Protein 6NTR (pdb70)

B-factor: mean 70.1, std 20.65, range [30.95, 198.15]

Sequence (925 aa):
AVRLVPHRAIYDLTLDRADEKSGISGLTGRVYEFNGSACEGYTTNFRFVTRVDDEQPQRVTDQQTTTFEDADGKDFRRFVNKTFVDKELVKEVRGDAKLEDGKTVVKLSKPKENTLDLKGTQFPTRHEELIGKAEAGQKFYQTTLFDASEDADRVVATTVVVGKQQAVPDDETKVGKFSKDQVWPVTIAYFDDKEQQDGPIYRINFKLYRNGITRDTDYGDFSRGKLVKLDIYDVRLVPHRAIYDLTLDRADEKSGISGLTGRVYEFNGSACEGYTTNFRFVTRVDDEQPQRVTDQQTTTFEDADGKDFRRFVNKTFVDKELVKEVRGDAKLEDGKTVVKLSKPKENTLDLKGTQFPTRHEELIGKAEAGQKFYQTTLFDASEDADRVVATTVVVGKQQAVPDDETKVGKFSKDQVWPVTIAYFDDKDGPIYRINFKLYRNGITRDTDYGDFSRGKLVKLDIYDTAVRLVPHRAIYDLTLDRADEKSGISGLTGRVYEFNGSACEGYTTNFRFVTRVDDEQPQRVTDQQTTTFEDADGKDFRRFVNKTFVDKELVKEVRGDAKLEDGKTVVKLSKPKENTLDLKGTQFPTRHEELIGKAEAGQKFYQTTLFDASEDADRVVATTVVVGKQQAVPDDETKVGKFSKDQVWPVTIAYFDDKEQQDGPIYRINFKLYRNGITRDTDYGDFSRGKLVKLDIYDTAVRLVPHRAIYDLTLDRADEKSGISGLTGRRVYEFNGSACEGYTTNFRFVTRVDDEQPQRVTDQQTTTFEDADGKDFRFVNKTFVDKELVKEVRGDAKLEDGKTVVKLSKPKENTLDLKGTQFPTRHEELIGKAEAGQKFYQTTLFDASEDADRVVATTVVVGKQQAVPDDETKVGKFSKDQVWPVTIAYFDDGPIYRINFKLYRNGITRDTDYGDFSRGKLVKLDIYD

Nearest PDB structures (foldseek):
  6ntr-assembly1_A  TM=9.922E-01  e=4.868E-35  Brucella abortus
  6ntr-assembly4_D  TM=9.712E-01  e=6.287E-34  Brucella abortus
  6ntr-assembly2_B  TM=9.801E-01  e=9.886E-33  Brucella abortus
  6ntr-assembly1_A  TM=1.002E+00  e=1.614E-39  Brucella abortus
  6ntr-assembly4_D  TM=9.764E-01  e=2.194E-33  Brucella abortus

Secondary structure (DSSP, 8-state):
---PPPEEEEEEE----B-TTT----EEE--EEEEEETTTEEEEEEEEEEEE---SPPEEEEEEEEEEE-TTS-EEEEEEEEEETTEEEEEEEEEEEEETTEEEEEEEESS-EEEEEE----TTT--HHHHHHHTT--EEEEEE----TTS---EEEEEEE---B----HHHH--GGGGS-EEEEEEEEE-SS--S----EEEEEEEETTS-EE----SSB--EEEEEEEE--/--PPPEEEEEEEE---B-TTT--S-EEE--EEEEEETTTEEEEEEEEEEEE---SS-EEEEEEEEEEE-TTSSBEEEEEEEEETTEEEEEEEEEEEEETTEEEEEEEESS-EEEEEE----TTT--HHHHHHHTT--EEEEEE----TT----EEEEEEE---B----HHHH--TTTT--BEEEEEEEE-------EEEEEEE-TTS-EE----SSB--EEEEEEEES--/------EEEEEEEE-S-B-TTTT---EEE--EEEEEETTTEEEEEEEEEEEE---S--EEEEEEEEEEE-SSSSEEEEEEEEEETTEEEEEEEEEEEEETTEEEEEEEESS-EEEEEE--B-TTT--HHHHHHHHT--EEEEEE----TTS---EEEEEEE---B----SGGG--TTTT--BEEEEEEEE-SSS-S----EEEEEEE-TTS-EE----SSB--EEEEEEEE---/---PPPEEEEEEEE---B-TTT----EEE--EEEEEETTTEEEEEEEEEEEE---S--EEEEEEEEEEE-SSSSEEEEEEEEEESSSEEEEEEEEEE--TTEEEEEEEESS-EEEEEE----TTT--HHHHHHHTT--EEEEEE----TTS---EEEEEEE---B----TTTT--TTTTS-BEEEEEEEE-----EEEEEEE-TTS-EE----SSB--EEEEEEEE--

Radius of gyration: 35.05 Å; Cα contacts (8 Å, |Δi|>4): 2285; chains: 4; bounding box: 77×74×105 Å

GO terms:
  GO:0042597 periplasmic space (C, IDA)
  GO:0043163 cell envelope organization (P, IMP)

Foldseek 3Di:
DFAAFWKKWKWWDWWDDFFVVRVWDTKTWMIWTWDAGLQGWIKIWDKTWIFTDPPDDIKIKIKTKIKTAHNVQFKIWIWIFIAIVRHTPDIWGWIWGQDPQWIWIATDPPDTDIDTHGRFGEVVVVLVVLVCVVVPHAWDKGWYQYCPDHSHYIKIKIKGKDDWDQDQDQLLVLDDCSRATWIWMKIFIPDPPDDPVGGQDIDIWTGGSNGDIAWKPRDNIMTIGTDHMGTDD/DAQFWKKFKWWDFFPDFAVVVVFPGKTWMMWTWDDTLPAWIKIWDKTWMKTPPPPHIKIKIKIKIWTQHSVQFKMWMWIFMAMPHDTPFIWTWMWGAPPQWIWIQTDPDNGDIDIGGGFGEPPVCCVVLVCVVVVNAKDKGWYQDCPDNSPDIKIKMKGKDDKDFDADPLLVLDDCSGFIWIWMKIFIPDVVVHGQDIDTWTAGSSGDIAFKARPRTMTIHTDHMGTDPD/DFAQFWWKWKWWDWWPAFFVVNVFPIKTWMIKTWDAGLQGFIKIWDKTWMWTAVPHGTKIKIKIKIKTAHNVFFKIWIWIWIAIPNHTDAIWTWIWGCDPQWIWIFIDPPHTDIDIGGRFTEDVVVCVVLVCVVVVDFWDKGKYQYPPDNSHYIWIKIKGKADKDFDQDPQLPQDPCSRPIWIKMKIFTPDVVPCPPHGQDIDIWIADSNGDTAWKDRDRTMIIHTDHMGGPDD/DFAAFWKKWKWKDWFDWAAVVNVFDTKIWMMWTWDDGLQGWIKIWDWTWMFTDPPDHTKIKIKIKIKTAHSVQQKIWIWIFIAIPRHGPFIWGWMWGRPPQWIWIFIPPPHTDIDIGGGFGEVVVCLVVLVCVVVVHAWDKGWYQHCPDRSHDIKIKIKGKADKDFDADPALVQDPCSRAIWIWMKIFIPDPVGCDMDIWIAGSNGDTAWKPRDSTMTIHIDHMDGDD

Solvent-accessible surface area: 49223 Å² total

InterPro domains:
  IPR015000 EipB-like [PF08904] (27-269)

Organism: Brucella abortus (strain 2308) (NCBI:txid359391)

Structure (mmCIF, N/CA/C/O backbone):
data_6NTR
#
_entry.id   6NTR
#
_cell.length_a   47.360
_cell.length_b   69.240
_cell.length_c   83.239
_cell.angle_alpha   90.09
_cell.angle_beta   90.02
_cell.angle_gamma   78.66
#
_symmetry.space_group_name_H-M   'P 1'
#
loop_
_entity.id
_entity.type
_entity.pdbx_description
1 polymer 'ATP/GTP-binding site-containing protein A'
2 non-polymer GLYCEROL
3 non-polymer 1,2-ETHANEDIOL
4 water water
#
loop_
_atom_site.group_PDB
_atom_site.id
_atom_site.type_symbol
_atom_site.label_atom_id
_atom_site.label_alt_id
_atom_site.label_comp_id
_atom_site.label_asym_id
_atom_site.label_entity_id
_atom_site.label_seq_id
_atom_site.pdbx_PDB_ins_code
_atom_site.Cartn_x
_atom_site.Cartn_y
_atom_site.Cartn_z
_atom_site.occupancy
_atom_site.B_iso_or_equiv
_atom_site.auth_seq_id
_atom_site.auth_comp_id
_atom_site.auth_asym_id
_atom_site.auth_atom_id
_atom_site.pdbx_PDB_model_num
ATOM 1 N N . ALA A 1 2 ? 96.435 -15.381 64.399 1.00 101.17 30 ALA A N 1
ATOM 2 C CA . ALA A 1 2 ? 95.115 -15.757 64.890 1.00 104.81 30 ALA A CA 1
ATOM 3 C C . ALA A 1 2 ? 94.054 -15.594 63.815 1.00 109.85 30 ALA A C 1
ATOM 4 O O . ALA A 1 2 ? 92.991 -15.031 64.052 1.00 108.59 30 ALA A O 1
ATOM 6 N N . VAL A 1 3 ? 94.362 -16.114 62.636 1.00 114.06 31 VAL A N 1
ATOM 7 C CA . VAL A 1 3 ? 93.483 -16.061 61.483 1.00 110.22 31 VAL A CA 1
ATOM 8 C C . VAL A 1 3 ? 92.870 -17.446 61.256 1.00 98.08 31 VAL A C 1
ATOM 9 O O . VAL A 1 3 ? 93.578 -18.441 61.295 1.00 92.07 31 VAL A O 1
ATOM 13 N N . ARG A 1 4 ? 91.572 -17.542 60.984 1.00 93.41 32 ARG A N 1
ATOM 14 C CA . ARG A 1 4 ? 90.972 -18.860 60.764 1.00 84.90 32 ARG A CA 1
ATOM 15 C C . ARG A 1 4 ? 90.435 -19.059 59.354 1.00 77.24 32 ARG A C 1
ATOM 16 O O . ARG A 1 4 ? 89.264 -18.875 59.109 1.00 73.15 32 ARG A O 1
ATOM 24 N N . LEU A 1 5 ? 91.281 -19.507 58.440 1.00 74.90 33 LEU A N 1
ATOM 25 C CA . LEU A 1 5 ? 90.848 -19.700 57.066 1.00 69.89 33 LEU A CA 1
ATOM 26 C C . LEU A 1 5 ? 89.723 -20.692 56.990 1.00 65.66 33 LEU A C 1
ATOM 27 O O . LEU A 1 5 ? 89.797 -21.754 57.558 1.00 69.24 33 LEU A O 1
ATOM 32 N N . VAL A 1 6 ? 88.683 -20.337 56.260 1.00 61.49 34 VAL A N 1
ATOM 33 C CA . VAL A 1 6 ? 87.528 -21.190 56.129 1.00 58.75 34 VAL A CA 1
ATOM 34 C C . VAL A 1 6 ? 87.651 -22.211 55.019 1.00 58.07 34 VAL A C 1
ATOM 35 O O . VAL A 1 6 ? 88.060 -21.905 53.920 1.00 54.20 34 VAL A O 1
ATOM 39 N N . PRO A 1 7 ? 87.290 -23.450 55.307 1.00 61.99 35 PRO A N 1
ATOM 40 C CA . PRO A 1 7 ? 87.380 -24.501 54.303 1.00 58.17 35 PRO A CA 1
ATOM 41 C C . PRO A 1 7 ? 86.319 -24.317 53.255 1.00 56.04 35 PRO A C 1
ATOM 42 O O . PRO A 1 7 ? 85.175 -24.123 53.584 1.00 58.88 35 PRO A O 1
ATOM 46 N N . HIS A 1 8 ? 86.703 -24.347 51.997 1.00 49.51 36 HIS A N 1
ATOM 47 C CA . HIS A 1 8 ? 85.748 -24.081 50.951 1.00 45.82 36 HIS A CA 1
ATOM 48 C C . HIS A 1 8 ? 86.204 -24.542 49.594 1.00 44.61 36 HIS A C 1
ATOM 49 O O . HIS A 1 8 ? 87.357 -24.791 49.377 1.00 46.65 36 HIS A O 1
ATOM 56 N N . ARG A 1 9 ? 85.271 -24.607 48.671 1.00 44.90 37 ARG A N 1
ATOM 57 C CA . ARG A 1 9 ? 85.560 -24.955 47.293 1.00 45.80 37 ARG A CA 1
ATOM 58 C C . ARG A 1 9 ? 85.077 -23.754 46.522 1.00 57.35 37 ARG A C 1
ATOM 59 O O . ARG A 1 9 ? 84.001 -23.245 46.771 1.00 67.83 37 ARG A O 1
ATOM 67 N N . ALA A 1 10 ? 85.886 -23.288 45.595 1.00 53.38 38 ALA A N 1
ATOM 68 C CA . ALA A 1 10 ? 85.562 -22.093 44.844 1.00 42.68 38 ALA A CA 1
ATOM 69 C C . ALA A 1 10 ? 85.882 -22.330 43.380 1.00 46.95 38 ALA A C 1
ATOM 70 O O . ALA A 1 10 ? 86.982 -22.770 43.037 1.00 45.32 38 ALA A O 1
ATOM 72 N N . ILE A 1 11 ? 84.915 -22.055 42.523 1.00 48.69 39 ILE A N 1
ATOM 73 C CA . ILE A 1 11 ? 85.061 -22.258 41.094 1.00 50.11 39 ILE A CA 1
ATOM 74 C C . ILE A 1 11 ? 85.077 -20.895 40.447 1.00 53.42 39 ILE A C 1
ATOM 75 O O . ILE A 1 11 ? 84.142 -20.105 40.626 1.00 49.65 39 ILE A O 1
ATOM 80 N N . TYR A 1 12 ? 86.117 -20.633 39.673 1.00 54.62 40 TYR A N 1
ATOM 81 C CA . TYR A 1 12 ? 86.281 -19.368 38.987 1.00 45.26 40 TYR A CA 1
ATOM 82 C C . TYR A 1 12 ? 86.166 -19.612 37.496 1.00 40.65 40 TYR A C 1
ATOM 83 O O . TYR A 1 12 ? 86.615 -20.643 36.996 1.00 40.01 40 TYR A O 1
ATOM 92 N N . ASP A 1 13 ? 85.551 -18.674 36.801 1.00 43.92 41 ASP A N 1
ATOM 93 C CA . ASP A 1 13 ? 85.491 -18.691 35.351 1.00 47.51 41 ASP A CA 1
ATOM 94 C C . ASP A 1 13 ? 86.536 -17.742 34.780 1.00 45.59 41 ASP A C 1
ATOM 95 O O . ASP A 1 13 ? 86.603 -16.573 35.170 1.00 42.52 41 ASP A O 1
ATOM 100 N N . LEU A 1 14 ? 87.386 -18.290 33.926 1.00 48.22 42 LEU A N 1
ATOM 101 C CA . LEU A 1 14 ? 88.491 -17.572 33.327 1.00 44.05 42 LEU A CA 1
ATOM 102 C C . LEU A 1 14 ? 88.173 -16.967 31.981 1.00 40.61 42 LEU A C 1
ATOM 103 O O . LEU A 1 14 ? 87.531 -17.582 31.146 1.00 41.42 42 LEU A O 1
ATOM 108 N N . THR A 1 15 ? 88.640 -15.740 31.796 1.00 43.38 43 THR A N 1
ATOM 109 C CA . THR A 1 15 ? 88.433 -14.993 30.574 1.00 41.08 43 THR A CA 1
ATOM 110 C C . THR A 1 15 ? 89.702 -14.249 30.205 1.00 40.86 43 THR A C 1
ATOM 111 O O . THR A 1 15 ? 90.572 -14.063 31.030 1.00 45.14 43 THR A O 1
ATOM 115 N N . LEU A 1 16 ? 89.821 -13.847 28.954 1.00 51.63 44 LEU A N 1
ATOM 116 C CA . LEU A 1 16 ? 90.997 -13.125 28.509 1.00 51.94 44 LEU A CA 1
ATOM 117 C C . LEU A 1 16 ? 90.845 -11.637 28.815 1.00 52.33 44 LEU A C 1
ATOM 118 O O . LEU A 1 16 ? 89.819 -11.046 28.512 1.00 55.65 44 LEU A O 1
ATOM 123 N N . ASP A 1 17 ? 91.854 -11.027 29.423 1.00 49.56 45 ASP A N 1
ATOM 124 C CA . ASP A 1 17 ? 91.750 -9.608 29.729 1.00 53.14 45 ASP A CA 1
ATOM 125 C C . ASP A 1 17 ? 92.391 -8.755 28.653 1.00 53.44 45 ASP A C 1
ATOM 126 O O . ASP A 1 17 ? 91.724 -7.958 28.026 1.00 56.68 45 ASP A O 1
ATOM 131 N N . ARG A 1 18 ? 93.678 -8.951 28.416 1.00 52.83 46 ARG A N 1
ATOM 132 C CA . ARG A 1 18 ? 94.387 -8.196 27.397 1.00 51.76 46 ARG A CA 1
ATOM 133 C C . ARG A 1 18 ? 95.357 -9.114 26.677 1.00 52.24 46 ARG A C 1
ATOM 134 O O . ARG A 1 18 ? 95.964 -9.970 27.291 1.00 50.62 46 ARG A O 1
ATOM 142 N N . ALA A 1 19 ? 95.511 -8.925 25.380 1.00 60.21 47 ALA A N 1
ATOM 143 C CA . ALA A 1 19 ? 96.439 -9.746 24.632 1.00 69.75 47 ALA A CA 1
ATOM 144 C C . ALA A 1 19 ? 97.444 -8.953 23.826 1.00 77.69 47 ALA A C 1
ATOM 145 O O . ALA A 1 19 ? 97.075 -8.137 23.014 1.00 82.03 47 ALA A O 1
ATOM 147 N N . ASP A 1 20 ? 98.721 -9.215 24.047 1.00 80.40 48 ASP A N 1
ATOM 148 C CA . ASP A 1 20 ? 99.774 -8.545 23.321 1.00 86.42 48 ASP A CA 1
ATOM 149 C C . ASP A 1 20 ? 99.910 -9.164 21.951 1.00 81.34 48 ASP A C 1
ATOM 150 O O . ASP A 1 20 ? 99.568 -10.309 21.760 1.00 91.02 48 ASP A O 1
ATOM 155 N N . GLU A 1 21 ? 100.413 -8.405 20.994 1.00 74.55 49 GLU A N 1
ATOM 156 C CA . GLU A 1 21 ? 100.606 -8.897 19.642 1.00 70.00 49 GLU A CA 1
ATOM 157 C C . GLU A 1 21 ? 101.608 -10.020 19.725 1.00 66.24 49 GLU A C 1
ATOM 158 O O . GLU A 1 21 ? 101.569 -10.958 18.962 1.00 68.42 49 GLU A O 1
ATOM 164 N N . LYS A 1 22 ? 102.545 -9.859 20.641 1.00 62.72 50 LYS A N 1
ATOM 165 C CA . LYS A 1 22 ? 103.625 -10.796 20.854 1.00 62.98 50 LYS A CA 1
ATOM 166 C C . LYS A 1 22 ? 103.090 -12.153 21.257 1.00 68.57 50 LYS A C 1
ATOM 167 O O . LYS A 1 22 ? 103.575 -13.171 20.802 1.00 75.80 50 LYS A O 1
ATOM 173 N N . SER A 1 23 ? 102.067 -12.155 22.088 1.00 63.81 51 SER A N 1
ATOM 174 C CA . SER A 1 23 ? 101.478 -13.379 22.574 1.00 59.42 51 SER A CA 1
ATOM 175 C C . SER A 1 23 ? 100.876 -14.267 21.491 1.00 62.75 51 SER A C 1
ATOM 176 O O . SER A 1 23 ? 100.987 -15.481 21.568 1.00 60.07 51 SER A O 1
ATOM 179 N N . GLY A 1 24 ? 100.211 -13.666 20.512 1.00 66.57 52 GLY A N 1
ATOM 180 C CA . GLY A 1 24 ? 99.620 -14.407 19.409 1.00 68.48 52 GLY A CA 1
ATOM 181 C C . GLY A 1 24 ? 98.338 -15.096 19.799 1.00 68.00 52 GLY A C 1
ATOM 182 O O . GLY A 1 24 ? 97.767 -15.876 19.066 1.00 69.86 52 GLY A O 1
ATOM 183 N N . ILE A 1 25 ? 97.881 -14.761 20.979 1.00 65.05 53 ILE A N 1
ATOM 184 C CA . ILE A 1 25 ? 96.682 -15.329 21.586 1.00 59.67 53 ILE A CA 1
ATOM 185 C C . ILE A 1 25 ? 95.465 -14.546 21.123 1.00 60.11 53 ILE A C 1
ATOM 186 O O . ILE A 1 25 ? 95.423 -13.322 21.282 1.00 58.90 53 ILE A O 1
ATOM 191 N N . SER A 1 26 ? 94.476 -15.232 20.576 1.00 65.69 54 SER A N 1
ATOM 192 C CA . SER A 1 26 ? 93.268 -14.573 20.125 1.00 64.82 54 SER A CA 1
ATOM 193 C C . SER A 1 26 ? 92.104 -14.816 21.064 1.00 66.88 54 SER A C 1
ATOM 194 O O . SER A 1 26 ? 91.140 -14.075 21.067 1.00 65.57 54 SER A O 1
ATOM 197 N N . GLY A 1 27 ? 92.189 -15.876 21.851 1.00 69.61 55 GLY A N 1
ATOM 198 C CA . GLY A 1 27 ? 91.132 -16.190 22.781 1.00 47.34 55 GLY A CA 1
ATOM 199 C C . GLY A 1 27 ? 91.631 -17.019 23.928 1.00 53.20 55 GLY A C 1
ATOM 200 O O . GLY A 1 27 ? 92.619 -17.704 23.804 1.00 53.43 55 GLY A O 1
ATOM 201 N N . LEU A 1 28 ? 90.946 -16.927 25.052 1.00 53.39 56 LEU A N 1
ATOM 202 C CA . LEU A 1 28 ? 91.276 -17.710 26.218 1.00 44.61 56 LEU A CA 1
ATOM 203 C C . LEU A 1 28 ? 90.089 -17.844 27.136 1.00 43.59 56 LEU A C 1
ATOM 204 O O . LEU A 1 28 ? 89.706 -16.891 27.774 1.00 48.65 56 LEU A O 1
ATOM 209 N N . THR A 1 29 ? 89.522 -19.032 27.228 1.00 47.85 57 THR A N 1
ATOM 210 C CA . THR A 1 29 ? 88.421 -19.277 28.134 1.00 47.90 57 THR A CA 1
ATOM 211 C C . THR A 1 29 ? 88.994 -20.354 29.020 1.00 47.76 57 THR A C 1
ATOM 212 O O . THR A 1 29 ? 89.894 -21.057 28.614 1.00 51.02 57 THR A O 1
ATOM 216 N N . GLY A 1 30 ? 88.522 -20.450 30.245 1.00 45.80 58 GLY A N 1
ATOM 217 C CA . GLY A 1 30 ? 89.071 -21.419 31.159 1.00 42.01 58 GLY A CA 1
ATOM 218 C C . GLY A 1 30 ? 88.288 -21.489 32.430 1.00 53.68 58 GLY A C 1
ATOM 219 O O . GLY A 1 30 ? 87.259 -20.870 32.563 1.00 53.08 58 GLY A O 1
ATOM 220 N N . ARG A 1 31 ? 88.765 -22.288 33.362 1.00 56.60 59 ARG A N 1
ATOM 221 C CA . ARG A 1 31 ? 88.097 -22.400 34.632 1.00 56.28 59 ARG A CA 1
ATOM 222 C C . ARG A 1 31 ? 89.113 -22.757 35.677 1.00 50.15 59 ARG A C 1
ATOM 223 O O . ARG A 1 31 ? 90.096 -23.383 35.369 1.00 50.68 59 ARG A O 1
ATOM 239 N N . VAL A 1 33 ? 89.294 -24.383 39.683 1.00 55.18 61 VAL A N 1
ATOM 240 C CA . VAL A 1 33 ? 88.612 -24.949 40.826 1.00 52.83 61 VAL A CA 1
ATOM 241 C C . VAL A 1 33 ? 89.623 -24.971 41.953 1.00 53.83 61 VAL A C 1
ATOM 242 O O . VAL A 1 33 ? 90.702 -25.554 41.809 1.00 59.75 61 VAL A O 1
ATOM 246 N N . TYR A 1 34 ? 89.301 -24.304 43.049 1.00 50.12 62 TYR A N 1
ATOM 247 C CA . TYR A 1 34 ? 90.175 -24.244 44.209 1.00 47.84 62 TYR A CA 1
ATOM 248 C C . TYR A 1 34 ? 89.427 -24.858 45.375 1.00 50.21 62 TYR A C 1
ATOM 249 O O . TYR A 1 34 ? 88.262 -24.530 45.614 1.00 57.33 62 TYR A O 1
ATOM 258 N N . GLU A 1 35 ? 90.072 -25.780 46.061 1.00 49.81 63 GLU A N 1
ATOM 259 C CA . GLU A 1 35 ? 89.534 -26.310 47.294 1.00 50.87 63 GLU A CA 1
ATOM 260 C C . GLU A 1 35 ? 90.608 -26.191 48.351 1.00 52.02 63 GLU A C 1
ATOM 261 O O . GLU A 1 35 ? 91.775 -26.486 48.092 1.00 42.69 63 GLU A O 1
ATOM 267 N N . PHE A 1 36 ? 90.209 -25.728 49.531 1.00 52.49 64 PHE A N 1
ATOM 268 C CA . PHE A 1 36 ? 91.125 -25.554 50.644 1.00 52.86 64 PHE A CA 1
ATOM 269 C C . PHE A 1 36 ? 90.453 -26.077 51.899 1.00 50.02 64 PHE A C 1
ATOM 270 O O . PHE A 1 36 ? 89.321 -25.693 52.203 1.00 49.62 64 PHE A O 1
ATOM 278 N N . ASN A 1 37 ? 91.148 -26.966 52.604 1.00 50.33 65 ASN A N 1
ATOM 279 C CA . ASN A 1 37 ? 90.643 -27.585 53.821 1.00 54.89 65 ASN A CA 1
ATOM 280 C C . ASN A 1 37 ? 91.827 -27.860 54.731 1.00 53.62 65 ASN A C 1
ATOM 281 O O . ASN A 1 37 ? 92.981 -27.867 54.294 1.00 52.72 65 ASN A O 1
ATOM 286 N N . GLY A 1 38 ? 91.541 -28.014 56.012 1.00 50.16 66 GLY A N 1
ATOM 287 C CA . GLY A 1 38 ? 92.567 -28.231 57.007 1.00 51.90 66 GLY A CA 1
ATOM 288 C C . GLY A 1 38 ? 92.312 -27.393 58.242 1.00 58.32 66 GLY A C 1
ATOM 289 O O . GLY A 1 38 ? 91.231 -26.873 58.409 1.00 53.55 66 GLY A O 1
ATOM 290 N N . SER A 1 39 ? 93.311 -27.264 59.104 1.00 63.31 67 SER A N 1
ATOM 291 C CA . SER A 1 39 ? 93.178 -26.490 60.333 1.00 73.62 6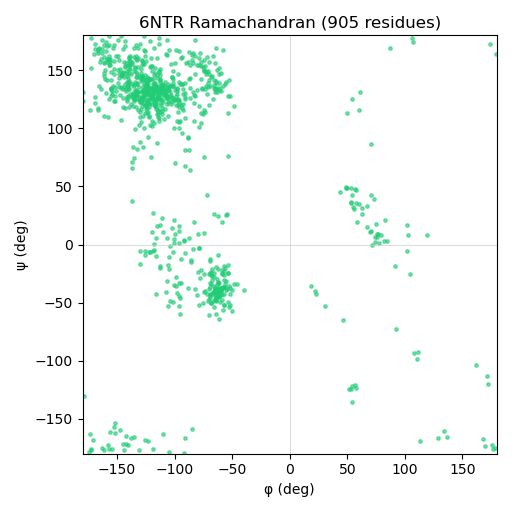7 SER A CA 1
ATOM 292 C C . SER A 1 39 ? 94.540 -26.216 60.962 1.00 86.43 67 SER A C 1
ATOM 293 O O . SER A 1 39 ? 95.551 -26.784 60.548 1.00 79.61 67 SER A O 1
ATOM 296 N N . ALA A 1 40 ? 94.591 -25.340 61.951 1.00 114.29 68 ALA A N 1
ATOM 297 C CA . ALA A 1 40 ? 95.877 -25.085 62.553 1.00 120.66 68 ALA A CA 1
ATOM 298 C C . ALA A 1 40 ? 96.338 -26.396 63.154 1.00 120.90 68 ALA A C 1
ATOM 299 O O . ALA A 1 40 ? 97.494 -26.778 63.013 1.00 124.75 68 ALA A O 1
ATOM 301 N N . CYS A 1 41 ? 95.430 -27.073 63.847 1.00 115.69 69 CYS A N 1
ATOM 302 C CA . CYS A 1 41 ? 95.728 -28.378 64.434 1.00 112.33 69 CYS A CA 1
ATOM 303 C C . CYS A 1 41 ? 95.911 -29.493 63.391 1.00 101.22 69 CYS A C 1
ATOM 304 O O . CYS A 1 41 ? 96.829 -30.303 63.474 1.00 98.72 69 CYS A O 1
ATOM 307 N N . GLU A 1 42 ? 95.027 -29.493 62.399 1.00 91.68 70 GLU A N 1
ATOM 308 C CA . GLU A 1 42 ? 95.009 -30.452 61.301 1.00 82.00 70 GLU A CA 1
ATOM 309 C C . GLU A 1 42 ? 96.184 -30.231 60.355 1.00 79.02 70 GLU A C 1
ATOM 310 O O . GLU A 1 42 ? 96.945 -31.155 60.067 1.00 80.74 70 GLU A O 1
ATOM 316 N N . GLY A 1 43 ? 96.229 -29.045 59.776 1.00 75.06 71 GLY A N 1
ATOM 317 C CA . GLY A 1 43 ? 97.213 -28.718 58.774 1.00 61.28 71 GLY A CA 1
ATOM 318 C C . GLY A 1 43 ? 96.389 -28.172 57.625 1.00 65.20 71 GLY A C 1
ATOM 319 O O . GLY A 1 43 ? 95.220 -27.866 57.797 1.00 68.21 71 GLY A O 1
ATOM 320 N N . TYR A 1 44 ? 96.981 -28.039 56.452 1.00 62.51 72 TYR A N 1
ATOM 321 C CA . TYR A 1 44 ? 96.204 -27.572 55.318 1.00 60.83 72 TYR A CA 1
ATOM 322 C C . TYR A 1 44 ? 96.373 -28.380 54.040 1.00 60.63 72 TYR A C 1
ATOM 323 O O . TYR A 1 44 ? 97.477 -28.635 53.596 1.00 51.96 72 TYR A O 1
ATOM 332 N N . THR A 1 45 ? 95.256 -28.741 53.432 1.00 60.17 73 THR A N 1
ATOM 333 C CA . THR A 1 45 ? 95.300 -29.486 52.191 1.00 61.14 73 THR A CA 1
ATOM 334 C C . THR A 1 45 ? 94.721 -28.610 51.105 1.00 60.02 73 THR A C 1
ATOM 335 O O . THR A 1 45 ? 93.626 -28.102 51.233 1.00 58.59 73 THR A O 1
ATOM 339 N N . THR A 1 46 ? 95.472 -28.450 50.031 1.00 62.94 74 THR A N 1
ATOM 340 C CA . THR A 1 46 ? 95.058 -27.594 48.929 1.00 61.52 74 THR A CA 1
ATOM 341 C C . THR A 1 46 ? 95.043 -28.415 47.649 1.00 58.66 74 THR A C 1
ATOM 342 O O . THR A 1 46 ? 96.035 -29.068 47.309 1.00 52.99 74 THR A O 1
ATOM 346 N N . ASN A 1 47 ? 93.823 -28.405 47.017 1.00 64.62 75 ASN A N 1
ATOM 347 C CA . ASN A 1 47 ? 93.600 -29.044 45.746 1.00 70.96 75 ASN A CA 1
ATOM 348 C C . ASN A 1 47 ? 93.190 -27.996 44.727 1.00 67.02 75 ASN A C 1
ATOM 349 O O . ASN A 1 47 ? 92.226 -27.312 44.931 1.00 68.72 75 ASN A O 1
ATOM 354 N N . PHE A 1 48 ? 93.928 -27.850 43.641 1.00 57.94 76 PHE A N 1
ATOM 355 C CA . PHE A 1 48 ? 93.477 -26.949 42.591 1.00 59.60 76 PHE A CA 1
ATOM 356 C C . PHE A 1 48 ? 93.795 -27.389 41.173 1.00 63.70 76 PHE A C 1
ATOM 357 O O . PHE A 1 48 ? 94.770 -28.056 40.944 1.00 68.33 76 PHE A O 1
ATOM 365 N N . ARG A 1 49 ? 92.924 -27.020 40.244 1.00 61.70 77 ARG A N 1
ATOM 366 C CA . ARG A 1 49 ? 93.030 -27.369 38.841 1.00 51.95 77 ARG A CA 1
ATOM 367 C C . ARG A 1 49 ? 92.891 -26.095 38.020 1.00 43.46 77 ARG A C 1
ATOM 368 O O . ARG A 1 49 ? 91.968 -25.307 38.228 1.00 41.90 77 ARG A O 1
ATOM 376 N N . PHE A 1 50 ? 93.811 -25.899 37.087 1.00 47.70 78 PHE A N 1
ATOM 377 C CA . PHE A 1 50 ? 93.804 -24.732 36.227 1.00 49.81 78 PHE A CA 1
ATOM 378 C C . PHE A 1 50 ? 93.680 -25.078 34.744 1.00 45.49 78 PHE A C 1
ATOM 379 O O . PHE A 1 50 ? 94.626 -25.495 34.141 1.00 47.25 78 PHE A O 1
ATOM 387 N N . VAL A 1 51 ? 92.523 -24.836 34.155 1.00 42.81 79 VAL A N 1
ATOM 388 C CA . VAL A 1 51 ? 92.289 -25.139 32.751 1.00 43.86 79 VAL A CA 1
ATOM 389 C C . VAL A 1 51 ? 92.065 -23.907 31.885 1.00 46.60 79 VAL A C 1
ATOM 390 O O . VAL A 1 51 ? 91.200 -23.112 32.154 1.00 46.37 79 VAL A O 1
ATOM 394 N N . THR A 1 52 ? 92.842 -23.790 30.823 1.00 46.77 80 THR A N 1
ATOM 395 C CA . THR A 1 52 ? 92.773 -22.645 29.919 1.00 47.30 80 THR A CA 1
ATOM 396 C C . THR A 1 52 ? 92.646 -23.126 28.487 1.00 49.97 80 THR A C 1
ATOM 397 O O . THR A 1 52 ? 93.533 -23.815 27.986 1.00 53.44 80 THR A O 1
ATOM 401 N N . ARG A 1 53 ? 91.592 -22.713 27.808 1.00 49.75 81 ARG A N 1
ATOM 402 C CA . ARG A 1 53 ? 91.431 -23.034 26.410 1.00 48.98 81 ARG A CA 1
ATOM 403 C C . ARG A 1 53 ? 91.923 -21.791 25.658 1.00 51.52 81 ARG A C 1
ATOM 404 O O . ARG A 1 53 ? 91.248 -20.779 25.623 1.00 46.64 81 ARG A O 1
ATOM 412 N N . VAL A 1 54 ? 93.096 -21.886 25.046 1.00 56.76 82 VAL A N 1
ATOM 413 C CA . VAL A 1 54 ? 93.711 -20.768 24.346 1.00 51.96 82 VAL A CA 1
ATOM 414 C C . VAL A 1 54 ? 93.642 -20.875 22.829 1.00 53.02 82 VAL A C 1
ATOM 415 O O . VAL A 1 54 ? 94.076 -21.844 22.241 1.00 55.12 82 VAL A O 1
ATOM 419 N N . ASP A 1 55 ? 93.049 -19.862 22.226 1.00 55.35 83 ASP A N 1
ATOM 420 C CA . ASP A 1 55 ? 92.869 -19.787 20.804 1.00 60.95 83 ASP A CA 1
ATOM 421 C C . ASP A 1 55 ? 94.028 -19.074 20.208 1.00 65.92 83 ASP A C 1
ATOM 422 O O . ASP A 1 55 ? 94.495 -18.107 20.741 1.00 59.02 83 ASP A O 1
ATOM 435 N N . ASP A 1 57 ? 95.260 -17.865 16.255 1.00 89.21 85 ASP A N 1
ATOM 436 C CA . ASP A 1 57 ? 94.661 -17.716 14.950 1.00 87.95 85 ASP A CA 1
ATOM 437 C C . ASP A 1 57 ? 95.037 -18.799 13.957 1.00 98.38 85 ASP A C 1
ATOM 438 O O . ASP A 1 57 ? 94.190 -19.401 13.299 1.00 98.87 85 ASP A O 1
ATOM 443 N N . GLU A 1 58 ? 96.333 -19.004 13.790 1.00 107.33 86 GLU A N 1
ATOM 444 C CA . GLU A 1 58 ? 96.812 -20.059 12.918 1.00 109.39 86 GLU A CA 1
ATOM 445 C C . GLU A 1 58 ? 96.579 -21.513 13.369 1.00 97.52 86 GLU A C 1
ATOM 446 O O . GLU A 1 58 ? 96.077 -22.333 12.610 1.00 91.78 86 GLU A O 1
ATOM 452 N N . GLN A 1 59 ? 96.864 -21.770 14.643 1.00 93.72 87 GLN A N 1
ATOM 453 C CA . GLN A 1 59 ? 96.872 -23.099 15.267 1.00 98.23 87 GLN A CA 1
ATOM 454 C C . GLN A 1 59 ? 95.555 -23.676 15.795 1.00 95.96 87 GLN A C 1
ATOM 455 O O . GLN A 1 59 ? 94.590 -22.957 16.018 1.00 96.97 87 GLN A O 1
ATOM 461 N N . PRO A 1 60 ? 95.527 -24.977 16.019 1.00 92.73 88 PRO A N 1
ATOM 462 C CA . PRO A 1 60 ? 94.343 -25.611 16.588 1.00 92.22 88 PRO A CA 1
ATOM 463 C C . PRO A 1 60 ? 94.313 -25.232 18.073 1.00 91.03 88 PRO A C 1
ATOM 464 O O . PRO A 1 60 ? 95.341 -24.884 18.611 1.00 93.47 88 PRO A O 1
ATOM 468 N N . GLN A 1 61 ? 93.172 -25.310 18.729 1.00 82.16 89 GLN A N 1
ATOM 469 C CA . GLN A 1 61 ? 93.095 -24.933 20.126 1.00 72.11 89 GLN A CA 1
ATOM 470 C C . GLN A 1 61 ? 94.006 -25.755 21.025 1.00 69.28 89 GLN A C 1
ATOM 471 O O . GLN A 1 61 ? 94.267 -26.903 20.761 1.00 71.65 89 GLN A O 1
ATOM 477 N N . ARG A 1 62 ? 94.514 -25.130 22.077 1.00 63.87 90 ARG A N 1
ATOM 478 C CA . ARG A 1 62 ? 95.383 -25.791 23.048 1.00 59.35 90 ARG A CA 1
ATOM 479 C C . ARG A 1 62 ? 94.757 -25.666 24.422 1.00 52.34 90 ARG A C 1
ATOM 480 O O . ARG A 1 62 ? 94.542 -24.555 24.912 1.00 51.46 90 ARG A O 1
ATOM 488 N N . VAL A 1 63 ? 94.489 -26.802 25.047 1.00 56.18 91 VAL A N 1
ATOM 489 C CA . VAL A 1 63 ? 93.822 -26.849 26.337 1.00 54.93 91 VAL A CA 1
ATOM 490 C C . VAL A 1 63 ? 94.830 -27.376 27.342 1.00 48.59 91 VAL A C 1
ATOM 491 O O . VAL A 1 63 ? 95.173 -28.559 27.322 1.00 49.05 91 VAL A O 1
ATOM 495 N N . THR A 1 64 ? 95.331 -26.493 28.194 1.00 52.52 92 THR A N 1
ATOM 496 C CA . THR A 1 64 ? 96.292 -26.846 29.225 1.00 46.76 92 THR A CA 1
ATOM 497 C C . THR A 1 64 ? 95.556 -27.011 30.545 1.00 48.33 92 THR A C 1
ATOM 498 O O . THR A 1 64 ? 94.717 -26.177 30.893 1.00 44.43 92 THR A O 1
ATOM 502 N N . ASP A 1 65 ? 95.777 -28.151 31.195 1.00 52.23 93 ASP A N 1
ATOM 503 C CA . ASP A 1 65 ? 95.127 -28.511 32.444 1.00 51.10 93 ASP A CA 1
ATOM 504 C C . ASP A 1 65 ? 96.212 -28.749 33.465 1.00 52.78 93 ASP A C 1
ATOM 505 O O . ASP A 1 65 ? 96.930 -29.729 33.393 1.00 51.88 93 ASP A O 1
ATOM 510 N N . GLN A 1 66 ? 96.316 -27.847 34.424 1.00 49.88 94 GLN A N 1
ATOM 511 C CA . GLN A 1 66 ? 97.303 -27.947 35.463 1.00 45.26 94 GLN A CA 1
ATOM 512 C C . GLN A 1 66 ? 96.568 -28.453 36.684 1.00 47.47 94 GLN A C 1
ATOM 513 O O . GLN A 1 66 ? 95.559 -27.902 37.053 1.00 48.77 94 GLN A O 1
ATOM 519 N N . GLN A 1 67 ? 97.050 -29.537 37.273 1.00 47.98 95 GLN A N 1
ATOM 520 C CA . GLN A 1 67 ? 96.427 -30.126 38.445 1.00 50.85 95 GLN A CA 1
ATOM 521 C C . GLN A 1 67 ? 97.466 -30.214 39.512 1.00 57.18 95 GLN A C 1
ATOM 522 O O . GLN A 1 67 ? 98.549 -30.689 39.272 1.00 60.21 95 GLN A O 1
ATOM 528 N N . THR A 1 68 ? 97.140 -29.744 40.697 1.00 60.01 96 THR A N 1
ATOM 529 C CA . THR A 1 68 ? 98.103 -29.746 41.768 1.00 59.81 96 THR A CA 1
ATOM 530 C C . THR A 1 68 ? 97.477 -30.047 43.090 1.00 62.78 96 THR A C 1
ATOM 531 O O . THR A 1 68 ? 96.320 -29.806 43.300 1.00 59.83 96 THR A O 1
ATOM 535 N N . THR A 1 69 ? 98.268 -30.598 43.985 1.00 65.02 97 THR A N 1
ATOM 536 C CA . THR A 1 69 ? 97.806 -30.894 45.314 1.00 43.48 97 THR A CA 1
ATOM 537 C C . THR A 1 69 ? 98.923 -30.563 46.247 1.00 44.10 97 THR A C 1
ATOM 538 O O . THR A 1 69 ? 100.050 -30.867 45.963 1.00 44.75 97 THR A O 1
ATOM 542 N N . THR A 1 70 ? 98.610 -29.925 47.359 1.00 51.42 98 THR A N 1
ATOM 543 C CA . THR A 1 70 ? 99.638 -29.655 48.362 1.00 53.03 98 THR A CA 1
ATOM 544 C C . THR A 1 70 ? 99.135 -29.977 49.760 1.00 50.47 98 THR A C 1
ATOM 545 O O . THR A 1 70 ? 97.932 -30.069 50.007 1.00 52.92 98 THR A O 1
ATOM 549 N N . PHE A 1 71 ? 100.086 -30.144 50.675 1.00 50.06 99 PHE A N 1
ATOM 550 C CA . PHE A 1 71 ? 99.801 -30.214 52.102 1.00 54.91 99 PHE A CA 1
ATOM 551 C C . PHE A 1 71 ? 100.879 -29.434 52.830 1.00 57.72 99 PHE A C 1
ATOM 552 O O . PHE A 1 71 ? 102.069 -29.589 52.534 1.00 62.46 99 PHE A O 1
ATOM 560 N N . GLU A 1 72 ? 100.456 -28.598 53.772 1.00 54.76 100 GLU A N 1
ATOM 561 C CA . GLU A 1 72 ? 101.342 -27.797 54.597 1.00 57.62 100 GLU A CA 1
ATOM 562 C C . GLU A 1 72 ? 101.072 -28.120 56.053 1.00 59.89 100 GLU A C 1
ATOM 563 O O . GLU A 1 72 ? 99.915 -28.239 56.463 1.00 63.15 100 GLU A O 1
ATOM 569 N N . ASP A 1 73 ? 102.136 -28.263 56.830 1.00 62.51 101 ASP A N 1
ATOM 570 C CA . ASP A 1 73 ? 101.940 -28.727 58.187 1.00 63.05 101 ASP A CA 1
ATOM 571 C C . ASP A 1 73 ? 101.588 -27.590 59.134 1.00 60.59 101 ASP A C 1
ATOM 572 O O . ASP A 1 73 ? 101.920 -26.424 58.910 1.00 58.71 101 ASP A O 1
ATOM 577 N N . ALA A 1 74 ? 100.930 -27.973 60.229 1.00 65.39 102 ALA A N 1
ATOM 578 C CA . ALA A 1 74 ? 100.392 -27.020 61.192 1.00 68.61 102 ALA A CA 1
ATOM 579 C C . ALA A 1 74 ? 101.431 -25.990 61.609 1.00 68.22 102 ALA A C 1
ATOM 580 O O . ALA A 1 74 ? 101.222 -24.782 61.463 1.00 64.41 102 ALA A O 1
ATOM 582 N N . ASP A 1 75 ? 102.564 -26.456 62.134 1.00 70.33 103 ASP A N 1
ATOM 583 C CA . ASP A 1 75 ? 103.649 -25.548 62.469 1.00 70.66 103 ASP A CA 1
ATOM 584 C C . ASP A 1 75 ? 104.116 -24.729 61.272 1.00 74.65 103 ASP A C 1
ATOM 585 O O . ASP A 1 75 ? 104.762 -23.696 61.460 1.00 74.65 103 ASP A O 1
ATOM 590 N N . GLY A 1 76 ? 103.810 -25.154 60.053 1.00 80.16 104 GLY A N 1
ATOM 591 C CA . GLY A 1 76 ? 104.307 -24.447 58.888 1.00 82.97 104 GLY A CA 1
ATOM 592 C C . GLY A 1 76 ? 105.785 -24.665 58.663 1.00 88.88 104 GLY A C 1
ATOM 593 O O . GLY A 1 76 ? 106.497 -23.719 58.313 1.00 89.99 104 GLY A O 1
ATOM 594 N N . LYS A 1 77 ? 106.273 -25.887 58.892 1.00 95.66 105 LYS A N 1
ATOM 595 C CA . LYS A 1 77 ? 107.654 -26.251 58.606 1.00 98.41 105 LYS A CA 1
ATOM 596 C C . LYS A 1 77 ? 107.782 -27.315 57.528 1.00 88.15 105 LYS A C 1
ATOM 597 O O . LYS A 1 77 ? 108.895 -27.571 57.056 1.00 85.48 105 LYS A O 1
ATOM 603 N N . ASP A 1 78 ? 106.693 -27.927 57.116 1.00 80.58 106 ASP A N 1
ATOM 604 C CA . ASP A 1 78 ? 106.745 -28.901 56.048 1.00 79.21 106 ASP A CA 1
ATOM 605 C C . ASP A 1 78 ? 105.742 -28.521 54.968 1.00 73.51 106 ASP A C 1
ATOM 606 O O . ASP A 1 78 ? 104.751 -27.837 55.235 1.00 72.56 106 ASP A O 1
ATOM 611 N N . PHE A 1 79 ? 106.007 -28.977 53.744 1.00 69.23 107 PHE A N 1
ATOM 612 C CA . PHE A 1 79 ? 105.193 -28.601 52.591 1.00 62.72 107 PHE A CA 1
ATOM 613 C C . PHE A 1 79 ? 105.338 -29.690 51.536 1.00 60.81 107 PHE A C 1
ATOM 614 O O . PHE A 1 79 ? 106.393 -29.797 50.906 1.00 60.71 107 PHE A O 1
ATOM 622 N N A ARG A 1 80 ? 104.305 -30.513 51.372 0.65 54.71 108 ARG A N 1
ATOM 623 N N B ARG A 1 80 ? 104.273 -30.450 51.328 0.35 55.25 108 ARG A N 1
ATOM 624 C CA A ARG A 1 80 ? 104.282 -31.554 50.352 0.65 60.30 108 ARG A CA 1
ATOM 625 C CA B ARG A 1 80 ? 104.222 -31.542 50.371 0.35 60.95 108 ARG A CA 1
ATOM 626 C C A ARG A 1 80 ? 103.548 -31.041 49.117 0.65 52.72 108 ARG A C 1
ATOM 627 C C B ARG A 1 80 ? 103.536 -31.031 49.102 0.35 52.83 108 ARG A C 1
ATOM 628 O O A ARG A 1 80 ? 102.509 -30.390 49.235 0.65 55.07 108 ARG A O 1
ATOM 629 O O B ARG A 1 80 ? 102.401 -30.605 49.180 0.35 54.94 108 ARG A O 1
ATOM 644 N N . PHE A 1 81 ? 104.081 -31.348 47.932 1.00 56.62 109 PHE A N 1
ATOM 645 C CA . PHE A 1 81 ? 103.534 -30.793 46.686 1.00 60.15 109 PHE A CA 1
ATOM 646 C C . PHE A 1 81 ? 103.641 -31.715 45.459 1.00 61.02 109 PHE A C 1
ATOM 647 O O . PHE A 1 81 ? 104.666 -32.372 45.257 1.00 64.68 109 PHE A O 1
ATOM 655 N N . VAL A 1 82 ? 102.586 -31.715 44.620 1.00 55.95 110 VAL A N 1
ATOM 656 C CA . VAL A 1 82 ? 102.526 -32.448 43.346 1.00 55.76 110 VAL A CA 1
ATOM 657 C C . VAL A 1 82 ? 101.995 -31.525 42.248 1.00 51.96 110 VAL A C 1
ATOM 658 O O . VAL A 1 82 ? 100.904 -30.963 42.383 1.00 50.63 110 VAL A O 1
ATOM 662 N N . ASN A 1 83 ? 102.718 -31.440 41.131 1.00 48.74 111 ASN A N 1
ATOM 663 C CA . ASN A 1 83 ? 102.313 -30.606 40.003 1.00 52.23 111 ASN A CA 1
ATOM 664 C C . ASN A 1 83 ? 102.175 -31.438 38.746 1.00 56.06 111 ASN A C 1
ATOM 665 O O . ASN A 1 83 ? 103.184 -31.856 38.177 1.00 64.91 111 ASN A O 1
ATOM 670 N N . LYS A 1 84 ? 100.947 -31.614 38.269 1.00 53.38 112 LYS A N 1
ATOM 671 C CA . LYS A 1 84 ? 100.712 -32.255 36.986 1.00 55.48 112 LYS A CA 1
ATOM 672 C C . LYS A 1 84 ? 100.158 -31.247 35.992 1.00 58.29 112 LYS A C 1
ATOM 673 O O . LYS A 1 84 ? 99.322 -30.407 36.341 1.00 61.61 112 LYS A O 1
ATOM 679 N N . THR A 1 85 ? 100.640 -31.347 34.752 1.00 55.86 113 THR A N 1
ATOM 680 C CA . THR A 1 85 ? 100.283 -30.448 33.662 1.00 56.67 113 THR A CA 1
ATOM 681 C C . THR A 1 85 ? 99.961 -31.284 32.428 1.00 64.56 113 THR A C 1
ATOM 682 O O . THR A 1 85 ? 100.831 -32.001 31.919 1.00 72.05 113 THR A O 1
ATOM 686 N N . PHE A 1 86 ? 98.723 -31.196 31.943 1.00 61.35 114 PHE A N 1
ATOM 687 C CA . PHE A 1 86 ? 98.290 -31.917 30.753 1.00 58.24 114 PHE A CA 1
ATOM 688 C C . PHE A 1 86 ? 98.101 -30.947 29.596 1.00 66.43 114 PHE A C 1
ATOM 689 O O . PHE A 1 86 ? 97.379 -29.958 29.731 1.00 71.56 114 PHE A O 1
ATOM 697 N N . VAL A 1 87 ? 98.712 -31.246 28.453 1.00 70.61 115 VAL A N 1
ATOM 698 C CA . VAL A 1 87 ? 98.555 -30.444 27.241 1.00 71.86 115 VAL A CA 1
ATOM 699 C C . VAL A 1 87 ? 97.762 -31.252 26.223 1.00 71.83 115 VAL A C 1
ATOM 700 O O . VAL A 1 87 ? 98.271 -32.233 25.666 1.00 71.59 115 VAL A O 1
ATOM 704 N N . ASP A 1 88 ? 96.538 -30.806 25.934 1.00 73.39 116 ASP A N 1
ATOM 705 C CA . ASP A 1 88 ? 95.646 -31.525 25.029 1.00 75.25 116 ASP A CA 1
ATOM 706 C C . ASP A 1 88 ? 95.583 -32.993 25.433 1.00 73.18 116 ASP A C 1
ATOM 707 O O . ASP A 1 88 ? 95.720 -33.901 24.611 1.00 74.33 116 ASP A O 1
ATOM 712 N N . LYS A 1 89 ? 95.372 -33.196 26.722 1.00 70.75 117 LYS A N 1
ATOM 713 C CA . LYS A 1 89 ? 95.178 -34.504 27.326 1.00 68.50 117 LYS A CA 1
ATOM 714 C C . LYS A 1 89 ? 96.383 -35.397 27.529 1.00 67.56 117 LYS A C 1
ATOM 715 O O . LYS A 1 89 ? 96.230 -36.537 27.905 1.00 72.76 117 LYS A O 1
ATOM 721 N N . GLU A 1 90 ? 97.575 -34.880 27.315 1.00 63.22 118 GLU A N 1
ATOM 722 C CA . GLU A 1 90 ? 98.772 -35.666 27.499 1.00 64.68 118 GLU A CA 1
ATOM 723 C C . GLU A 1 90 ? 99.575 -35.107 28.633 1.00 62.18 118 GLU A C 1
ATOM 724 O O . GLU A 1 90 ? 99.784 -33.911 28.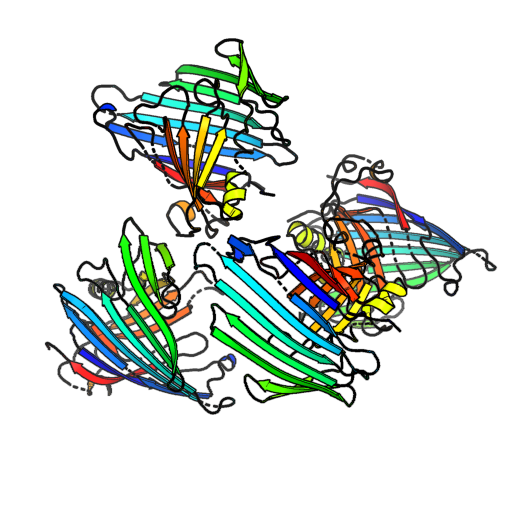690 1.00 65.01 118 GLU A O 1
ATOM 730 N N . LEU A 1 91 ? 100.057 -35.960 29.525 1.00 64.02 119 LEU A N 1
ATOM 731 C CA . LEU A 1 91 ? 100.832 -35.463 30.638 1.00 61.25 119 LEU A CA 1
ATOM 732 C C . LEU A 1 91 ? 102.180 -35.099 30.091 1.00 60.86 119 LEU A C 1
ATOM 733 O O . LEU A 1 91 ? 102.942 -35.956 29.694 1.00 66.26 119 LEU A O 1
ATOM 738 N N . VAL A 1 92 ? 102.476 -33.809 30.081 1.00 60.56 120 VAL A N 1
ATOM 739 C CA . VAL A 1 92 ? 103.742 -33.342 29.565 1.00 65.49 120 VAL A CA 1
ATOM 740 C C . VAL A 1 92 ? 104.691 -32.919 30.653 1.00 71.46 120 VAL A C 1
ATOM 741 O O . VAL A 1 92 ? 105.881 -32.782 30.421 1.00 74.14 120 VAL A O 1
ATOM 745 N N . LYS A 1 93 ? 104.156 -32.680 31.836 1.00 70.67 121 LYS A N 1
ATOM 746 C CA . LYS A 1 93 ? 105.007 -32.305 32.938 1.00 71.42 121 LYS A CA 1
ATOM 747 C C . LYS A 1 93 ? 104.479 -32.753 34.282 1.00 65.20 121 LYS A C 1
ATOM 748 O O . LYS A 1 93 ? 103.309 -32.645 34.555 1.00 63.61 121 LYS A O 1
ATOM 754 N N . GLU A 1 94 ? 105.369 -33.226 35.131 1.00 63.33 122 GLU A N 1
ATOM 755 C CA . GLU A 1 94 ? 104.999 -33.629 36.466 1.00 61.20 122 GLU A CA 1
ATOM 756 C C . GLU A 1 94 ? 106.077 -33.143 37.399 1.00 63.47 122 GLU A C 1
ATOM 757 O O . GLU A 1 94 ? 107.244 -33.370 37.158 1.00 63.51 122 GLU A O 1
ATOM 763 N N . VAL A 1 95 ? 105.681 -32.466 38.463 1.00 64.84 123 VAL A N 1
ATOM 764 C CA . VAL A 1 95 ? 106.622 -31.975 39.456 1.00 59.78 123 VAL A CA 1
ATOM 765 C C . VAL A 1 95 ? 106.080 -32.483 40.760 1.00 56.85 123 VAL A C 1
ATOM 766 O O . VAL A 1 95 ? 104.900 -32.373 41.030 1.00 54.83 123 VAL A O 1
ATOM 770 N N . ARG A 1 96 ? 106.958 -33.051 41.560 1.00 51.93 124 ARG A N 1
ATOM 771 C CA . ARG A 1 96 ? 106.564 -33.681 42.804 1.00 56.90 124 ARG A CA 1
ATOM 772 C C . ARG A 1 96 ? 107.757 -33.648 43.734 1.00 62.59 124 ARG A C 1
ATOM 773 O O . ARG A 1 96 ? 108.850 -34.053 43.342 1.00 67.92 124 ARG A O 1
ATOM 781 N N . GLY A 1 97 ? 107.557 -33.178 44.956 1.00 62.31 125 GLY A N 1
ATOM 782 C CA . GLY A 1 97 ? 108.655 -33.196 45.898 1.00 60.77 125 GLY A CA 1
ATOM 783 C C . GLY A 1 97 ? 108.237 -32.780 47.289 1.00 59.22 125 GLY A C 1
ATOM 784 O O . GLY A 1 97 ? 107.057 -32.781 47.645 1.00 55.02 125 GLY A O 1
ATOM 785 N N . ASP A 1 98 ? 109.249 -32.449 48.081 1.00 64.66 126 ASP A N 1
ATOM 786 C CA . ASP A 1 98 ? 109.056 -32.013 49.447 1.00 65.61 126 ASP A CA 1
ATOM 787 C C . ASP A 1 98 ? 109.977 -30.849 49.767 1.00 59.92 126 ASP A C 1
ATOM 788 O O . ASP A 1 98 ? 111.013 -30.652 49.131 1.00 62.42 126 ASP A O 1
ATOM 793 N N . ALA A 1 99 ? 109.586 -30.082 50.779 1.00 56.92 127 ALA A N 1
ATOM 794 C CA . ALA A 1 99 ? 110.449 -29.045 51.320 1.00 61.83 127 ALA A CA 1
ATOM 795 C C . ALA A 1 99 ? 110.208 -28.925 52.818 1.00 68.33 127 ALA A C 1
ATOM 796 O O . ALA A 1 99 ? 109.092 -29.136 53.302 1.00 67.21 127 ALA A O 1
ATOM 798 N N . LYS A 1 100 ? 111.248 -28.587 53.564 1.00 71.55 128 LYS A N 1
ATOM 799 C CA . LYS A 1 100 ? 111.114 -28.445 55.004 1.00 69.43 128 LYS A CA 1
ATOM 800 C C . LYS A 1 100 ? 111.799 -27.193 55.501 1.00 64.92 128 LYS A C 1
ATOM 801 O O . LYS A 1 100 ? 112.793 -26.758 54.936 1.00 62.26 128 LYS A O 1
ATOM 807 N N . LEU A 1 101 ? 111.267 -26.617 56.565 1.00 61.69 129 LEU A N 1
ATOM 808 C CA . LEU A 1 101 ? 111.899 -25.451 57.126 1.00 67.59 129 LEU A CA 1
ATOM 809 C C . LEU A 1 101 ? 112.691 -25.901 58.339 1.00 71.64 129 LEU A C 1
ATOM 810 O O . LEU A 1 101 ? 112.146 -26.106 59.411 1.00 70.55 129 LEU A O 1
ATOM 815 N N . GLU A 1 102 ? 113.992 -26.045 58.145 1.00 76.29 130 GLU A N 1
ATOM 816 C CA . GLU A 1 102 ? 114.903 -26.439 59.200 1.00 83.43 130 GLU A CA 1
ATOM 817 C C . GLU A 1 102 ? 116.217 -25.693 59.020 1.00 91.63 130 GLU A C 1
ATOM 818 O O . GLU A 1 102 ? 116.715 -25.575 57.908 1.00 94.27 130 GLU A O 1
ATOM 824 N N . ASP A 1 103 ? 116.787 -25.209 60.116 1.00 97.14 131 ASP A N 1
ATOM 825 C CA . ASP A 1 103 ? 118.058 -24.485 60.086 1.00 96.97 131 ASP A CA 1
ATOM 826 C C . ASP A 1 103 ? 118.077 -23.216 59.238 1.00 84.29 131 ASP A C 1
ATOM 827 O O . ASP A 1 103 ? 119.076 -22.911 58.603 1.00 84.73 131 ASP A O 1
ATOM 832 N N . GLY A 1 104 ? 116.961 -22.502 59.215 1.00 74.79 132 GLY A N 1
ATOM 833 C CA . GLY A 1 104 ? 116.861 -21.243 58.507 1.00 70.79 132 GLY A CA 1
ATOM 834 C C . GLY A 1 104 ? 117.235 -21.360 57.058 1.00 69.83 132 GLY A C 1
ATOM 835 O O . GLY A 1 104 ? 117.718 -20.424 56.444 1.00 69.85 132 GLY A O 1
ATOM 836 N N . LYS A 1 105 ? 116.983 -22.528 56.507 1.00 69.16 133 LYS A N 1
ATOM 837 C CA . LYS A 1 105 ? 117.280 -22.801 55.129 1.00 69.34 133 LYS A CA 1
ATOM 838 C C . LYS A 1 105 ? 116.114 -23.593 54.625 1.00 67.76 133 LYS A C 1
ATOM 839 O O . LYS A 1 105 ? 115.355 -24.131 55.411 1.00 67.96 133 LYS A O 1
ATOM 845 N N . THR A 1 106 ? 115.948 -23.644 53.317 1.00 67.03 134 THR A N 1
ATOM 846 C CA . THR A 1 106 ? 114.877 -24.432 52.771 1.00 65.97 134 THR A CA 1
ATOM 847 C C . THR A 1 106 ? 115.482 -25.577 51.977 1.00 68.04 134 THR A C 1
ATOM 848 O O . THR A 1 106 ? 116.045 -25.362 50.914 1.00 67.33 134 THR A O 1
ATOM 852 N N . VAL A 1 107 ? 115.347 -26.793 52.498 1.00 70.49 135 VAL A N 1
ATOM 853 C CA . VAL A 1 107 ? 115.818 -27.993 51.821 1.00 74.34 135 VAL A CA 1
ATOM 854 C C . VAL A 1 107 ? 114.657 -28.595 51.034 1.00 71.07 135 VAL A C 1
ATOM 855 O O . VAL A 1 107 ? 113.609 -28.934 51.598 1.00 67.15 135 VAL A O 1
ATOM 859 N N . VAL A 1 108 ? 114.838 -28.705 49.724 1.00 71.90 136 VAL A N 1
ATOM 860 C CA . VAL A 1 108 ? 113.794 -29.142 48.809 1.00 70.52 136 VAL A CA 1
ATOM 861 C C . VAL A 1 108 ? 114.171 -30.510 48.268 1.00 71.31 136 VAL A C 1
ATOM 862 O O . VAL A 1 108 ? 115.185 -30.650 47.575 1.00 73.69 136 VAL A O 1
ATOM 866 N N . LYS A 1 109 ? 113.344 -31.509 48.556 1.00 67.89 137 LYS A N 1
ATOM 867 C CA . LYS A 1 109 ? 113.569 -32.874 48.104 1.00 69.69 137 LYS A CA 1
ATOM 868 C C . LYS A 1 109 ? 112.520 -33.234 47.066 1.00 70.82 137 LYS A C 1
ATOM 869 O O . LYS A 1 109 ? 111.333 -33.312 47.392 1.00 69.00 137 LYS A O 1
ATOM 875 N N . LEU A 1 110 ? 112.963 -33.471 45.831 1.00 73.35 138 LEU A N 1
ATOM 876 C CA . LEU A 1 110 ? 112.087 -33.687 44.683 1.00 68.00 138 LEU A CA 1
ATOM 877 C C . LEU A 1 110 ? 112.125 -35.137 44.216 1.00 66.42 138 LEU A C 1
ATOM 878 O O . LEU A 1 110 ? 113.201 -35.709 44.029 1.00 70.35 138 LEU A O 1
ATOM 883 N N . SER A 1 111 ? 110.945 -35.705 43.984 1.00 60.37 139 SER A N 1
ATOM 884 C CA . SER A 1 111 ? 110.784 -37.055 43.465 1.00 61.54 139 SER A CA 1
ATOM 885 C C . SER A 1 111 ? 110.767 -37.075 41.941 1.00 63.63 139 SER A C 1
ATOM 886 O O . SER A 1 111 ? 111.305 -38.000 41.324 1.00 63.47 139 SER A O 1
ATOM 889 N N . LYS A 1 112 ? 110.158 -36.070 41.321 1.00 64.59 140 LYS A N 1
ATOM 890 C CA . LYS A 1 112 ? 110.036 -35.980 39.876 1.00 65.16 140 LYS A CA 1
ATOM 891 C C . LYS A 1 112 ? 110.128 -34.521 39.469 1.00 59.56 140 LYS A C 1
ATOM 892 O O . LYS A 1 112 ? 109.680 -33.644 40.212 1.00 56.45 140 LYS A O 1
ATOM 898 N N . PRO A 1 113 ? 110.680 -34.228 38.284 1.00 64.59 141 PRO A N 1
ATOM 899 C CA . PRO A 1 113 ? 111.064 -35.138 37.192 1.00 75.35 141 PRO A CA 1
ATOM 900 C C . PRO A 1 113 ? 112.281 -36.037 37.495 1.00 84.35 141 PRO A C 1
ATOM 901 O O . PRO A 1 113 ? 112.235 -37.246 37.232 1.00 83.14 141 PRO A O 1
ATOM 905 N N . LYS A 1 114 ? 113.343 -35.440 38.032 1.00 86.35 142 LYS A N 1
ATOM 906 C CA . LYS A 1 114 ? 114.530 -36.138 38.502 1.00 83.75 142 LYS A CA 1
ATOM 907 C C . LYS A 1 114 ? 114.526 -36.174 40.024 1.00 82.53 142 LYS A C 1
ATOM 908 O O . LYS A 1 114 ? 113.764 -35.467 40.685 1.00 83.71 142 LYS A O 1
ATOM 914 N N . GLU A 1 115 ? 115.400 -36.999 40.586 1.00 85.33 143 GLU A N 1
ATOM 915 C CA . GLU A 1 115 ? 115.495 -37.143 42.034 1.00 85.88 143 GLU A CA 1
ATOM 916 C C . GLU A 1 115 ? 116.601 -36.223 42.544 1.00 91.68 143 GLU A C 1
ATOM 917 O O . GLU A 1 115 ? 117.786 -36.519 42.359 1.00 97.54 143 GLU A O 1
ATOM 923 N N . ASN A 1 116 ? 116.225 -35.114 43.199 1.00 89.51 144 ASN A N 1
ATOM 924 C CA . ASN A 1 116 ? 117.213 -34.103 43.557 1.00 85.51 144 ASN A CA 1
ATOM 925 C C . ASN A 1 116 ? 116.854 -33.367 44.839 1.00 81.91 144 ASN A C 1
ATOM 926 O O . ASN A 1 116 ? 115.683 -33.155 45.153 1.00 77.53 144 ASN A O 1
ATOM 931 N N . THR A 1 117 ? 117.899 -32.933 45.542 1.00 85.33 145 THR A N 1
ATOM 932 C CA . THR A 1 117 ? 117.815 -32.151 46.768 1.00 84.36 145 THR A CA 1
ATOM 933 C C . THR A 1 117 ? 118.356 -30.752 46.535 1.00 82.91 145 THR A C 1
ATOM 934 O O . THR A 1 117 ? 119.319 -30.558 45.793 1.00 85.56 145 THR A O 1
ATOM 938 N N . LEU A 1 118 ? 117.757 -29.778 47.208 1.00 80.22 146 LEU A N 1
ATOM 939 C CA . LEU A 1 118 ? 118.169 -28.394 47.032 1.00 79.92 146 LEU A CA 1
ATOM 940 C C . LEU A 1 118 ? 118.094 -27.676 48.362 1.00 80.50 146 LEU A C 1
ATOM 941 O O . LEU A 1 118 ? 117.016 -27.567 48.950 1.00 78.46 146 LEU A O 1
ATOM 946 N N . ASP A 1 119 ? 119.237 -27.203 48.834 1.00 81.80 147 ASP A N 1
ATOM 947 C CA . ASP A 1 119 ? 119.255 -26.223 49.906 1.00 80.23 147 ASP A CA 1
ATOM 948 C C . ASP A 1 119 ? 118.941 -24.850 49.325 1.00 84.50 147 ASP A C 1
ATOM 949 O O . ASP A 1 119 ? 119.672 -24.354 48.460 1.00 88.13 147 ASP A O 1
ATOM 954 N N . LEU A 1 120 ? 117.858 -24.236 49.789 1.00 82.24 148 LEU A N 1
ATOM 955 C CA . LEU A 1 120 ? 117.488 -22.903 49.350 1.00 74.49 148 LEU A CA 1
ATOM 956 C C . LEU A 1 120 ? 117.420 -21.959 50.543 1.00 74.42 148 LEU A C 1
ATOM 957 O O . LEU A 1 120 ? 117.556 -22.364 51.702 1.00 80.48 148 LEU A O 1
ATOM 962 N N . LYS A 1 121 ? 117.195 -20.684 50.242 1.00 69.38 149 LYS A N 1
ATOM 963 C CA . LYS A 1 121 ? 117.093 -19.637 51.245 1.00 64.29 149 LYS A CA 1
ATOM 964 C C . LYS A 1 121 ? 115.892 -19.898 52.122 1.00 62.55 149 LYS A C 1
ATOM 965 O O . LYS A 1 121 ? 114.848 -20.271 51.631 1.00 62.95 149 LYS A O 1
ATOM 971 N N . GLY A 1 122 ? 116.027 -19.692 53.420 1.00 63.70 150 GLY A N 1
ATOM 972 C CA . GLY A 1 122 ? 114.924 -19.929 54.325 1.00 62.50 150 GLY A CA 1
ATOM 973 C C . GLY A 1 122 ? 113.765 -19.034 53.979 1.00 74.74 150 GLY A C 1
ATOM 974 O O . GLY A 1 122 ? 113.956 -17.867 53.675 1.00 78.84 150 GLY A O 1
ATOM 975 N N . THR A 1 123 ? 112.555 -19.576 54.027 1.00 66.19 151 THR A N 1
ATOM 976 C CA . THR A 1 123 ? 111.369 -18.816 53.660 1.00 62.81 151 THR A CA 1
ATOM 977 C C . THR A 1 123 ? 110.111 -19.274 54.357 1.00 59.21 151 THR A C 1
ATOM 978 O O . THR A 1 123 ? 110.162 -19.789 55.450 1.00 65.02 151 THR A O 1
ATOM 982 N N . GLN A 1 124 ? 108.977 -19.031 53.723 1.00 54.79 152 GLN A N 1
ATOM 983 C CA . GLN A 1 124 ? 107.675 -19.424 54.234 1.00 54.41 152 GLN A CA 1
ATOM 984 C C . GLN A 1 124 ? 106.887 -20.123 53.122 1.00 55.01 152 GLN A C 1
ATOM 985 O O . GLN A 1 124 ? 107.308 -20.145 51.984 1.00 56.00 152 GLN A O 1
ATOM 991 N N . PHE A 1 125 ? 105.780 -20.737 53.479 1.00 52.87 153 PHE A N 1
ATOM 992 C CA . PHE A 1 125 ? 104.987 -21.449 52.512 1.00 48.25 153 PHE A CA 1
ATOM 993 C C . PHE A 1 125 ? 103.662 -20.764 52.324 1.00 56.46 153 PHE A C 1
ATOM 994 O O . PHE A 1 125 ? 103.300 -19.905 53.078 1.00 47.23 153 PHE A O 1
ATOM 1002 N N . PRO A 1 126 ? 102.883 -21.224 51.347 1.00 61.44 154 PRO A N 1
ATOM 1003 C CA . PRO A 1 126 ? 101.664 -20.518 50.970 1.00 65.59 154 PRO A CA 1
ATOM 1004 C C . PRO A 1 126 ? 100.640 -20.279 52.045 1.00 63.07 154 PRO A C 1
ATOM 1005 O O . PRO A 1 126 ? 100.091 -19.191 52.049 1.00 63.69 154 PRO A O 1
ATOM 1009 N N . THR A 1 127 ? 100.337 -21.227 52.905 1.00 59.55 155 THR A N 1
ATOM 1010 C CA . THR A 1 127 ? 99.372 -20.895 53.924 1.00 58.90 155 THR A CA 1
ATOM 1011 C C . THR A 1 127 ? 99.885 -19.844 54.905 1.00 60.42 155 THR A C 1
ATOM 1012 O O . THR A 1 127 ? 99.138 -18.975 55.296 1.00 61.35 155 THR A O 1
ATOM 1016 N N . ARG A 1 128 ? 101.146 -19.942 55.315 1.00 59.00 156 ARG A N 1
ATOM 1017 C CA . ARG A 1 128 ? 101.696 -18.976 56.252 1.00 52.03 156 ARG A CA 1
ATOM 1018 C C . ARG A 1 128 ? 101.729 -17.596 55.629 1.00 47.16 156 ARG A C 1
ATOM 1019 O O . ARG A 1 128 ? 101.248 -16.648 56.210 1.00 48.30 156 ARG A O 1
ATOM 1027 N N . HIS A 1 129 ? 102.234 -17.520 54.405 1.00 47.25 157 HIS A N 1
ATOM 1028 C CA . HIS A 1 129 ? 102.259 -16.285 53.637 1.00 46.68 157 HIS A CA 1
ATOM 1029 C C . HIS A 1 129 ? 100.869 -15.685 53.498 1.00 48.79 157 HIS A C 1
ATOM 1030 O O . HIS A 1 129 ? 100.693 -14.468 53.613 1.00 50.05 157 HIS A O 1
ATOM 1045 N N . GLU A 1 131 ? 98.490 -16.196 55.572 1.00 56.53 159 GLU A N 1
ATOM 1046 C CA . GLU A 1 131 ? 98.128 -15.755 56.916 1.00 50.24 159 GLU A CA 1
ATOM 1047 C C . GLU A 1 131 ? 98.807 -14.445 57.265 1.00 47.68 159 GLU A C 1
ATOM 1048 O O . GLU A 1 131 ? 98.204 -13.569 57.890 1.00 50.22 159 GLU A O 1
ATOM 1054 N N . GLU A 1 132 ? 100.068 -14.301 56.876 1.00 45.25 160 GLU A N 1
ATOM 1055 C CA . GLU A 1 132 ? 100.797 -13.062 57.115 1.00 44.60 160 GLU A CA 1
ATOM 1056 C C . GLU A 1 132 ? 100.203 -11.906 56.329 1.00 45.70 160 GLU A C 1
ATOM 1057 O O . GLU A 1 132 ? 100.229 -10.759 56.780 1.00 49.18 160 GLU A O 1
ATOM 1063 N N . LEU A 1 133 ? 99.720 -12.183 55.126 1.00 44.80 161 LEU A N 1
ATOM 1064 C CA . LEU A 1 133 ? 99.064 -11.150 54.349 1.00 42.61 161 LEU A CA 1
ATOM 1065 C C . LEU A 1 133 ? 97.840 -10.629 55.074 1.00 45.12 161 LEU A C 1
ATOM 1066 O O . LEU A 1 133 ? 97.638 -9.416 55.161 1.00 48.85 161 LEU A O 1
ATOM 1071 N N . ILE A 1 134 ? 97.023 -11.529 55.624 1.00 47.89 162 ILE A N 1
ATOM 1072 C CA . ILE A 1 134 ? 95.825 -11.103 56.347 1.00 53.56 162 ILE A CA 1
ATOM 1073 C C . ILE A 1 134 ? 96.203 -10.320 57.591 1.00 55.20 162 ILE A C 1
ATOM 1074 O O . ILE A 1 134 ? 95.639 -9.257 57.865 1.00 59.00 162 ILE A O 1
ATOM 1079 N N . GLY A 1 135 ? 97.146 -10.834 58.369 1.00 53.22 163 GLY A N 1
ATOM 1080 C CA . GLY A 1 135 ? 97.555 -10.177 59.593 1.00 53.12 163 GLY A CA 1
ATOM 1081 C C . GLY A 1 135 ? 98.047 -8.772 59.333 1.00 54.45 163 GLY A C 1
ATOM 1082 O O . GLY A 1 135 ? 97.528 -7.804 59.888 1.00 56.05 163 GLY A O 1
ATOM 1083 N N . LYS A 1 136 ? 99.044 -8.656 58.464 1.00 57.65 164 LYS A N 1
ATOM 1084 C CA . LYS A 1 136 ? 99.535 -7.343 58.083 1.00 57.45 164 LYS A CA 1
ATOM 1085 C C . LYS A 1 136 ? 98.386 -6.449 57.637 1.00 58.38 164 LYS A C 1
ATOM 1086 O O . LYS A 1 136 ? 98.299 -5.288 58.037 1.00 59.36 164 LYS A O 1
ATOM 1092 N N . ALA A 1 137 ? 97.456 -6.995 56.857 1.00 58.98 165 ALA A N 1
ATOM 1093 C CA . ALA A 1 137 ? 96.325 -6.197 56.400 1.00 52.58 165 ALA A CA 1
ATOM 1094 C C . ALA A 1 137 ? 95.442 -5.770 57.556 1.00 47.76 165 ALA A C 1
ATOM 1095 O O . ALA A 1 137 ? 95.010 -4.615 57.623 1.00 43.79 165 ALA A O 1
ATOM 1097 N N . GLU A 1 138 ? 95.146 -6.699 58.465 1.00 53.50 166 GLU A N 1
ATOM 1098 C CA . GLU A 1 138 ? 94.294 -6.398 59.614 1.00 56.35 166 GLU A CA 1
ATOM 1099 C C . GLU A 1 138 ? 94.912 -5.327 60.499 1.00 60.12 166 GLU A C 1
ATOM 1100 O O . GLU A 1 138 ? 94.200 -4.496 61.074 1.00 65.04 166 GLU A O 1
ATOM 1106 N N . ALA A 1 139 ? 96.230 -5.371 60.652 1.00 70.81 167 ALA A N 1
ATOM 1107 C CA . ALA A 1 139 ? 97.017 -4.441 61.433 1.00 53.09 167 ALA A CA 1
ATOM 1108 C C . ALA A 1 139 ? 97.347 -3.167 60.670 1.00 65.99 167 ALA A C 1
ATOM 1109 O O . ALA A 1 139 ? 98.293 -2.461 61.030 1.00 65.59 167 ALA A O 1
ATOM 1111 N N . GLY A 1 140 ? 96.608 -2.880 59.616 1.00 64.16 168 GLY A N 1
ATOM 1112 C CA . GLY A 1 140 ? 96.798 -1.667 58.856 1.00 65.10 168 GLY A CA 1
ATOM 1113 C C . GLY A 1 140 ? 97.941 -1.538 57.875 1.00 63.96 168 GLY A C 1
ATOM 1114 O O . GLY A 1 140 ? 98.086 -0.504 57.256 1.00 63.67 168 GLY A O 1
ATOM 1115 N N . GLN A 1 141 ? 98.742 -2.573 57.712 1.00 60.95 169 GLN A N 1
ATOM 1116 C CA . GLN A 1 141 ? 99.851 -2.505 56.782 1.00 59.05 169 GLN A CA 1
ATOM 1117 C C . GLN A 1 141 ? 99.320 -2.427 55.354 1.00 60.64 169 GLN A C 1
ATOM 1118 O O . GLN A 1 141 ? 98.278 -2.980 55.062 1.00 65.45 169 GLN A O 1
ATOM 1124 N N . LYS A 1 142 ? 100.007 -1.688 54.491 1.00 53.60 170 LYS A N 1
ATOM 1125 C CA . LYS A 1 142 ? 99.586 -1.550 53.103 1.00 45.80 170 LYS A CA 1
ATOM 1126 C C . LYS A 1 142 ? 100.669 -1.803 52.054 1.00 43.08 170 LYS A C 1
ATOM 1127 O O . LYS A 1 142 ? 100.384 -1.801 50.871 1.00 44.98 170 LYS A O 1
ATOM 1133 N N . PHE A 1 143 ? 101.904 -2.004 52.484 1.00 42.20 171 PHE A N 1
ATOM 1134 C CA . PHE A 1 143 ? 102.989 -2.254 51.558 1.00 46.42 171 PHE A CA 1
ATOM 1135 C C . PHE A 1 143 ? 104.097 -3.030 52.250 1.00 47.80 171 PHE A C 1
ATOM 1136 O O . PHE A 1 143 ? 104.553 -2.626 53.297 1.00 52.22 171 PHE A O 1
ATOM 1144 N N . TYR A 1 144 ? 104.542 -4.137 51.674 1.00 49.27 172 TYR A N 1
ATOM 1145 C CA . TYR A 1 144 ? 105.626 -4.922 52.264 1.00 48.79 172 TYR A CA 1
ATOM 1146 C C . TYR A 1 144 ? 106.313 -5.876 51.296 1.00 41.44 172 TYR A C 1
ATOM 1147 O O . TYR A 1 144 ? 105.788 -6.188 50.261 1.00 40.96 172 TYR A O 1
ATOM 1156 N N . GLN A 1 145 ? 107.502 -6.318 51.654 1.00 46.15 173 GLN A N 1
ATOM 1157 C CA . GLN A 1 145 ? 108.280 -7.226 50.840 1.00 48.10 173 GLN A CA 1
ATOM 1158 C C . GLN A 1 145 ? 108.575 -8.480 51.648 1.00 50.18 173 GLN A C 1
ATOM 1159 O O . GLN A 1 145 ? 108.806 -8.407 52.842 1.00 51.32 173 GLN A O 1
ATOM 1165 N N . THR A 1 146 ? 108.550 -9.610 50.972 1.00 52.77 174 THR A N 1
ATOM 1166 C CA . THR A 1 146 ? 108.784 -10.895 51.589 1.00 52.48 174 THR A CA 1
ATOM 1167 C C . THR A 1 146 ? 109.148 -11.897 50.519 1.00 48.32 174 THR A C 1
ATOM 1168 O O . THR A 1 146 ? 109.296 -11.549 49.365 1.00 44.03 174 THR A O 1
ATOM 1172 N N . THR A 1 147 ? 109.325 -13.139 50.924 1.00 52.19 175 THR A N 1
ATOM 1173 C CA . THR A 1 147 ? 109.672 -14.215 50.008 1.00 47.47 175 THR A CA 1
ATOM 1174 C C . THR A 1 147 ? 108.676 -15.324 50.172 1.00 48.81 175 THR A C 1
ATOM 1175 O O . THR A 1 147 ? 107.900 -15.323 51.106 1.00 50.28 175 THR A O 1
ATOM 1179 N N . LEU A 1 148 ? 108.670 -16.252 49.229 1.00 53.90 176 LEU A N 1
ATOM 1180 C CA . LEU A 1 148 ? 107.778 -17.396 49.302 1.00 50.45 176 LEU A CA 1
ATOM 1181 C C . LEU A 1 148 ? 108.289 -18.567 48.493 1.00 48.62 176 LEU A C 1
ATOM 1182 O O . LEU A 1 148 ? 109.007 -18.381 47.533 1.00 48.93 176 LEU A O 1
ATOM 1187 N N . PHE A 1 149 ? 107.895 -19.773 48.878 1.00 52.30 177 PHE A N 1
ATOM 1188 C CA . PHE A 1 149 ? 108.209 -20.978 48.125 1.00 53.79 177 PHE A CA 1
ATOM 1189 C C . PHE A 1 149 ? 106.835 -21.554 47.890 1.00 54.43 177 PHE A C 1
ATOM 1190 O O . PHE A 1 149 ? 106.147 -21.876 48.835 1.00 54.02 177 PHE A O 1
ATOM 1198 N N . ASP A 1 150 ? 106.421 -21.666 46.642 1.00 58.03 178 ASP A N 1
ATOM 1199 C CA . ASP A 1 150 ? 105.091 -22.177 46.364 1.00 55.47 178 ASP A CA 1
ATOM 1200 C C . ASP A 1 150 ? 105.044 -23.483 45.555 1.00 55.17 178 ASP A C 1
ATOM 1201 O O . ASP A 1 150 ? 103.989 -24.041 45.329 1.00 54.50 178 ASP A O 1
ATOM 1206 N N . ALA A 1 151 ? 106.202 -23.942 45.125 1.00 58.90 179 ALA A N 1
ATOM 1207 C CA . ALA A 1 151 ? 106.305 -25.181 44.369 1.00 64.41 179 ALA A CA 1
ATOM 1208 C C . ALA A 1 151 ? 105.571 -25.096 43.049 1.00 63.83 179 ALA A C 1
ATOM 1209 O O . ALA A 1 151 ? 105.045 -26.095 42.561 1.00 64.58 179 ALA A O 1
ATOM 1211 N N . SER A 1 152 ? 105.518 -23.909 42.476 1.00 52.31 180 SER A N 1
ATOM 1212 C CA . SER A 1 152 ? 105.016 -23.774 41.128 1.00 52.27 180 SER A CA 1
ATOM 1213 C C . SER A 1 152 ? 106.186 -23.753 40.151 1.00 73.20 180 SER A C 1
ATOM 1214 O O . SER A 1 152 ? 107.349 -23.609 40.532 1.00 55.72 180 SER A O 1
ATOM 1217 N N . GLU A 1 153 ? 105.854 -23.918 38.871 1.00 73.68 181 GLU A N 1
ATOM 1218 C CA . GLU A 1 153 ? 106.841 -24.138 37.821 1.00 73.14 181 GLU A CA 1
ATOM 1219 C C . GLU A 1 153 ? 107.762 -25.275 38.227 1.00 71.02 181 GLU A C 1
ATOM 1220 O O . GLU A 1 153 ? 107.272 -26.367 38.516 1.00 74.46 181 GLU A O 1
ATOM 1226 N N . ASP A 1 154 ? 109.068 -25.069 38.271 1.00 67.59 182 ASP A N 1
ATOM 1227 C CA . ASP A 1 154 ? 109.980 -26.156 38.629 1.00 70.74 182 ASP A CA 1
ATOM 1228 C C . ASP A 1 154 ? 110.222 -26.425 40.124 1.00 72.08 182 ASP A C 1
ATOM 1229 O O . ASP A 1 154 ? 110.929 -27.349 40.486 1.00 75.05 182 ASP A O 1
ATOM 1234 N N . ALA A 1 155 ? 109.653 -25.614 40.994 1.00 69.31 183 ALA A N 1
ATOM 1235 C CA . ALA A 1 155 ? 109.811 -25.824 42.424 1.00 69.16 183 ALA A CA 1
ATOM 1236 C C . ALA A 1 155 ? 111.261 -25.834 42.844 1.00 79.07 183 ALA A C 1
ATOM 1237 O O . ALA A 1 155 ? 111.646 -26.573 43.736 1.00 83.25 183 ALA A O 1
ATOM 1239 N N . ASP A 1 156 ? 112.057 -25.003 42.197 1.00 81.77 184 ASP A N 1
ATOM 1240 C CA . ASP A 1 156 ? 113.475 -24.909 42.477 1.00 82.95 184 ASP A CA 1
ATOM 1241 C C . ASP A 1 156 ? 113.921 -23.532 42.951 1.00 74.05 184 ASP A C 1
ATOM 1242 O O . ASP A 1 156 ? 115.063 -23.162 42.728 1.00 74.19 184 ASP A O 1
ATOM 1247 N N . ARG A 1 157 ? 113.044 -22.759 43.572 1.00 69.86 185 ARG A N 1
ATOM 1248 C CA . ARG A 1 157 ? 113.478 -21.450 44.039 1.00 68.10 185 ARG A CA 1
ATOM 1249 C C . ARG A 1 157 ? 112.575 -20.716 45.006 1.00 65.64 185 ARG A C 1
ATOM 1250 O O . ARG A 1 157 ? 111.454 -21.109 45.243 1.00 60.83 185 ARG A O 1
ATOM 1258 N N . VAL A 1 158 ? 113.119 -19.657 45.593 1.00 70.40 186 VAL A N 1
ATOM 1259 C CA . VAL A 1 158 ? 112.368 -18.760 46.462 1.00 62.86 186 VAL A CA 1
ATOM 1260 C C . VAL A 1 158 ? 112.022 -17.514 45.667 1.00 57.24 186 VAL A C 1
ATOM 1261 O O . VAL A 1 158 ? 112.848 -17.003 44.896 1.00 60.79 186 VAL A O 1
ATOM 1265 N N . VAL A 1 159 ? 110.786 -17.047 45.805 1.00 51.26 187 VAL A N 1
ATOM 1266 C CA . VAL A 1 159 ? 110.316 -15.894 45.061 1.00 50.96 187 VAL A CA 1
ATOM 1267 C C . VAL A 1 159 ? 110.095 -14.751 46.025 1.00 52.26 187 VAL A C 1
ATOM 1268 O O . VAL A 1 159 ? 109.515 -14.938 47.099 1.00 53.19 187 VAL A O 1
ATOM 1272 N N . ALA A 1 160 ? 110.544 -13.567 45.629 1.00 52.46 188 ALA A N 1
ATOM 1273 C CA . ALA A 1 160 ? 110.263 -12.348 46.361 1.00 55.36 188 ALA A CA 1
ATOM 1274 C C . ALA A 1 160 ? 108.887 -11.837 45.952 1.00 55.86 188 ALA A C 1
ATOM 1275 O O . ALA A 1 160 ? 108.600 -11.727 44.756 1.00 59.51 188 ALA A O 1
ATOM 1277 N N . THR A 1 161 ? 108.045 -11.556 46.932 1.00 52.92 189 THR A N 1
ATOM 1278 C CA . THR A 1 161 ? 106.715 -11.049 46.672 1.00 50.68 189 THR A CA 1
ATOM 1279 C C . THR A 1 161 ? 106.470 -9.713 47.381 1.00 50.01 189 THR A C 1
ATOM 1280 O O . THR A 1 161 ? 106.706 -9.590 48.564 1.00 49.97 189 THR A O 1
ATOM 1284 N N . THR A 1 162 ? 105.984 -8.724 46.647 1.00 48.11 190 THR A N 1
ATOM 1285 C CA . THR A 1 162 ? 105.692 -7.416 47.208 1.00 43.69 190 THR A CA 1
ATOM 1286 C C . THR A 1 162 ? 104.204 -7.325 47.300 1.00 43.42 190 THR A C 1
ATOM 1287 O O . THR A 1 162 ? 103.528 -7.527 46.322 1.00 45.63 190 THR A O 1
ATOM 1291 N N . VAL A 1 163 ? 103.692 -7.009 48.471 1.00 38.19 191 VAL A N 1
ATOM 1292 C CA . VAL A 1 163 ? 102.268 -6.923 48.660 1.00 37.50 191 VAL A CA 1
ATOM 1293 C C . VAL A 1 163 ? 101.800 -5.488 48.813 1.00 37.94 191 VAL A C 1
ATOM 1294 O O . VAL A 1 163 ? 102.385 -4.743 49.555 1.00 47.44 191 VAL A O 1
ATOM 1298 N N . VAL A 1 164 ? 100.755 -5.107 48.095 1.00 46.34 192 VAL A N 1
ATOM 1299 C CA . VAL A 1 164 ? 100.174 -3.787 48.193 1.00 49.53 192 VAL A CA 1
ATOM 1300 C C . VAL A 1 164 ? 98.708 -3.977 48.550 1.00 48.08 192 VAL A C 1
ATOM 1301 O O . VAL A 1 164 ? 97.994 -4.659 47.847 1.00 37.55 192 VAL A O 1
ATOM 1305 N N . VAL A 1 165 ? 98.263 -3.359 49.639 1.00 53.19 193 VAL A N 1
ATOM 1306 C CA . VAL A 1 165 ? 96.891 -3.482 50.114 1.00 54.20 193 VAL A CA 1
ATOM 1307 C C . VAL A 1 165 ? 96.197 -2.124 50.033 1.00 61.14 193 VAL A C 1
ATOM 1308 O O . VAL A 1 165 ? 96.824 -1.081 50.236 1.00 68.00 193 VAL A O 1
ATOM 1312 N N . GLY A 1 166 ? 94.894 -2.144 49.732 1.00 57.42 194 GLY A N 1
ATOM 1313 C CA . GLY A 1 166 ? 94.069 -0.963 49.677 1.00 57.37 194 GLY A CA 1
ATOM 1314 C C . GLY A 1 166 ? 93.056 -0.906 50.805 1.00 59.12 194 GLY A C 1
ATOM 1315 O O . GLY A 1 166 ? 93.200 -1.561 51.843 1.00 60.85 194 GLY A O 1
ATOM 1316 N N . LYS A 1 167 ? 92.048 -0.066 50.634 1.00 59.12 195 LYS A N 1
ATOM 1317 C CA . LYS A 1 167 ? 91.032 0.108 51.656 1.00 58.08 195 LYS A CA 1
ATOM 1318 C C . LYS A 1 167 ? 89.943 -0.942 51.631 1.00 63.63 195 LYS A C 1
ATOM 1319 O O . LYS A 1 167 ? 89.572 -1.427 50.583 1.00 64.91 195 LYS A O 1
ATOM 1325 N N . GLN A 1 168 ? 89.426 -1.288 52.796 1.00 65.63 196 GLN A N 1
ATOM 1326 C CA . GLN A 1 168 ? 88.373 -2.271 52.857 1.00 65.24 196 GLN A CA 1
ATOM 1327 C C . GLN A 1 168 ? 87.145 -1.742 52.159 1.00 64.97 196 GLN A C 1
ATOM 1328 O O . GLN A 1 168 ? 86.750 -0.619 52.370 1.00 71.99 196 GLN A O 1
ATOM 1334 N N . GLN A 1 169 ? 86.547 -2.565 51.323 1.00 64.28 197 GLN A N 1
ATOM 1335 C CA . GLN A 1 169 ? 85.361 -2.199 50.592 1.00 70.54 197 GLN A CA 1
ATOM 1336 C C . GLN A 1 169 ? 84.408 -3.372 50.560 1.00 66.86 197 GLN A C 1
ATOM 1337 O O . GLN A 1 169 ? 84.821 -4.494 50.716 1.00 63.42 197 GLN A O 1
ATOM 1343 N N . ALA A 1 170 ? 83.127 -3.097 50.419 1.00 67.13 198 ALA A N 1
ATOM 1344 C CA . ALA A 1 170 ? 82.145 -4.146 50.327 1.00 69.81 198 ALA A CA 1
ATOM 1345 C C . ALA A 1 170 ? 81.170 -3.779 49.237 1.00 79.93 198 ALA A C 1
ATOM 1346 O O . ALA A 1 170 ? 80.031 -3.450 49.522 1.00 89.00 198 ALA A O 1
ATOM 1348 N N . VAL A 1 171 ? 81.602 -3.832 47.989 1.00 78.69 199 VAL A N 1
ATOM 1349 C CA . VAL A 1 171 ? 80.713 -3.482 46.904 1.00 81.59 199 VAL A CA 1
ATOM 1350 C C . VAL A 1 171 ? 80.109 -4.749 46.364 1.00 78.71 199 VAL A C 1
ATOM 1351 O O . VAL A 1 171 ? 80.833 -5.609 45.889 1.00 78.39 199 VAL A O 1
ATOM 1355 N N . PRO A 1 172 ? 78.778 -4.870 46.439 1.00 70.71 200 PRO A N 1
ATOM 1356 C CA . PRO A 1 172 ? 78.086 -6.051 45.924 1.00 68.71 200 PRO A CA 1
ATOM 1357 C C . PRO A 1 172 ? 78.222 -6.159 44.422 1.00 68.25 200 PRO A C 1
ATOM 1358 O O . PRO A 1 172 ? 78.025 -5.192 43.710 1.00 69.38 200 PRO A O 1
ATOM 1362 N N . ASP A 1 173 ? 78.526 -7.348 43.940 1.00 69.05 201 ASP A N 1
ATOM 1363 C CA . ASP A 1 173 ? 78.688 -7.577 42.517 1.00 70.28 201 ASP A CA 1
ATOM 1364 C C . ASP A 1 173 ? 78.186 -8.969 42.180 1.00 65.61 201 ASP A C 1
ATOM 1365 O O . ASP A 1 173 ? 77.579 -9.628 43.011 1.00 66.19 201 ASP A O 1
ATOM 1370 N N . ASP A 1 174 ? 78.407 -9.404 40.955 1.00 59.31 202 ASP A N 1
ATOM 1371 C CA . ASP A 1 174 ? 77.948 -10.714 40.559 1.00 60.41 202 ASP A CA 1
ATOM 1372 C C . ASP A 1 174 ? 78.580 -11.777 41.449 1.00 58.73 202 ASP A C 1
ATOM 1373 O O . ASP A 1 174 ? 77.938 -12.739 41.819 1.00 71.70 202 ASP A O 1
ATOM 1378 N N . GLU A 1 175 ? 79.839 -11.603 41.795 1.00 51.05 203 GLU A N 1
ATOM 1379 C CA . GLU A 1 175 ? 80.524 -12.559 42.630 1.00 49.58 203 GLU A CA 1
ATOM 1380 C C . GLU A 1 175 ? 79.872 -12.713 43.994 1.00 56.74 203 GLU A C 1
ATOM 1381 O O . GLU A 1 175 ? 79.776 -13.812 44.517 1.00 56.19 203 GLU A O 1
ATOM 1387 N N . THR A 1 176 ? 79.421 -11.615 44.574 1.00 61.26 204 THR A N 1
ATOM 1388 C CA . THR A 1 176 ? 78.803 -11.665 45.886 1.00 65.85 204 THR A CA 1
ATOM 1389 C C . THR A 1 176 ? 77.529 -12.487 45.955 1.00 70.98 204 THR A C 1
ATOM 1390 O O . THR A 1 176 ? 77.305 -13.178 46.934 1.00 72.16 204 THR A O 1
ATOM 1394 N N . LYS A 1 177 ? 76.691 -12.413 44.931 1.00 72.51 205 LYS A N 1
ATOM 1395 C CA . LYS A 1 177 ? 75.438 -13.138 44.984 1.00 74.66 205 LYS A CA 1
ATOM 1396 C C . LYS A 1 177 ? 75.648 -14.635 45.131 1.00 78.21 205 LYS A C 1
ATOM 1397 O O . LYS A 1 177 ? 74.925 -15.280 45.869 1.00 82.00 205 LYS A O 1
ATOM 1403 N N . VAL A 1 178 ? 76.667 -15.136 44.459 1.00 78.41 206 VAL A N 1
ATOM 1404 C CA . VAL A 1 178 ? 77.039 -16.537 44.464 1.00 80.51 206 VAL A CA 1
ATOM 1405 C C . VAL A 1 178 ? 77.456 -17.067 45.841 1.00 83.81 206 VAL A C 1
ATOM 1406 O O . VAL A 1 178 ? 77.144 -18.192 46.198 1.00 83.40 206 VAL A O 1
ATOM 1418 N N . GLY A 1 180 ? 76.794 -16.174 49.308 1.00 85.84 208 GLY A N 1
ATOM 1419 C CA . GLY A 1 180 ? 75.972 -16.504 50.459 1.00 78.99 208 GLY A CA 1
ATOM 1420 C C . GLY A 1 180 ? 76.176 -15.685 51.721 1.00 72.49 208 GLY A C 1
ATOM 1421 O O . GLY A 1 180 ? 76.178 -14.468 51.690 1.00 66.93 208 GLY A O 1
ATOM 1422 N N . LYS A 1 181 ? 76.335 -16.371 52.844 1.00 76.72 209 LYS A N 1
ATOM 1423 C CA . LYS A 1 181 ? 76.469 -15.708 54.132 1.00 81.03 209 LYS A CA 1
ATOM 1424 C C . LYS A 1 181 ? 77.648 -14.744 54.236 1.00 77.43 209 LYS A C 1
ATOM 1425 O O . LYS A 1 181 ? 77.523 -13.698 54.863 1.00 85.50 209 LYS A O 1
ATOM 1431 N N . PHE A 1 182 ? 78.783 -15.074 53.640 1.00 68.54 210 PHE A N 1
ATOM 1432 C CA . PHE A 1 182 ? 79.914 -14.166 53.671 1.00 66.16 210 PHE A CA 1
ATOM 1433 C C . PHE A 1 182 ? 79.790 -13.047 52.657 1.00 65.17 210 PHE A C 1
ATOM 1434 O O . PHE A 1 182 ? 80.757 -12.314 52.460 1.00 57.56 210 PHE A O 1
ATOM 1442 N N . SER A 1 183 ? 78.634 -12.899 52.004 1.00 74.48 211 SER A N 1
ATOM 1443 C CA . SER A 1 183 ? 78.562 -12.003 50.851 1.00 74.66 211 SER A CA 1
ATOM 1444 C C . SER A 1 183 ? 78.688 -10.546 51.252 1.00 77.29 211 SER A C 1
ATOM 1445 O O . SER A 1 183 ? 79.090 -9.714 50.430 1.00 77.67 211 SER A O 1
ATOM 1448 N N . LYS A 1 184 ? 78.352 -10.218 52.496 1.00 82.89 212 LYS A N 1
ATOM 1449 C CA . LYS A 1 184 ? 78.290 -8.842 52.961 1.00 89.58 212 LYS A CA 1
ATOM 1450 C C . LYS A 1 184 ? 79.504 -8.444 53.804 1.00 95.55 212 LYS A C 1
ATOM 1451 O O . LYS A 1 184 ? 79.471 -7.406 54.474 1.00 100.61 212 LYS A O 1
ATOM 1457 N N . ASP A 1 185 ? 80.572 -9.242 53.779 1.00 92.21 213 ASP A N 1
ATOM 1458 C CA . ASP A 1 185 ? 81.785 -9.001 54.547 1.00 83.71 213 ASP A CA 1
ATOM 1459 C C . ASP A 1 185 ? 82.753 -8.125 53.748 1.00 77.63 213 ASP A C 1
ATOM 1460 O O . ASP A 1 185 ? 82.679 -8.036 52.522 1.00 78.60 213 ASP A O 1
ATOM 1465 N N . GLN A 1 186 ? 83.643 -7.452 54.461 1.00 72.14 214 GLN A N 1
ATOM 1466 C CA . GLN A 1 186 ? 84.626 -6.569 53.858 1.00 61.72 214 GLN A CA 1
ATOM 1467 C C . GLN A 1 186 ? 85.734 -7.323 53.151 1.00 59.50 214 GLN A C 1
ATOM 1468 O O . GLN A 1 186 ? 86.037 -8.434 53.507 1.00 66.66 214 GLN A O 1
ATOM 1474 N N . VAL A 1 187 ? 86.345 -6.691 52.164 1.00 52.54 215 VAL A N 1
ATOM 1475 C CA . VAL A 1 187 ? 87.452 -7.278 51.443 1.00 51.21 215 VAL A CA 1
ATOM 1476 C C . VAL A 1 187 ? 88.565 -6.263 51.345 1.00 49.45 215 VAL A C 1
ATOM 1477 O O . VAL A 1 187 ? 88.351 -5.088 51.558 1.00 43.96 215 VAL A O 1
ATOM 1481 N N . TRP A 1 188 ? 89.767 -6.736 51.078 1.00 48.99 216 TRP A N 1
ATOM 1482 C CA . TRP A 1 188 ? 90.900 -5.864 50.892 1.00 46.93 216 TRP A CA 1
ATOM 1483 C C . TRP A 1 188 ? 91.360 -6.046 49.473 1.00 48.85 216 TRP A C 1
ATOM 1484 O O . TRP A 1 188 ? 91.493 -7.168 49.025 1.00 51.32 216 TRP A O 1
ATOM 1495 N N . PRO A 1 189 ? 91.555 -4.953 48.735 1.00 50.09 217 PRO A N 1
ATOM 1496 C CA . PRO A 1 189 ? 92.102 -5.181 47.405 1.00 47.27 217 PRO A CA 1
ATOM 1497 C C . PRO A 1 189 ? 93.545 -5.563 47.626 1.00 48.35 217 PRO A C 1
ATOM 1498 O O . PRO A 1 189 ? 94.193 -4.930 48.432 1.00 48.36 217 PRO A O 1
ATOM 1502 N N . VAL A 1 190 ? 94.044 -6.577 46.936 1.00 49.62 218 VAL A N 1
ATOM 1503 C CA . VAL A 1 190 ? 95.419 -6.998 47.141 1.00 45.76 218 VAL A CA 1
ATOM 1504 C C . VAL A 1 190 ? 96.068 -7.211 45.791 1.00 50.71 218 VAL A C 1
ATOM 1505 O O . VAL A 1 190 ? 95.479 -7.834 44.901 1.00 51.39 218 VAL A O 1
ATOM 1509 N N . THR A 1 191 ? 97.268 -6.664 45.639 1.00 53.42 219 THR A N 1
ATOM 1510 C CA . THR A 1 191 ? 98.127 -6.887 44.490 1.00 47.89 219 THR A CA 1
ATOM 1511 C C . THR A 1 191 ? 99.403 -7.540 44.998 1.00 49.49 219 THR A C 1
ATOM 1512 O O . THR A 1 191 ? 100.055 -7.014 45.900 1.00 49.02 219 THR A O 1
ATOM 1516 N N . ILE A 1 192 ? 99.745 -8.693 44.445 1.00 51.29 220 ILE A N 1
ATOM 1517 C CA . ILE A 1 192 ? 101.002 -9.356 44.758 1.00 50.60 220 ILE A CA 1
ATOM 1518 C C . ILE A 1 192 ? 101.827 -9.401 43.483 1.00 47.72 220 ILE A C 1
ATOM 1519 O O . ILE A 1 192 ? 101.370 -9.937 42.467 1.00 48.30 220 ILE A O 1
ATOM 1524 N N . ALA A 1 193 ? 103.017 -8.803 43.521 1.00 48.96 221 ALA A N 1
ATOM 1525 C CA . ALA A 1 193 ? 103.953 -8.846 42.408 1.00 48.72 221 ALA A CA 1
ATOM 1526 C C . ALA A 1 193 ? 105.097 -9.777 42.765 1.00 45.25 221 ALA A C 1
ATOM 1527 O O . ALA A 1 193 ? 105.650 -9.686 43.863 1.00 44.25 221 ALA A O 1
ATOM 1529 N N . TYR A 1 194 ? 105.442 -10.662 41.835 1.00 44.96 222 TYR A N 1
ATOM 1530 C CA . TYR A 1 194 ? 106.381 -11.743 42.071 1.00 44.37 222 TYR A CA 1
ATOM 1531 C C . TYR A 1 194 ? 107.672 -11.423 41.341 1.00 43.86 222 TYR A C 1
ATOM 1532 O O . TYR A 1 194 ? 107.658 -11.137 40.142 1.00 48.51 222 TYR A O 1
ATOM 1541 N N . PHE A 1 195 ? 108.759 -11.446 42.086 1.00 46.19 223 PHE A N 1
ATOM 1542 C CA . PHE A 1 195 ? 110.054 -11.108 41.556 1.00 50.59 223 PHE A CA 1
ATOM 1543 C C . PHE A 1 195 ? 111.067 -12.172 41.852 1.00 57.80 223 PHE A C 1
ATOM 1544 O O . PHE A 1 195 ? 111.060 -12.786 42.904 1.00 57.96 223 PHE A O 1
ATOM 1552 N N . ASP A 1 196 ? 111.956 -12.357 40.905 1.00 63.90 224 ASP A N 1
ATOM 1553 C CA . ASP A 1 196 ? 113.031 -13.270 41.117 1.00 73.48 224 ASP A CA 1
ATOM 1554 C C . ASP A 1 196 ? 114.303 -12.503 40.906 1.00 78.87 224 ASP A C 1
ATOM 1555 O O . ASP A 1 196 ? 114.422 -11.689 40.011 1.00 79.03 224 ASP A O 1
ATOM 1560 N N . ASP A 1 197 ? 115.248 -12.791 41.767 1.00 84.14 225 ASP A N 1
ATOM 1561 C CA . ASP A 1 197 ? 116.543 -12.159 41.766 1.00 87.16 225 ASP A CA 1
ATOM 1562 C C . ASP A 1 197 ? 117.353 -12.395 40.510 1.00 90.73 225 ASP A C 1
ATOM 1563 O O . ASP A 1 197 ? 118.059 -11.512 40.058 1.00 90.08 225 ASP A O 1
ATOM 1568 N N . LYS A 1 198 ? 117.216 -13.567 39.892 1.00 90.92 226 LYS A N 1
ATOM 1569 C CA . LYS A 1 198 ? 118.104 -13.957 38.793 1.00 94.64 226 LYS A CA 1
ATOM 1570 C C . LYS A 1 198 ? 118.142 -13.005 37.625 1.00 100.82 226 LYS A C 1
ATOM 1571 O O . LYS A 1 198 ? 119.207 -12.623 37.165 1.00 103.98 226 LYS A O 1
ATOM 1577 N N . GLU A 1 199 ? 116.991 -12.656 37.083 1.00 100.22 227 GLU A N 1
ATOM 1578 C CA . GLU A 1 199 ? 116.967 -11.653 36.035 1.00 100.93 227 GLU A CA 1
ATOM 1579 C C . GLU A 1 199 ? 115.575 -11.061 35.871 1.00 103.55 227 GLU A C 1
ATOM 1580 O O . GLU A 1 199 ? 114.578 -11.741 36.054 1.00 96.67 227 GLU A O 1
ATOM 1586 N N . GLN A 1 200 ? 115.522 -9.781 35.561 1.00 111.68 228 GLN A N 1
ATOM 1587 C CA . GLN A 1 200 ? 114.279 -9.066 35.363 1.00 107.03 228 GLN A CA 1
ATOM 1588 C C . GLN A 1 200 ? 114.477 -8.298 34.091 1.00 103.46 228 GLN A C 1
ATOM 1589 O O . GLN A 1 200 ? 115.547 -7.757 33.870 1.00 108.75 228 GLN A O 1
ATOM 1595 N N . GLN A 1 201 ? 113.478 -8.247 33.233 1.00 96.03 229 GLN A N 1
ATOM 1596 C CA . GLN A 1 201 ? 113.706 -7.543 31.995 1.00 99.60 229 GLN A CA 1
ATOM 1597 C C . GLN A 1 201 ? 113.976 -6.056 32.209 1.00 101.43 229 GLN A C 1
ATOM 1598 O O . GLN A 1 201 ? 114.925 -5.507 31.676 1.00 109.36 229 GLN A O 1
ATOM 1604 N N . ASP A 1 202 ? 113.134 -5.405 32.997 1.00 93.45 230 ASP A N 1
ATOM 1605 C CA . ASP A 1 202 ? 113.274 -3.993 33.338 1.00 85.99 230 ASP A CA 1
ATOM 1606 C C . ASP A 1 202 ? 112.991 -3.882 34.818 1.00 76.96 230 ASP A C 1
ATOM 1607 O O . ASP A 1 202 ? 112.364 -2.941 35.252 1.00 67.99 230 ASP A O 1
ATOM 1612 N N . GLY A 1 203 ? 113.418 -4.862 35.591 1.00 79.81 231 GLY A N 1
ATOM 1613 C CA . GLY A 1 203 ? 113.087 -4.875 36.998 1.00 77.64 231 GLY A CA 1
ATOM 1614 C C . GLY A 1 203 ? 111.596 -5.175 37.097 1.00 80.97 231 GLY A C 1
ATOM 1615 O O . GLY A 1 203 ? 110.932 -4.844 38.068 1.00 82.44 231 GLY A O 1
ATOM 1624 N N . PRO A 1 205 ? 108.209 -7.523 37.307 1.00 53.87 233 PRO A N 1
ATOM 1625 C CA . PRO A 1 205 ? 107.979 -8.748 38.078 1.00 61.32 233 PRO A CA 1
ATOM 1626 C C . PRO A 1 205 ? 107.716 -9.897 37.095 1.00 68.92 233 PRO A C 1
ATOM 1627 O O . PRO A 1 205 ? 107.230 -9.628 36.008 1.00 75.54 233 PRO A O 1
ATOM 1631 N N . ILE A 1 206 ? 108.035 -11.133 37.448 1.00 64.61 234 ILE A N 1
ATOM 1632 C CA . ILE A 1 206 ? 107.791 -12.241 36.536 1.00 65.82 234 ILE A CA 1
ATOM 1633 C C . ILE A 1 206 ? 106.298 -12.504 36.392 1.00 61.65 234 ILE A C 1
ATOM 1634 O O . ILE A 1 206 ? 105.852 -13.008 35.361 1.00 64.62 234 ILE A O 1
ATOM 1639 N N . TYR A 1 207 ? 105.505 -12.141 37.389 1.00 57.06 235 TYR A N 1
ATOM 1640 C CA . TYR A 1 207 ? 104.077 -12.397 37.367 1.00 51.59 235 TYR A CA 1
ATOM 1641 C C . TYR A 1 207 ? 103.446 -11.473 38.396 1.00 49.33 235 TYR A C 1
ATOM 1642 O O . TYR A 1 207 ? 104.064 -11.137 39.404 1.00 51.26 235 TYR A O 1
ATOM 1651 N N . ARG A 1 208 ? 102.225 -11.042 38.123 1.00 47.97 236 ARG A N 1
ATOM 1652 C CA . ARG A 1 208 ? 101.540 -10.123 39.012 1.00 41.04 236 ARG A CA 1
ATOM 1653 C C . ARG A 1 208 ? 100.060 -10.460 39.053 1.00 46.21 236 ARG A C 1
ATOM 1654 O O . ARG A 1 208 ? 99.443 -10.642 38.000 1.00 53.59 236 ARG A O 1
ATOM 1662 N N . ILE A 1 209 ? 99.505 -10.498 40.249 1.00 45.39 237 ILE A N 1
ATOM 1663 C CA . ILE A 1 209 ? 98.108 -10.784 40.432 1.00 41.36 237 ILE A CA 1
ATOM 1664 C C . ILE A 1 209 ? 97.401 -9.797 41.339 1.00 36.90 237 ILE A C 1
ATOM 1665 O O . ILE A 1 209 ? 97.890 -9.469 42.384 1.00 39.35 237 ILE A O 1
ATOM 1670 N N . ASN A 1 210 ? 96.225 -9.373 40.930 1.00 37.19 238 ASN A N 1
ATOM 1671 C CA . ASN A 1 210 ? 95.415 -8.485 41.712 1.00 37.03 238 ASN A CA 1
ATOM 1672 C C . ASN A 1 210 ? 94.181 -9.234 42.151 1.00 47.81 238 ASN A C 1
ATOM 1673 O O . ASN A 1 210 ? 93.542 -9.854 41.349 1.00 58.32 238 ASN A O 1
ATOM 1678 N N . PHE A 1 211 ? 93.834 -9.167 43.420 1.00 44.31 239 PHE A N 1
ATOM 1679 C CA . PHE A 1 211 ? 92.653 -9.843 43.894 1.00 39.14 239 PHE A CA 1
ATOM 1680 C C . PHE A 1 211 ? 92.000 -9.136 45.059 1.00 47.03 239 PHE A C 1
ATOM 1681 O O . PHE A 1 211 ? 92.617 -8.339 45.708 1.00 53.99 239 PHE A O 1
ATOM 1689 N N . LYS A 1 212 ? 90.746 -9.466 45.317 1.00 52.70 240 LYS A N 1
ATOM 1690 C CA . LYS A 1 212 ? 90.000 -8.937 46.442 1.00 58.41 240 LYS A CA 1
ATOM 1691 C C . LYS A 1 212 ? 90.010 -10.051 47.477 1.00 62.29 240 LYS A C 1
ATOM 1692 O O . LYS A 1 212 ? 89.572 -11.145 47.201 1.00 67.48 240 LYS A O 1
ATOM 1698 N N . LEU A 1 213 ? 90.503 -9.780 48.671 1.00 61.23 241 LEU A N 1
ATOM 1699 C CA . LEU A 1 213 ? 90.634 -10.797 49.697 1.00 58.75 241 LEU A CA 1
ATOM 1700 C C . LEU A 1 213 ? 89.815 -10.622 50.964 1.00 59.16 241 LEU A C 1
ATOM 1701 O O . LEU A 1 213 ? 89.741 -9.536 51.504 1.00 60.59 241 LEU A O 1
ATOM 1706 N N . TYR A 1 214 ? 89.201 -11.708 51.419 1.00 55.66 242 TYR A N 1
ATOM 1707 C CA . TYR A 1 214 ? 88.399 -11.747 52.638 1.00 53.27 242 TYR A CA 1
ATOM 1708 C C . TYR A 1 214 ? 89.272 -12.095 53.833 1.00 54.33 242 TYR A C 1
ATOM 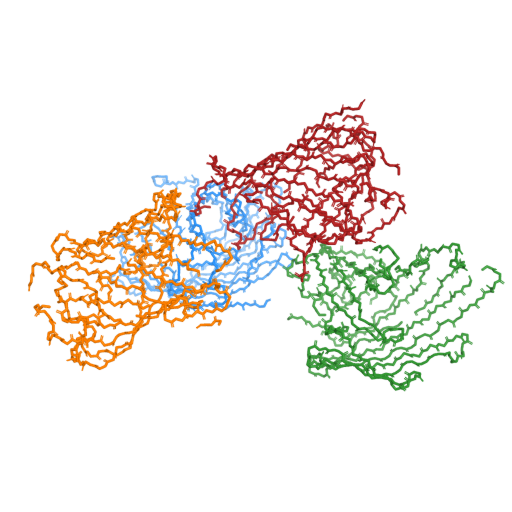1709 O O . TYR A 1 214 ? 90.328 -12.707 53.700 1.00 58.94 242 TYR A O 1
ATOM 1718 N N . ARG A 1 215 ? 88.811 -11.701 55.017 1.00 50.94 243 ARG A N 1
ATOM 1719 C CA . ARG A 1 215 ? 89.524 -12.053 56.240 1.00 55.28 243 ARG A CA 1
ATOM 1720 C C . ARG A 1 215 ? 89.663 -13.567 56.429 1.00 63.85 243 ARG A C 1
ATOM 1721 O O . ARG A 1 215 ? 90.592 -14.012 57.117 1.00 65.70 243 ARG A O 1
ATOM 1729 N N . ASN A 1 216 ? 88.768 -14.368 55.839 1.00 68.63 244 ASN A N 1
ATOM 1730 C CA . ASN A 1 216 ? 88.765 -15.814 56.026 1.00 72.48 244 ASN A CA 1
ATOM 1731 C C . ASN A 1 216 ? 89.500 -16.554 54.921 1.00 68.25 244 ASN A C 1
ATOM 1732 O O . ASN A 1 216 ? 89.312 -17.767 54.770 1.00 73.42 244 ASN A O 1
ATOM 1737 N N . GLY A 1 217 ? 90.313 -15.851 54.140 1.00 59.41 245 GLY A N 1
ATOM 1738 C CA . GLY A 1 217 ? 91.116 -16.451 53.108 1.00 53.15 245 GLY A CA 1
ATOM 1739 C C . GLY A 1 217 ? 90.467 -16.509 51.748 1.00 46.48 245 GLY A C 1
ATOM 1740 O O . GLY A 1 217 ? 91.165 -16.695 50.760 1.00 50.81 245 GLY A O 1
ATOM 1741 N N . ILE A 1 218 ? 89.151 -16.372 51.666 1.00 43.80 246 ILE A N 1
ATOM 1742 C CA . ILE A 1 218 ? 88.501 -16.439 50.371 1.00 41.48 246 ILE A CA 1
ATOM 1743 C C . ILE A 1 218 ? 89.012 -15.287 49.531 1.00 41.45 246 ILE A C 1
ATOM 1744 O O . ILE A 1 218 ? 89.448 -14.273 50.056 1.00 43.39 246 ILE A O 1
ATOM 1749 N N . THR A 1 219 ? 89.048 -15.472 48.221 1.00 42.43 247 THR A N 1
ATOM 1750 C CA . THR A 1 219 ? 89.443 -14.422 47.301 1.00 37.37 247 THR A CA 1
ATOM 1751 C C . THR A 1 219 ? 88.540 -14.478 46.088 1.00 40.07 247 THR A C 1
ATOM 1752 O O . THR A 1 219 ? 87.959 -15.515 45.783 1.00 48.24 247 THR A O 1
ATOM 1756 N N . ARG A 1 220 ? 88.450 -13.363 45.374 1.00 42.74 248 ARG A N 1
ATOM 1757 C CA . ARG A 1 220 ? 87.599 -13.276 44.197 1.00 43.03 248 ARG A CA 1
ATOM 1758 C C . ARG A 1 220 ? 88.156 -12.199 43.288 1.00 38.69 248 ARG A C 1
ATOM 1759 O O . ARG A 1 220 ? 89.220 -11.640 43.548 1.00 39.11 248 ARG A O 1
ATOM 1767 N N . ASP A 1 221 ? 87.473 -11.917 42.196 1.00 41.50 249 ASP A N 1
ATOM 1768 C CA . ASP A 1 221 ? 87.848 -10.825 41.307 1.00 48.82 249 ASP A CA 1
ATOM 1769 C C . ASP A 1 221 ? 89.300 -10.852 40.929 1.00 53.48 249 ASP A C 1
ATOM 1770 O O . ASP A 1 221 ? 89.959 -9.846 40.962 1.00 59.89 249 ASP A O 1
ATOM 1783 N N . THR A 1 223 ? 92.776 -11.171 38.788 1.00 49.33 251 THR A N 1
ATOM 1784 C CA . THR A 1 223 ? 93.305 -10.763 37.522 1.00 51.72 251 THR A CA 1
ATOM 1785 C C . THR A 1 223 ? 94.743 -11.207 37.557 1.00 50.74 251 THR A C 1
ATOM 1786 O O . THR A 1 223 ? 95.453 -10.900 38.476 1.00 49.76 251 THR A O 1
ATOM 1798 N N . ASP A 1 225 ? 98.322 -11.046 35.631 1.00 49.91 253 ASP A N 1
ATOM 1799 C CA . ASP A 1 225 ? 99.102 -10.430 34.592 1.00 56.03 253 ASP A CA 1
ATOM 1800 C C . ASP A 1 225 ? 100.303 -11.311 34.419 1.00 56.03 253 ASP A C 1
ATOM 1801 O O . ASP A 1 225 ? 101.106 -11.454 35.309 1.00 51.96 253 ASP A O 1
ATOM 1806 N N . TYR A 1 226 ? 100.403 -11.902 33.241 1.00 61.06 254 TYR A N 1
ATOM 1807 C CA . TYR A 1 226 ? 101.482 -12.803 32.891 1.00 59.43 254 TYR A CA 1
ATOM 1808 C C . TYR A 1 226 ? 102.523 -12.117 32.061 1.00 68.31 254 TYR A C 1
ATOM 1809 O O . TYR A 1 226 ? 103.450 -12.746 31.610 1.00 70.77 254 TYR A O 1
ATOM 1818 N N . GLY A 1 227 ? 102.367 -10.816 31.866 1.00 74.51 255 GLY A N 1
ATOM 1819 C CA . GLY A 1 227 ? 103.287 -10.062 31.049 1.00 81.71 255 GLY A CA 1
ATOM 1820 C C . GLY A 1 227 ? 102.583 -9.651 29.789 1.00 87.57 255 GLY A C 1
ATOM 1821 O O . GLY A 1 227 ? 101.825 -8.697 29.783 1.00 82.31 255 GLY A O 1
ATOM 1822 N N . ASP A 1 228 ? 102.811 -10.398 28.723 1.00 102.43 256 ASP A N 1
ATOM 1823 C CA . ASP A 1 228 ? 102.195 -10.102 27.442 1.00 109.80 256 ASP A CA 1
ATOM 1824 C C . ASP A 1 228 ? 100.687 -10.171 27.521 1.00 107.09 256 ASP A C 1
ATOM 1825 O O . ASP A 1 228 ? 100.018 -9.346 26.931 1.00 111.42 256 ASP A O 1
ATOM 1830 N N . PHE A 1 229 ? 100.150 -11.149 28.242 1.00 93.77 257 PHE A N 1
ATOM 1831 C CA . PHE A 1 229 ? 98.707 -11.307 28.350 1.00 78.55 257 PHE A CA 1
ATOM 1832 C C . PHE A 1 229 ? 98.220 -11.425 29.775 1.00 70.17 257 PHE A C 1
ATOM 1833 O O . PHE A 1 229 ? 98.940 -11.893 30.621 1.00 72.30 257 PHE A O 1
ATOM 1841 N N . SER A 1 230 ? 96.995 -10.991 30.032 1.00 64.21 258 SER A N 1
ATOM 1842 C CA . SER A 1 230 ? 96.417 -11.090 31.350 1.00 58.98 258 SER A CA 1
ATOM 1843 C C . SER A 1 230 ? 95.113 -11.865 31.272 1.00 57.92 258 SER A C 1
ATOM 1844 O O . SER A 1 230 ? 94.417 -11.869 30.251 1.00 55.94 258 SER A O 1
ATOM 1855 N N . ARG A 1 232 ? 91.461 -13.012 33.580 1.00 60.47 260 ARG A N 1
ATOM 1856 C CA . ARG A 1 232 ? 90.521 -12.581 34.585 1.00 58.84 260 ARG A CA 1
ATOM 1857 C C . ARG A 1 232 ? 89.921 -13.819 35.217 1.00 55.78 260 ARG A C 1
ATOM 1858 O O . ARG A 1 232 ? 89.686 -14.798 34.539 1.00 62.88 260 ARG A O 1
ATOM 1866 N N . GLY A 1 233 ? 89.696 -13.792 36.518 1.00 49.38 261 GLY A N 1
ATOM 1867 C CA . GLY A 1 233 ? 89.075 -14.913 37.176 1.00 45.79 261 GLY A CA 1
ATOM 1868 C C . GLY A 1 233 ? 87.925 -14.430 38.011 1.00 41.69 261 GLY A C 1
ATOM 1869 O O . GLY A 1 233 ? 88.121 -13.721 38.971 1.00 44.12 261 GLY A O 1
ATOM 1870 N N . LYS A 1 234 ? 86.723 -14.849 37.675 1.00 42.87 262 LYS A N 1
ATOM 1871 C CA . LYS A 1 234 ? 85.568 -14.424 38.433 1.00 43.99 262 LYS A CA 1
ATOM 1872 C C . LYS A 1 234 ? 84.922 -15.606 39.141 1.00 43.06 262 LYS A C 1
ATOM 1873 O O . LYS A 1 234 ? 84.621 -16.602 38.523 1.00 44.01 262 LYS A O 1
ATOM 1879 N N . LEU A 1 235 ? 84.712 -15.477 40.441 1.00 42.32 263 LEU A N 1
ATOM 1880 C CA . LEU A 1 235 ? 84.111 -16.533 41.211 1.00 47.72 263 LEU A CA 1
ATOM 1881 C C . LEU A 1 235 ? 82.700 -16.747 40.742 1.00 52.28 263 LEU A C 1
ATOM 1882 O O . LEU A 1 235 ? 81.932 -15.813 40.632 1.00 54.28 263 LEU A O 1
ATOM 1887 N N . VAL A 1 236 ? 82.355 -18.000 40.487 1.00 55.56 264 VAL A N 1
ATOM 1888 C CA . VAL A 1 236 ? 81.015 -18.336 40.023 1.00 54.31 264 VAL A CA 1
ATOM 1889 C C . VAL A 1 236 ? 80.294 -19.306 40.943 1.00 55.57 264 VAL A C 1
ATOM 1890 O O . VAL A 1 236 ? 79.102 -19.559 40.728 1.00 57.51 264 VAL A O 1
ATOM 1894 N N . LYS A 1 237 ? 80.950 -19.847 41.964 1.00 54.94 265 LYS A N 1
ATOM 1895 C CA . LYS A 1 237 ? 80.274 -20.730 42.902 1.00 56.16 265 LYS A CA 1
ATOM 1896 C C . LYS A 1 237 ? 81.149 -20.915 44.126 1.00 57.56 265 LYS A C 1
ATOM 1897 O O . LYS A 1 237 ? 82.361 -21.123 44.002 1.00 55.88 265 LYS A O 1
ATOM 1903 N N . LEU A 1 238 ? 80.553 -20.860 45.310 1.00 60.70 266 LEU A N 1
ATOM 1904 C CA . LEU A 1 238 ? 81.311 -20.917 46.549 1.00 59.81 266 LEU A CA 1
ATOM 1905 C C . LEU A 1 238 ? 80.616 -21.865 47.505 1.00 68.53 266 LEU A C 1
ATOM 1906 O O . LEU A 1 238 ? 79.431 -21.683 47.813 1.00 75.17 266 LEU A O 1
ATOM 1911 N N . ASP A 1 239 ? 81.352 -22.870 47.965 1.00 67.41 267 ASP A N 1
ATOM 1912 C CA . ASP A 1 239 ? 80.828 -23.872 48.878 1.00 68.23 267 ASP A CA 1
ATOM 1913 C C . ASP A 1 239 ? 81.601 -23.783 50.179 1.00 66.43 267 ASP A C 1
ATOM 1914 O O . ASP A 1 239 ? 82.823 -23.961 50.195 1.00 61.95 267 ASP A O 1
ATOM 1919 N N . ILE A 1 240 ? 80.883 -23.495 51.257 1.00 70.20 268 ILE A N 1
ATOM 1920 C CA . ILE A 1 240 ? 81.464 -23.294 52.574 1.00 72.97 268 ILE A CA 1
ATOM 1921 C C . ILE A 1 240 ? 81.310 -24.582 53.364 1.00 80.05 268 ILE A C 1
ATOM 1922 O O . ILE A 1 240 ? 80.186 -25.034 53.607 1.00 82.16 268 ILE A O 1
ATOM 1927 N N . TYR A 1 241 ? 82.427 -25.162 53.781 1.00 85.21 269 TYR A N 1
ATOM 1928 C CA . TYR A 1 241 ? 82.399 -26.398 54.544 1.00 86.83 269 TYR A CA 1
ATOM 1929 C C . TYR A 1 241 ? 82.257 -26.095 56.034 1.00 88.88 269 TYR A C 1
ATOM 1930 O O . TYR A 1 241 ? 82.444 -24.962 56.481 1.00 88.39 269 TYR A O 1
ATOM 1939 N N . ASP A 1 242 ? 81.928 -27.134 56.802 1.00 91.19 270 ASP A N 1
ATOM 1940 C CA . ASP A 1 242 ? 81.623 -26.987 58.232 1.00 89.09 270 ASP A CA 1
ATOM 1941 C C . ASP A 1 242 ? 82.816 -26.558 59.087 1.00 85.19 270 ASP A C 1
ATOM 1942 O O . ASP A 1 242 ? 82.656 -26.200 60.260 1.00 82.53 270 ASP A O 1
ATOM 1947 N N . VAL B 1 3 ? 62.452 13.363 26.905 1.00 127.09 31 VAL B N 1
ATOM 1948 C CA . VAL B 1 3 ? 61.938 13.977 28.121 1.00 119.74 31 VAL B CA 1
ATOM 1949 C C . VAL B 1 3 ? 62.613 15.323 28.312 1.00 112.12 31 VAL B C 1
ATOM 1950 O O . VAL B 1 3 ? 63.809 15.460 28.054 1.00 109.65 31 VAL B O 1
ATOM 1954 N N . ARG B 1 4 ? 61.854 16.321 28.766 1.00 107.97 32 ARG B N 1
ATOM 1955 C CA . ARG B 1 4 ? 62.383 17.678 28.935 1.00 101.87 32 ARG B CA 1
ATOM 1956 C C . ARG B 1 4 ? 61.884 18.222 30.268 1.00 90.23 32 ARG B C 1
ATOM 1957 O O . ARG B 1 4 ? 60.871 18.928 30.324 1.00 92.47 32 ARG B O 1
ATOM 1965 N N . LEU B 1 5 ? 62.602 17.871 31.333 1.00 75.52 33 LEU B N 1
ATOM 1966 C CA . LEU B 1 5 ? 62.315 18.414 32.649 1.00 64.81 33 LEU B CA 1
ATOM 1967 C C . LEU B 1 5 ? 62.299 19.925 32.578 1.00 57.71 33 LEU B C 1
ATOM 1968 O O . LEU B 1 5 ? 63.231 20.537 32.054 1.00 57.95 33 LEU B O 1
ATOM 1973 N N . VAL B 1 6 ? 61.229 20.530 33.074 1.00 57.38 34 VAL B N 1
ATOM 1974 C CA . VAL B 1 6 ? 61.108 21.971 32.917 1.00 56.74 34 VAL B CA 1
ATOM 1975 C C . VAL B 1 6 ? 61.740 22.620 34.138 1.00 57.61 34 VAL B C 1
ATOM 1976 O O . VAL B 1 6 ? 61.617 22.095 35.255 1.00 57.54 34 VAL B O 1
ATOM 1980 N N . PRO B 1 7 ? 62.482 23.710 33.970 1.00 58.54 35 PRO B N 1
ATOM 1981 C CA . PRO B 1 7 ? 62.949 24.452 35.135 1.00 52.18 35 PRO B CA 1
ATOM 1982 C C . PRO B 1 7 ? 61.765 25.100 35.824 1.00 46.45 35 PRO B C 1
ATOM 1983 O O . PRO B 1 7 ? 60.802 25.506 35.179 1.00 47.01 35 PRO B O 1
ATOM 1987 N N . HIS B 1 8 ? 61.819 25.155 37.149 1.00 46.34 36 HIS B N 1
ATOM 1988 C CA . HIS B 1 8 ? 60.727 25.721 37.931 1.00 55.03 36 HIS B CA 1
ATOM 1989 C C . HIS B 1 8 ? 61.222 25.954 39.347 1.00 59.25 36 HIS B C 1
ATOM 1990 O O . HIS B 1 8 ? 62.297 25.487 39.728 1.00 59.54 36 HIS B O 1
ATOM 1997 N N . ARG B 1 9 ? 60.444 26.711 40.110 1.00 60.22 37 ARG B N 1
ATOM 1998 C CA . ARG B 1 9 ? 60.629 26.806 41.546 1.00 53.80 37 ARG B CA 1
ATOM 1999 C C . ARG B 1 9 ? 59.314 26.422 42.189 1.00 51.88 37 ARG B C 1
ATOM 2000 O O . ARG B 1 9 ? 58.282 27.035 41.905 1.00 52.46 37 ARG B O 1
ATOM 2008 N N . ALA B 1 10 ? 59.356 25.398 43.032 1.00 54.14 38 ALA B N 1
ATOM 2009 C CA . ALA B 1 10 ? 58.190 24.908 43.741 1.00 52.91 38 ALA B CA 1
ATOM 2010 C C . ALA B 1 10 ? 58.378 25.107 45.233 1.00 57.06 38 ALA B C 1
ATOM 2011 O O . ALA B 1 10 ? 59.380 24.672 45.805 1.00 57.37 38 ALA B O 1
ATOM 2013 N N . ILE B 1 11 ? 57.449 25.817 45.832 1.00 60.35 39 ILE B N 1
ATOM 2014 C CA . ILE B 1 11 ? 57.346 25.957 47.274 1.00 58.70 39 ILE B CA 1
ATOM 2015 C C . ILE B 1 11 ? 56.251 25.020 47.745 1.00 57.62 39 ILE B C 1
ATOM 2016 O O . ILE B 1 11 ? 55.181 24.931 47.126 1.00 57.44 39 ILE B O 1
ATOM 2021 N N . TYR B 1 12 ? 56.505 24.317 48.832 1.00 53.73 40 TYR B N 1
ATOM 2022 C CA . TYR B 1 12 ? 55.483 23.448 49.368 1.00 56.32 40 TYR B CA 1
ATOM 2023 C C . TYR B 1 12 ? 55.237 23.790 50.823 1.00 63.34 40 TYR B C 1
ATOM 2024 O O . TYR B 1 12 ? 56.160 24.184 51.538 1.00 65.81 40 TYR B O 1
ATOM 2033 N N . ASP B 1 13 ? 53.980 23.652 51.242 1.00 66.31 41 ASP B N 1
ATOM 2034 C CA . ASP B 1 13 ? 53.591 23.736 52.644 1.00 67.36 41 ASP B CA 1
ATOM 2035 C C . ASP B 1 13 ? 53.639 22.340 53.259 1.00 64.84 41 ASP B C 1
ATOM 2036 O O . ASP B 1 13 ? 53.050 21.400 52.722 1.00 61.93 41 ASP B O 1
ATOM 2041 N N . LEU B 1 14 ? 54.350 22.203 54.371 1.00 67.00 42 LEU B N 1
ATOM 2042 C CA . LEU B 1 14 ? 54.613 20.901 54.969 1.00 69.68 42 LEU B CA 1
ATOM 2043 C C . LEU B 1 14 ? 53.723 20.684 56.187 1.00 77.99 42 LEU B C 1
ATOM 2044 O O . LEU B 1 14 ? 53.789 21.444 57.160 1.00 83.31 42 LEU B O 1
ATOM 2049 N N . THR B 1 15 ? 52.920 19.629 56.137 1.00 77.38 43 THR B N 1
ATOM 2050 C CA . THR B 1 15 ? 52.085 19.207 57.245 1.00 77.65 43 THR B CA 1
ATOM 2051 C C . THR B 1 15 ? 52.521 17.836 57.765 1.00 79.44 43 THR B C 1
ATOM 2052 O O . THR B 1 15 ? 53.231 17.086 57.087 1.00 76.25 43 THR B O 1
ATOM 2056 N N . LEU B 1 16 ? 52.110 17.530 59.001 1.00 82.87 44 LEU B N 1
ATOM 2057 C CA . LEU B 1 16 ? 52.366 16.233 59.635 1.00 81.95 44 LEU B CA 1
ATOM 2058 C C . LEU B 1 16 ? 51.210 15.295 59.329 1.00 76.83 44 LEU B C 1
ATOM 2059 O O . LEU B 1 16 ? 50.078 15.554 59.746 1.00 81.27 44 LEU B O 1
ATOM 2064 N N . ASP B 1 17 ? 51.453 14.308 58.481 1.00 52.63 45 ASP B N 1
ATOM 2065 C CA . ASP B 1 17 ? 50.439 13.308 58.217 1.00 59.59 45 ASP B CA 1
ATOM 2066 C C . ASP B 1 17 ? 50.179 12.318 59.364 1.00 60.02 45 ASP B C 1
ATOM 2067 O O . ASP B 1 17 ? 49.054 11.993 59.651 1.00 57.49 45 ASP B O 1
ATOM 2072 N N . ARG B 1 18 ? 51.245 11.839 59.992 1.00 59.38 46 ARG B N 1
ATOM 2073 C CA . ARG B 1 18 ? 51.143 10.910 61.100 1.00 47.27 46 ARG B CA 1
ATOM 2074 C C . ARG B 1 18 ? 52.369 10.895 61.971 1.00 75.08 46 ARG B C 1
ATOM 2075 O O . ARG B 1 18 ? 53.424 11.316 61.555 1.00 72.55 46 ARG B O 1
ATOM 2083 N N . ALA B 1 19 ? 52.222 10.415 63.198 1.00 82.84 47 ALA B N 1
ATOM 2084 C CA . ALA B 1 19 ? 53.349 10.310 64.124 1.00 90.97 47 ALA B CA 1
ATOM 2085 C C . ALA B 1 19 ? 53.302 9.050 64.989 1.00 99.67 47 ALA B C 1
ATOM 2086 O O . ALA B 1 19 ? 52.248 8.503 65.228 1.00 105.40 47 ALA B O 1
ATOM 2088 N N . ASP B 1 20 ? 54.462 8.633 65.478 1.00 99.12 48 ASP B N 1
ATOM 2089 C CA . ASP B 1 20 ? 54.609 7.450 66.310 1.00 92.70 48 ASP B CA 1
ATOM 2090 C C . ASP B 1 20 ? 54.954 7.983 67.668 1.00 87.71 48 ASP B C 1
ATOM 2091 O O . ASP B 1 20 ? 55.760 8.880 67.778 1.00 96.98 48 ASP B O 1
ATOM 2096 N N . GLU B 1 21 ? 54.372 7.439 68.715 1.00 74.99 49 GLU B N 1
ATOM 2097 C CA . GLU B 1 21 ? 54.645 7.971 70.029 1.00 68.46 49 GLU B CA 1
ATOM 2098 C C . GLU B 1 21 ? 56.118 7.941 70.325 1.00 67.53 49 GLU B C 1
ATOM 2099 O O . GLU B 1 21 ? 56.588 8.706 71.122 1.00 80.76 49 GLU B O 1
ATOM 2105 N N . LYS B 1 22 ? 56.844 7.032 69.711 1.00 58.36 50 LYS B N 1
ATOM 2106 C CA . LYS B 1 22 ? 58.278 6.908 69.975 1.00 57.06 50 LYS B CA 1
ATOM 2107 C C . LYS B 1 22 ? 59.044 8.115 69.447 1.00 56.79 50 LYS B C 1
ATOM 2108 O O . LYS B 1 22 ? 60.063 8.518 70.023 1.00 60.11 50 LYS B O 1
ATOM 2114 N N . SER B 1 23 ? 58.578 8.676 68.333 1.00 55.10 51 SER B N 1
ATOM 2115 C CA . SER B 1 23 ? 59.162 9.884 67.760 1.00 52.98 51 SER B CA 1
ATOM 2116 C C . SER B 1 23 ? 59.126 11.056 68.725 1.00 56.82 51 SER B C 1
ATOM 2117 O O . SER B 1 23 ? 60.093 11.826 68.816 1.00 60.26 51 SER B O 1
ATOM 2120 N N . GLY B 1 24 ? 58.003 11.249 69.406 1.00 57.60 52 GLY B N 1
ATOM 2121 C CA . GLY B 1 24 ? 57.863 12.375 70.303 1.00 62.24 52 GLY B CA 1
ATOM 2122 C C . GLY B 1 24 ? 57.469 13.667 69.630 1.00 69.00 52 GLY B C 1
ATOM 2123 O O . GLY B 1 24 ? 57.676 14.740 70.204 1.00 74.89 52 GLY B O 1
ATOM 2124 N N . ILE B 1 25 ? 56.892 13.596 68.436 1.00 68.17 53 ILE B N 1
ATOM 2125 C CA . ILE B 1 25 ? 56.540 14.768 67.652 1.00 61.77 53 ILE B CA 1
ATOM 2126 C C . ILE B 1 25 ? 55.095 15.110 67.982 1.00 61.75 53 ILE B C 1
ATOM 2127 O O . ILE B 1 25 ? 54.165 14.529 67.427 1.00 60.73 53 ILE B O 1
ATOM 2132 N N . SER B 1 26 ? 54.911 16.040 68.924 1.00 68.46 54 SER B N 1
ATOM 2133 C CA . SER B 1 26 ? 53.584 16.588 69.179 1.00 77.42 54 SER B CA 1
ATOM 2134 C C . SER B 1 26 ? 53.038 17.288 67.949 1.00 75.07 54 SER B C 1
ATOM 2135 O O . SER B 1 26 ? 51.863 17.126 67.608 1.00 72.67 54 SER B O 1
ATOM 2138 N N . GLY B 1 27 ? 53.872 18.082 67.278 1.00 74.68 55 GLY B N 1
ATOM 2139 C CA . GLY B 1 27 ? 53.450 18.792 66.084 1.00 68.86 55 GLY B CA 1
ATOM 2140 C C . GLY B 1 27 ? 54.611 19.147 65.185 1.00 65.55 55 GLY B C 1
ATOM 2141 O O . GLY B 1 27 ? 55.770 19.185 65.610 1.00 58.92 55 GLY B O 1
ATOM 2142 N N . LEU B 1 28 ? 54.277 19.407 63.924 1.00 63.89 56 LEU B N 1
ATOM 2143 C CA . LEU B 1 28 ? 55.257 19.763 62.909 1.00 69.80 56 LEU B CA 1
ATOM 2144 C C . LEU B 1 28 ? 54.604 20.645 61.860 1.00 75.98 56 LEU B C 1
ATOM 2145 O O . LEU B 1 28 ? 53.544 20.302 61.329 1.00 76.76 56 LEU B O 1
ATOM 2150 N N . THR B 1 29 ? 55.281 21.743 61.530 1.00 77.88 57 THR B N 1
ATOM 2151 C CA . THR B 1 29 ? 54.870 22.682 60.491 1.00 80.03 57 THR B CA 1
ATOM 2152 C C . THR B 1 29 ? 56.145 23.052 59.738 1.00 81.96 57 THR B C 1
ATOM 2153 O O . THR B 1 29 ? 57.218 23.084 60.329 1.00 82.65 57 THR B O 1
ATOM 2157 N N . GLY B 1 30 ? 56.051 23.306 58.439 1.00 82.16 58 GLY B N 1
ATOM 2158 C CA . GLY B 1 30 ? 57.242 23.631 57.681 1.00 80.55 58 GLY B CA 1
ATOM 2159 C C . GLY B 1 30 ? 57.075 24.070 56.243 1.00 77.34 58 GLY B C 1
ATOM 2160 O O . GLY B 1 30 ? 55.975 24.121 55.715 1.00 72.49 58 GLY B O 1
ATOM 2161 N N . ARG B 1 31 ? 58.193 24.394 55.610 1.00 79.23 59 ARG B N 1
ATOM 2162 C CA . ARG B 1 31 ? 58.194 24.785 54.212 1.00 78.16 59 ARG B CA 1
ATOM 2163 C C . ARG B 1 31 ? 59.414 24.239 53.494 1.00 66.26 59 ARG B C 1
ATOM 2164 O O . ARG B 1 31 ? 60.483 24.140 54.070 1.00 61.15 59 ARG B O 1
ATOM 2180 N N . VAL B 1 33 ? 61.330 24.631 49.625 1.00 60.18 61 VAL B N 1
ATOM 2181 C CA . VAL B 1 33 ? 61.372 25.360 48.372 1.00 61.12 61 VAL B CA 1
ATOM 2182 C C . VAL B 1 33 ? 62.159 24.490 47.422 1.00 64.82 61 VAL B C 1
ATOM 2183 O O . VAL B 1 33 ? 63.195 23.966 47.792 1.00 71.99 61 VAL B O 1
ATOM 2187 N N . TYR B 1 34 ? 61.676 24.311 46.206 1.00 61.72 62 TYR B N 1
ATOM 2188 C CA . TYR B 1 34 ? 62.417 23.440 45.305 1.00 58.12 62 TYR B CA 1
ATOM 2189 C C . TYR B 1 34 ? 62.547 24.121 43.961 1.00 54.37 62 TYR B C 1
ATOM 2190 O O . TYR B 1 34 ? 61.552 24.590 43.415 1.00 58.52 62 TYR B O 1
ATOM 2199 N N . GLU B 1 35 ? 63.773 24.151 43.433 1.00 57.92 63 GLU B N 1
ATOM 2200 C CA . GLU B 1 35 ? 64.119 24.884 42.213 1.00 63.54 63 GLU B CA 1
ATOM 2201 C C . GLU B 1 35 ? 65.009 24.019 41.331 1.00 64.08 63 GLU B C 1
ATOM 2202 O O . GLU B 1 35 ? 66.113 23.632 41.723 1.00 62.82 63 GLU B O 1
ATOM 2208 N N . PHE B 1 36 ? 64.533 23.727 40.137 1.00 68.36 64 PHE B N 1
ATOM 2209 C CA . PHE B 1 36 ? 65.267 22.928 39.176 1.00 69.05 64 PHE B CA 1
ATOM 2210 C C . PHE B 1 36 ? 65.650 23.800 37.996 1.00 73.63 64 PHE B C 1
ATOM 2211 O O . PHE B 1 36 ? 64.859 24.632 37.552 1.00 80.84 64 PHE B O 1
ATOM 2219 N N . ASN B 1 37 ? 66.847 23.602 37.469 1.00 69.49 65 ASN B N 1
ATOM 2220 C CA . ASN B 1 37 ? 67.205 24.366 36.290 1.00 72.78 65 ASN B CA 1
ATOM 2221 C C . ASN B 1 37 ? 68.305 23.631 35.565 1.00 65.88 65 ASN B C 1
ATOM 2222 O O . ASN B 1 37 ? 69.054 22.856 36.163 1.00 64.76 65 ASN B O 1
ATOM 2227 N N . GLY B 1 38 ? 68.413 23.913 34.276 1.00 65.01 66 GLY B N 1
ATOM 2228 C CA . GLY B 1 38 ? 69.433 23.311 33.458 1.00 63.32 66 GLY B CA 1
ATOM 2229 C C . GLY B 1 38 ? 68.850 22.818 32.161 1.00 62.93 66 GLY B C 1
ATOM 2230 O O . GLY B 1 38 ? 67.763 23.234 31.744 1.00 62.87 66 GLY B O 1
ATOM 2231 N N . SER B 1 39 ? 69.583 21.913 31.529 1.00 62.00 67 SER B N 1
ATOM 2232 C CA . SER B 1 39 ? 69.202 21.352 30.245 1.00 61.41 67 SER B CA 1
ATOM 2233 C C . SER B 1 39 ? 70.289 20.369 29.843 1.00 61.79 67 SER B C 1
ATOM 2234 O O . SER B 1 39 ? 71.404 20.400 30.369 1.00 61.70 67 SER B O 1
ATOM 2237 N N . ALA B 1 40 ? 69.953 19.515 28.876 1.00 69.00 68 ALA B N 1
ATOM 2238 C CA . ALA B 1 40 ? 70.830 18.429 28.453 1.00 68.43 68 ALA B CA 1
ATOM 2239 C C . ALA B 1 40 ? 72.228 18.891 28.063 1.00 72.44 68 ALA B C 1
ATOM 2240 O O . ALA B 1 40 ? 73.145 18.072 28.002 1.00 69.48 68 ALA B O 1
ATOM 2242 N N . CYS B 1 41 ? 72.417 20.171 27.794 1.00 79.96 69 CYS B N 1
ATOM 2243 C CA . CYS B 1 41 ? 73.695 20.628 27.274 1.00 86.93 69 CYS B CA 1
ATOM 2244 C C . CYS B 1 41 ? 74.633 21.130 28.362 1.00 85.42 69 CYS B C 1
ATOM 2245 O O . CYS B 1 41 ? 75.851 20.957 28.239 1.00 86.03 69 CYS B O 1
ATOM 2248 N N . GLU B 1 42 ? 74.102 21.731 29.430 1.00 74.62 70 GLU B N 1
ATOM 2249 C CA . GLU B 1 42 ? 74.918 22.471 30.386 1.00 68.29 70 GLU B CA 1
ATOM 2250 C C . GLU B 1 42 ? 74.839 21.917 31.797 1.00 67.71 70 GLU B C 1
ATOM 2251 O O . GLU B 1 42 ? 75.316 22.572 32.729 1.00 73.49 70 GLU B O 1
ATOM 2257 N N . GLY B 1 43 ? 74.257 20.739 31.985 1.00 63.87 71 GLY B N 1
ATOM 2258 C CA . GLY B 1 43 ? 74.103 20.171 33.307 1.00 58.76 71 GLY B CA 1
ATOM 2259 C C . GLY B 1 43 ? 72.828 20.637 33.991 1.00 60.76 71 GLY B C 1
ATOM 2260 O O . GLY B 1 43 ? 72.132 21.550 33.541 1.00 61.97 71 GLY B O 1
ATOM 2261 N N . TYR B 1 44 ? 72.515 19.978 35.110 1.00 61.79 72 TYR B N 1
ATOM 2262 C CA . TYR B 1 44 ? 71.293 20.228 35.870 1.00 58.93 72 TYR B CA 1
ATOM 2263 C C . TYR B 1 44 ? 71.633 20.676 37.283 1.00 48.60 72 TYR B C 1
ATOM 2264 O O . TYR B 1 44 ? 72.432 20.045 37.970 1.00 48.43 72 TYR B O 1
ATOM 2273 N N . THR B 1 45 ? 71.039 21.769 37.710 1.00 48.37 73 THR B N 1
ATOM 2274 C CA . THR B 1 45 ? 71.318 22.316 39.017 1.00 47.93 73 THR B CA 1
ATOM 2275 C C . THR B 1 45 ? 70.081 22.320 39.856 1.00 57.04 73 THR B C 1
ATOM 2276 O O . THR B 1 45 ? 69.032 22.728 39.414 1.00 59.40 73 THR B O 1
ATOM 2280 N N . THR B 1 46 ? 70.212 21.844 41.081 1.00 54.07 74 THR B N 1
ATOM 2281 C CA . THR B 1 46 ? 69.082 21.786 41.975 1.00 48.89 74 THR B CA 1
ATOM 2282 C C . THR B 1 46 ? 69.332 22.509 43.259 1.00 52.35 74 THR B C 1
ATOM 2283 O O . THR B 1 46 ? 70.345 22.330 43.872 1.00 50.54 74 THR B O 1
ATOM 2287 N N . ASN B 1 47 ? 68.392 23.340 43.662 1.00 58.84 75 ASN B N 1
ATOM 2288 C CA . ASN B 1 47 ? 68.502 24.041 44.917 1.00 48.67 75 ASN B CA 1
ATOM 2289 C C . ASN B 1 47 ? 67.216 23.817 45.645 1.00 74.84 75 ASN B C 1
ATOM 2290 O O . ASN B 1 47 ? 66.167 24.066 45.101 1.00 72.73 75 ASN B O 1
ATOM 2295 N N . PHE B 1 48 ? 67.279 23.344 46.874 1.00 75.76 76 PHE B N 1
ATOM 2296 C CA . PHE B 1 48 ? 66.063 23.178 47.651 1.00 82.87 76 PHE B CA 1
ATOM 2297 C C . PHE B 1 48 ? 66.278 23.434 49.121 1.00 86.02 76 PHE B C 1
ATOM 2298 O O . PHE B 1 48 ? 67.215 22.947 49.697 1.00 91.32 76 PHE B O 1
ATOM 2306 N N . ARG B 1 49 ? 65.389 24.198 49.719 1.00 81.95 77 ARG B N 1
ATOM 2307 C CA . ARG B 1 49 ? 65.434 24.482 51.137 1.00 69.90 77 ARG B CA 1
ATOM 2308 C C . ARG B 1 49 ? 64.415 23.591 51.821 1.00 64.22 77 ARG B C 1
ATOM 2309 O O . ARG B 1 49 ? 63.317 23.381 51.310 1.00 64.29 77 ARG B O 1
ATOM 2317 N N . PHE B 1 50 ? 64.776 23.040 52.965 1.00 62.80 78 PHE B N 1
ATOM 2318 C CA . PHE B 1 50 ? 63.810 22.271 53.722 1.00 64.91 78 PHE B CA 1
ATOM 2319 C C . PHE B 1 50 ? 63.769 22.894 55.096 1.00 71.18 78 PHE B C 1
ATOM 2320 O O . PHE B 1 50 ? 64.785 23.009 55.761 1.00 76.07 78 PHE B O 1
ATOM 2328 N N . VAL B 1 51 ? 62.584 23.286 55.520 1.00 70.16 79 VAL B N 1
ATOM 2329 C CA . VAL B 1 51 ? 62.420 23.940 56.797 1.00 71.98 79 VAL B CA 1
ATOM 2330 C C . VAL B 1 51 ? 61.264 23.396 57.597 1.00 72.29 79 VAL B C 1
ATOM 2331 O O . VAL B 1 51 ? 60.145 23.382 57.125 1.00 76.15 79 VAL B O 1
ATOM 2335 N N . THR B 1 52 ? 61.536 22.976 58.822 1.00 71.21 80 THR B N 1
ATOM 2336 C CA . THR B 1 52 ? 60.486 22.474 59.684 1.00 70.12 80 THR B CA 1
ATOM 2337 C C . THR B 1 52 ? 60.693 22.923 61.109 1.00 70.88 80 THR B C 1
ATOM 2338 O O . THR B 1 52 ? 61.817 23.102 61.555 1.00 71.91 80 THR B O 1
ATOM 2342 N N . ARG B 1 53 ? 59.593 23.090 61.822 1.00 69.59 81 ARG B N 1
ATOM 2343 C CA . ARG B 1 53 ? 59.634 23.443 63.225 1.00 75.82 81 ARG B CA 1
ATOM 2344 C C . ARG B 1 53 ? 58.806 22.356 63.874 1.00 80.85 81 ARG B C 1
ATOM 2345 O O . ARG B 1 53 ? 57.631 22.206 63.580 1.00 73.71 81 ARG B O 1
ATOM 2353 N N . VAL B 1 54 ? 59.418 21.607 64.775 1.00 94.76 82 VAL B N 1
ATOM 2354 C CA . VAL B 1 54 ? 58.737 20.489 65.405 1.00 104.63 82 VAL B CA 1
ATOM 2355 C C . VAL B 1 54 ? 58.290 20.709 66.830 1.00 110.90 82 VAL B C 1
ATOM 2356 O O . VAL B 1 54 ? 59.077 21.018 67.713 1.00 113.24 82 VAL B O 1
ATOM 2360 N N . ASP B 1 55 ? 57.006 20.503 67.051 1.00 105.86 83 ASP B N 1
ATOM 2361 C CA . ASP B 1 55 ? 56.474 20.682 68.366 1.00 105.35 83 ASP B CA 1
ATOM 2362 C C . ASP B 1 55 ? 56.734 19.390 69.111 1.00 103.67 83 ASP B C 1
ATOM 2363 O O . ASP B 1 55 ? 56.170 18.353 68.793 1.00 97.17 83 ASP B O 1
ATOM 2376 N N . ASP B 1 57 ? 56.699 18.199 73.030 1.00 97.84 85 ASP B N 1
ATOM 2377 C CA . ASP B 1 57 ? 56.274 18.768 74.299 1.00 101.31 85 ASP B CA 1
ATOM 2378 C C . ASP B 1 57 ? 57.408 19.003 75.292 1.00 103.74 85 ASP B C 1
ATOM 2379 O O . ASP B 1 57 ? 57.448 20.034 75.953 1.00 106.43 85 ASP B O 1
ATOM 2384 N N . GLU B 1 58 ? 58.321 18.051 75.412 1.00 102.94 86 GLU B N 1
ATOM 2385 C CA . GLU B 1 58 ? 59.429 18.200 76.347 1.00 105.84 86 GLU B CA 1
ATOM 2386 C C . GLU B 1 58 ? 60.433 19.305 76.025 1.00 101.83 86 GLU B C 1
ATOM 2387 O O . GLU B 1 58 ? 60.761 20.116 76.884 1.00 100.58 86 GLU B O 1
ATOM 2393 N N . GLN B 1 59 ? 60.907 19.354 74.790 1.00 96.73 87 GLN B N 1
ATOM 2394 C CA . GLN B 1 59 ? 61.841 20.395 74.421 1.00 98.70 87 GLN B CA 1
ATOM 2395 C C . GLN B 1 59 ? 60.849 21.489 74.205 1.00 97.90 87 GLN B C 1
ATOM 2396 O O . GLN B 1 59 ? 59.697 21.170 73.906 1.00 95.76 87 GLN B O 1
ATOM 2402 N N . PRO B 1 60 ? 61.241 22.753 74.342 1.00 100.12 88 PRO B N 1
ATOM 2403 C CA . PRO B 1 60 ? 60.155 23.702 74.107 1.00 98.48 88 PRO B CA 1
ATOM 2404 C C . PRO B 1 60 ? 59.652 23.673 72.683 1.00 97.97 88 PRO B C 1
ATOM 2405 O O . PRO B 1 60 ? 58.454 23.629 72.459 1.00 94.84 88 PRO B O 1
ATOM 2409 N N . GLN B 1 61 ? 60.595 23.703 71.749 1.00 101.86 89 GLN B N 1
ATOM 2410 C CA . GLN B 1 61 ? 60.364 23.680 70.317 1.00 99.27 89 GLN B CA 1
ATOM 2411 C C . GLN B 1 61 ? 61.706 23.488 69.629 1.00 104.94 89 GLN B C 1
ATOM 2412 O O . GLN B 1 61 ? 62.746 23.682 70.236 1.00 110.00 89 GLN B O 1
ATOM 2418 N N . ARG B 1 62 ? 61.704 23.120 68.356 1.00 103.44 90 ARG B N 1
ATOM 2419 C CA . ARG B 1 62 ? 62.963 22.966 67.641 1.00 103.56 90 ARG B CA 1
ATOM 2420 C C . ARG B 1 62 ? 62.835 23.510 66.242 1.00 102.82 90 ARG B C 1
ATOM 2421 O O . ARG B 1 62 ? 61.763 23.447 65.663 1.00 101.49 90 ARG B O 1
ATOM 2429 N N . VAL B 1 63 ? 63.920 24.061 65.706 1.00 102.16 91 VAL B N 1
ATOM 2430 C CA . VAL B 1 63 ? 63.894 24.563 64.344 1.00 92.55 91 VAL B CA 1
ATOM 2431 C C . VAL B 1 63 ? 64.968 23.917 63.502 1.00 88.93 91 VAL B C 1
ATOM 2432 O O . VAL B 1 63 ? 66.147 23.948 63.840 1.00 87.24 91 VAL B O 1
ATOM 2436 N N . THR B 1 64 ? 64.551 23.364 62.375 1.00 85.04 92 THR B N 1
ATOM 2437 C CA . THR B 1 64 ? 65.491 22.697 61.482 1.00 79.03 92 THR B CA 1
ATOM 2438 C C . THR B 1 64 ? 65.404 23.328 60.100 1.00 70.79 92 THR B C 1
ATOM 2439 O O . THR B 1 64 ? 64.304 23.544 59.587 1.00 69.40 92 THR B O 1
ATOM 2443 N N . ASP B 1 65 ? 66.551 23.613 59.490 1.00 69.19 93 ASP B N 1
ATOM 2444 C CA . ASP B 1 65 ? 66.548 24.292 58.195 1.00 72.04 93 ASP B CA 1
ATOM 2445 C C . ASP B 1 65 ? 67.728 23.800 57.372 1.00 73.00 93 ASP B C 1
ATOM 2446 O O . ASP B 1 65 ? 68.870 24.144 57.673 1.00 58.22 93 ASP B O 1
ATOM 2451 N N . GLN B 1 66 ? 67.454 22.996 56.346 1.00 71.26 94 GLN B N 1
ATOM 2452 C CA . GLN B 1 66 ? 68.485 22.324 55.564 1.00 64.68 94 GLN B CA 1
ATOM 2453 C C . GLN B 1 66 ? 68.543 22.936 54.179 1.00 58.64 94 GLN B C 1
ATOM 2454 O O . GLN B 1 66 ? 67.504 23.186 53.563 1.00 53.34 94 GLN B O 1
ATOM 2460 N N . GLN B 1 67 ? 69.754 23.169 53.691 1.00 62.23 95 GLN B N 1
ATOM 2461 C CA . GLN B 1 67 ? 69.966 23.843 52.421 1.00 62.80 95 GLN B CA 1
ATOM 2462 C C . GLN B 1 67 ? 70.897 23.001 51.582 1.00 57.33 95 GLN B C 1
ATOM 2463 O O . GLN B 1 67 ? 71.986 22.653 52.034 1.00 58.24 95 GLN B O 1
ATOM 2469 N N . THR B 1 68 ? 70.473 22.685 50.374 1.00 56.30 96 THR B N 1
ATOM 2470 C CA . THR B 1 68 ? 71.164 21.739 49.520 1.00 57.35 96 THR B CA 1
ATOM 2471 C C . THR B 1 68 ? 71.297 22.327 48.121 1.00 62.21 96 THR B C 1
ATOM 2472 O O . THR B 1 68 ? 70.375 22.975 47.618 1.00 62.94 96 THR B O 1
ATOM 2476 N N . THR B 1 69 ? 72.456 22.118 47.527 1.00 65.82 97 THR B N 1
ATOM 2477 C CA . THR B 1 69 ? 72.749 22.562 46.189 1.00 61.78 97 THR B CA 1
ATOM 2478 C C . THR B 1 69 ? 73.471 21.438 45.447 1.00 64.53 97 THR B C 1
ATOM 2479 O O . THR B 1 69 ? 74.454 20.937 45.929 1.00 65.58 97 THR B O 1
ATOM 2483 N N . THR B 1 70 ? 73.007 21.055 44.269 1.00 61.33 98 THR B N 1
ATOM 2484 C CA . THR B 1 70 ? 73.674 20.001 43.515 1.00 58.73 98 THR B CA 1
ATOM 2485 C C . THR B 1 70 ? 73.777 20.276 42.023 1.00 61.24 98 THR B C 1
ATOM 2486 O O . THR B 1 70 ? 72.956 20.963 41.452 1.00 65.17 98 THR B O 1
ATOM 2490 N N . PHE B 1 71 ? 74.807 19.729 41.407 1.00 57.12 99 PHE B N 1
ATOM 2491 C CA . PHE B 1 71 ? 74.988 19.828 39.989 1.00 53.43 99 PHE B CA 1
ATOM 2492 C C . PHE B 1 71 ? 75.211 18.405 39.489 1.00 53.35 99 PHE B C 1
ATOM 2493 O O . PHE B 1 71 ? 76.096 17.724 39.953 1.00 52.25 99 PHE B O 1
ATOM 2501 N N . GLU B 1 72 ? 74.406 17.967 38.537 1.00 54.27 100 GLU B N 1
ATOM 2502 C CA . GLU B 1 72 ? 74.540 16.643 37.959 1.00 58.27 100 GLU B CA 1
ATOM 2503 C C . GLU B 1 72 ? 74.904 16.971 36.556 1.00 63.53 100 GLU B C 1
ATOM 2504 O O . GLU B 1 72 ? 74.202 17.709 35.930 1.00 64.42 100 GLU B O 1
ATOM 2510 N N . ASP B 1 73 ? 76.003 16.432 36.054 1.00 75.73 101 ASP B N 1
ATOM 2511 C CA . ASP B 1 73 ? 76.440 16.698 34.682 1.00 84.87 101 ASP B CA 1
ATOM 2512 C C . ASP B 1 73 ? 75.591 16.075 33.589 1.00 89.00 101 ASP B C 1
ATOM 2513 O O . ASP B 1 73 ? 75.007 15.018 33.767 1.00 86.14 101 ASP B O 1
ATOM 2518 N N . ALA B 1 74 ? 75.534 16.747 32.447 1.00 93.09 102 ALA B N 1
ATOM 2519 C CA . ALA B 1 74 ? 74.695 16.272 31.346 1.00 92.93 102 ALA B CA 1
ATOM 2520 C C . ALA B 1 74 ? 74.992 14.824 30.990 1.00 89.57 102 ALA B C 1
ATOM 2521 O O . ALA B 1 74 ? 74.091 14.067 30.605 1.00 84.48 102 ALA B O 1
ATOM 2523 N N . ASP B 1 75 ? 76.261 14.435 31.081 1.00 88.76 103 ASP B N 1
ATOM 2524 C CA . ASP B 1 75 ? 76.674 13.060 30.876 1.00 92.24 103 ASP B CA 1
ATOM 2525 C C . ASP B 1 75 ? 76.208 12.130 31.988 1.00 100.95 103 ASP B C 1
ATOM 2526 O O . ASP B 1 75 ? 76.288 10.910 31.824 1.00 106.96 103 ASP B O 1
ATOM 2531 N N . GLY B 1 76 ? 75.754 12.666 33.117 1.00 98.69 104 GLY B N 1
ATOM 2532 C CA . GLY B 1 76 ? 75.394 11.836 34.248 1.00 94.97 104 GLY B CA 1
ATOM 2533 C C . GLY B 1 76 ? 76.538 11.098 34.914 1.00 91.73 104 GLY B C 1
ATOM 2534 O O . GLY B 1 76 ? 76.289 10.175 35.690 1.00 92.84 104 GLY B O 1
ATOM 2535 N N . LYS B 1 77 ? 77.785 11.471 34.652 1.00 83.00 105 LYS B N 1
ATOM 2536 C CA . LYS B 1 77 ? 78.917 10.799 35.266 1.00 71.03 105 LYS B CA 1
ATOM 2537 C C . LYS B 1 77 ? 79.514 11.557 36.434 1.00 63.45 105 LYS B C 1
ATOM 2538 O O . LYS B 1 77 ? 80.421 11.036 37.068 1.00 64.36 105 LYS B O 1
ATOM 2544 N N . ASP B 1 78 ? 79.068 12.770 36.715 1.00 45.29 106 ASP B N 1
ATOM 2545 C CA . ASP B 1 78 ? 79.569 13.505 37.861 1.00 49.93 106 ASP B CA 1
ATOM 2546 C C . ASP B 1 78 ? 78.391 14.124 38.598 1.00 47.49 106 ASP B C 1
ATOM 2547 O O . ASP B 1 78 ? 77.350 14.407 38.002 1.00 46.79 106 ASP B O 1
ATOM 2552 N N . PHE B 1 79 ? 78.568 14.327 39.909 1.00 51.29 107 PHE B N 1
ATOM 2553 C CA . PHE B 1 79 ? 77.497 14.802 40.790 1.00 48.22 107 PHE B CA 1
ATOM 2554 C C . PHE B 1 79 ? 78.135 15.528 41.982 1.00 49.21 107 PHE B C 1
ATOM 2555 O O . PHE B 1 79 ? 78.655 14.883 42.893 1.00 46.18 107 PHE B O 1
ATOM 2563 N N A ARG B 1 80 ? 78.112 16.863 41.953 0.41 52.04 108 ARG B N 1
ATOM 2564 N N B ARG B 1 80 ? 78.107 16.859 41.954 0.59 52.22 108 ARG B N 1
ATOM 2565 C CA A ARG B 1 80 ? 78.531 17.680 43.086 0.41 53.16 108 ARG B CA 1
ATOM 2566 C CA B ARG B 1 80 ? 78.526 17.672 43.088 0.59 53.00 108 ARG B CA 1
ATOM 2567 C C A ARG B 1 80 ? 77.343 17.953 43.998 0.41 54.35 108 ARG B C 1
ATOM 2568 C C B ARG B 1 80 ? 77.339 17.932 44.003 0.59 54.33 108 ARG B C 1
ATOM 2569 O O A ARG B 1 80 ? 76.197 18.002 43.550 0.41 56.43 108 ARG B O 1
ATOM 2570 O O B ARG B 1 80 ? 76.190 17.958 43.560 0.59 56.82 108 ARG B O 1
ATOM 2585 N N . PHE B 1 81 ? 77.625 18.145 45.286 1.00 55.33 109 PHE B N 1
ATOM 2586 C CA . PHE B 1 81 ? 76.556 18.351 46.260 1.00 49.80 109 PHE B CA 1
ATOM 2587 C C . PHE B 1 81 ? 77.083 19.028 47.526 1.00 47.75 109 PHE B C 1
ATOM 2588 O O . PHE B 1 81 ? 78.255 18.886 47.885 1.00 46.73 109 PHE B O 1
ATOM 2596 N N . VAL B 1 82 ? 76.194 19.779 48.188 1.00 45.91 110 VAL B N 1
ATOM 2597 C CA . VAL B 1 82 ? 76.424 20.293 49.537 1.00 46.30 110 VAL B CA 1
ATOM 2598 C C . VAL B 1 82 ? 75.095 20.289 50.283 1.00 43.77 110 VAL B C 1
ATOM 2599 O O . VAL B 1 82 ? 74.103 20.823 49.782 1.00 43.06 110 VAL B O 1
ATOM 2603 N N . ASN B 1 83 ? 75.057 19.659 51.462 1.00 42.89 111 ASN B N 1
ATOM 2604 C CA . ASN B 1 83 ? 73.931 19.754 52.390 1.00 45.12 111 ASN B CA 1
ATOM 2605 C C . ASN B 1 83 ? 74.384 20.498 53.627 1.00 47.92 111 ASN B C 1
ATOM 2606 O O . ASN B 1 83 ? 75.309 20.060 54.312 1.00 51.43 111 ASN B O 1
ATOM 2611 N N . LYS B 1 84 ? 73.713 21.599 53.923 1.00 54.52 112 LYS B N 1
ATOM 2612 C CA . LYS B 1 84 ? 73.975 22.383 55.111 1.00 55.23 112 LYS B CA 1
ATOM 2613 C C . LYS B 1 84 ? 72.725 22.346 55.971 1.00 55.95 112 LYS B C 1
ATOM 2614 O O . LYS B 1 84 ? 71.605 22.414 55.456 1.00 54.41 112 LYS B O 1
ATOM 2620 N N . THR B 1 85 ? 72.916 22.219 57.276 1.00 62.81 113 THR B N 1
ATOM 2621 C CA . THR B 1 85 ? 71.811 22.040 58.202 1.00 64.19 113 THR B CA 1
ATOM 2622 C C . THR B 1 85 ? 71.870 23.106 59.284 1.00 67.16 113 THR B C 1
ATOM 2623 O O . THR B 1 85 ? 72.945 23.391 59.818 1.00 65.95 113 THR B O 1
ATOM 2627 N N . PHE B 1 86 ? 70.717 23.695 59.600 1.00 75.49 114 PHE B N 1
ATOM 2628 C CA . PHE B 1 86 ? 70.631 24.773 60.578 1.00 89.93 114 PHE B CA 1
ATOM 2629 C C . PHE B 1 86 ? 69.538 24.451 61.580 1.00 96.98 114 PHE B C 1
ATOM 2630 O O . PHE B 1 86 ? 68.350 24.512 61.250 1.00 97.15 114 PHE B O 1
ATOM 2638 N N . VAL B 1 87 ? 69.904 24.138 62.811 1.00 104.13 115 VAL B N 1
ATOM 2639 C CA . VAL B 1 87 ? 68.900 23.886 63.832 1.00 111.60 115 VAL B CA 1
ATOM 2640 C C . VAL B 1 87 ? 69.129 24.998 64.836 1.00 114.72 115 VAL B C 1
ATOM 2641 O O . VAL B 1 87 ? 70.184 25.061 65.456 1.00 115.44 115 VAL B O 1
ATOM 2645 N N . ASP B 1 88 ? 68.137 25.860 65.009 1.00 115.64 116 ASP B N 1
ATOM 2646 C CA . ASP B 1 88 ? 68.279 26.978 65.920 1.00 118.50 116 ASP B CA 1
ATOM 2647 C C . ASP B 1 88 ? 69.296 27.976 65.428 1.00 111.73 116 ASP B C 1
ATOM 2648 O O . ASP B 1 88 ? 69.973 28.590 66.234 1.00 117.13 116 ASP B O 1
ATOM 2653 N N . LYS B 1 89 ? 69.386 28.122 64.114 1.00 101.15 117 LYS B N 1
ATOM 2654 C CA . LYS B 1 89 ? 70.228 29.126 63.469 1.00 96.49 117 LYS B CA 1
ATOM 2655 C C . LYS B 1 89 ? 71.708 28.862 63.425 1.00 91.55 117 LYS B C 1
ATOM 2656 O O . LYS B 1 89 ? 72.468 29.686 62.952 1.00 89.38 117 LYS B O 1
ATOM 2662 N N . GLU B 1 90 ? 72.121 27.690 63.852 1.00 92.10 118 GLU B N 1
ATOM 2663 C CA . GLU B 1 90 ? 73.534 27.379 63.854 1.00 96.04 118 GLU B CA 1
ATOM 2664 C C . GLU B 1 90 ? 73.818 26.212 62.919 1.00 91.17 118 GLU B C 1
ATOM 2665 O O . GLU B 1 90 ? 73.003 25.310 62.793 1.00 86.89 118 GLU B O 1
ATOM 2671 N N . LEU B 1 91 ? 74.989 26.216 62.294 1.00 92.00 119 LEU B N 1
ATOM 2672 C CA . LEU B 1 91 ? 75.331 25.177 61.347 1.00 91.22 119 LEU B CA 1
ATOM 2673 C C . LEU B 1 91 ? 75.756 23.956 62.115 1.00 99.66 119 LEU B C 1
ATOM 2674 O O . LEU B 1 91 ? 76.892 23.848 62.544 1.00 100.30 119 LEU B O 1
ATOM 2679 N N . VAL B 1 92 ? 74.841 23.002 62.228 1.00 106.36 120 VAL B N 1
ATOM 2680 C CA . VAL B 1 92 ? 75.097 21.799 62.992 1.00 113.45 120 VAL B CA 1
ATOM 2681 C C . VAL B 1 92 ? 75.812 20.729 62.170 1.00 108.11 120 VAL B C 1
ATOM 2682 O O . VAL B 1 92 ? 76.377 19.794 62.751 1.00 111.33 120 VAL B O 1
ATOM 2686 N N . LYS B 1 93 ? 75.855 20.856 60.839 1.00 96.13 121 LYS B N 1
ATOM 2687 C CA . LYS B 1 93 ? 76.337 19.770 59.990 1.00 85.88 121 LYS B CA 1
ATOM 2688 C C . LYS B 1 93 ? 76.547 20.239 58.553 1.00 80.81 121 LYS B C 1
ATOM 2689 O O . LYS B 1 93 ? 75.627 20.792 57.943 1.00 80.32 121 LYS B O 1
ATOM 2695 N N . GLU B 1 94 ? 77.733 20.011 57.986 1.00 79.94 122 GLU B N 1
ATOM 2696 C CA . GLU B 1 94 ? 77.999 20.382 56.595 1.00 78.94 122 GLU B CA 1
ATOM 2697 C C . GLU B 1 94 ? 78.595 19.206 55.824 1.00 74.70 122 GLU B C 1
ATOM 2698 O O . GLU B 1 94 ? 79.783 18.894 55.976 1.00 68.74 122 GLU B O 1
ATOM 2704 N N . VAL B 1 95 ? 77.771 18.591 54.968 1.00 73.72 123 VAL B N 1
ATOM 2705 C CA . VAL B 1 95 ? 78.177 17.546 54.034 1.00 69.00 123 VAL B CA 1
ATOM 2706 C C . VAL B 1 95 ? 78.412 18.180 52.676 1.00 68.64 123 VAL B C 1
ATOM 2707 O O . VAL B 1 95 ? 77.548 18.895 52.163 1.00 72.44 123 VAL B O 1
ATOM 2711 N N . ARG B 1 96 ? 79.555 17.896 52.076 1.00 63.76 124 ARG B N 1
ATOM 2712 C CA . ARG B 1 96 ? 79.907 18.457 50.783 1.00 60.98 124 ARG B CA 1
ATOM 2713 C C . ARG B 1 96 ? 80.706 17.403 50.038 1.00 55.20 124 ARG B C 1
ATOM 2714 O O . ARG B 1 96 ? 81.440 16.629 50.657 1.00 54.33 124 ARG B O 1
ATOM 2722 N N . GLY B 1 97 ? 80.556 17.346 48.718 1.00 55.61 125 GLY B N 1
ATOM 2723 C CA . GLY B 1 97 ? 81.347 16.363 48.002 1.00 57.86 125 GLY B CA 1
ATOM 2724 C C . GLY B 1 97 ? 81.044 16.309 46.521 1.00 58.46 125 GLY B C 1
ATOM 2725 O O . GLY B 1 97 ? 80.243 17.077 45.985 1.00 57.28 125 GLY B O 1
ATOM 2726 N N . ASP B 1 98 ? 81.709 15.355 45.884 1.00 61.95 126 ASP B N 1
ATOM 2727 C CA . ASP B 1 98 ? 81.687 15.079 44.463 1.00 64.72 126 ASP B CA 1
ATOM 2728 C C . ASP B 1 98 ? 81.385 13.595 44.309 1.00 68.76 126 ASP B C 1
ATOM 2729 O O . ASP B 1 98 ? 81.650 12.811 45.223 1.00 70.18 126 ASP B O 1
ATOM 2734 N N . ALA B 1 99 ? 80.816 13.198 43.168 1.00 69.35 127 ALA B N 1
ATOM 2735 C CA . ALA B 1 99 ? 80.574 11.777 42.920 1.00 61.60 127 ALA B CA 1
ATOM 2736 C C . ALA B 1 99 ? 80.604 11.494 41.427 1.00 66.00 127 ALA B C 1
ATOM 2737 O O . ALA B 1 99 ? 79.920 12.165 40.651 1.00 65.81 127 ALA B O 1
ATOM 2739 N N . LYS B 1 100 ? 81.396 10.514 41.030 1.00 75.40 128 LYS B N 1
ATOM 2740 C CA . LYS B 1 100 ? 81.499 10.131 39.636 1.00 87.27 128 LYS B CA 1
ATOM 2741 C C . LYS B 1 100 ? 81.312 8.629 39.487 1.00 87.66 128 LYS B C 1
ATOM 2742 O O . LYS B 1 100 ? 81.657 7.856 40.373 1.00 87.01 128 LYS B O 1
ATOM 2748 N N . LEU B 1 101 ? 80.735 8.215 38.371 1.00 81.03 129 LEU B N 1
ATOM 2749 C CA . LEU B 1 101 ? 80.532 6.812 38.144 1.00 72.11 129 LEU B CA 1
ATOM 2750 C C . LEU B 1 101 ? 81.537 6.402 37.111 1.00 74.59 129 LEU B C 1
ATOM 2751 O O . LEU B 1 101 ? 81.561 6.947 36.024 1.00 76.74 129 LEU B O 1
ATOM 2756 N N . GLU B 1 102 ? 82.390 5.455 37.464 1.00 75.96 130 GLU B N 1
ATOM 2757 C CA . GLU B 1 102 ? 83.364 4.973 36.512 1.00 84.49 130 GLU B CA 1
ATOM 2758 C C . GLU B 1 102 ? 83.772 3.549 36.805 1.00 93.25 130 GLU B C 1
ATOM 2759 O O . GLU B 1 102 ? 83.750 3.118 37.944 1.00 95.09 130 GLU B O 1
ATOM 2765 N N . ASP B 1 103 ? 84.156 2.820 35.766 1.00 100.15 131 ASP B N 1
ATOM 2766 C CA . ASP B 1 103 ? 84.627 1.445 35.924 1.00 102.78 131 ASP B CA 1
ATOM 2767 C C . ASP B 1 103 ? 83.667 0.622 36.788 1.00 96.58 131 ASP B C 1
ATOM 2768 O O . ASP B 1 103 ? 84.056 -0.047 37.749 1.00 95.55 131 ASP B O 1
ATOM 2773 N N . GLY B 1 104 ? 82.386 0.692 36.434 1.00 91.19 132 GLY B N 1
ATOM 2774 C CA . GLY B 1 104 ? 81.369 -0.114 37.074 1.00 84.99 132 GLY B CA 1
ATOM 2775 C C . GLY B 1 104 ? 81.093 0.295 38.503 1.00 75.49 132 GLY B C 1
ATOM 2776 O O . GLY B 1 104 ? 80.376 -0.395 39.231 1.00 74.19 132 GLY B O 1
ATOM 2777 N N . LYS B 1 105 ? 81.606 1.424 38.945 1.00 73.93 133 LYS B N 1
ATOM 2778 C CA . LYS B 1 105 ? 81.347 1.840 40.325 1.00 70.45 133 LYS B CA 1
ATOM 2779 C C . LYS B 1 105 ? 81.209 3.354 40.525 1.00 59.53 133 LYS B C 1
ATOM 2780 O O . LYS B 1 105 ? 81.464 4.118 39.620 1.00 57.09 133 LYS B O 1
ATOM 2786 N N . THR B 1 106 ? 80.742 3.769 41.688 1.00 56.93 134 THR B N 1
ATOM 2787 C CA . THR B 1 106 ? 80.641 5.189 41.941 1.00 62.00 134 THR B CA 1
ATOM 2788 C C . THR B 1 106 ? 81.504 5.457 43.151 1.00 60.84 134 THR B C 1
ATOM 2789 O O . THR B 1 106 ? 81.355 4.820 44.194 1.00 58.66 134 THR B O 1
ATOM 2793 N N . VAL B 1 107 ? 82.419 6.393 42.992 1.00 61.14 135 VAL B N 1
ATOM 2794 C CA . VAL B 1 107 ? 83.308 6.757 44.063 1.00 64.86 135 VAL B CA 1
ATOM 2795 C C . VAL B 1 107 ? 82.965 8.161 44.513 1.00 65.98 135 VAL B C 1
ATOM 2796 O O . VAL B 1 107 ? 82.789 9.056 43.717 1.00 66.00 135 VAL B O 1
ATOM 2800 N N . VAL B 1 108 ? 82.820 8.318 45.811 1.00 65.94 136 VAL B N 1
ATOM 2801 C CA . VAL B 1 108 ? 82.475 9.584 46.399 1.00 65.74 136 VAL B CA 1
ATOM 2802 C C . VAL B 1 108 ? 83.639 10.247 47.089 1.00 68.72 136 VAL B C 1
ATOM 2803 O O . VAL B 1 108 ? 84.069 9.805 48.137 1.00 70.55 136 VAL B O 1
ATOM 2807 N N . LYS B 1 109 ? 84.126 11.338 46.526 1.00 68.17 137 LYS B N 1
ATOM 2808 C CA . LYS B 1 109 ? 85.224 12.032 47.143 1.00 71.13 137 LYS B CA 1
ATOM 2809 C C . LYS B 1 109 ? 84.614 13.126 47.952 1.00 70.61 137 LYS B C 1
ATOM 2810 O O . LYS B 1 109 ? 84.257 14.165 47.427 1.00 73.79 137 LYS B O 1
ATOM 2816 N N . LEU B 1 110 ? 84.501 12.896 49.243 1.00 66.38 138 LEU B N 1
ATOM 2817 C CA . LEU B 1 110 ? 83.945 13.893 50.135 1.00 62.70 138 LEU B CA 1
ATOM 2818 C C . LEU B 1 110 ? 85.048 14.817 50.612 1.00 68.26 138 LEU B C 1
ATOM 2819 O O . LEU B 1 110 ? 86.186 14.391 50.824 1.00 65.01 138 LEU B O 1
ATOM 2824 N N . SER B 1 111 ? 84.710 16.096 50.729 1.00 79.69 139 SER B N 1
ATOM 2825 C CA . SER B 1 111 ? 85.552 17.097 51.366 1.00 84.09 139 SER B CA 1
ATOM 2826 C C . SER B 1 111 ? 85.144 17.291 52.817 1.00 82.75 139 SER B C 1
ATOM 2827 O O . SER B 1 111 ? 85.969 17.193 53.729 1.00 84.76 139 SER B O 1
ATOM 2830 N N . LYS B 1 112 ? 83.867 17.546 53.034 1.00 73.78 140 LYS B N 1
ATOM 2831 C CA . LYS B 1 112 ? 83.339 17.790 54.350 1.00 65.30 140 LYS B CA 1
ATOM 2832 C C . LYS B 1 112 ? 82.392 16.669 54.742 1.00 60.20 140 LYS B C 1
ATOM 2833 O O . LYS B 1 112 ? 81.740 16.083 53.879 1.00 57.69 140 LYS B O 1
ATOM 2839 N N . PRO B 1 113 ? 82.293 16.345 56.035 1.00 57.98 141 PRO B N 1
ATOM 2840 C CA . PRO B 1 113 ? 83.100 16.925 57.109 1.00 56.47 141 PRO B CA 1
ATOM 2841 C C . PRO B 1 113 ? 84.537 16.437 57.128 1.00 53.77 141 PRO B C 1
ATOM 2842 O O . PRO B 1 113 ? 85.470 17.197 57.374 1.00 56.16 141 PRO B O 1
ATOM 2846 N N . LYS B 1 114 ? 84.729 15.160 56.877 1.00 56.22 142 LYS B N 1
ATOM 2847 C CA . LYS B 1 114 ? 86.061 14.601 56.878 1.00 64.97 142 LYS B CA 1
ATOM 2848 C C . LYS B 1 114 ? 86.393 14.129 55.488 1.00 70.86 142 LYS B C 1
ATOM 2849 O O . LYS B 1 114 ? 85.604 13.444 54.866 1.00 71.65 142 LYS B O 1
ATOM 2855 N N . GLU B 1 115 ? 87.566 14.501 55.003 1.00 75.77 143 GLU B N 1
ATOM 2856 C CA . GLU B 1 115 ? 87.993 14.126 53.676 1.00 83.23 143 GLU B CA 1
ATOM 2857 C C . GLU B 1 115 ? 88.127 12.613 53.561 1.00 89.27 143 GLU B C 1
ATOM 2858 O O . GLU B 1 115 ? 88.732 11.991 54.414 1.00 91.54 143 GLU B O 1
ATOM 2864 N N . ASN B 1 116 ? 87.560 12.023 52.512 1.00 88.72 144 ASN B N 1
ATOM 2865 C CA . ASN B 1 116 ? 87.650 10.581 52.307 1.00 87.77 144 ASN B CA 1
ATOM 2866 C C . ASN B 1 116 ? 87.225 10.144 50.910 1.00 79.47 144 ASN B C 1
ATOM 2867 O O . ASN B 1 116 ? 86.605 10.900 50.195 1.00 80.65 144 ASN B O 1
ATOM 2872 N N . THR B 1 117 ? 87.553 8.925 50.517 1.00 70.71 145 THR B N 1
ATOM 2873 C CA . THR B 1 117 ? 87.193 8.460 49.190 1.00 62.16 145 THR B CA 1
ATOM 2874 C C . THR B 1 117 ? 86.559 7.075 49.118 1.00 59.86 145 THR B C 1
ATOM 2875 O O . THR B 1 117 ? 87.230 6.108 48.845 1.00 65.23 145 THR B O 1
ATOM 2879 N N . LEU B 1 118 ? 85.266 6.986 49.360 1.00 58.36 146 LEU B N 1
ATOM 2880 C CA . LEU B 1 118 ? 84.545 5.720 49.316 1.00 60.96 146 LEU B CA 1
ATOM 2881 C C . LEU B 1 118 ? 84.388 5.144 47.940 1.00 64.80 146 LEU B C 1
ATOM 2882 O O . LEU B 1 118 ? 84.241 5.867 46.983 1.00 67.96 146 LEU B O 1
ATOM 2887 N N . ASP B 1 119 ? 84.386 3.826 47.843 1.00 66.12 147 ASP B N 1
ATOM 2888 C CA . ASP B 1 119 ? 84.178 3.180 46.566 1.00 66.54 147 ASP B CA 1
ATOM 2889 C C . ASP B 1 119 ? 82.773 2.636 46.671 1.00 72.37 147 ASP B C 1
ATOM 2890 O O . ASP B 1 119 ? 82.453 1.942 47.618 1.00 80.52 147 ASP B O 1
ATOM 2895 N N . LEU B 1 120 ? 81.919 2.960 45.717 1.00 68.53 148 LEU B N 1
ATOM 2896 C CA . LEU B 1 120 ? 80.541 2.514 45.795 1.00 64.25 148 LEU B CA 1
ATOM 2897 C C . LEU B 1 120 ? 80.034 1.821 44.546 1.00 65.93 148 LEU B C 1
ATOM 2898 O O . LEU B 1 120 ? 80.578 1.978 43.469 1.00 68.60 148 LEU B O 1
ATOM 2903 N N . LYS B 1 121 ? 78.986 1.034 44.719 1.00 63.89 149 LYS B N 1
ATOM 2904 C CA . LYS B 1 121 ? 78.409 0.294 43.629 1.00 63.36 149 LYS B CA 1
ATOM 2905 C C . LYS B 1 121 ? 78.065 1.267 42.529 1.00 66.14 149 LYS B C 1
ATOM 2906 O O . LYS B 1 121 ? 77.577 2.341 42.794 1.00 66.02 149 LYS B O 1
ATOM 2912 N N . GLY B 1 122 ? 78.299 0.883 41.280 1.00 70.85 150 GLY B N 1
ATOM 2913 C CA . GLY B 1 122 ? 78.005 1.750 40.157 1.00 69.88 150 GLY B CA 1
ATOM 2914 C C . GLY B 1 122 ? 76.540 2.058 40.263 1.00 67.71 150 GLY B C 1
ATOM 2915 O O . GLY B 1 122 ? 75.744 1.180 40.538 1.00 70.19 150 GLY B O 1
ATOM 2916 N N . THR B 1 123 ? 76.186 3.313 40.054 1.00 64.96 151 THR B N 1
ATOM 2917 C CA . THR B 1 123 ? 74.819 3.731 40.245 1.00 65.67 151 THR B CA 1
ATOM 2918 C C . THR B 1 123 ? 74.341 4.831 39.323 1.00 65.85 151 THR B C 1
ATOM 2919 O O . THR B 1 123 ? 74.875 5.038 38.250 1.00 69.17 151 THR B O 1
ATOM 2923 N N . GLN B 1 124 ? 73.287 5.498 39.757 1.00 63.57 152 GLN B N 1
ATOM 2924 C CA . GLN B 1 124 ? 72.664 6.583 39.046 1.00 56.91 152 GLN B CA 1
ATOM 2925 C C . GLN B 1 124 ? 72.591 7.801 39.958 1.00 49.31 152 GLN B C 1
ATOM 2926 O O . GLN B 1 124 ? 72.723 7.682 41.156 1.00 45.37 152 GLN B O 1
ATOM 2932 N N . PHE B 1 125 ? 72.397 8.964 39.357 1.00 48.11 153 PHE B N 1
ATOM 2933 C CA . PHE B 1 125 ? 72.271 10.229 40.070 1.00 46.13 153 PHE B CA 1
ATOM 2934 C C . PHE B 1 125 ? 70.817 10.653 39.997 1.00 49.79 153 PHE B C 1
ATOM 2935 O O . PHE B 1 125 ? 70.072 10.099 39.223 1.00 54.10 153 PHE B O 1
ATOM 2943 N N . PRO B 1 126 ? 70.387 11.585 40.829 1.00 50.01 154 PRO B N 1
ATOM 2944 C CA . PRO B 1 126 ? 68.950 11.877 40.905 1.00 50.00 154 PRO B CA 1
ATOM 2945 C C . PRO B 1 126 ? 68.258 12.267 39.602 1.00 55.06 154 PRO B C 1
ATOM 2946 O O . PRO B 1 126 ? 67.083 11.922 39.440 1.00 56.16 154 PRO B O 1
ATOM 2950 N N . THR B 1 127 ? 68.913 12.962 38.670 1.00 54.81 155 THR B N 1
ATOM 2951 C CA . THR B 1 127 ? 68.132 13.487 37.554 1.00 51.54 155 THR B CA 1
ATOM 2952 C C . THR B 1 127 ? 67.908 12.423 36.494 1.00 48.92 155 THR B C 1
ATOM 2953 O O . THR B 1 127 ? 66.822 12.349 35.922 1.00 51.11 155 THR B O 1
ATOM 2957 N N . ARG B 1 128 ? 68.910 11.590 36.236 1.00 48.09 156 ARG B N 1
ATOM 2958 C CA . ARG B 1 128 ? 68.745 10.510 35.274 1.00 46.77 156 ARG B CA 1
ATOM 2959 C C . ARG B 1 128 ? 67.681 9.566 35.830 1.00 46.23 156 ARG B C 1
ATOM 2960 O O . ARG B 1 128 ? 66.778 9.156 35.117 1.00 50.00 156 ARG B O 1
ATOM 2968 N N . HIS B 1 129 ? 67.773 9.257 37.121 1.00 43.19 157 HIS B N 1
ATOM 2969 C CA . HIS B 1 129 ? 66.752 8.460 37.772 1.00 41.90 157 HIS B CA 1
ATOM 2970 C C . HIS B 1 129 ? 65.361 9.061 37.595 1.00 47.51 157 HIS B C 1
ATOM 2971 O O . HIS B 1 129 ? 64.386 8.331 37.399 1.00 48.44 157 HIS B O 1
ATOM 2986 N N . GLU B 1 131 ? 64.616 10.969 35.015 1.00 59.13 159 GLU B N 1
ATOM 2987 C CA . GLU B 1 131 ? 64.380 10.771 33.594 1.00 60.67 159 GLU B CA 1
ATOM 2988 C C . GLU B 1 131 ? 64.070 9.320 33.293 1.00 59.05 159 GLU B C 1
ATOM 2989 O O . GLU B 1 131 ? 63.254 9.036 32.414 1.00 63.42 159 GLU B O 1
ATOM 2995 N N . GLU B 1 132 ? 64.705 8.391 34.009 1.00 56.82 160 GLU B N 1
ATOM 2996 C CA . GLU B 1 132 ? 64.388 6.975 33.839 1.00 62.65 160 GLU B CA 1
ATOM 2997 C C . GLU B 1 132 ? 62.931 6.686 34.175 1.00 65.56 160 GLU B C 1
ATOM 2998 O O . GLU B 1 132 ? 62.216 6.042 33.400 1.00 69.75 160 GLU B O 1
ATOM 3004 N N . LEU B 1 133 ? 62.469 7.146 35.318 1.00 61.96 161 LEU B N 1
ATOM 3005 C CA . LEU B 1 133 ? 61.100 6.895 35.709 1.00 60.68 161 LEU B CA 1
ATOM 3006 C C . LEU B 1 133 ? 60.102 7.506 34.745 1.00 60.42 161 LEU B C 1
ATOM 3007 O O . LEU B 1 133 ? 59.093 6.904 34.468 1.00 67.31 161 LEU B O 1
ATOM 3012 N N . ILE B 1 134 ? 60.356 8.699 34.237 1.00 57.60 162 ILE B N 1
ATOM 3013 C CA . ILE B 1 134 ? 59.422 9.292 33.295 1.00 59.11 162 ILE B CA 1
ATOM 3014 C C . ILE B 1 134 ? 59.332 8.428 32.051 1.00 58.20 162 ILE B C 1
ATOM 3015 O O . ILE B 1 134 ? 58.264 8.214 31.524 1.00 64.16 162 ILE B O 1
ATOM 3020 N N . GLY B 1 135 ? 60.464 7.932 31.587 1.00 55.40 163 GLY B N 1
ATOM 3021 C CA . GLY B 1 135 ? 60.464 7.117 30.397 1.00 54.76 163 GLY B CA 1
ATOM 3022 C C . GLY B 1 135 ? 59.680 5.835 30.546 1.00 55.34 163 GLY B C 1
ATOM 3023 O O . GLY B 1 135 ? 58.907 5.484 29.677 1.00 58.57 163 GLY B O 1
ATOM 3024 N N . LYS B 1 136 ? 59.873 5.142 31.659 1.00 56.58 164 LYS B N 1
ATOM 3025 C CA . LYS B 1 136 ? 59.143 3.912 31.923 1.00 58.65 164 LYS B CA 1
ATOM 3026 C C . LYS B 1 136 ? 57.672 4.215 32.103 1.00 55.97 164 LYS B C 1
ATOM 3027 O O . LYS B 1 136 ? 56.828 3.502 31.607 1.00 73.32 164 LYS B O 1
ATOM 3033 N N . ALA B 1 137 ? 57.380 5.303 32.793 1.00 55.43 165 ALA B N 1
ATOM 3034 C CA . ALA B 1 137 ? 56.017 5.726 33.007 1.00 63.56 165 ALA B CA 1
ATOM 3035 C C . ALA B 1 137 ? 55.434 6.028 31.643 1.00 68.36 165 ALA B C 1
ATOM 3036 O O . ALA B 1 137 ? 54.247 5.887 31.421 1.00 72.17 165 ALA B O 1
ATOM 3038 N N . GLU B 1 138 ? 56.277 6.499 30.741 1.00 68.68 166 GLU B N 1
ATOM 3039 C CA . GLU B 1 138 ? 55.861 6.765 29.375 1.00 76.85 166 GLU B CA 1
ATOM 3040 C C . GLU B 1 138 ? 55.487 5.453 28.674 1.00 87.07 166 GLU B C 1
ATOM 3041 O O . GLU B 1 138 ? 54.516 5.382 27.939 1.00 93.41 166 GLU B O 1
ATOM 3047 N N . ALA B 1 139 ? 56.281 4.420 28.934 1.00 74.89 167 ALA B N 1
ATOM 3048 C CA . ALA B 1 139 ? 56.112 3.101 28.350 1.00 70.09 167 ALA B CA 1
ATOM 3049 C C . ALA B 1 139 ? 55.018 2.333 29.055 1.00 68.89 167 ALA B C 1
ATOM 3050 O O . ALA B 1 139 ? 54.709 1.211 28.705 1.00 70.11 167 ALA B O 1
ATOM 3052 N N . GLY B 1 140 ? 54.469 2.953 30.082 1.00 65.49 168 GLY B N 1
ATOM 3053 C CA . GLY B 1 140 ? 53.394 2.393 30.861 1.00 72.20 168 GLY B CA 1
ATOM 3054 C C . GLY B 1 140 ? 53.875 1.463 31.943 1.00 77.18 168 GLY B C 1
ATOM 3055 O O . GLY B 1 140 ? 53.083 0.952 32.714 1.00 82.41 168 GLY B O 1
ATOM 3056 N N . GLN B 1 141 ? 55.188 1.322 32.085 1.00 78.13 169 GLN B N 1
ATOM 3057 C CA . GLN B 1 141 ? 55.750 0.410 33.075 1.00 83.00 169 GLN B CA 1
ATOM 3058 C C . GLN B 1 141 ? 55.142 0.716 34.424 1.00 80.40 169 GLN B C 1
ATOM 3059 O O . GLN B 1 141 ? 54.873 1.867 34.738 1.00 79.13 169 GLN B O 1
ATOM 3065 N N . LYS B 1 142 ? 54.877 -0.333 35.200 1.00 80.15 170 LYS B N 1
ATOM 3066 C CA . LYS B 1 142 ? 54.206 -0.167 36.480 1.00 72.33 170 LYS B CA 1
ATOM 3067 C C . LYS B 1 142 ? 55.089 -0.497 37.677 1.00 63.09 170 LYS B C 1
ATOM 3068 O O . LYS B 1 142 ? 54.818 0.006 38.770 1.00 60.17 170 LYS B O 1
ATOM 3074 N N . PHE B 1 143 ? 56.166 -1.262 37.492 1.00 61.10 171 PHE B N 1
ATOM 3075 C CA . PHE B 1 143 ? 56.905 -1.829 38.610 1.00 61.08 171 PHE B CA 1
ATOM 3076 C C . PHE B 1 143 ? 58.318 -2.141 38.159 1.00 62.12 171 PHE B C 1
ATOM 3077 O O . PHE B 1 143 ? 58.497 -2.867 37.180 1.00 68.39 171 PHE B O 1
ATOM 3085 N N . TYR B 1 144 ? 59.309 -1.611 38.869 1.00 57.13 172 TYR B N 1
ATOM 3086 C CA . TYR B 1 144 ? 60.698 -1.972 38.602 1.00 57.55 172 TYR B CA 1
ATOM 3087 C C . TYR B 1 144 ? 61.551 -1.564 39.797 1.00 58.25 172 TYR B C 1
ATOM 3088 O O . TYR B 1 144 ? 61.059 -0.966 40.752 1.00 59.07 172 TYR B O 1
ATOM 3097 N N . GLN B 1 145 ? 62.841 -1.907 39.726 1.00 62.88 173 GLN B N 1
ATOM 3098 C CA . GLN B 1 145 ? 63.830 -1.673 40.776 1.00 62.95 173 GLN B CA 1
ATOM 3099 C C . GLN B 1 145 ? 65.056 -0.949 40.233 1.00 70.90 173 GLN B C 1
ATOM 3100 O O . GLN B 1 145 ? 65.531 -1.263 39.138 1.00 79.41 173 GLN B O 1
ATOM 3106 N N . THR B 1 146 ? 65.620 -0.034 41.023 1.00 66.34 174 THR B N 1
ATOM 3107 C CA . THR B 1 146 ? 66.835 0.666 40.615 1.00 61.75 174 THR B CA 1
ATOM 3108 C C . THR B 1 146 ? 67.693 0.898 41.843 1.00 59.55 174 THR B C 1
ATOM 3109 O O . THR B 1 146 ? 67.356 0.475 42.952 1.00 56.57 174 THR B O 1
ATOM 3113 N N . THR B 1 147 ? 68.810 1.581 41.627 1.00 60.24 175 THR B N 1
ATOM 3114 C CA . THR B 1 147 ? 69.613 2.167 42.681 1.00 55.72 175 THR B CA 1
ATOM 3115 C C . THR B 1 147 ? 69.699 3.671 42.474 1.00 48.84 175 THR B C 1
ATOM 3116 O O . THR B 1 147 ? 69.460 4.195 41.382 1.00 41.99 175 THR B O 1
ATOM 3120 N N . LEU B 1 148 ? 70.051 4.366 43.546 1.00 51.20 176 LEU B N 1
ATOM 3121 C CA . LEU B 1 148 ? 70.070 5.815 43.525 1.00 46.54 176 LEU B CA 1
ATOM 3122 C C . LEU B 1 148 ? 71.160 6.278 44.453 1.00 47.14 176 LEU B C 1
ATOM 3123 O O . LEU B 1 148 ? 71.396 5.671 45.497 1.00 48.41 176 LEU B O 1
ATOM 3128 N N . PHE B 1 149 ? 71.821 7.346 44.057 1.00 47.85 177 PHE B N 1
ATOM 3129 C CA . PHE B 1 149 ? 72.748 8.064 44.907 1.00 43.93 177 PHE B CA 1
ATOM 3130 C C . PHE B 1 149 ? 72.266 9.506 44.980 1.00 41.43 177 PHE B C 1
ATOM 3131 O O . PHE B 1 149 ? 72.569 10.321 44.111 1.00 46.45 177 PHE B O 1
ATOM 3139 N N . ASP B 1 150 ? 71.469 9.812 45.985 1.00 41.08 178 ASP B N 1
ATOM 3140 C CA . ASP B 1 150 ? 70.912 11.140 46.120 1.00 43.30 178 ASP B CA 1
ATOM 3141 C C . ASP B 1 150 ? 71.729 12.141 46.944 1.00 53.60 178 ASP B C 1
ATOM 3142 O O . ASP B 1 150 ? 71.394 13.315 47.007 1.00 57.47 178 ASP B O 1
ATOM 3147 N N . ALA B 1 151 ? 72.792 11.665 47.572 1.00 59.98 179 ALA B N 1
ATOM 3148 C CA . ALA B 1 151 ? 73.659 12.490 48.391 1.00 61.43 179 ALA B CA 1
ATOM 3149 C C . ALA B 1 151 ? 72.916 13.067 49.570 1.00 63.84 179 ALA B C 1
ATOM 3150 O O . ALA B 1 151 ? 73.275 14.111 50.072 1.00 68.77 179 ALA B O 1
ATOM 3152 N N . SER B 1 152 ? 71.873 12.381 50.000 1.00 59.57 180 SER B N 1
ATOM 3153 C CA . SER B 1 152 ? 71.072 12.815 51.125 1.00 54.04 180 SER B CA 1
ATOM 3154 C C . SER B 1 152 ? 71.756 12.539 52.449 1.00 54.53 180 SER B C 1
ATOM 3155 O O . SER B 1 152 ? 72.579 11.649 52.548 1.00 54.50 180 SER B O 1
ATOM 3158 N N . GLU B 1 153 ? 71.432 13.323 53.466 1.00 58.18 181 GLU B N 1
ATOM 3159 C CA . GLU B 1 153 ? 72.013 13.089 54.769 1.00 63.93 181 GLU B CA 1
ATOM 3160 C C . GLU B 1 153 ? 73.530 13.047 54.658 1.00 61.15 181 GLU B C 1
ATOM 3161 O O . GLU B 1 153 ? 74.141 13.974 54.164 1.00 60.25 181 GLU B O 1
ATOM 3167 N N . ASP B 1 154 ? 74.121 11.954 55.117 1.00 61.82 182 ASP B N 1
ATOM 3168 C CA . ASP B 1 154 ? 75.554 11.745 55.104 1.00 64.39 182 ASP B CA 1
ATOM 3169 C C . ASP B 1 154 ? 76.139 11.545 53.715 1.00 59.69 182 ASP B C 1
ATOM 3170 O O . ASP B 1 154 ? 77.342 11.568 53.549 1.00 60.90 182 ASP B O 1
ATOM 3175 N N . ALA B 1 155 ? 75.301 11.320 52.717 1.00 55.18 183 ALA B N 1
ATOM 3176 C CA . ALA B 1 155 ? 75.810 11.143 51.361 1.00 53.16 183 ALA B CA 1
ATOM 3177 C C . ALA B 1 155 ? 76.868 10.054 51.243 1.00 54.87 183 ALA B C 1
ATOM 3178 O O . ALA B 1 155 ? 77.905 10.258 50.641 1.00 53.30 183 ALA B O 1
ATOM 3180 N N . ASP B 1 156 ? 76.639 8.931 51.912 1.00 60.33 184 ASP B N 1
ATOM 3181 C CA . ASP B 1 156 ? 77.594 7.824 51.913 1.00 59.62 184 ASP B CA 1
ATOM 3182 C C . ASP B 1 156 ? 77.069 6.483 51.416 1.00 58.78 184 ASP B C 1
ATOM 3183 O O . ASP B 1 156 ? 77.824 5.538 51.279 1.00 59.38 184 ASP B O 1
ATOM 3188 N N . ARG B 1 157 ? 75.778 6.397 51.151 1.00 56.71 185 ARG B N 1
ATOM 3189 C CA . ARG B 1 157 ? 75.196 5.139 50.741 1.00 47.01 185 ARG B CA 1
ATOM 3190 C C . ARG B 1 157 ? 74.460 5.144 49.432 1.00 46.34 185 ARG B C 1
ATOM 3191 O O . ARG B 1 157 ? 73.791 6.096 49.088 1.00 51.50 185 ARG B O 1
ATOM 3199 N N . VAL B 1 158 ? 74.573 4.042 48.711 1.00 46.48 186 VAL B N 1
ATOM 3200 C CA . VAL B 1 158 ? 73.854 3.879 47.479 1.00 47.39 186 VAL B CA 1
ATOM 3201 C C . VAL B 1 158 ? 72.605 3.217 47.988 1.00 53.87 186 VAL B C 1
ATOM 3202 O O . VAL B 1 158 ? 72.676 2.279 48.739 1.00 63.19 186 VAL B O 1
ATOM 3206 N N . VAL B 1 159 ? 71.458 3.726 47.602 1.00 54.65 187 VAL B N 1
ATOM 3207 C CA . VAL B 1 159 ? 70.206 3.188 48.062 1.00 47.19 187 VAL B CA 1
ATOM 3208 C C . VAL B 1 159 ? 69.525 2.408 46.961 1.00 52.51 187 VAL B C 1
ATOM 3209 O O . VAL B 1 159 ? 69.857 2.524 45.800 1.00 56.59 187 VAL B O 1
ATOM 3213 N N . ALA B 1 160 ? 68.572 1.601 47.365 1.00 50.81 188 ALA B N 1
ATOM 3214 C CA . ALA B 1 160 ? 67.827 0.752 46.459 1.00 47.91 188 ALA B CA 1
ATOM 3215 C C . ALA B 1 160 ? 66.413 1.290 46.366 1.00 53.55 188 ALA B C 1
ATOM 3216 O O . ALA B 1 160 ? 65.795 1.611 47.385 1.00 54.75 188 ALA B O 1
ATOM 3218 N N . THR B 1 161 ? 65.916 1.411 45.156 1.00 54.35 189 THR B N 1
ATOM 3219 C CA . THR B 1 161 ? 64.601 1.968 44.934 1.00 52.29 189 THR B CA 1
ATOM 3220 C C . THR B 1 161 ? 63.781 0.973 44.128 1.00 52.82 189 THR B C 1
ATOM 3221 O O . THR B 1 161 ? 64.309 0.287 43.251 1.00 50.14 189 THR B O 1
ATOM 3225 N N . THR B 1 162 ? 62.508 0.849 44.477 1.00 52.85 190 THR B N 1
ATOM 3226 C CA . THR B 1 162 ? 61.556 0.100 43.683 1.00 54.54 190 THR B CA 1
ATOM 3227 C C . THR B 1 162 ? 60.403 1.046 43.401 1.00 45.98 190 THR B C 1
ATOM 3228 O O . THR B 1 162 ? 59.910 1.708 44.313 1.00 46.16 190 THR B O 1
ATOM 3232 N N . VAL B 1 163 ? 60.001 1.135 42.140 1.00 52.35 191 VAL B N 1
ATOM 3233 C CA . VAL B 1 163 ? 59.066 2.152 41.674 1.00 54.06 191 VAL B CA 1
ATOM 3234 C C . VAL B 1 163 ? 57.763 1.495 41.249 1.00 55.92 191 VAL B C 1
ATOM 3235 O O . VAL B 1 163 ? 57.764 0.467 40.568 1.00 56.89 191 VAL B O 1
ATOM 3239 N N . VAL B 1 164 ? 56.662 2.068 41.701 1.00 58.11 192 VAL B N 1
ATOM 3240 C CA . VAL B 1 164 ? 55.353 1.575 41.367 1.00 56.39 192 VAL B CA 1
ATOM 3241 C C . VAL B 1 164 ? 54.585 2.727 40.758 1.00 58.22 192 VAL B C 1
ATOM 3242 O O . VAL B 1 164 ? 54.322 3.717 41.419 1.00 57.11 192 VAL B O 1
ATOM 3246 N N . VAL B 1 165 ? 54.160 2.565 39.515 1.00 63.38 193 VAL B N 1
ATOM 3247 C CA . VAL B 1 165 ? 53.439 3.618 38.828 1.00 72.76 193 VAL B CA 1
ATOM 3248 C C . VAL B 1 165 ? 51.970 3.296 38.686 1.00 79.42 193 VAL B C 1
ATOM 3249 O O . VAL B 1 165 ? 51.600 2.234 38.221 1.00 72.78 193 VAL B O 1
ATOM 3253 N N . GLY B 1 166 ? 51.138 4.245 39.078 1.00 89.10 194 GLY B N 1
ATOM 3254 C CA . GLY B 1 166 ? 49.697 4.085 39.034 1.00 90.77 194 GLY B CA 1
ATOM 3255 C C . GLY B 1 166 ? 49.130 4.431 37.675 1.00 93.80 194 GLY B C 1
ATOM 3256 O O . GLY B 1 166 ? 49.829 4.413 36.660 1.00 98.45 194 GLY B O 1
ATOM 3257 N N . LYS B 1 167 ? 47.837 4.744 37.647 1.00 89.29 195 LYS B N 1
ATOM 3258 C CA . LYS B 1 167 ? 47.162 5.016 36.385 1.00 84.55 195 LYS B CA 1
ATOM 3259 C C . LYS B 1 167 ? 46.940 6.512 36.242 1.00 85.58 195 LYS B C 1
ATOM 3260 O O . LYS B 1 167 ? 46.504 7.177 37.186 1.00 90.42 195 LYS B O 1
ATOM 3266 N N . GLN B 1 168 ? 47.269 7.032 35.065 1.00 84.89 196 GLN B N 1
ATOM 3267 C CA . GLN B 1 168 ? 47.204 8.461 34.774 1.00 88.91 196 GLN B CA 1
ATOM 3268 C C . GLN B 1 168 ? 45.849 9.142 34.876 1.00 92.22 196 GLN B C 1
ATOM 3269 O O . GLN B 1 168 ? 44.843 8.624 34.429 1.00 99.18 196 GLN B O 1
ATOM 3275 N N . GLN B 1 169 ? 45.827 10.304 35.513 1.00 88.43 197 GLN B N 1
ATOM 3276 C CA . GLN B 1 169 ? 44.607 11.096 35.687 1.00 90.02 197 GLN B CA 1
ATOM 3277 C C . GLN B 1 169 ? 44.913 12.563 35.937 1.00 88.84 197 GLN B C 1
ATOM 3278 O O . GLN B 1 169 ? 46.007 12.913 36.334 1.00 82.67 197 GLN B O 1
ATOM 3284 N N . ALA B 1 170 ? 43.945 13.429 35.698 1.00 98.46 198 ALA B N 1
ATOM 3285 C CA . ALA B 1 170 ? 44.164 14.847 35.916 1.00 106.56 198 ALA B CA 1
ATOM 3286 C C . ALA B 1 170 ? 43.039 15.567 36.642 1.00 118.47 198 ALA B C 1
ATOM 3287 O O . ALA B 1 170 ? 42.304 16.321 36.011 1.00 123.39 198 ALA B O 1
ATOM 3289 N N . VAL B 1 171 ? 42.903 15.375 37.947 1.00 123.35 199 VAL B N 1
ATOM 3290 C CA . VAL B 1 171 ? 41.826 16.066 38.641 1.00 128.69 199 VAL B CA 1
ATOM 3291 C C . VAL B 1 171 ? 42.330 17.325 39.303 1.00 123.56 199 VAL B C 1
ATOM 3292 O O . VAL B 1 171 ? 43.153 17.271 40.200 1.00 117.24 199 VAL B O 1
ATOM 3296 N N . PRO B 1 172 ? 41.868 18.486 38.847 1.00 125.20 200 PRO B N 1
ATOM 3297 C CA . PRO B 1 172 ? 42.296 19.756 39.428 1.00 123.11 200 PRO B CA 1
ATOM 3298 C C . PRO B 1 172 ? 41.859 19.967 40.868 1.00 126.61 200 PRO B C 1
ATOM 3299 O O . PRO B 1 172 ? 40.750 19.621 41.229 1.00 124.42 200 PRO B O 1
ATOM 3303 N N . ASP B 1 173 ? 42.759 20.564 41.648 1.00 132.84 201 ASP B N 1
ATOM 3304 C CA . ASP B 1 173 ? 42.599 20.891 43.064 1.00 138.21 201 ASP B CA 1
ATOM 3305 C C . ASP B 1 173 ? 43.445 22.094 43.508 1.00 135.26 201 ASP B C 1
ATOM 3306 O O . ASP B 1 173 ? 44.277 22.605 42.771 1.00 139.55 201 ASP B O 1
ATOM 3311 N N . ASP B 1 174 ? 43.211 22.526 44.729 1.00 118.82 202 ASP B N 1
ATOM 3312 C CA . ASP B 1 174 ? 43.825 23.708 45.298 1.00 101.94 202 ASP B CA 1
ATOM 3313 C C . ASP B 1 174 ? 45.298 23.900 44.952 1.00 96.13 202 ASP B C 1
ATOM 3314 O O . ASP B 1 174 ? 45.723 25.020 44.741 1.00 97.56 202 ASP B O 1
ATOM 3319 N N . GLU B 1 175 ? 46.085 22.838 44.908 1.00 87.79 203 GLU B N 1
ATOM 3320 C CA . GLU B 1 175 ? 47.493 22.983 44.560 1.00 80.39 203 GLU B CA 1
ATOM 3321 C C . GLU B 1 175 ? 47.681 23.469 43.126 1.00 76.89 203 GLU B C 1
ATOM 3322 O O . GLU B 1 175 ? 48.532 24.297 42.848 1.00 68.81 203 GLU B O 1
ATOM 3328 N N . THR B 1 176 ? 46.875 22.947 42.215 1.00 80.20 204 THR B N 1
ATOM 3329 C CA . THR B 1 176 ? 46.949 23.313 40.803 1.00 77.70 204 THR B CA 1
ATOM 3330 C C . THR B 1 176 ? 46.616 24.779 40.557 1.00 72.99 204 THR B C 1
ATOM 3331 O O . THR B 1 176 ? 47.254 25.438 39.753 1.00 71.70 204 THR B O 1
ATOM 3335 N N . LYS B 1 177 ? 45.611 25.280 41.256 1.00 70.87 205 LYS B N 1
ATOM 3336 C CA . LYS B 1 177 ? 45.190 26.664 41.104 1.00 69.18 205 LYS B CA 1
ATOM 3337 C C . LYS B 1 177 ? 46.379 27.608 41.157 1.00 66.27 205 LYS B C 1
ATOM 3338 O O . LYS B 1 177 ? 46.405 28.626 40.458 1.00 63.75 205 LYS B O 1
ATOM 3344 N N . VAL B 1 178 ? 47.366 27.254 41.961 1.00 67.87 206 VAL B N 1
ATOM 3345 C CA . VAL B 1 178 ? 48.606 28.001 42.106 1.00 76.68 206 VAL B CA 1
ATOM 3346 C C . VAL B 1 178 ? 49.476 27.842 40.855 1.00 84.58 206 VAL B C 1
ATOM 3347 O O . VAL B 1 178 ? 50.378 28.625 40.593 1.00 88.82 206 VAL B O 1
ATOM 3359 N N . GLY B 1 180 ? 48.734 27.872 37.450 1.00 74.79 208 GLY B N 1
ATOM 3360 C CA . GLY B 1 180 ? 48.652 28.732 36.287 1.00 73.15 208 GLY B CA 1
ATOM 3361 C C . GLY B 1 180 ? 48.667 28.022 34.955 1.00 75.80 208 GLY B C 1
ATOM 3362 O O . GLY B 1 180 ? 47.674 27.455 34.527 1.00 80.83 208 GLY B O 1
ATOM 3363 N N . LYS B 1 181 ? 49.807 28.068 34.289 1.00 72.93 209 LYS B N 1
ATOM 3364 C CA . LYS B 1 181 ? 49.967 27.467 32.981 1.00 69.39 209 LYS B CA 1
ATOM 3365 C C . LYS B 1 181 ? 49.708 25.962 32.960 1.00 75.07 209 LYS B C 1
ATOM 3366 O O . LYS B 1 181 ? 49.143 25.453 32.007 1.00 72.69 209 LYS B O 1
ATOM 3372 N N . PHE B 1 182 ? 50.136 25.253 33.996 1.00 85.66 210 PHE B N 1
ATOM 3373 C CA . PHE B 1 182 ? 49.964 23.799 34.070 1.00 97.94 210 PHE B CA 1
ATOM 3374 C C . PHE B 1 182 ? 48.788 23.300 34.922 1.00 100.81 210 PHE B C 1
ATOM 3375 O O . PHE B 1 182 ? 48.686 22.114 35.192 1.00 100.79 210 PHE B O 1
ATOM 3383 N N . SER B 1 183 ? 47.916 24.193 35.361 1.00 118.50 211 SER B N 1
ATOM 3384 C CA . SER B 1 183 ? 46.813 23.833 36.247 1.00 118.73 211 SER B CA 1
ATOM 3385 C C . SER B 1 183 ? 45.979 22.692 35.675 1.00 114.80 211 SER B C 1
ATOM 3386 O O . SER B 1 183 ? 45.332 21.956 36.430 1.00 117.76 211 SER B O 1
ATOM 3389 N N . LYS B 1 184 ? 45.999 22.522 34.357 1.00 102.56 212 LYS B N 1
ATOM 3390 C CA . LYS B 1 184 ? 45.131 21.580 33.675 1.00 93.89 212 LYS B CA 1
ATOM 3391 C C . LYS B 1 184 ? 45.840 20.317 33.231 1.00 86.77 212 LYS B C 1
ATOM 3392 O O . LYS B 1 184 ? 45.194 19.443 32.649 1.00 83.75 212 LYS B O 1
ATOM 3398 N N . ASP B 1 185 ? 47.140 20.202 33.472 1.00 85.09 213 ASP B N 1
ATOM 3399 C CA . ASP B 1 185 ? 47.893 19.042 33.024 1.00 83.50 213 ASP B CA 1
ATOM 3400 C C . ASP B 1 185 ? 47.645 17.844 33.944 1.00 82.04 213 ASP B C 1
ATOM 3401 O O . ASP B 1 185 ? 47.130 17.971 35.060 1.00 74.33 213 ASP B O 1
ATOM 3406 N N . GLN B 1 186 ? 48.021 16.665 33.450 1.00 94.59 214 GLN B N 1
ATOM 3407 C CA . GLN B 1 186 ? 47.805 15.391 34.121 1.00 102.21 214 GLN B CA 1
ATOM 3408 C C . GLN B 1 186 ? 49.023 14.972 34.934 1.00 93.99 214 GLN B C 1
ATOM 3409 O O . GLN B 1 186 ? 50.138 15.455 34.734 1.00 97.17 214 GLN B O 1
ATOM 3415 N N . VAL B 1 187 ? 48.793 14.068 35.873 1.00 77.10 215 VAL B N 1
ATOM 3416 C CA . VAL B 1 187 ? 49.848 13.590 36.740 1.00 62.67 215 VAL B CA 1
ATOM 3417 C C . VAL B 1 187 ? 49.795 12.092 36.945 1.00 62.87 215 VAL B C 1
ATOM 3418 O O . VAL B 1 187 ? 48.755 11.471 36.820 1.00 66.15 215 VAL B O 1
ATOM 3422 N N . TRP B 1 188 ? 50.940 11.520 37.274 1.00 65.30 216 TRP B N 1
ATOM 3423 C CA . TRP B 1 188 ? 51.042 10.106 37.528 1.00 70.64 216 TRP B CA 1
ATOM 3424 C C . TRP B 1 188 ? 51.133 9.938 39.016 1.00 73.71 216 TRP B C 1
ATOM 3425 O O . TRP B 1 188 ? 51.878 10.658 39.661 1.00 61.19 216 TRP B O 1
ATOM 3436 N N . PRO B 1 189 ? 50.325 9.042 39.585 1.00 86.48 217 PRO B N 1
ATOM 3437 C CA . PRO B 1 189 ? 50.545 8.820 41.005 1.00 83.68 217 PRO B CA 1
ATOM 3438 C C . PRO B 1 189 ? 51.703 7.847 41.024 1.00 77.55 217 PRO B C 1
ATOM 3439 O O . PRO B 1 189 ? 51.644 6.832 40.349 1.00 67.39 217 PRO B O 1
ATOM 3443 N N . VAL B 1 190 ? 52.746 8.169 41.773 1.00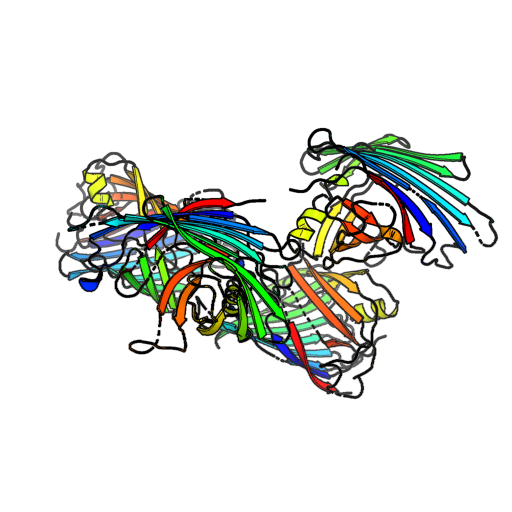 78.43 218 VAL B N 1
ATOM 3444 C CA . VAL B 1 190 ? 53.924 7.353 41.843 1.00 70.78 218 VAL B CA 1
ATOM 3445 C C . VAL B 1 190 ? 54.267 7.043 43.267 1.00 66.16 218 VAL B C 1
ATOM 3446 O O . VAL B 1 190 ? 53.850 7.723 44.167 1.00 63.85 218 VAL B O 1
ATOM 3450 N N . THR B 1 191 ? 54.983 5.953 43.448 1.00 64.09 219 THR B N 1
ATOM 3451 C CA . THR B 1 191 ? 55.458 5.539 44.746 1.00 60.19 219 THR B CA 1
ATOM 3452 C C . THR B 1 191 ? 56.859 4.970 44.599 1.00 62.31 219 THR B C 1
ATOM 3453 O O . THR B 1 191 ? 57.101 4.105 43.771 1.00 64.57 219 THR B O 1
ATOM 3457 N N . ILE B 1 192 ? 57.780 5.498 45.394 1.00 59.05 220 ILE B N 1
ATOM 3458 C CA . ILE B 1 192 ? 59.167 5.054 45.414 1.00 52.32 220 ILE B CA 1
ATOM 3459 C C . ILE B 1 192 ? 59.500 4.638 46.834 1.00 46.87 220 ILE B C 1
ATOM 3460 O O . ILE B 1 192 ? 59.183 5.359 47.787 1.00 43.15 220 ILE B O 1
ATOM 3465 N N . ALA B 1 193 ? 60.116 3.468 46.977 1.00 49.38 221 ALA B N 1
ATOM 3466 C CA . ALA B 1 193 ? 60.491 2.931 48.275 1.00 40.80 221 ALA B CA 1
ATOM 3467 C C . ALA B 1 193 ? 61.997 2.762 48.338 1.00 44.59 221 ALA B C 1
ATOM 3468 O O . ALA B 1 193 ? 62.599 2.185 47.428 1.00 46.05 221 ALA B O 1
ATOM 3470 N N . TYR B 1 194 ? 62.598 3.277 49.409 1.00 47.32 222 TYR B N 1
ATOM 3471 C CA . TYR B 1 194 ? 64.044 3.308 49.560 1.00 42.53 222 TYR B CA 1
ATOM 3472 C C . TYR B 1 194 ? 64.441 2.224 50.541 1.00 43.61 222 TYR B C 1
ATOM 3473 O O . TYR B 1 194 ? 63.904 2.148 51.647 1.00 43.09 222 TYR B O 1
ATOM 3482 N N . PHE B 1 195 ? 65.374 1.383 50.142 1.00 45.01 223 PHE B N 1
ATOM 3483 C CA . PHE B 1 195 ? 65.826 0.311 50.980 1.00 48.50 223 PHE B CA 1
ATOM 3484 C C . PHE B 1 195 ? 67.319 0.358 51.058 1.00 57.10 223 PHE B C 1
ATOM 3485 O O . PHE B 1 195 ? 67.978 0.681 50.095 1.00 64.99 223 PHE B O 1
ATOM 3493 N N . ASP B 1 196 ? 67.843 0.018 52.219 1.00 60.13 224 ASP B N 1
ATOM 3494 C CA . ASP B 1 196 ? 69.263 -0.089 52.418 1.00 74.74 224 ASP B CA 1
ATOM 3495 C C . ASP B 1 196 ? 69.362 -1.398 53.135 1.00 85.39 224 ASP B C 1
ATOM 3496 O O . ASP B 1 196 ? 68.506 -1.708 53.937 1.00 89.32 224 ASP B O 1
ATOM 3501 N N . ASP B 1 197 ? 70.404 -2.164 52.874 1.00 95.55 225 ASP B N 1
ATOM 3502 C CA . ASP B 1 197 ? 70.542 -3.475 53.495 1.00 104.73 225 ASP B CA 1
ATOM 3503 C C . ASP B 1 197 ? 70.571 -3.344 55.009 1.00 98.55 225 ASP B C 1
ATOM 3504 O O . ASP B 1 197 ? 70.018 -4.159 55.732 1.00 91.09 225 ASP B O 1
ATOM 3509 N N . LYS B 1 198 ? 71.224 -2.290 55.462 1.00 99.98 226 LYS B N 1
ATOM 3510 C CA . LYS B 1 198 ? 71.350 -1.932 56.874 1.00 101.21 226 LYS B CA 1
ATOM 3511 C C . LYS B 1 198 ? 70.035 -1.358 57.405 1.00 104.25 226 LYS B C 1
ATOM 3512 O O . LYS B 1 198 ? 68.987 -2.007 57.340 1.00 107.22 226 LYS B O 1
ATOM 3518 N N . ASP B 1 202 ? 61.372 -5.515 59.913 1.00 83.04 230 ASP B N 1
ATOM 3519 C CA . ASP B 1 202 ? 62.701 -6.106 59.793 1.00 86.54 230 ASP B CA 1
ATOM 3520 C C . ASP B 1 202 ? 63.166 -6.121 58.333 1.00 80.54 230 ASP B C 1
ATOM 3521 O O . ASP B 1 202 ? 64.371 -6.083 58.068 1.00 83.00 230 ASP B O 1
ATOM 3526 N N . GLY B 1 203 ? 62.209 -6.163 57.402 1.00 71.81 231 GLY B N 1
ATOM 3527 C CA . GLY B 1 203 ? 62.501 -6.088 55.980 1.00 63.97 231 GLY B CA 1
ATOM 3528 C C . GLY B 1 203 ? 61.824 -4.913 55.295 1.00 60.38 231 GLY B C 1
ATOM 3529 O O . GLY B 1 203 ? 61.294 -5.034 54.191 1.00 52.42 231 GLY B O 1
ATOM 3538 N N . PRO B 1 205 ? 61.270 -0.524 54.221 1.00 48.78 233 PRO B N 1
ATOM 3539 C CA . PRO B 1 205 ? 62.027 0.594 53.666 1.00 49.55 233 PRO B CA 1
ATOM 3540 C C . PRO B 1 205 ? 62.487 1.553 54.752 1.00 54.90 233 PRO B C 1
ATOM 3541 O O . PRO B 1 205 ? 61.847 1.714 55.794 1.00 62.46 233 PRO B O 1
ATOM 3545 N N . ILE B 1 206 ? 63.634 2.180 54.505 1.00 54.35 234 ILE B N 1
ATOM 3546 C CA . ILE B 1 206 ? 64.085 3.240 55.394 1.00 46.60 234 ILE B CA 1
ATOM 3547 C C . ILE B 1 206 ? 63.361 4.545 55.088 1.00 59.61 234 ILE B C 1
ATOM 3548 O O . ILE B 1 206 ? 63.230 5.409 55.958 1.00 60.94 234 ILE B O 1
ATOM 3553 N N . TYR B 1 207 ? 62.860 4.702 53.868 1.00 55.58 235 TYR B N 1
ATOM 3554 C CA . TYR B 1 207 ? 62.168 5.905 53.442 1.00 52.21 235 TYR B CA 1
ATOM 3555 C C . TYR B 1 207 ? 61.235 5.529 52.301 1.00 45.10 235 TYR B C 1
ATOM 3556 O O . TYR B 1 207 ? 61.527 4.620 51.528 1.00 42.74 235 TYR B O 1
ATOM 3565 N N . ARG B 1 208 ? 60.108 6.226 52.202 1.00 49.42 236 ARG B N 1
ATOM 3566 C CA . ARG B 1 208 ? 59.094 5.915 51.202 1.00 45.97 236 ARG B CA 1
ATOM 3567 C C . ARG B 1 208 ? 58.263 7.150 50.913 1.00 48.62 236 ARG B C 1
ATOM 3568 O O . ARG B 1 208 ? 57.814 7.801 51.853 1.00 52.76 236 ARG B O 1
ATOM 3576 N N . ILE B 1 209 ? 58.019 7.444 49.633 1.00 50.12 237 ILE B N 1
ATOM 3577 C CA . ILE B 1 209 ? 57.351 8.677 49.230 1.00 48.51 237 ILE B CA 1
ATOM 3578 C C . ILE B 1 209 ? 56.274 8.398 48.199 1.00 53.22 237 ILE B C 1
ATOM 3579 O O . ILE B 1 209 ? 56.481 7.632 47.253 1.00 52.72 237 ILE B O 1
ATOM 3584 N N . ASN B 1 210 ? 55.129 9.046 48.375 1.00 56.85 238 ASN B N 1
ATOM 3585 C CA . ASN B 1 210 ? 54.062 9.070 47.391 1.00 59.09 238 ASN B CA 1
ATOM 3586 C C . ASN B 1 210 ? 53.810 10.504 46.946 1.00 57.91 238 ASN B C 1
ATOM 3587 O O . ASN B 1 210 ? 53.775 11.420 47.774 1.00 59.40 238 ASN B O 1
ATOM 3592 N N . PHE B 1 211 ? 53.599 10.690 45.642 1.00 58.51 239 PHE B N 1
ATOM 3593 C CA . PHE B 1 211 ? 53.562 12.026 45.061 1.00 56.15 239 PHE B CA 1
ATOM 3594 C C . PHE B 1 211 ? 52.935 11.996 43.676 1.00 53.97 239 PHE B C 1
ATOM 3595 O O . PHE B 1 211 ? 52.907 10.960 43.008 1.00 55.69 239 PHE B O 1
ATOM 3603 N N . LYS B 1 212 ? 52.463 13.161 43.241 1.00 46.35 240 LYS B N 1
ATOM 3604 C CA . LYS B 1 212 ? 51.861 13.340 41.922 1.00 57.50 240 LYS B CA 1
ATOM 3605 C C . LYS B 1 212 ? 52.918 13.861 40.955 1.00 57.76 240 LYS B C 1
ATOM 3606 O O . LYS B 1 212 ? 53.520 14.909 41.205 1.00 60.15 240 LYS B O 1
ATOM 3612 N N . LEU B 1 213 ? 53.120 13.161 39.841 1.00 55.64 241 LEU B N 1
ATOM 3613 C CA . LEU B 1 213 ? 54.227 13.435 38.927 1.00 51.77 241 LEU B CA 1
ATOM 3614 C C . LEU B 1 213 ? 53.724 13.900 37.569 1.00 58.59 241 LEU B C 1
ATOM 3615 O O . LEU B 1 213 ? 53.064 13.139 36.859 1.00 66.16 241 LEU B O 1
ATOM 3620 N N . TYR B 1 214 ? 54.082 15.120 37.185 1.00 60.76 242 TYR B N 1
ATOM 3621 C CA . TYR B 1 214 ? 53.777 15.596 35.846 1.00 58.78 242 TYR B CA 1
ATOM 3622 C C . TYR B 1 214 ? 54.835 15.081 34.864 1.00 59.41 242 TYR B C 1
ATOM 3623 O O . TYR B 1 214 ? 55.850 14.504 35.250 1.00 65.08 242 TYR B O 1
ATOM 3632 N N . ARG B 1 215 ? 54.663 15.361 33.581 1.00 58.72 243 ARG B N 1
ATOM 3633 C CA . ARG B 1 215 ? 55.549 14.854 32.549 1.00 61.60 243 ARG B CA 1
ATOM 3634 C C . ARG B 1 215 ? 56.842 15.645 32.497 1.00 59.60 243 ARG B C 1
ATOM 3635 O O . ARG B 1 215 ? 57.792 15.230 31.855 1.00 56.77 243 ARG B O 1
ATOM 3643 N N . ASN B 1 216 ? 56.752 16.907 32.885 1.00 64.24 244 ASN B N 1
ATOM 3644 C CA . ASN B 1 216 ? 57.908 17.795 32.793 1.00 66.68 244 ASN B CA 1
ATOM 3645 C C . ASN B 1 216 ? 58.794 17.748 34.030 1.00 63.18 244 ASN B C 1
ATOM 3646 O O . ASN B 1 216 ? 59.722 18.551 34.152 1.00 63.38 244 ASN B O 1
ATOM 3651 N N . GLY B 1 217 ? 58.503 16.867 34.962 1.00 56.24 245 GLY B N 1
ATOM 3652 C CA . GLY B 1 217 ? 59.279 16.755 36.157 1.00 50.90 245 GLY B CA 1
ATOM 3653 C C . GLY B 1 217 ? 58.651 17.398 37.367 1.00 51.43 245 GLY B C 1
ATOM 3654 O O . GLY B 1 217 ? 59.201 17.262 38.468 1.00 56.46 245 GLY B O 1
ATOM 3655 N N . ILE B 1 218 ? 57.526 18.095 37.215 1.00 51.91 246 ILE B N 1
ATOM 3656 C CA . ILE B 1 218 ? 56.959 18.755 38.380 1.00 54.40 246 ILE B CA 1
ATOM 3657 C C . ILE B 1 218 ? 56.318 17.695 39.274 1.00 61.20 246 ILE B C 1
ATOM 3658 O O . ILE B 1 218 ? 55.941 16.611 38.814 1.00 62.80 246 ILE B O 1
ATOM 3663 N N . THR B 1 219 ? 56.309 17.975 40.565 1.00 61.79 247 THR B N 1
ATOM 3664 C CA . THR B 1 219 ? 55.770 17.073 41.549 1.00 56.61 247 THR B CA 1
ATOM 3665 C C . THR B 1 219 ? 54.923 17.779 42.569 1.00 55.08 247 THR B C 1
ATOM 3666 O O . THR B 1 219 ? 55.292 18.845 43.038 1.00 53.54 247 THR B O 1
ATOM 3670 N N . ARG B 1 220 ? 53.795 17.183 42.926 1.00 56.36 248 ARG B N 1
ATOM 3671 C CA . ARG B 1 220 ? 52.984 17.745 43.995 1.00 62.24 248 ARG B CA 1
ATOM 3672 C C . ARG B 1 220 ? 52.243 16.645 44.747 1.00 61.87 248 ARG B C 1
ATOM 3673 O O . ARG B 1 220 ? 52.299 15.462 44.402 1.00 60.50 248 ARG B O 1
ATOM 3681 N N . ASP B 1 221 ? 51.548 17.055 45.794 1.00 68.63 249 ASP B N 1
ATOM 3682 C CA . ASP B 1 221 ? 50.785 16.154 46.632 1.00 73.27 249 ASP B CA 1
ATOM 3683 C C . ASP B 1 221 ? 51.667 15.091 47.269 1.00 74.45 249 ASP B C 1
ATOM 3684 O O . ASP B 1 221 ? 51.246 13.965 47.445 1.00 83.87 249 ASP B O 1
ATOM 3697 N N . THR B 1 223 ? 53.689 12.794 49.926 1.00 68.87 251 THR B N 1
ATOM 3698 C CA . THR B 1 223 ? 53.470 12.248 51.255 1.00 65.10 251 THR B CA 1
ATOM 3699 C C . THR B 1 223 ? 54.798 11.605 51.588 1.00 63.11 251 THR B C 1
ATOM 3700 O O . THR B 1 223 ? 55.191 10.647 50.953 1.00 55.70 251 THR B O 1
ATOM 3712 N N . ASP B 1 225 ? 57.015 9.552 54.116 1.00 54.21 253 ASP B N 1
ATOM 3713 C CA . ASP B 1 225 ? 56.980 8.659 55.262 1.00 59.37 253 ASP B CA 1
ATOM 3714 C C . ASP B 1 225 ? 58.378 8.292 55.694 1.00 65.10 253 ASP B C 1
ATOM 3715 O O . ASP B 1 225 ? 59.149 7.773 54.908 1.00 69.62 253 ASP B O 1
ATOM 3720 N N . TYR B 1 226 ? 58.697 8.559 56.953 1.00 64.78 254 TYR B N 1
ATOM 3721 C CA . TYR B 1 226 ? 60.028 8.282 57.482 1.00 66.42 254 TYR B CA 1
ATOM 3722 C C . TYR B 1 226 ? 60.053 7.142 58.490 1.00 72.12 254 TYR B C 1
ATOM 3723 O O . TYR B 1 226 ? 61.081 6.944 59.146 1.00 77.95 254 TYR B O 1
ATOM 3732 N N . GLY B 1 227 ? 58.958 6.389 58.626 1.00 69.32 255 GLY B N 1
ATOM 3733 C CA . GLY B 1 227 ? 58.886 5.304 59.588 1.00 67.45 255 GLY B CA 1
ATOM 3734 C C . GLY B 1 227 ? 58.319 5.740 60.924 1.00 67.73 255 GLY B C 1
ATOM 3735 O O . GLY B 1 227 ? 57.187 5.391 61.269 1.00 65.28 255 GLY B O 1
ATOM 3736 N N . ASP B 1 228 ? 59.114 6.494 61.691 1.00 70.08 256 ASP B N 1
ATOM 3737 C CA . ASP B 1 228 ? 58.610 7.146 62.896 1.00 68.35 256 ASP B CA 1
ATOM 3738 C C . ASP B 1 228 ? 57.422 8.049 62.595 1.00 66.12 256 ASP B C 1
ATOM 3739 O O . ASP B 1 228 ? 56.531 8.201 63.433 1.00 66.09 256 ASP B O 1
ATOM 3744 N N . PHE B 1 229 ? 57.453 8.702 61.450 1.00 65.06 257 PHE B N 1
ATOM 3745 C CA . PHE B 1 229 ? 56.427 9.645 61.076 1.00 61.87 257 PHE B CA 1
ATOM 3746 C C . PHE B 1 229 ? 56.462 9.886 59.589 1.00 59.34 257 PHE B C 1
ATOM 3747 O O . PHE B 1 229 ? 57.385 9.465 58.913 1.00 56.53 257 PHE B O 1
ATOM 3755 N N . SER B 1 230 ? 55.462 10.592 59.090 1.00 53.73 258 SER B N 1
ATOM 3756 C CA . SER B 1 230 ? 55.398 10.933 57.692 1.00 53.75 258 SER B CA 1
ATOM 3757 C C . SER B 1 230 ? 55.011 12.394 57.559 1.00 60.52 258 SER B C 1
ATOM 3758 O O . SER B 1 230 ? 54.355 12.943 58.424 1.00 56.72 258 SER B O 1
ATOM 3769 N N . ARG B 1 232 ? 53.581 15.520 54.734 1.00 61.31 260 ARG B N 1
ATOM 3770 C CA . ARG B 1 232 ? 52.887 15.741 53.472 1.00 64.74 260 ARG B CA 1
ATOM 3771 C C . ARG B 1 232 ? 53.310 17.077 52.890 1.00 66.38 260 ARG B C 1
ATOM 3772 O O . ARG B 1 232 ? 53.402 18.063 53.605 1.00 65.61 260 ARG B O 1
ATOM 3780 N N . GLY B 1 233 ? 53.600 17.104 51.598 1.00 65.82 261 GLY B N 1
ATOM 3781 C CA . GLY B 1 233 ? 54.034 18.338 50.992 1.00 68.09 261 GLY B CA 1
ATOM 3782 C C . GLY B 1 233 ? 52.968 18.778 50.022 1.00 70.50 261 GLY B C 1
ATOM 3783 O O . GLY B 1 233 ? 52.571 17.997 49.157 1.00 69.90 261 GLY B O 1
ATOM 3784 N N . LYS B 1 234 ? 52.461 19.995 50.165 1.00 72.65 262 LYS B N 1
ATOM 3785 C CA . LYS B 1 234 ? 51.416 20.502 49.286 1.00 75.55 262 LYS B CA 1
ATOM 3786 C C . LYS B 1 234 ? 51.932 21.757 48.579 1.00 77.69 262 LYS B C 1
ATOM 3787 O O . LYS B 1 234 ? 52.641 22.572 49.195 1.00 78.02 262 LYS B O 1
ATOM 3793 N N . LEU B 1 235 ? 51.567 21.904 47.315 1.00 79.58 263 LEU B N 1
ATOM 3794 C CA . LEU B 1 235 ? 52.068 23.003 46.527 1.00 89.30 263 LEU B CA 1
ATOM 3795 C C . LEU B 1 235 ? 51.423 24.319 46.882 1.00 96.84 263 LEU B C 1
ATOM 3796 O O . LEU B 1 235 ? 50.237 24.529 46.670 1.00 90.98 263 LEU B O 1
ATOM 3801 N N . VAL B 1 236 ? 52.247 25.221 47.396 1.00 94.36 264 VAL B N 1
ATOM 3802 C CA . VAL B 1 236 ? 51.785 26.558 47.739 1.00 102.95 264 VAL B CA 1
ATOM 3803 C C . VAL B 1 236 ? 52.069 27.569 46.640 1.00 114.88 264 VAL B C 1
ATOM 3804 O O . VAL B 1 236 ? 51.223 28.412 46.340 1.00 124.82 264 VAL B O 1
ATOM 3808 N N . LYS B 1 237 ? 53.270 27.533 46.078 1.00 115.98 265 LYS B N 1
ATOM 3809 C CA . LYS B 1 237 ? 53.622 28.500 45.051 1.00 123.57 265 LYS B CA 1
ATOM 3810 C C . LYS B 1 237 ? 54.460 27.833 43.968 1.00 119.13 265 LYS B C 1
ATOM 3811 O O . LYS B 1 237 ? 55.251 26.932 44.254 1.00 116.06 265 LYS B O 1
ATOM 3817 N N . LEU B 1 238 ? 54.312 28.306 42.730 1.00 123.05 266 LEU B N 1
ATOM 3818 C CA . LEU B 1 238 ? 55.127 27.813 41.624 1.00 120.07 266 LEU B CA 1
ATOM 3819 C C . LEU B 1 238 ? 55.582 28.958 40.732 1.00 122.51 266 LEU B C 1
ATOM 3820 O O . LEU B 1 238 ? 54.756 29.736 40.248 1.00 130.04 266 LEU B O 1
ATOM 3825 N N . ASP B 1 239 ? 56.892 29.049 40.500 1.00 113.91 267 ASP B N 1
ATOM 3826 C CA . ASP B 1 239 ? 57.459 29.932 39.485 1.00 103.13 267 ASP B CA 1
ATOM 3827 C C . ASP B 1 239 ? 58.082 29.036 38.433 1.00 97.14 267 ASP B C 1
ATOM 3828 O O . ASP B 1 239 ? 59.031 28.304 38.724 1.00 92.60 267 ASP B O 1
ATOM 3833 N N . ILE B 1 240 ? 57.555 29.080 37.246 1.00 98.03 268 ILE B N 1
ATOM 3834 C CA . ILE B 1 240 ? 58.023 28.227 36.163 1.00 100.64 268 ILE B CA 1
ATOM 3835 C C . ILE B 1 240 ? 59.027 29.002 35.316 1.00 102.28 268 ILE B C 1
ATOM 3836 O O . ILE B 1 240 ? 58.849 30.198 35.046 1.00 103.57 268 ILE B O 1
ATOM 3841 N N . TYR B 1 241 ? 60.083 28.333 34.891 1.00 102.61 269 TYR B N 1
ATOM 3842 C CA . TYR B 1 241 ? 61.106 28.958 34.091 1.00 99.33 269 TYR B CA 1
ATOM 3843 C C . TYR B 1 241 ? 61.145 28.299 32.711 1.00 101.56 269 TYR B C 1
ATOM 3844 O O . TYR B 1 241 ? 61.104 27.091 32.601 1.00 103.18 269 TYR B O 1
ATOM 3853 N N . ASP B 1 242 ? 61.254 29.064 31.636 1.00 107.36 270 ASP B N 1
ATOM 3854 C CA . ASP B 1 242 ? 61.251 28.474 30.295 1.00 111.98 270 ASP B CA 1
ATOM 3855 C C . ASP B 1 242 ? 59.991 27.651 30.034 1.00 118.66 270 ASP B C 1
ATOM 3856 O O . ASP B 1 242 ? 60.062 26.523 29.573 1.00 114.62 270 ASP B O 1
ATOM 3861 N N . THR B 1 243 ? 58.845 28.225 30.375 1.00 128.35 271 THR B N 1
ATOM 3862 C CA . THR B 1 243 ? 57.546 27.587 30.202 1.00 134.50 271 THR B CA 1
ATOM 3863 C C . THR B 1 243 ? 57.483 26.640 29.020 1.00 133.08 271 THR B C 1
ATOM 3864 O O . THR B 1 243 ? 56.452 26.015 28.774 1.00 133.32 271 THR B O 1
ATOM 3868 N N . ALA C 1 2 ? 74.803 -24.989 67.166 1.00 73.95 30 ALA C N 1
ATOM 3869 C CA . ALA C 1 2 ? 75.228 -26.006 66.211 1.00 75.39 30 ALA C CA 1
ATOM 3870 C C . ALA C 1 2 ? 76.353 -26.851 66.798 1.00 79.12 30 ALA C C 1
ATOM 3871 O O . ALA C 1 2 ? 77.456 -26.918 66.256 1.00 80.60 30 ALA C O 1
ATOM 3873 N N . VAL C 1 3 ? 76.064 -27.488 67.930 1.00 80.17 31 VAL C N 1
ATOM 3874 C CA . VAL C 1 3 ? 76.972 -28.445 68.545 1.00 81.33 31 VAL C CA 1
ATOM 3875 C C . VAL C 1 3 ? 76.104 -29.433 69.305 1.00 80.38 31 VAL C C 1
ATOM 3876 O O . VAL C 1 3 ? 74.931 -29.177 69.578 1.00 76.08 31 VAL C O 1
ATOM 3880 N N . ARG C 1 4 ? 76.678 -30.581 69.631 1.00 82.29 32 ARG C N 1
ATOM 3881 C CA . ARG C 1 4 ? 75.896 -31.695 70.136 1.00 82.80 32 ARG C CA 1
ATOM 3882 C C . ARG C 1 4 ? 76.481 -32.171 71.454 1.00 79.07 32 ARG C C 1
ATOM 3883 O O . ARG C 1 4 ? 77.687 -32.439 71.541 1.00 78.80 32 ARG C O 1
ATOM 3891 N N . LEU C 1 5 ? 75.621 -32.259 72.471 1.00 75.85 33 LEU C N 1
ATOM 3892 C CA . LEU C 1 5 ? 76.011 -32.740 73.790 1.00 71.91 33 LEU C CA 1
ATOM 3893 C C . LEU C 1 5 ? 76.118 -34.259 73.753 1.00 71.75 33 LEU C C 1
ATOM 3894 O O . LEU C 1 5 ? 75.097 -34.946 73.715 1.00 77.02 33 LEU C O 1
ATOM 3899 N N . VAL C 1 6 ? 77.333 -34.794 73.731 1.00 69.92 34 VAL C N 1
ATOM 3900 C CA . VAL C 1 6 ? 77.446 -36.250 73.625 1.00 71.02 34 VAL C CA 1
ATOM 3901 C C . VAL C 1 6 ? 76.971 -36.893 74.922 1.00 68.58 34 VAL C C 1
ATOM 3902 O O . VAL C 1 6 ? 77.214 -36.339 76.011 1.00 66.23 34 VAL C O 1
ATOM 3906 N N . PRO C 1 7 ? 76.281 -38.015 74.813 1.00 73.20 35 PRO C N 1
ATOM 3907 C CA . PRO C 1 7 ? 75.805 -38.718 75.995 1.00 75.19 35 PRO C CA 1
ATOM 3908 C C . PRO C 1 7 ? 76.994 -39.388 76.636 1.00 77.88 35 PRO C C 1
ATOM 3909 O O . PRO C 1 7 ? 77.933 -39.706 75.930 1.00 83.79 35 PRO C O 1
ATOM 3913 N N . HIS C 1 8 ? 76.982 -39.551 77.947 1.00 75.17 36 HIS C N 1
ATOM 3914 C CA . HIS C 1 8 ? 78.087 -40.185 78.640 1.00 73.53 36 HIS C CA 1
ATOM 3915 C C . HIS C 1 8 ? 77.708 -40.473 80.068 1.00 73.91 36 HIS C C 1
ATOM 3916 O O . HIS C 1 8 ? 76.647 -40.094 80.514 1.00 72.43 36 HIS C O 1
ATOM 3923 N N . ARG C 1 9 ? 78.563 -41.185 80.778 1.00 76.88 37 ARG C N 1
ATOM 3924 C CA . ARG C 1 9 ? 78.341 -41.436 82.187 1.00 75.15 37 ARG C CA 1
ATOM 3925 C C . ARG C 1 9 ? 79.659 -41.090 82.804 1.00 68.62 37 ARG C C 1
ATOM 3926 O O . ARG C 1 9 ? 80.677 -41.637 82.424 1.00 69.53 37 ARG C O 1
ATOM 3934 N N . ALA C 1 10 ? 79.641 -40.183 83.764 1.00 67.54 38 ALA C N 1
ATOM 3935 C CA . ALA C 1 10 ? 80.862 -39.763 84.414 1.00 67.34 38 ALA C CA 1
ATOM 3936 C C . ALA C 1 10 ? 80.732 -39.925 85.899 1.00 75.24 38 ALA C C 1
ATOM 3937 O O . ALA C 1 10 ? 79.682 -39.692 86.476 1.00 76.79 38 ALA C O 1
ATOM 3939 N N . ILE C 1 11 ? 81.818 -40.355 86.508 1.00 75.91 39 ILE C N 1
ATOM 3940 C CA . ILE C 1 11 ? 81.868 -40.565 87.934 1.00 78.13 39 ILE C CA 1
ATOM 3941 C C . ILE C 1 11 ? 82.914 -39.609 88.483 1.00 74.57 39 ILE C C 1
ATOM 3942 O O . ILE C 1 11 ? 83.959 -39.407 87.879 1.00 70.35 39 ILE C O 1
ATOM 3947 N N . TYR C 1 12 ? 82.615 -38.999 89.615 1.00 74.16 40 TYR C N 1
ATOM 3948 C CA . TYR C 1 12 ? 83.566 -38.114 90.245 1.00 65.57 40 TYR C CA 1
ATOM 3949 C C . TYR C 1 12 ? 83.754 -38.564 91.681 1.00 65.83 40 TYR C C 1
ATOM 3950 O O . TYR C 1 12 ? 82.788 -38.950 92.342 1.00 65.78 40 TYR C O 1
ATOM 3959 N N . ASP C 1 13 ? 85.003 -38.549 92.141 1.00 70.79 41 ASP C N 1
ATOM 3960 C CA . ASP C 1 13 ? 85.342 -38.732 93.551 1.00 74.03 41 ASP C CA 1
ATOM 3961 C C . ASP C 1 13 ? 85.535 -37.355 94.191 1.00 71.79 41 ASP C C 1
ATOM 3962 O O . ASP C 1 13 ? 86.325 -36.544 93.701 1.00 71.81 41 ASP C O 1
ATOM 3967 N N . LEU C 1 14 ? 84.805 -37.085 95.270 1.00 71.46 42 LEU C N 1
ATOM 3968 C CA . LEU C 1 14 ? 84.664 -35.740 95.813 1.00 78.01 42 LEU C CA 1
ATOM 3969 C C . LEU C 1 14 ? 85.559 -35.539 97.024 1.00 79.67 42 LEU C C 1
ATOM 3970 O O . LEU C 1 14 ? 85.705 -36.437 97.854 1.00 85.94 42 LEU C O 1
ATOM 3975 N N . THR C 1 15 ? 86.129 -34.352 97.147 1.00 75.09 43 THR C N 1
ATOM 3976 C CA . THR C 1 15 ? 87.017 -34.072 98.260 1.00 73.57 43 THR C CA 1
ATOM 3977 C C . THR C 1 15 ? 86.751 -32.663 98.774 1.00 68.49 43 THR C C 1
ATOM 3978 O O . THR C 1 15 ? 86.307 -31.797 98.012 1.00 67.04 43 THR C O 1
ATOM 3982 N N . LEU C 1 16 ? 86.993 -32.454 100.084 1.00 68.08 44 LEU C N 1
ATOM 3983 C CA . LEU C 1 16 ? 86.928 -31.123 100.701 1.00 69.13 44 LEU C CA 1
ATOM 3984 C C . LEU C 1 16 ? 88.037 -30.244 100.158 1.00 64.78 44 LEU C C 1
ATOM 3985 O O . LEU C 1 16 ? 89.202 -30.630 100.215 1.00 66.44 44 LEU C O 1
ATOM 3990 N N . ASP C 1 17 ? 87.698 -29.070 99.623 1.00 61.63 45 ASP C N 1
ATOM 3991 C CA . ASP C 1 17 ? 88.765 -28.155 99.225 1.00 65.83 45 ASP C CA 1
ATOM 3992 C C . ASP C 1 17 ? 89.071 -27.114 100.311 1.00 65.21 45 ASP C C 1
ATOM 3993 O O . ASP C 1 17 ? 90.229 -26.700 100.456 1.00 62.24 45 ASP C O 1
ATOM 3998 N N . ARG C 1 18 ? 88.038 -26.717 101.050 1.00 67.93 46 ARG C N 1
ATOM 3999 C CA . ARG C 1 18 ? 88.134 -25.804 102.177 1.00 66.11 46 ARG C CA 1
ATOM 4000 C C . ARG C 1 18 ? 86.887 -25.977 103.038 1.00 56.97 46 ARG C C 1
ATOM 4001 O O . ARG C 1 18 ? 85.829 -26.281 102.520 1.00 56.84 46 ARG C O 1
ATOM 4009 N N . ALA C 1 19 ? 86.994 -25.748 104.340 1.00 66.46 47 ALA C N 1
ATOM 4010 C CA . ALA C 1 19 ? 85.844 -25.843 105.230 1.00 56.81 47 ALA C CA 1
ATOM 4011 C C . ALA C 1 19 ? 85.978 -24.835 106.359 1.00 60.22 47 ALA C C 1
ATOM 4012 O O . ALA C 1 19 ? 87.014 -24.787 107.024 1.00 63.04 47 ALA C O 1
ATOM 4014 N N . ASP C 1 20 ? 84.940 -24.032 106.569 1.00 58.57 48 ASP C N 1
ATOM 4015 C CA . ASP C 1 20 ? 84.987 -23.075 107.661 1.00 61.61 48 ASP C CA 1
ATOM 4016 C C . ASP C 1 20 ? 84.743 -23.783 108.986 1.00 61.79 48 ASP C C 1
ATOM 4017 O O . ASP C 1 20 ? 84.154 -24.860 109.050 1.00 65.06 48 ASP C O 1
ATOM 4022 N N . GLU C 1 21 ? 85.212 -23.165 110.060 1.00 64.11 49 GLU C N 1
ATOM 4023 C CA . GLU C 1 21 ? 84.895 -23.691 111.374 1.00 66.45 49 GLU C CA 1
ATOM 4024 C C . GLU C 1 21 ? 83.393 -23.739 111.575 1.00 68.84 49 GLU C C 1
ATOM 4025 O O . GLU C 1 21 ? 82.849 -24.772 111.983 1.00 75.71 49 GLU C O 1
ATOM 4031 N N . LYS C 1 22 ? 82.699 -22.641 111.253 1.00 64.15 50 LYS C N 1
ATOM 4032 C CA . LYS C 1 22 ? 81.255 -22.592 111.458 1.00 63.72 50 LYS C CA 1
ATOM 4033 C C . LYS C 1 22 ? 80.534 -23.710 110.728 1.00 68.44 50 LYS C C 1
ATOM 4034 O O . LYS C 1 22 ? 79.505 -24.204 111.202 1.00 77.03 50 LYS C O 1
ATOM 4040 N N . SER C 1 23 ? 81.013 -24.062 109.543 1.00 64.86 51 SER C N 1
ATOM 4041 C CA . SER C 1 23 ? 80.529 -25.253 108.857 1.00 65.50 51 SER C CA 1
ATOM 4042 C C . SER C 1 23 ? 80.586 -26.487 109.752 1.00 66.80 51 SER C C 1
ATOM 4043 O O . SER C 1 23 ? 79.660 -27.311 109.738 1.00 69.93 51 SER C O 1
ATOM 4046 N N . GLY C 1 24 ? 81.629 -26.606 110.575 1.00 65.57 52 GLY C N 1
ATOM 4047 C CA . GLY C 1 24 ? 81.774 -27.794 111.383 1.00 66.37 52 GLY C CA 1
ATOM 4048 C C . GLY C 1 24 ? 82.228 -29.005 110.609 1.00 73.36 52 GLY C C 1
ATOM 4049 O O . GLY C 1 24 ? 82.090 -30.133 111.089 1.00 75.96 52 GLY C O 1
ATOM 4050 N N . ILE C 1 25 ? 82.776 -28.802 109.424 1.00 71.65 53 ILE C N 1
ATOM 4051 C CA . ILE C 1 25 ? 83.202 -29.889 108.563 1.00 70.13 53 ILE C CA 1
ATOM 4052 C C . ILE C 1 25 ? 84.666 -30.186 108.835 1.00 76.58 53 ILE C C 1
ATOM 4053 O O . ILE C 1 25 ? 85.518 -29.304 108.691 1.00 84.66 53 ILE C O 1
ATOM 4058 N N . SER C 1 26 ? 84.952 -31.433 109.232 1.00 72.64 54 SER C N 1
ATOM 4059 C CA . SER C 1 26 ? 86.310 -31.914 109.459 1.00 69.18 54 SER C CA 1
ATOM 4060 C C . SER C 1 26 ? 86.858 -32.712 108.285 1.00 70.08 54 SER C C 1
ATOM 4061 O O . SER C 1 26 ? 88.074 -32.754 108.085 1.00 66.44 54 SER C O 1
ATOM 4064 N N . GLY C 1 27 ? 85.996 -33.353 107.510 1.00 73.96 55 GLY C N 1
ATOM 4065 C CA . GLY C 1 27 ? 86.433 -34.031 106.307 1.00 62.87 55 GLY C CA 1
ATOM 4066 C C . GLY C 1 27 ? 85.243 -34.304 105.426 1.00 62.62 55 GLY C C 1
ATOM 4067 O O . GLY C 1 27 ? 84.090 -34.162 105.842 1.00 62.23 55 GLY C O 1
ATOM 4068 N N . LEU C 1 28 ? 85.537 -34.698 104.194 1.00 62.90 56 LEU C N 1
ATOM 4069 C CA . LEU C 1 28 ? 84.473 -34.884 103.218 1.00 68.79 56 LEU C CA 1
ATOM 4070 C C . LEU C 1 28 ? 84.980 -35.759 102.084 1.00 70.31 56 LEU C C 1
ATOM 4071 O O . LEU C 1 28 ? 85.820 -35.321 101.294 1.00 72.59 56 LEU C O 1
ATOM 4076 N N . THR C 1 29 ? 84.465 -36.979 102.001 1.00 70.04 57 THR C N 1
ATOM 4077 C CA . THR C 1 29 ? 84.656 -37.835 100.843 1.00 65.06 57 THR C CA 1
ATOM 4078 C C . THR C 1 29 ? 83.284 -38.108 100.239 1.00 75.58 57 THR C C 1
ATOM 4079 O O . THR C 1 29 ? 82.253 -37.788 100.838 1.00 74.17 57 THR C O 1
ATOM 4083 N N . GLY C 1 30 ? 83.275 -38.681 99.040 1.00 76.03 58 GLY C N 1
ATOM 4084 C CA . GLY C 1 30 ? 82.028 -39.120 98.438 1.00 75.83 58 GLY C CA 1
ATOM 4085 C C . GLY C 1 30 ? 82.182 -39.477 96.969 1.00 73.84 58 GLY C C 1
ATOM 4086 O O . GLY C 1 30 ? 83.297 -39.622 96.458 1.00 72.17 58 GLY C O 1
ATOM 4087 N N . ARG C 1 31 ? 81.029 -39.631 96.296 1.00 69.57 59 ARG C N 1
ATOM 4088 C CA . ARG C 1 31 ? 81.002 -39.927 94.866 1.00 69.92 59 ARG C CA 1
ATOM 4089 C C . ARG C 1 31 ? 79.859 -39.206 94.160 1.00 70.20 59 ARG C C 1
ATOM 4090 O O . ARG C 1 31 ? 78.771 -39.030 94.717 1.00 69.82 59 ARG C O 1
ATOM 4106 N N . VAL C 1 33 ? 77.915 -39.505 90.506 1.00 76.49 61 VAL C N 1
ATOM 4107 C CA . VAL C 1 33 ? 77.662 -40.251 89.279 1.00 73.42 61 VAL C CA 1
ATOM 4108 C C . VAL C 1 33 ? 76.693 -39.434 88.441 1.00 73.82 61 VAL C C 1
ATOM 4109 O O . VAL C 1 33 ? 75.666 -38.991 88.956 1.00 76.58 61 VAL C O 1
ATOM 4113 N N . TYR C 1 34 ? 76.999 -39.235 87.159 1.00 71.79 62 TYR C N 1
ATOM 4114 C CA . TYR C 1 34 ? 76.192 -38.354 86.316 1.00 64.67 62 TYR C CA 1
ATOM 4115 C C . TYR C 1 34 ? 76.007 -38.990 84.951 1.00 78.90 62 TYR C C 1
ATOM 4116 O O . TYR C 1 34 ? 76.991 -39.255 84.258 1.00 77.26 62 TYR C O 1
ATOM 4125 N N . GLU C 1 35 ? 74.754 -39.225 84.564 1.00 65.56 63 GLU C N 1
ATOM 4126 C CA . GLU C 1 35 ? 74.414 -39.758 83.250 1.00 66.27 63 GLU C CA 1
ATOM 4127 C C . GLU C 1 35 ? 73.662 -38.709 82.446 1.00 65.52 63 GLU C C 1
ATOM 4128 O O . GLU C 1 35 ? 72.635 -38.188 82.889 1.00 64.90 63 GLU C O 1
ATOM 4134 N N . PHE C 1 36 ? 74.163 -38.421 81.256 1.00 72.22 64 PHE C N 1
ATOM 4135 C CA . PHE C 1 36 ? 73.508 -37.515 80.328 1.00 69.65 64 PHE C CA 1
ATOM 4136 C C . PHE C 1 36 ? 73.088 -38.311 79.104 1.00 69.23 64 PHE C C 1
ATOM 4137 O O . PHE C 1 36 ? 73.941 -38.782 78.351 1.00 66.82 64 PHE C O 1
ATOM 4145 N N . ASN C 1 37 ? 71.782 -38.459 78.909 1.00 67.67 65 ASN C N 1
ATOM 4146 C CA . ASN C 1 37 ? 71.257 -39.236 77.793 1.00 67.13 65 ASN C CA 1
ATOM 4147 C C . ASN C 1 37 ? 70.123 -38.495 77.091 1.00 80.84 65 ASN C C 1
ATOM 4148 O O . ASN C 1 37 ? 69.173 -38.044 77.730 1.00 80.27 65 ASN C O 1
ATOM 4153 N N . GLY C 1 38 ? 70.231 -38.373 75.771 1.00 82.20 66 GLY C N 1
ATOM 4154 C CA . GLY C 1 38 ? 69.201 -37.727 74.979 1.00 83.85 66 GLY C CA 1
ATOM 4155 C C . GLY C 1 38 ? 69.639 -37.481 73.549 1.00 88.17 66 GLY C C 1
ATOM 4156 O O . GLY C 1 38 ? 70.707 -37.929 73.131 1.00 91.94 66 GLY C O 1
ATOM 4157 N N . SER C 1 39 ? 68.810 -36.766 72.796 1.00 88.14 67 SER C N 1
ATOM 4158 C CA . SER C 1 39 ? 69.207 -36.260 71.487 1.00 93.01 67 SER C CA 1
ATOM 4159 C C . SER C 1 39 ? 68.546 -34.918 71.191 1.00 98.54 67 SER C C 1
ATOM 4160 O O . SER C 1 39 ? 67.755 -34.415 71.989 1.00 97.55 67 SER C O 1
ATOM 4163 N N . ALA C 1 40 ? 68.853 -34.369 70.024 1.00 96.90 68 ALA C N 1
ATOM 4164 C CA . ALA C 1 40 ? 68.132 -33.222 69.502 1.00 99.31 68 ALA C CA 1
ATOM 4165 C C . ALA C 1 40 ? 66.630 -33.463 69.485 1.00 99.85 68 ALA C C 1
ATOM 4166 O O . ALA C 1 40 ? 65.864 -32.674 70.030 1.00 105.63 68 ALA C O 1
ATOM 4168 N N . CYS C 1 41 ? 66.185 -34.536 68.869 1.00 91.52 69 CYS C N 1
ATOM 4169 C CA . CYS C 1 41 ? 64.765 -34.815 68.798 1.00 84.38 69 CYS C CA 1
ATOM 4170 C C . CYS C 1 41 ? 64.187 -35.400 70.054 1.00 78.51 69 CYS C C 1
ATOM 4171 O O . CYS C 1 41 ? 63.178 -34.945 70.571 1.00 78.06 69 CYS C O 1
ATOM 4174 N N . GLU C 1 42 ? 64.832 -36.456 70.509 1.00 73.67 70 GLU C N 1
ATOM 4175 C CA . GLU C 1 42 ? 64.352 -37.244 71.617 1.00 69.57 70 GLU C CA 1
ATOM 4176 C C . GLU C 1 42 ? 64.187 -36.426 72.868 1.00 66.36 70 GLU C C 1
ATOM 4177 O O . GLU C 1 42 ? 63.234 -36.597 73.611 1.00 74.39 70 GLU C O 1
ATOM 4183 N N . GLY C 1 43 ? 65.093 -35.498 73.078 1.00 56.32 71 GLY C N 1
ATOM 4184 C CA . GLY C 1 43 ? 65.070 -34.719 74.290 1.00 53.34 71 GLY C CA 1
ATOM 4185 C C . GLY C 1 43 ? 66.202 -35.207 75.167 1.00 61.46 71 GLY C C 1
ATOM 4186 O O . GLY C 1 43 ? 66.944 -36.123 74.823 1.00 62.13 71 GLY C O 1
ATOM 4187 N N . TYR C 1 44 ? 66.381 -34.583 76.314 1.00 60.98 72 TYR C N 1
ATOM 4188 C CA . TYR C 1 44 ? 67.500 -34.982 77.136 1.00 62.47 72 TYR C CA 1
ATOM 4189 C C . TYR C 1 44 ? 67.093 -35.502 78.490 1.00 58.25 72 TYR C C 1
ATOM 4190 O O . TYR C 1 44 ? 66.364 -34.860 79.225 1.00 57.59 72 TYR C O 1
ATOM 4199 N N . THR C 1 45 ? 67.569 -36.695 78.804 1.00 57.67 73 THR C N 1
ATOM 4200 C CA . THR C 1 45 ? 67.263 -37.305 80.087 1.00 57.55 73 THR C CA 1
ATOM 4201 C C . THR C 1 45 ? 68.534 -37.342 80.918 1.00 57.73 73 THR C C 1
ATOM 4202 O O . THR C 1 45 ? 69.578 -37.795 80.440 1.00 59.67 73 THR C O 1
ATOM 4206 N N . THR C 1 46 ? 68.447 -36.869 82.157 1.00 54.59 74 THR C N 1
ATOM 4207 C CA . THR C 1 46 ? 69.611 -36.764 83.028 1.00 65.23 74 THR C CA 1
ATOM 4208 C C . THR C 1 46 ? 69.334 -37.437 84.363 1.00 66.25 74 THR C C 1
ATOM 4209 O O . THR C 1 46 ? 68.281 -37.226 84.971 1.00 55.15 74 THR C O 1
ATOM 4213 N N . ASN C 1 47 ? 70.282 -38.270 84.786 1.00 66.21 75 ASN C N 1
ATOM 4214 C CA . ASN C 1 47 ? 70.333 -38.872 86.113 1.00 63.05 75 ASN C CA 1
ATOM 4215 C C . ASN C 1 47 ? 71.689 -38.585 86.726 1.00 64.28 75 ASN C C 1
ATOM 4216 O O . ASN C 1 47 ? 72.724 -38.787 86.085 1.00 68.84 75 ASN C O 1
ATOM 4221 N N . PHE C 1 48 ? 71.691 -38.118 87.962 1.00 64.47 76 PHE C N 1
ATOM 4222 C CA . PHE C 1 48 ? 72.956 -38.033 88.663 1.00 74.30 76 PHE C CA 1
ATOM 4223 C C . PHE C 1 48 ? 72.749 -38.376 90.125 1.00 77.97 76 PHE C C 1
ATOM 4224 O O . PHE C 1 48 ? 71.655 -38.231 90.670 1.00 69.77 76 PHE C O 1
ATOM 4232 N N . ARG C 1 49 ? 73.805 -38.884 90.739 1.00 90.20 77 ARG C N 1
ATOM 4233 C CA . ARG C 1 49 ? 73.770 -39.258 92.138 1.00 95.56 77 ARG C CA 1
ATOM 4234 C C . ARG C 1 49 ? 74.874 -38.539 92.889 1.00 99.15 77 ARG C C 1
ATOM 4235 O O . ARG C 1 49 ? 76.018 -38.462 92.430 1.00 106.97 77 ARG C O 1
ATOM 4243 N N . PHE C 1 50 ? 74.524 -38.027 94.054 1.00 86.13 78 PHE C N 1
ATOM 4244 C CA . PHE C 1 50 ? 75.432 -37.213 94.837 1.00 74.72 78 PHE C CA 1
ATOM 4245 C C . PHE C 1 50 ? 75.484 -37.812 96.230 1.00 74.96 78 PHE C C 1
ATOM 4246 O O . PHE C 1 50 ? 74.489 -37.770 96.955 1.00 78.86 78 PHE C O 1
ATOM 4254 N N . VAL C 1 51 ? 76.624 -38.401 96.588 1.00 73.58 79 VAL C N 1
ATOM 4255 C CA . VAL C 1 51 ? 76.819 -39.070 97.874 1.00 77.13 79 VAL C CA 1
ATOM 4256 C C . VAL C 1 51 ? 78.069 -38.503 98.519 1.00 78.56 79 VAL C C 1
ATOM 4257 O O . VAL C 1 51 ? 79.110 -38.432 97.862 1.00 82.16 79 VAL C O 1
ATOM 4261 N N . THR C 1 52 ? 77.994 -38.140 99.804 1.00 77.47 80 THR C N 1
ATOM 4262 C CA . THR C 1 52 ? 79.125 -37.483 100.472 1.00 81.19 80 THR C CA 1
ATOM 4263 C C . THR C 1 52 ? 79.295 -37.974 101.905 1.00 84.67 80 THR C C 1
ATOM 4264 O O . THR C 1 52 ? 78.361 -37.869 102.706 1.00 86.67 80 THR C O 1
ATOM 4268 N N . ARG C 1 53 ? 80.494 -38.482 102.230 1.00 84.61 81 ARG C N 1
ATOM 4269 C CA . ARG C 1 53 ? 80.857 -38.860 103.595 1.00 81.92 81 ARG C CA 1
ATOM 4270 C C . ARG C 1 53 ? 81.312 -37.586 104.282 1.00 81.07 81 ARG C C 1
ATOM 4271 O O . ARG C 1 53 ? 82.384 -37.071 103.966 1.00 65.39 81 ARG C O 1
ATOM 4279 N N . VAL C 1 54 ? 80.498 -37.044 105.176 1.00 86.65 82 VAL C N 1
ATOM 4280 C CA . VAL C 1 54 ? 80.880 -35.840 105.894 1.00 97.64 82 VAL C CA 1
ATOM 4281 C C . VAL C 1 54 ? 81.064 -36.222 107.355 1.00 104.42 82 VAL C C 1
ATOM 4282 O O . VAL C 1 54 ? 80.112 -36.608 108.043 1.00 106.82 82 VAL C O 1
ATOM 4286 N N . ASP C 1 55 ? 82.290 -36.129 107.857 1.00 105.94 83 ASP C N 1
ATOM 4287 C CA . ASP C 1 55 ? 82.524 -36.474 109.255 1.00 105.62 83 ASP C CA 1
ATOM 4288 C C . ASP C 1 55 ? 82.940 -35.272 110.087 1.00 104.25 83 ASP C C 1
ATOM 4289 O O . ASP C 1 55 ? 83.965 -34.651 109.834 1.00 100.77 83 ASP C O 1
ATOM 4302 N N . ASP C 1 57 ? 84.022 -33.403 113.715 1.00 122.38 85 ASP C N 1
ATOM 4303 C CA . ASP C 1 57 ? 85.017 -33.775 114.702 1.00 130.26 85 ASP C CA 1
ATOM 4304 C C . ASP C 1 57 ? 84.482 -34.592 115.873 1.00 125.99 85 ASP C C 1
ATOM 4305 O O . ASP C 1 57 ? 85.089 -35.586 116.254 1.00 126.02 85 ASP C O 1
ATOM 4310 N N . GLU C 1 58 ? 83.355 -34.178 116.445 1.00 114.67 86 GLU C N 1
ATOM 4311 C CA . GLU C 1 58 ? 82.785 -34.897 117.582 1.00 93.28 86 GLU C CA 1
ATOM 4312 C C . GLU C 1 58 ? 81.633 -35.808 117.177 1.00 98.34 86 GLU C C 1
ATOM 4313 O O . GLU C 1 58 ? 81.412 -36.852 117.772 1.00 93.15 86 GLU C O 1
ATOM 4319 N N . GLN C 1 59 ? 80.886 -35.337 116.204 1.00 107.02 87 GLN C N 1
ATOM 4320 C CA . GLN C 1 59 ? 79.901 -36.131 115.560 1.00 109.05 87 GLN C CA 1
ATOM 4321 C C . GLN C 1 59 ? 80.675 -36.903 114.537 1.00 102.78 87 GLN C C 1
ATOM 4322 O O . GLN C 1 59 ? 81.376 -36.335 113.716 1.00 105.21 87 GLN C O 1
ATOM 4328 N N . PRO C 1 60 ? 80.600 -38.217 114.616 1.00 94.75 88 PRO C N 1
ATOM 4329 C CA . PRO C 1 60 ? 81.500 -38.979 113.768 1.00 89.56 88 PRO C CA 1
ATOM 4330 C C . PRO C 1 60 ? 81.220 -38.680 112.308 1.00 89.74 88 PRO C C 1
ATOM 4331 O O . PRO C 1 60 ? 82.096 -38.151 111.634 1.00 87.17 88 PRO C O 1
ATOM 4335 N N . GLN C 1 61 ? 80.024 -39.024 111.828 1.00 89.28 89 GLN C N 1
ATOM 4336 C CA . GLN C 1 61 ? 79.740 -38.966 110.409 1.00 81.90 89 GLN C CA 1
ATOM 4337 C C . GLN C 1 61 ? 78.290 -38.843 109.995 1.00 82.22 89 GLN C C 1
ATOM 4338 O O . GLN C 1 61 ? 77.381 -39.189 110.733 1.00 86.86 89 GLN C O 1
ATOM 4344 N N . ARG C 1 62 ? 78.101 -38.365 108.775 1.00 77.66 90 ARG C N 1
ATOM 4345 C CA . ARG C 1 62 ? 76.794 -38.284 108.155 1.00 79.10 90 ARG C CA 1
ATOM 4346 C C . ARG C 1 62 ? 76.929 -38.696 106.705 1.00 82.76 90 ARG C C 1
ATOM 4347 O O . ARG C 1 62 ? 77.894 -38.339 106.042 1.00 76.37 90 ARG C O 1
ATOM 4355 N N . VAL C 1 63 ? 75.957 -39.465 106.229 1.00 88.94 91 VAL C N 1
ATOM 4356 C CA . VAL C 1 63 ? 75.958 -39.994 104.872 1.00 79.39 91 VAL C CA 1
ATOM 4357 C C . VAL C 1 63 ? 74.745 -39.422 104.164 1.00 73.65 91 VAL C C 1
ATOM 4358 O O . VAL C 1 63 ? 73.610 -39.858 104.396 1.00 70.66 91 VAL C O 1
ATOM 4362 N N . THR C 1 64 ? 74.994 -38.452 103.294 1.00 74.40 92 THR C N 1
ATOM 4363 C CA . THR C 1 64 ? 73.970 -37.753 102.537 1.00 76.72 92 THR C CA 1
ATOM 4364 C C . THR C 1 64 ? 73.933 -38.315 101.135 1.00 77.41 92 THR C C 1
ATOM 4365 O O . THR C 1 64 ? 74.959 -38.337 100.449 1.00 78.12 92 THR C O 1
ATOM 4369 N N . ASP C 1 65 ? 72.754 -38.741 100.701 1.00 78.49 93 ASP C N 1
ATOM 4370 C CA . ASP C 1 65 ? 72.601 -39.386 99.408 1.00 77.85 93 ASP C CA 1
ATOM 4371 C C . ASP C 1 65 ? 71.491 -38.677 98.658 1.00 74.42 93 ASP C C 1
ATOM 4372 O O . ASP C 1 65 ? 70.357 -38.622 99.142 1.00 73.40 93 ASP C O 1
ATOM 4377 N N . GLN C 1 66 ? 71.825 -38.097 97.505 1.00 76.68 94 GLN C N 1
ATOM 4378 C CA . GLN C 1 66 ? 70.865 -37.351 96.697 1.00 80.04 94 GLN C CA 1
ATOM 4379 C C . GLN C 1 66 ? 70.838 -37.948 95.302 1.00 77.30 94 GLN C C 1
ATOM 4380 O O . GLN C 1 66 ? 71.830 -37.855 94.570 1.00 76.84 94 GLN C O 1
ATOM 4386 N N . GLN C 1 67 ? 69.702 -38.551 94.948 1.00 76.30 95 GLN C N 1
ATOM 4387 C CA . GLN C 1 67 ? 69.457 -39.112 93.626 1.00 73.15 95 GLN C CA 1
ATOM 4388 C C . GLN C 1 67 ? 68.552 -38.169 92.854 1.00 66.12 95 GLN C C 1
ATOM 4389 O O . GLN C 1 67 ? 67.491 -37.780 93.348 1.00 59.99 95 GLN C O 1
ATOM 4395 N N . THR C 1 68 ? 68.963 -37.823 91.640 1.00 65.12 96 THR C N 1
ATOM 4396 C CA . THR C 1 68 ? 68.249 -36.856 90.822 1.00 57.08 96 THR C CA 1
ATOM 4397 C C . THR C 1 68 ? 68.117 -37.414 89.408 1.00 56.86 96 THR C C 1
ATOM 4398 O O . THR C 1 68 ? 69.080 -37.944 88.849 1.00 56.96 96 THR C O 1
ATOM 4402 N N . THR C 1 69 ? 66.905 -37.324 88.862 1.00 56.85 97 THR C N 1
ATOM 4403 C CA . THR C 1 69 ? 66.556 -37.706 87.495 1.00 63.40 97 THR C CA 1
ATOM 4404 C C . THR C 1 69 ? 65.753 -36.570 86.872 1.00 65.68 97 THR C C 1
ATOM 4405 O O . THR C 1 69 ? 64.796 -36.099 87.490 1.00 65.74 97 THR C O 1
ATOM 4409 N N . THR C 1 70 ? 66.109 -36.123 85.660 1.00 65.77 98 THR C N 1
ATOM 4410 C CA . THR C 1 70 ? 65.338 -35.042 85.040 1.00 66.02 98 THR C CA 1
ATOM 4411 C C . THR C 1 70 ? 65.125 -35.295 83.549 1.00 66.09 98 THR C C 1
ATOM 4412 O O . THR C 1 70 ? 65.897 -36.007 82.903 1.00 62.42 98 THR C O 1
ATOM 4416 N N . PHE C 1 71 ? 64.051 -34.708 83.011 1.00 65.39 99 PHE C N 1
ATOM 4417 C CA . PHE C 1 71 ? 63.804 -34.696 81.576 1.00 60.93 99 PHE C CA 1
ATOM 4418 C C . PHE C 1 71 ? 63.440 -33.291 81.125 1.00 57.20 99 PHE C C 1
ATOM 4419 O O . PHE C 1 71 ? 62.555 -32.645 81.699 1.00 52.81 99 PHE C O 1
ATOM 4427 N N . GLU C 1 72 ? 64.098 -32.873 80.051 1.00 52.06 100 GLU C N 1
ATOM 4428 C CA . GLU C 1 72 ? 63.997 -31.558 79.455 1.00 51.84 100 GLU C CA 1
ATOM 4429 C C . GLU C 1 72 ? 63.668 -31.777 77.998 1.00 51.79 100 GLU C C 1
ATOM 4430 O O . GLU C 1 72 ? 64.477 -32.374 77.287 1.00 56.13 100 GLU C O 1
ATOM 4436 N N . ASP C 1 73 ? 62.540 -31.255 77.528 1.00 56.40 101 ASP C N 1
ATOM 4437 C CA . ASP C 1 73 ? 62.158 -31.570 76.159 1.00 58.19 101 ASP C CA 1
ATOM 4438 C C . ASP C 1 73 ? 63.118 -30.973 75.138 1.00 59.01 101 ASP C C 1
ATOM 4439 O O . ASP C 1 73 ? 63.870 -30.041 75.416 1.00 52.09 101 ASP C O 1
ATOM 4444 N N . ALA C 1 74 ? 63.051 -31.524 73.924 1.00 63.83 102 ALA C N 1
ATOM 4445 C CA . ALA C 1 74 ? 63.925 -31.105 72.836 1.00 67.39 102 ALA C CA 1
ATOM 4446 C C . ALA C 1 74 ? 63.873 -29.602 72.605 1.00 74.66 102 ALA C C 1
ATOM 4447 O O . ALA C 1 74 ? 64.920 -28.947 72.498 1.00 76.37 102 ALA C O 1
ATOM 4449 N N . ASP C 1 75 ? 62.667 -29.036 72.499 1.00 74.48 103 ASP C N 1
ATOM 4450 C CA . ASP C 1 75 ? 62.575 -27.617 72.176 1.00 71.13 103 ASP C CA 1
ATOM 4451 C C . ASP C 1 75 ? 63.097 -26.753 73.318 1.00 75.44 103 ASP C C 1
ATOM 4452 O O . ASP C 1 75 ? 63.823 -25.781 73.088 1.00 77.08 103 ASP C O 1
ATOM 4457 N N . GLY C 1 76 ? 62.757 -27.098 74.552 1.00 73.00 104 GLY C N 1
ATOM 4458 C CA . GLY C 1 76 ? 63.245 -26.383 75.705 1.00 68.50 104 GLY C CA 1
ATOM 4459 C C . GLY C 1 76 ? 62.189 -25.739 76.568 1.00 67.48 104 GLY C C 1
ATOM 4460 O O . GLY C 1 76 ? 62.543 -25.006 77.491 1.00 70.41 104 GLY C O 1
ATOM 4461 N N . LYS C 1 77 ? 60.912 -25.992 76.321 1.00 67.85 105 LYS C N 1
ATOM 4462 C CA . LYS C 1 77 ? 59.862 -25.336 77.082 1.00 71.62 105 LYS C CA 1
ATOM 4463 C C . LYS C 1 77 ? 59.365 -26.151 78.272 1.00 76.02 105 LYS C C 1
ATOM 4464 O O . LYS C 1 77 ? 58.659 -25.597 79.119 1.00 81.07 105 LYS C O 1
ATOM 4470 N N . ASP C 1 78 ? 59.707 -27.435 78.371 1.00 72.13 106 ASP C N 1
ATOM 4471 C CA . ASP C 1 78 ? 59.242 -28.272 79.470 1.00 71.02 106 ASP C CA 1
ATOM 4472 C C . ASP C 1 78 ? 60.429 -28.878 80.207 1.00 64.98 106 ASP C C 1
ATOM 4473 O O . ASP C 1 78 ? 61.441 -29.225 79.593 1.00 61.42 106 ASP C O 1
ATOM 4478 N N . PHE C 1 79 ? 60.293 -28.997 81.531 1.00 67.24 107 PHE C N 1
ATOM 4479 C CA . PHE C 1 79 ? 61.337 -29.557 82.391 1.00 53.90 107 PHE C CA 1
ATOM 4480 C C . PHE C 1 79 ? 60.686 -30.275 83.573 1.00 60.27 107 PHE C C 1
ATOM 4481 O O . PHE C 1 79 ? 60.120 -29.628 84.459 1.00 62.71 107 PHE C O 1
ATOM 4489 N N A ARG C 1 80 ? 60.729 -31.603 83.577 0.52 54.62 108 ARG C N 1
ATOM 4490 N N B ARG C 1 80 ? 60.776 -31.605 83.577 0.48 54.58 108 ARG C N 1
ATOM 4491 C CA A ARG C 1 80 ? 60.237 -32.369 84.711 0.52 62.30 108 ARG C CA 1
ATOM 4492 C CA B ARG C 1 80 ? 60.283 -32.454 84.653 0.48 62.31 108 ARG C CA 1
ATOM 4493 C C A ARG C 1 80 ? 61.432 -32.836 85.529 0.52 63.63 108 ARG C C 1
ATOM 4494 C C B ARG C 1 80 ? 61.464 -32.846 85.531 0.48 63.63 108 ARG C C 1
ATOM 4495 O O A ARG C 1 80 ? 62.517 -33.059 84.988 0.52 63.49 108 ARG C O 1
ATOM 4496 O O B ARG C 1 80 ? 62.576 -33.030 85.029 0.48 63.47 108 ARG C O 1
ATOM 4511 N N . PHE C 1 81 ? 61.231 -32.954 86.843 1.00 65.63 109 PHE C N 1
ATOM 4512 C CA . PHE C 1 81 ? 62.322 -33.191 87.787 1.00 65.35 109 PHE C CA 1
ATOM 4513 C C . PHE C 1 81 ? 61.853 -33.885 89.072 1.00 75.49 109 PHE C C 1
ATOM 4514 O O . PHE C 1 81 ? 60.739 -33.653 89.547 1.00 79.57 109 PHE C O 1
ATOM 4522 N N . VAL C 1 82 ? 62.739 -34.720 89.641 1.00 78.51 110 VAL C N 1
ATOM 4523 C CA . VAL C 1 82 ? 62.600 -35.298 90.983 1.00 76.11 110 VAL C CA 1
ATOM 4524 C C . VAL C 1 82 ? 63.968 -35.306 91.668 1.00 79.88 110 VAL C C 1
ATOM 4525 O O . VAL C 1 82 ? 64.968 -35.711 91.070 1.00 82.63 110 VAL C O 1
ATOM 4529 N N . ASN C 1 83 ? 63.964 -34.932 92.940 1.00 78.89 111 ASN C N 1
ATOM 4530 C CA . ASN C 1 83 ? 65.143 -34.999 93.775 1.00 76.01 111 ASN C CA 1
ATOM 4531 C C . ASN C 1 83 ? 64.763 -35.735 95.059 1.00 74.71 111 ASN C C 1
ATOM 4532 O O . ASN C 1 83 ? 63.842 -35.325 95.751 1.00 74.62 111 ASN C O 1
ATOM 4537 N N . LYS C 1 84 ? 65.478 -36.805 95.383 1.00 74.30 112 LYS C N 1
ATOM 4538 C CA . LYS C 1 84 ? 65.274 -37.534 96.622 1.00 70.33 112 LYS C CA 1
ATOM 4539 C C . LYS C 1 84 ? 66.561 -37.446 97.421 1.00 71.00 112 LYS C C 1
ATOM 4540 O O . LYS C 1 84 ? 67.657 -37.623 96.871 1.00 62.90 112 LYS C O 1
ATOM 4546 N N . THR C 1 85 ? 66.422 -37.130 98.705 1.00 76.30 113 THR C N 1
ATOM 4547 C CA . THR C 1 85 ? 67.544 -36.966 99.613 1.00 77.34 113 THR C CA 1
ATOM 4548 C C . THR C 1 85 ? 67.464 -38.063 100.660 1.00 80.89 113 THR C C 1
ATOM 4549 O O . THR C 1 85 ? 66.379 -38.353 101.170 1.00 83.91 113 THR C O 1
ATOM 4553 N N . PHE C 1 86 ? 68.596 -38.681 100.976 1.00 81.75 114 PHE C N 1
ATOM 4554 C CA . PHE C 1 86 ? 68.609 -39.762 101.956 1.00 87.86 114 PHE C CA 1
ATOM 4555 C C . PHE C 1 86 ? 69.781 -39.560 102.891 1.00 85.04 114 PHE C C 1
ATOM 4556 O O . PHE C 1 86 ? 70.929 -39.541 102.442 1.00 87.79 114 PHE C O 1
ATOM 4564 N N . VAL C 1 87 ? 69.492 -39.514 104.174 1.00 82.67 115 VAL C N 1
ATOM 4565 C CA . VAL C 1 87 ? 70.519 -39.331 105.165 1.00 84.80 115 VAL C CA 1
ATOM 4566 C C . VAL C 1 87 ? 70.759 -40.620 105.920 1.00 81.79 115 VAL C C 1
ATOM 4567 O O . VAL C 1 87 ? 69.833 -41.247 106.398 1.00 81.93 115 VAL C O 1
ATOM 4571 N N . ASP C 1 88 ? 72.011 -41.026 106.002 1.00 80.71 116 ASP C N 1
ATOM 4572 C CA . ASP C 1 88 ? 72.348 -42.226 106.750 1.00 83.32 116 ASP C CA 1
ATOM 4573 C C . ASP C 1 88 ? 71.352 -43.337 106.436 1.00 87.01 116 ASP C C 1
ATOM 4574 O O . ASP C 1 88 ? 70.812 -43.984 107.333 1.00 93.45 116 ASP C O 1
ATOM 4579 N N . LYS C 1 89 ? 71.049 -43.501 105.146 1.00 93.37 117 LYS C N 1
ATOM 4580 C CA . LYS C 1 89 ? 70.153 -44.501 104.540 1.00 105.03 117 LYS C CA 1
ATOM 4581 C C . LYS C 1 89 ? 68.668 -44.228 104.765 1.00 110.69 117 LYS C C 1
ATOM 4582 O O . LYS C 1 89 ? 67.851 -45.032 104.307 1.00 112.07 117 LYS C O 1
ATOM 4588 N N . GLU C 1 90 ? 68.286 -43.138 105.429 1.00 139.64 118 GLU C N 1
ATOM 4589 C CA . GLU C 1 90 ? 66.886 -42.835 105.699 1.00 142.68 118 GLU C CA 1
ATOM 4590 C C . GLU C 1 90 ? 66.360 -41.759 104.750 1.00 137.36 118 GLU C C 1
ATOM 4591 O O . GLU C 1 90 ? 67.079 -40.825 104.381 1.00 132.80 118 GLU C O 1
ATOM 4597 N N . LEU C 1 91 ? 65.084 -41.899 104.367 1.00 135.53 119 LEU C N 1
ATOM 4598 C CA . LEU C 1 91 ? 64.417 -40.962 103.462 1.00 125.56 119 LEU C CA 1
ATOM 4599 C C . LEU C 1 91 ? 64.120 -39.668 104.199 1.00 120.14 119 LEU C C 1
ATOM 4600 O O . LEU C 1 91 ? 63.291 -39.641 105.108 1.00 122.31 119 LEU C O 1
ATOM 4605 N N . VAL C 1 92 ? 64.761 -38.588 103.790 1.00 113.69 120 VAL C N 1
ATOM 4606 C CA . VAL C 1 92 ? 64.558 -37.289 104.399 1.00 108.02 120 VAL C CA 1
ATOM 4607 C C . VAL C 1 92 ? 63.703 -36.381 103.519 1.00 102.16 120 VAL C C 1
ATOM 4608 O O . VAL C 1 92 ? 62.721 -35.810 103.990 1.00 104.08 120 VAL C O 1
ATOM 4612 N N . LYS C 1 93 ? 64.025 -36.269 102.229 1.00 95.27 121 LYS C N 1
ATOM 4613 C CA . LYS C 1 93 ? 63.287 -35.302 101.428 1.00 86.07 121 LYS C CA 1
ATOM 4614 C C . LYS C 1 93 ? 63.055 -35.794 100.003 1.00 76.97 121 LYS C C 1
ATOM 4615 O O . LYS C 1 93 ? 63.908 -36.451 99.396 1.00 72.96 121 LYS C O 1
ATOM 4621 N N . GLU C 1 94 ? 61.880 -35.437 99.477 1.00 72.88 122 GLU C N 1
ATOM 4622 C CA . GLU C 1 94 ? 61.535 -35.587 98.068 1.00 68.59 122 GLU C CA 1
ATOM 4623 C C . GLU C 1 94 ? 60.868 -34.310 97.575 1.00 68.22 122 GLU C C 1
ATOM 4624 O O . GLU C 1 94 ? 59.872 -33.861 98.149 1.00 66.50 122 GLU C O 1
ATOM 4630 N N . VAL C 1 95 ? 61.419 -33.739 96.509 1.00 70.32 123 VAL C N 1
ATOM 4631 C CA . VAL C 1 95 ? 60.781 -32.697 95.714 1.00 56.67 123 VAL C CA 1
ATOM 4632 C C . VAL C 1 95 ? 60.514 -33.286 94.341 1.00 55.59 123 VAL C C 1
ATOM 4633 O O . VAL C 1 95 ? 61.421 -33.835 93.714 1.00 54.74 123 VAL C O 1
ATOM 4637 N N . ARG C 1 96 ? 59.278 -33.183 93.877 1.00 58.28 124 ARG C N 1
ATOM 4638 C CA . ARG C 1 96 ? 58.934 -33.646 92.538 1.00 60.21 124 ARG C CA 1
ATOM 4639 C C . ARG C 1 96 ? 57.935 -32.673 91.929 1.00 64.32 124 ARG C C 1
ATOM 4640 O O . ARG C 1 96 ? 56.961 -32.291 92.585 1.00 71.62 124 ARG C O 1
ATOM 4648 N N . GLY C 1 97 ? 58.190 -32.257 90.693 1.00 61.89 125 GLY C N 1
ATOM 4649 C CA . GLY C 1 97 ? 57.307 -31.321 90.029 1.00 58.88 125 GLY C CA 1
ATOM 4650 C C . GLY C 1 97 ? 57.633 -31.139 88.559 1.00 57.85 125 GLY C C 1
ATOM 4651 O O . GLY C 1 97 ? 58.401 -31.896 87.961 1.00 55.86 125 GLY C O 1
ATOM 4652 N N . ASP C 1 98 ? 57.010 -30.120 87.979 1.00 57.20 126 ASP C N 1
ATOM 4653 C CA . ASP C 1 98 ? 57.186 -29.816 86.572 1.00 49.74 126 ASP C CA 1
ATOM 4654 C C . ASP C 1 98 ? 57.257 -28.305 86.381 1.00 62.61 126 ASP C C 1
ATOM 4655 O O . ASP C 1 98 ? 56.505 -27.557 87.015 1.00 64.75 126 ASP C O 1
ATOM 4660 N N . ALA C 1 99 ? 58.152 -27.857 85.497 1.00 59.98 127 ALA C N 1
ATOM 4661 C CA . ALA C 1 99 ? 58.340 -26.440 85.200 1.00 55.17 127 ALA C CA 1
ATOM 4662 C C . ALA C 1 99 ? 58.141 -26.166 83.711 1.00 59.68 127 ALA C C 1
ATOM 4663 O O . ALA C 1 99 ? 58.588 -26.940 82.860 1.00 61.66 127 ALA C O 1
ATOM 4665 N N . LYS C 1 100 ? 57.487 -25.054 83.388 1.00 59.65 128 LYS C N 1
ATOM 4666 C CA . LYS C 1 100 ? 57.100 -24.801 82.009 1.00 60.58 128 LYS C CA 1
ATOM 4667 C C . LYS C 1 100 ? 57.196 -23.318 81.669 1.00 57.94 128 LYS C C 1
ATOM 4668 O O . LYS C 1 100 ? 56.764 -22.459 82.442 1.00 61.61 128 LYS C O 1
ATOM 4674 N N . LEU C 1 101 ? 57.767 -23.029 80.502 1.00 52.61 129 LEU C N 1
ATOM 4675 C CA . LEU C 1 101 ? 57.891 -21.670 79.984 1.00 52.78 129 LEU C CA 1
ATOM 4676 C C . LEU C 1 101 ? 56.637 -21.346 79.196 1.00 62.10 129 LEU C C 1
ATOM 4677 O O . LEU C 1 101 ? 56.558 -21.644 78.006 1.00 70.32 129 LEU C O 1
ATOM 4682 N N . GLU C 1 102 ? 55.643 -20.747 79.832 1.00 61.88 130 GLU C N 1
ATOM 4683 C CA . GLU C 1 102 ? 54.469 -20.345 79.077 1.00 69.36 130 GLU C CA 1
ATOM 4684 C C . GLU C 1 102 ? 54.262 -18.856 79.256 1.00 76.17 130 GLU C C 1
ATOM 4685 O O . GLU C 1 102 ? 54.508 -18.322 80.338 1.00 73.34 130 GLU C O 1
ATOM 4691 N N . ASP C 1 103 ? 53.848 -18.190 78.175 1.00 88.61 131 ASP C N 1
ATOM 4692 C CA . ASP C 1 103 ? 53.538 -16.757 78.185 1.00 101.42 131 ASP C CA 1
ATOM 4693 C C . ASP C 1 103 ? 54.658 -15.936 78.847 1.00 100.23 131 ASP C C 1
ATOM 4694 O O . ASP C 1 103 ? 54.426 -15.099 79.724 1.00 93.33 131 ASP C O 1
ATOM 4699 N N . GLY C 1 104 ? 55.898 -16.203 78.423 1.00 104.18 132 GLY C N 1
ATOM 4700 C CA . GLY C 1 104 ? 57.060 -15.436 78.840 1.00 101.70 132 GLY C CA 1
ATOM 4701 C C . GLY C 1 104 ? 57.506 -15.633 80.272 1.00 100.14 132 GLY C C 1
ATOM 4702 O O . GLY C 1 104 ? 58.491 -15.015 80.694 1.00 102.19 132 GLY C O 1
ATOM 4703 N N . LYS C 1 105 ? 56.810 -16.469 81.036 1.00 94.26 133 LYS C N 1
ATOM 4704 C CA . LYS C 1 105 ? 57.179 -16.806 82.399 1.00 86.91 133 LYS C CA 1
ATOM 4705 C C . LYS C 1 105 ? 57.446 -18.301 82.503 1.00 75.57 133 LYS C C 1
ATOM 4706 O O . LYS C 1 105 ? 57.351 -19.053 81.533 1.00 75.08 133 LYS C O 1
ATOM 4712 N N . THR C 1 106 ? 57.705 -18.705 83.738 1.00 66.16 134 THR C N 1
ATOM 4713 C CA . THR C 1 106 ? 58.127 -20.034 84.086 1.00 61.14 134 THR C CA 1
ATOM 4714 C C . THR C 1 106 ? 57.227 -20.496 85.205 1.00 64.01 134 THR C C 1
ATOM 4715 O O . THR C 1 106 ? 57.538 -20.313 86.372 1.00 63.19 134 THR C O 1
ATOM 4719 N N . VAL C 1 107 ? 56.096 -21.086 84.854 1.00 70.69 135 VAL C N 1
ATOM 4720 C CA . VAL C 1 107 ? 55.188 -21.581 85.877 1.00 78.67 135 VAL C CA 1
ATOM 4721 C C . VAL C 1 107 ? 55.752 -22.881 86.419 1.00 72.23 135 VAL C C 1
ATOM 4722 O O . VAL C 1 107 ? 56.390 -23.648 85.696 1.00 69.40 135 VAL C O 1
ATOM 4726 N N . VAL C 1 108 ? 55.595 -23.066 87.714 1.00 72.75 136 VAL C N 1
ATOM 4727 C CA . VAL C 1 108 ? 56.107 -24.237 88.377 1.00 64.79 136 VAL C CA 1
ATOM 4728 C C . VAL C 1 108 ? 55.062 -24.901 89.252 1.00 62.12 136 VAL C C 1
ATOM 4729 O O . VAL C 1 108 ? 54.492 -24.277 90.137 1.00 59.71 136 VAL C O 1
ATOM 4733 N N . LYS C 1 109 ? 54.831 -26.181 89.009 1.00 59.93 137 LYS C N 1
ATOM 4734 C CA . LYS C 1 109 ? 53.874 -26.939 89.782 1.00 63.92 137 LYS C CA 1
ATOM 4735 C C . LYS C 1 109 ? 54.630 -28.073 90.429 1.00 71.09 137 LYS C C 1
ATOM 4736 O O . LYS C 1 109 ? 55.316 -28.808 89.746 1.00 75.16 137 LYS C O 1
ATOM 4742 N N . LEU C 1 110 ? 54.521 -28.224 91.740 1.00 75.53 138 LEU C N 1
ATOM 4743 C CA . LEU C 1 110 ? 55.237 -29.295 92.404 1.00 78.00 138 LEU C CA 1
ATOM 4744 C C . LEU C 1 110 ? 54.321 -30.266 93.113 1.00 81.67 138 LEU C C 1
ATOM 4745 O O . LEU C 1 110 ? 53.535 -29.868 93.956 1.00 82.37 138 LEU C O 1
ATOM 4750 N N . SER C 1 111 ? 54.386 -31.528 92.723 1.00 84.15 139 SER C N 1
ATOM 4751 C CA . SER C 1 111 ? 53.558 -32.546 93.332 1.00 86.58 139 SER C CA 1
ATOM 4752 C C . SER C 1 111 ? 53.911 -32.780 94.788 1.00 85.60 139 SER C C 1
ATOM 4753 O O . SER C 1 111 ? 53.054 -32.833 95.638 1.00 89.73 139 SER C O 1
ATOM 4756 N N . LYS C 1 112 ? 55.172 -33.047 95.020 1.00 81.95 140 LYS C N 1
ATOM 4757 C CA . LYS C 1 112 ? 55.649 -33.315 96.344 1.00 83.60 140 LYS C CA 1
ATOM 4758 C C . LYS C 1 112 ? 56.914 -32.503 96.593 1.00 86.07 140 LYS C C 1
ATOM 4759 O O . LYS C 1 112 ? 57.542 -32.061 95.657 1.00 87.15 140 LYS C O 1
ATOM 4765 N N . PRO C 1 113 ? 57.283 -32.256 97.850 1.00 82.52 141 PRO C N 1
ATOM 4766 C CA . PRO C 1 113 ? 56.796 -32.594 99.184 1.00 81.04 141 PRO C CA 1
ATOM 4767 C C . PRO C 1 113 ? 55.439 -32.002 99.436 1.00 80.32 141 PRO C C 1
ATOM 4768 O O . PRO C 1 113 ? 54.606 -32.660 100.000 1.00 86.29 141 PRO C O 1
ATOM 4772 N N . LYS C 1 114 ? 55.204 -30.797 98.967 1.00 75.82 142 LYS C N 1
ATOM 4773 C CA . LYS C 1 114 ? 53.908 -30.209 99.120 1.00 77.11 142 LYS C CA 1
ATOM 4774 C C . LYS C 1 114 ? 53.404 -29.904 97.743 1.00 71.36 142 LYS C C 1
ATOM 4775 O O . LYS C 1 114 ? 54.160 -29.560 96.886 1.00 67.84 142 LYS C O 1
ATOM 4781 N N . GLU C 1 115 ? 52.124 -30.082 97.520 1.00 73.93 143 GLU C N 1
ATOM 4782 C CA . GLU C 1 115 ? 51.522 -29.731 96.262 1.00 81.20 143 GLU C CA 1
ATOM 4783 C C . GLU C 1 115 ? 51.573 -28.203 96.247 1.00 84.59 143 GLU C C 1
ATOM 4784 O O . GLU C 1 115 ? 51.291 -27.550 97.238 1.00 84.56 143 GLU C O 1
ATOM 4790 N N . ASN C 1 116 ? 51.953 -27.624 95.123 1.00 85.28 144 ASN C N 1
ATOM 4791 C CA . ASN C 1 116 ? 52.084 -26.171 95.036 1.00 84.56 144 ASN C CA 1
ATOM 4792 C C . ASN C 1 116 ? 52.363 -25.736 93.600 1.00 84.30 144 ASN C C 1
ATOM 4793 O O . ASN C 1 116 ? 52.964 -26.477 92.816 1.00 88.62 144 ASN C O 1
ATOM 4798 N N . THR C 1 117 ? 51.937 -24.513 93.275 1.00 78.16 145 THR C N 1
ATOM 4799 C CA . THR C 1 117 ? 52.195 -23.891 91.983 1.00 71.02 145 THR C CA 1
ATOM 4800 C C . THR C 1 117 ? 52.878 -22.544 92.168 1.00 68.67 145 THR C C 1
ATOM 4801 O O . THR C 1 117 ? 52.481 -21.750 93.029 1.00 70.35 145 THR C O 1
ATOM 4805 N N . LEU C 1 118 ? 53.886 -22.278 91.337 1.00 65.14 146 LEU C N 1
ATOM 4806 C CA . LEU C 1 118 ? 54.712 -21.083 91.448 1.00 63.15 146 LEU C CA 1
ATOM 4807 C C . LEU C 1 118 ? 54.883 -20.416 90.093 1.00 65.05 146 LEU C C 1
ATOM 4808 O O . LEU C 1 118 ? 55.020 -21.083 89.070 1.00 69.55 146 LEU C O 1
ATOM 4813 N N . ASP C 1 119 ? 54.925 -19.090 90.097 1.00 68.49 147 ASP C N 1
ATOM 4814 C CA . ASP C 1 119 ? 55.073 -18.315 88.877 1.00 76.42 147 ASP C CA 1
ATOM 4815 C C . ASP C 1 119 ? 56.303 -17.456 89.021 1.00 77.44 147 ASP C C 1
ATOM 4816 O O . ASP C 1 119 ? 56.363 -16.606 89.911 1.00 81.50 147 ASP C O 1
ATOM 4821 N N . LEU C 1 120 ? 57.271 -17.677 88.151 1.00 75.36 148 LEU C N 1
ATOM 4822 C CA . LEU C 1 120 ? 58.583 -17.090 88.307 1.00 74.39 148 LEU C CA 1
ATOM 4823 C C . LEU C 1 120 ? 58.948 -16.351 87.024 1.00 72.04 148 LEU C C 1
ATOM 4824 O O . LEU C 1 120 ? 58.174 -16.307 86.065 1.00 73.02 148 LEU C O 1
ATOM 4829 N N . LYS C 1 121 ? 60.133 -15.750 87.026 1.00 66.58 149 LYS C N 1
ATOM 4830 C CA . LYS C 1 121 ? 60.655 -15.085 85.841 1.00 64.20 149 LYS C CA 1
ATOM 4831 C C . LYS C 1 121 ? 60.930 -16.079 84.723 1.00 63.36 149 LYS C C 1
ATOM 4832 O O . LYS C 1 121 ? 61.497 -17.144 84.954 1.00 60.81 149 LYS C O 1
ATOM 4838 N N . GLY C 1 122 ? 60.553 -15.707 83.501 1.00 66.92 150 GLY C N 1
ATOM 4839 C CA . GLY C 1 122 ? 60.932 -16.459 82.316 1.00 66.02 150 GLY C CA 1
ATOM 4840 C C . GLY C 1 122 ? 62.410 -16.818 82.243 1.00 68.70 150 GLY C C 1
ATOM 4841 O O . GLY C 1 122 ? 63.255 -15.921 82.190 1.00 76.90 150 GLY C O 1
ATOM 4842 N N . THR C 1 123 ? 62.755 -18.103 82.201 1.00 62.60 151 THR C N 1
ATOM 4843 C CA . THR C 1 123 ? 64.167 -18.462 82.319 1.00 52.79 151 THR C CA 1
ATOM 4844 C C . THR C 1 123 ? 64.522 -19.559 81.324 1.00 52.71 151 THR C C 1
ATOM 4845 O O . THR C 1 123 ? 63.784 -19.827 80.372 1.00 57.56 151 THR C O 1
ATOM 4849 N N . GLN C 1 124 ? 65.681 -20.169 81.520 1.00 51.14 152 GLN C N 1
ATOM 4850 C CA . GLN C 1 124 ? 66.085 -21.312 80.721 1.00 48.42 152 GLN C CA 1
ATOM 4851 C C . GLN C 1 124 ? 66.426 -22.483 81.630 1.00 46.82 152 GLN C C 1
ATOM 4852 O O . GLN C 1 124 ? 66.745 -22.323 82.810 1.00 44.10 152 GLN C O 1
ATOM 4858 N N . PHE C 1 125 ? 66.369 -23.661 81.054 1.00 50.26 153 PHE C N 1
ATOM 4859 C CA . PHE C 1 125 ? 66.537 -24.908 81.764 1.00 42.82 153 PHE C CA 1
ATOM 4860 C C . PHE C 1 125 ? 67.944 -25.430 81.608 1.00 47.86 153 PHE C C 1
ATOM 4861 O O . PHE C 1 125 ? 68.724 -24.931 80.792 1.00 50.57 153 PHE C O 1
ATOM 4869 N N . PRO C 1 126 ? 68.320 -26.430 82.415 1.00 48.71 154 PRO C N 1
ATOM 4870 C CA . PRO C 1 126 ? 69.727 -26.843 82.456 1.00 48.92 154 PRO C CA 1
ATOM 4871 C C . PRO C 1 126 ? 70.346 -27.143 81.110 1.00 55.32 154 PRO C C 1
ATOM 4872 O O . PRO C 1 126 ? 71.397 -26.582 80.789 1.00 62.05 154 PRO C O 1
ATOM 4876 N N . THR C 1 127 ? 69.731 -27.991 80.297 1.00 51.68 155 THR C N 1
ATOM 4877 C CA . THR C 1 127 ? 70.407 -28.348 79.063 1.00 48.75 155 THR C CA 1
ATOM 4878 C C . THR C 1 127 ? 70.432 -27.174 78.099 1.00 48.59 155 THR C C 1
ATOM 4879 O O . THR C 1 127 ? 71.444 -26.946 77.439 1.00 53.65 155 THR C O 1
ATOM 4883 N N . ARG C 1 128 ? 69.358 -26.388 78.035 1.00 48.61 156 ARG C N 1
ATOM 4884 C CA . ARG C 1 128 ? 69.413 -25.166 77.237 1.00 50.34 156 ARG C CA 1
ATOM 4885 C C . ARG C 1 128 ? 70.510 -24.241 77.731 1.00 49.03 156 ARG C C 1
ATOM 4886 O O . ARG C 1 128 ? 71.223 -23.618 76.939 1.00 54.38 156 ARG C O 1
ATOM 4894 N N . HIS C 1 129 ? 70.655 -24.147 79.044 1.00 46.97 157 HIS C N 1
ATOM 4895 C CA . HIS C 1 129 ? 71.702 -23.337 79.641 1.00 48.40 157 HIS C CA 1
ATOM 4896 C C . HIS C 1 129 ? 73.081 -23.791 79.191 1.00 46.43 157 HIS C C 1
ATOM 4897 O O . HIS C 1 129 ? 73.917 -22.980 78.784 1.00 44.71 157 HIS C O 1
ATOM 4912 N N . GLU C 1 131 ? 73.875 -25.601 76.588 1.00 51.73 159 GLU C N 1
ATOM 4913 C CA . GLU C 1 131 ? 74.022 -25.344 75.164 1.00 53.07 159 GLU C CA 1
ATOM 4914 C C . GLU C 1 131 ? 74.475 -23.912 74.939 1.00 57.75 159 GLU C C 1
ATOM 4915 O O . GLU C 1 131 ? 75.507 -23.669 74.306 1.00 63.23 159 GLU C O 1
ATOM 4921 N N . GLU C 1 132 ? 73.739 -22.952 75.514 1.00 57.64 160 GLU C N 1
ATOM 4922 C CA . GLU C 1 132 ? 74.059 -21.532 75.371 1.00 58.52 160 GLU C CA 1
ATOM 4923 C C . GLU C 1 132 ? 75.482 -21.211 75.808 1.00 53.27 160 GLU C C 1
ATOM 4924 O O . GLU C 1 132 ? 76.109 -20.291 75.269 1.00 54.95 160 GLU C O 1
ATOM 4930 N N . LEU C 1 133 ? 76.004 -21.949 76.781 1.00 49.56 161 LEU C N 1
ATOM 4931 C CA . LEU C 1 133 ? 77.365 -21.715 77.236 1.00 54.52 161 LEU C CA 1
ATOM 4932 C C . LEU C 1 133 ? 78.380 -22.158 76.192 1.00 57.88 161 LEU C C 1
ATOM 4933 O O . LEU C 1 133 ? 79.313 -21.419 75.862 1.00 62.34 161 LEU C O 1
ATOM 4938 N N . ILE C 1 134 ? 78.222 -23.374 75.672 1.00 59.67 162 ILE C N 1
ATOM 4939 C CA . ILE C 1 134 ? 79.163 -23.879 74.680 1.00 61.90 162 ILE C CA 1
ATOM 4940 C C . ILE C 1 134 ? 79.042 -23.096 73.377 1.00 67.15 162 ILE C C 1
ATOM 4941 O O . ILE C 1 134 ? 80.027 -22.929 72.649 1.00 73.76 162 ILE C O 1
ATOM 4946 N N . GLY C 1 135 ? 77.857 -22.591 73.062 1.00 64.71 163 GLY C N 1
ATOM 4947 C CA . GLY C 1 135 ? 77.734 -21.687 71.938 1.00 67.34 163 GLY C CA 1
ATOM 4948 C C . GLY C 1 135 ? 78.498 -20.399 72.164 1.00 70.70 163 GLY C C 1
ATOM 4949 O O . GLY C 1 135 ? 79.428 -20.084 71.417 1.00 75.87 163 GLY C O 1
ATOM 4950 N N . LYS C 1 136 ? 78.132 -19.668 73.223 1.00 66.69 164 LYS C N 1
ATOM 4951 C CA . LYS C 1 136 ? 78.756 -18.378 73.496 1.00 68.78 164 LYS C CA 1
ATOM 4952 C C . LYS C 1 136 ? 80.259 -18.502 73.689 1.00 68.79 164 LYS C C 1
ATOM 4953 O O . LYS C 1 136 ? 80.988 -17.545 73.432 1.00 73.88 164 LYS C O 1
ATOM 4959 N N . ALA C 1 137 ? 80.744 -19.671 74.108 1.00 64.66 165 ALA C N 1
ATOM 4960 C CA . ALA C 1 137 ? 82.177 -19.836 74.323 1.00 64.16 165 ALA C CA 1
ATOM 4961 C C . ALA C 1 137 ? 82.942 -19.799 73.006 1.00 72.32 165 ALA C C 1
ATOM 4962 O O . ALA C 1 137 ? 83.910 -19.045 72.861 1.00 80.35 165 ALA C O 1
ATOM 4964 N N . GLU C 1 138 ? 82.506 -20.585 72.042 1.00 72.49 166 GLU C N 1
ATOM 4965 C CA . GLU C 1 138 ? 83.149 -20.586 70.747 1.00 75.55 166 GLU C CA 1
ATOM 4966 C C . GLU C 1 138 ? 82.954 -19.232 70.068 1.00 76.94 166 GLU C C 1
ATOM 4967 O O . GLU C 1 138 ? 83.763 -18.814 69.271 1.00 76.98 166 GLU C O 1
ATOM 4973 N N . ALA C 1 139 ? 81.866 -18.555 70.391 1.00 74.13 167 ALA C N 1
ATOM 4974 C CA . ALA C 1 139 ? 81.585 -17.258 69.806 1.00 70.35 167 ALA C CA 1
ATOM 4975 C C . ALA C 1 139 ? 82.715 -16.276 70.064 1.00 70.54 167 ALA C C 1
ATOM 4976 O O . ALA C 1 139 ? 82.875 -15.306 69.315 1.00 78.15 167 ALA C O 1
ATOM 4978 N N . GLY C 1 140 ? 83.517 -16.519 71.100 1.00 66.00 168 GLY C N 1
ATOM 4979 C CA . GLY C 1 140 ? 84.450 -15.554 71.616 1.00 69.17 168 GLY C CA 1
ATOM 4980 C C . GLY C 1 140 ? 83.990 -14.918 72.906 1.00 72.48 168 GLY C C 1
ATOM 4981 O O . GLY C 1 140 ? 84.829 -14.471 73.689 1.00 83.32 168 GLY C O 1
ATOM 4982 N N . GLN C 1 141 ? 82.679 -14.870 73.146 1.00 66.40 169 GLN C N 1
ATOM 4983 C CA . GLN C 1 141 ? 82.181 -14.291 74.382 1.00 66.12 169 GLN C CA 1
ATOM 4984 C C . GLN C 1 141 ? 82.870 -14.923 75.569 1.00 66.55 169 GLN C C 1
ATOM 4985 O O . GLN C 1 141 ? 82.938 -16.148 75.686 1.00 64.06 169 GLN C O 1
ATOM 4991 N N . LYS C 1 142 ? 83.408 -14.076 76.434 1.00 66.59 170 LYS C N 1
ATOM 4992 C CA . LYS C 1 142 ? 84.118 -14.551 77.601 1.00 62.62 170 LYS C CA 1
ATOM 4993 C C . LYS C 1 142 ? 83.472 -14.105 78.897 1.00 62.74 170 LYS C C 1
ATOM 4994 O O . LYS C 1 142 ? 83.970 -14.459 79.968 1.00 61.46 170 LYS C O 1
ATOM 5000 N N . PHE C 1 143 ? 82.374 -13.364 78.838 1.00 61.37 171 PHE C N 1
ATOM 5001 C CA . PHE C 1 143 ? 81.718 -12.909 80.051 1.00 58.61 171 PHE C CA 1
ATOM 5002 C C . PHE C 1 143 ? 80.302 -12.561 79.665 1.00 58.82 171 PHE C C 1
ATOM 5003 O O . PHE C 1 143 ? 80.098 -11.847 78.677 1.00 62.37 171 PHE C O 1
ATOM 5011 N N . TYR C 1 144 ? 79.337 -13.080 80.415 1.00 57.22 172 TYR C N 1
ATOM 5012 C CA . TYR C 1 144 ? 77.951 -12.736 80.151 1.00 56.85 172 TYR C CA 1
ATOM 5013 C C . TYR C 1 144 ? 77.110 -13.110 81.359 1.00 51.74 172 TYR C C 1
ATOM 5014 O O . TYR C 1 144 ? 77.621 -13.551 82.386 1.00 54.59 172 TYR C O 1
ATOM 5023 N N . GLN C 1 145 ? 75.803 -12.943 81.207 1.00 54.56 173 GLN C N 1
ATOM 5024 C CA . GLN C 1 145 ? 74.849 -13.065 82.294 1.00 54.94 173 GLN C CA 1
ATOM 5025 C C . GLN C 1 145 ? 73.522 -13.621 81.785 1.00 55.77 173 GLN C C 1
ATOM 5026 O O . GLN C 1 145 ? 73.008 -13.169 80.757 1.00 55.27 173 GLN C O 1
ATOM 5032 N N . THR C 1 146 ? 72.962 -14.562 82.528 1.00 55.94 174 THR C N 1
ATOM 5033 C CA . THR C 1 146 ? 71.686 -15.169 82.198 1.00 51.67 174 THR C CA 1
ATOM 5034 C C . THR C 1 146 ? 71.050 -15.747 83.433 1.00 48.07 174 THR C C 1
ATOM 5035 O O . THR C 1 146 ? 71.603 -15.654 84.513 1.00 47.52 174 THR C O 1
ATOM 5039 N N . THR C 1 147 ? 69.869 -16.319 83.258 1.00 47.93 175 THR C N 1
ATOM 5040 C CA . THR C 1 147 ? 69.126 -16.898 84.357 1.00 46.31 175 THR C CA 1
ATOM 5041 C C . THR C 1 147 ? 68.850 -18.379 84.152 1.00 45.68 175 THR C C 1
ATOM 5042 O O . THR C 1 147 ? 68.822 -18.866 83.041 1.00 46.10 175 THR C O 1
ATOM 5046 N N . LEU C 1 148 ? 68.684 -19.091 85.254 1.00 47.70 176 LEU C N 1
ATOM 5047 C CA . LEU C 1 148 ? 68.445 -20.512 85.186 1.00 44.92 176 LEU C CA 1
ATOM 5048 C C . LEU C 1 148 ? 67.578 -21.041 86.304 1.00 44.25 176 LEU C C 1
ATOM 5049 O O . LEU C 1 148 ? 67.647 -20.568 87.427 1.00 49.05 176 LEU C O 1
ATOM 5054 N N . PHE C 1 149 ? 66.780 -22.051 85.986 1.00 51.27 177 PHE C N 1
ATOM 5055 C CA . PHE C 1 149 ? 65.952 -22.725 86.960 1.00 49.55 177 PHE C CA 1
ATOM 5056 C C . PHE C 1 149 ? 66.482 -24.141 86.875 1.00 54.85 177 PHE C C 1
ATOM 5057 O O . PHE C 1 149 ? 66.568 -24.683 85.786 1.00 59.05 177 PHE C O 1
ATOM 5065 N N . ASP C 1 150 ? 66.867 -24.736 87.994 1.00 53.76 178 ASP C N 1
ATOM 5066 C CA . ASP C 1 150 ? 67.401 -26.091 87.933 1.00 63.98 178 ASP C CA 1
ATOM 5067 C C . ASP C 1 150 ? 66.656 -27.191 88.702 1.00 72.19 178 ASP C C 1
ATOM 5068 O O . ASP C 1 150 ? 67.007 -28.358 88.604 1.00 76.81 178 ASP C O 1
ATOM 5073 N N . ALA C 1 151 ? 65.640 -26.822 89.467 1.00 70.85 179 ALA C N 1
ATOM 5074 C CA . ALA C 1 151 ? 64.868 -27.797 90.218 1.00 64.57 179 ALA C CA 1
ATOM 5075 C C . ALA C 1 151 ? 65.661 -28.295 91.400 1.00 62.48 179 ALA C C 1
ATOM 5076 O O . ALA C 1 151 ? 65.261 -29.239 92.068 1.00 63.53 179 ALA C O 1
ATOM 5078 N N . SER C 1 152 ? 66.811 -27.678 91.615 1.00 62.73 180 SER C N 1
ATOM 5079 C CA . SER C 1 152 ? 67.668 -28.019 92.732 1.00 64.45 180 SER C CA 1
ATOM 5080 C C . SER C 1 152 ? 66.994 -27.551 94.008 1.00 70.72 180 SER C C 1
ATOM 5081 O O . SER C 1 152 ? 66.101 -26.709 93.958 1.00 72.90 180 SER C O 1
ATOM 5084 N N . GLU C 1 153 ? 67.366 -28.161 95.129 1.00 73.73 181 GLU C N 1
ATOM 5085 C CA . GLU C 1 153 ? 66.800 -27.810 96.425 1.00 79.10 181 GLU C CA 1
ATOM 5086 C C . GLU C 1 153 ? 65.291 -27.970 96.366 1.00 69.60 181 GLU C C 1
ATOM 5087 O O . GLU C 1 153 ? 64.793 -29.056 96.142 1.00 60.31 181 GLU C O 1
ATOM 5093 N N . ASP C 1 154 ? 64.568 -26.892 96.617 1.00 72.37 182 ASP C N 1
ATOM 5094 C CA . ASP C 1 154 ? 63.120 -26.932 96.576 1.00 72.37 182 ASP C CA 1
ATOM 5095 C C . ASP C 1 154 ? 62.557 -26.574 95.215 1.00 66.26 182 ASP C C 1
ATOM 5096 O O . ASP C 1 154 ? 61.359 -26.459 95.061 1.00 66.34 182 ASP C O 1
ATOM 5101 N N . ALA C 1 155 ? 63.416 -26.358 94.233 1.00 62.85 183 ALA C N 1
ATOM 5102 C CA . ALA C 1 155 ? 62.923 -26.031 92.914 1.00 64.34 183 ALA C CA 1
ATOM 5103 C C . ALA C 1 155 ? 61.967 -24.858 93.009 1.00 68.65 183 ALA C C 1
ATOM 5104 O O . ALA C 1 155 ? 60.977 -24.801 92.296 1.00 68.24 183 ALA C O 1
ATOM 5106 N N . ASP C 1 156 ? 62.271 -23.924 93.901 1.00 74.83 184 ASP C N 1
ATOM 5107 C CA . ASP C 1 156 ? 61.428 -22.756 94.130 1.00 77.94 184 ASP C CA 1
ATOM 5108 C C . ASP C 1 156 ? 62.013 -21.414 93.730 1.00 74.39 184 ASP C C 1
ATOM 5109 O O . ASP C 1 156 ? 61.535 -20.393 94.182 1.00 74.68 184 ASP C O 1
ATOM 5114 N N . ARG C 1 157 ? 63.058 -21.405 92.921 1.00 71.29 185 ARG C N 1
ATOM 5115 C CA . ARG C 1 157 ? 63.658 -20.145 92.531 1.00 65.45 185 ARG C CA 1
ATOM 5116 C C . ARG C 1 157 ? 64.422 -20.190 91.222 1.00 62.41 185 ARG C C 1
ATOM 5117 O O . ARG C 1 157 ? 64.872 -21.232 90.794 1.00 63.63 185 ARG C O 1
ATOM 5125 N N . VAL C 1 158 ? 64.579 -19.033 90.609 1.00 62.11 186 VAL C N 1
ATOM 5126 C CA . VAL C 1 158 ? 65.325 -18.882 89.386 1.00 50.54 186 VAL C CA 1
ATOM 5127 C C . VAL C 1 158 ? 66.536 -18.103 89.844 1.00 62.04 186 VAL C C 1
ATOM 5128 O O . VAL C 1 158 ? 66.408 -17.210 90.659 1.00 66.31 186 VAL C O 1
ATOM 5132 N N . VAL C 1 159 ? 67.718 -18.449 89.363 1.00 59.05 187 VAL C N 1
ATOM 5133 C CA . VAL C 1 159 ? 68.907 -17.754 89.832 1.00 47.70 187 VAL C CA 1
ATOM 5134 C C . VAL C 1 159 ? 69.572 -17.077 88.656 1.00 46.93 187 VAL C C 1
ATOM 5135 O O . VAL C 1 159 ? 69.597 -17.613 87.537 1.00 48.47 187 VAL C O 1
ATOM 5139 N N . ALA C 1 160 ? 70.104 -15.891 88.924 1.00 46.13 188 ALA C N 1
ATOM 5140 C CA . ALA C 1 160 ? 70.987 -15.247 87.988 1.00 45.97 188 ALA C CA 1
ATOM 5141 C C . ALA C 1 160 ? 72.303 -15.992 87.966 1.00 52.03 188 ALA C C 1
ATOM 5142 O O . ALA C 1 160 ? 72.854 -16.337 89.009 1.00 52.89 188 ALA C O 1
ATOM 5144 N N . THR C 1 161 ? 72.822 -16.222 86.772 1.00 51.11 189 THR C N 1
ATOM 5145 C CA . THR C 1 161 ? 74.111 -16.868 86.613 1.00 51.66 189 THR C CA 1
ATOM 5146 C C . THR C 1 161 ? 75.000 -15.974 85.764 1.00 56.01 189 THR C C 1
ATOM 5147 O O . THR C 1 161 ? 74.681 -15.704 84.603 1.00 63.55 189 THR C O 1
ATOM 5151 N N . THR C 1 162 ? 76.092 -15.499 86.353 1.00 48.92 190 THR C N 1
ATOM 5152 C CA . THR C 1 162 ? 77.156 -14.862 85.601 1.00 53.80 190 THR C CA 1
ATOM 5153 C C . THR C 1 162 ? 78.200 -15.908 85.241 1.00 53.59 190 THR C C 1
ATOM 5154 O O . THR C 1 162 ? 78.604 -16.718 86.072 1.00 52.27 190 THR C O 1
ATOM 5158 N N . VAL C 1 163 ? 78.624 -15.903 83.995 1.00 54.27 191 VAL C N 1
ATOM 5159 C CA . VAL C 1 163 ? 79.463 -16.961 83.463 1.00 53.08 191 VAL C CA 1
ATOM 5160 C C . VAL C 1 163 ? 80.740 -16.332 82.945 1.00 54.41 191 VAL C C 1
ATOM 5161 O O . VAL C 1 163 ? 80.696 -15.340 82.216 1.00 48.89 191 VAL C O 1
ATOM 5165 N N . VAL C 1 164 ? 81.866 -16.939 83.298 1.00 57.19 192 VAL C N 1
ATOM 5166 C CA . VAL C 1 164 ? 83.198 -16.376 83.114 1.00 56.84 192 VAL C CA 1
ATOM 5167 C C . VAL C 1 164 ? 84.062 -17.448 82.456 1.00 56.82 192 VAL C C 1
ATOM 5168 O O . VAL C 1 164 ? 84.537 -18.369 83.126 1.00 57.91 192 VAL C O 1
ATOM 5172 N N . VAL C 1 165 ? 84.292 -17.312 81.152 1.00 51.72 193 VAL C N 1
ATOM 5173 C CA . VAL C 1 165 ? 84.940 -18.337 80.338 1.00 58.71 193 VAL C CA 1
ATOM 5174 C C . VAL C 1 165 ? 86.379 -17.942 80.034 1.00 63.15 193 VAL C C 1
ATOM 5175 O O . VAL C 1 165 ? 86.644 -16.797 79.641 1.00 67.19 193 VAL C O 1
ATOM 5179 N N . GLY C 1 166 ? 87.293 -18.913 80.146 1.00 60.97 194 GLY C N 1
ATOM 5180 C CA . GLY C 1 166 ? 88.699 -18.707 79.865 1.00 58.79 194 GLY C CA 1
ATOM 5181 C C . GLY C 1 166 ? 89.039 -19.016 78.417 1.00 61.23 194 GLY C C 1
ATOM 5182 O O . GLY C 1 166 ? 88.169 -19.144 77.552 1.00 66.87 194 GLY C O 1
ATOM 5183 N N . LYS C 1 167 ? 90.344 -19.118 78.147 1.00 75.23 195 LYS C N 1
ATOM 5184 C CA . LYS C 1 167 ? 90.829 -19.432 76.812 1.00 77.38 195 LYS C CA 1
ATOM 5185 C C . LYS C 1 167 ? 91.063 -20.920 76.723 1.00 78.74 195 LYS C C 1
ATOM 5186 O O . LYS C 1 167 ? 91.558 -21.534 77.677 1.00 79.38 195 LYS C O 1
ATOM 5192 N N . GLN C 1 168 ? 90.667 -21.491 75.586 1.00 84.60 196 GLN C N 1
ATOM 5193 C CA . GLN C 1 168 ? 90.748 -22.928 75.417 1.00 92.14 196 GLN C CA 1
ATOM 5194 C C . GLN C 1 168 ? 92.202 -23.382 75.517 1.00 96.29 196 GLN C C 1
ATOM 5195 O O . GLN C 1 168 ? 93.136 -22.617 75.239 1.00 103.14 196 GLN C O 1
ATOM 5201 N N . GLN C 1 169 ? 92.382 -24.633 75.952 1.00 90.92 197 GLN C N 1
ATOM 5202 C CA . GLN C 1 169 ? 93.698 -25.167 76.259 1.00 87.83 197 GLN C CA 1
ATOM 5203 C C . GLN C 1 169 ? 93.623 -26.680 76.277 1.00 82.79 197 GLN C C 1
ATOM 5204 O O . GLN C 1 169 ? 92.559 -27.260 76.487 1.00 78.16 197 GLN C O 1
ATOM 5210 N N . ALA C 1 170 ? 94.776 -27.301 76.058 1.00 90.43 198 ALA C N 1
ATOM 5211 C CA . ALA C 1 170 ? 94.985 -28.726 76.284 1.00 92.96 198 ALA C CA 1
ATOM 5212 C C . ALA C 1 170 ? 95.711 -28.893 77.614 1.00 89.23 198 ALA C C 1
ATOM 5213 O O . ALA C 1 170 ? 96.782 -28.311 77.818 1.00 89.82 198 ALA C O 1
ATOM 5215 N N . VAL C 1 171 ? 95.129 -29.671 78.520 1.00 86.48 199 VAL C N 1
ATOM 5216 C CA . VAL C 1 171 ? 95.726 -29.888 79.835 1.00 86.13 199 VAL C CA 1
ATOM 5217 C C . VAL C 1 171 ? 95.824 -31.394 80.084 1.00 89.03 199 VAL C C 1
ATOM 5218 O O . VAL C 1 171 ? 94.927 -31.991 80.697 1.00 86.13 199 VAL C O 1
ATOM 5222 N N . PRO C 1 172 ? 96.884 -32.025 79.578 1.00 95.56 200 PRO C N 1
ATOM 5223 C CA . PRO C 1 172 ? 97.015 -33.450 79.852 1.00 95.68 200 PRO C CA 1
ATOM 5224 C C . PRO C 1 172 ? 97.181 -33.605 81.338 1.00 95.45 200 PRO C C 1
ATOM 5225 O O . PRO C 1 172 ? 97.984 -32.928 81.942 1.00 92.99 200 PRO C O 1
ATOM 5229 N N . ASP C 1 173 ? 96.452 -34.530 81.927 1.00 98.71 201 ASP C N 1
ATOM 5230 C CA . ASP C 1 173 ? 96.511 -34.692 83.363 1.00 104.20 201 ASP C CA 1
ATOM 5231 C C . ASP C 1 173 ? 96.092 -36.063 83.820 1.00 108.29 201 ASP C C 1
ATOM 5232 O O . ASP C 1 173 ? 95.814 -36.927 83.026 1.00 111.80 201 ASP C O 1
ATOM 5237 N N . ASP C 1 174 ? 96.038 -36.257 85.127 1.00 110.83 202 ASP C N 1
ATOM 5238 C CA . ASP C 1 174 ? 95.621 -37.519 85.708 1.00 115.69 202 ASP C CA 1
ATOM 5239 C C . ASP C 1 174 ? 94.191 -37.859 85.295 1.00 124.45 202 ASP C C 1
ATOM 5240 O O . ASP C 1 174 ? 93.896 -39.015 85.022 1.00 129.76 202 ASP C O 1
ATOM 5245 N N . GLU C 1 175 ? 93.328 -36.854 85.247 1.00 123.87 203 GLU C N 1
ATOM 5246 C CA . GLU C 1 175 ? 91.934 -37.056 84.883 1.00 120.63 203 GLU C CA 1
ATOM 5247 C C . GLU C 1 175 ? 91.746 -37.578 83.460 1.00 129.44 203 GLU C C 1
ATOM 5248 O O . GLU C 1 175 ? 90.879 -38.416 83.211 1.00 129.84 203 GLU C O 1
ATOM 5254 N N . THR C 1 176 ? 92.555 -37.083 82.529 1.00 136.25 204 THR C N 1
ATOM 5255 C CA . THR C 1 176 ? 92.410 -37.471 81.110 1.00 134.67 204 THR C CA 1
ATOM 5256 C C . THR C 1 176 ? 92.478 -38.981 80.805 1.00 132.60 204 THR C C 1
ATOM 5257 O O . THR C 1 176 ? 92.018 -39.424 79.767 1.00 138.86 204 THR C O 1
ATOM 5261 N N . LYS C 1 177 ? 93.057 -39.752 81.710 1.00 118.62 205 LYS C N 1
ATOM 5262 C CA . LYS C 1 177 ? 93.214 -41.164 81.574 1.00 108.73 205 LYS C CA 1
ATOM 5263 C C . LYS C 1 177 ? 91.918 -41.945 81.389 1.00 99.85 205 LYS C C 1
ATOM 5264 O O . LYS C 1 177 ? 91.948 -42.940 80.681 1.00 99.69 205 LYS C O 1
ATOM 5270 N N . VAL C 1 178 ? 90.794 -41.597 82.009 1.00 99.21 206 VAL C N 1
ATOM 5271 C CA . VAL C 1 178 ? 89.658 -42.460 81.683 1.00 103.79 206 VAL C CA 1
ATOM 5272 C C . VAL C 1 178 ? 88.848 -41.966 80.492 1.00 101.97 206 VAL C C 1
ATOM 5273 O O . VAL C 1 178 ? 87.900 -42.600 80.081 1.00 97.64 206 VAL C O 1
ATOM 5285 N N . GLY C 1 180 ? 89.652 -41.794 77.403 1.00 131.00 208 GLY C N 1
ATOM 5286 C CA . GLY C 1 180 ? 89.767 -42.634 76.237 1.00 136.49 208 GLY C CA 1
ATOM 5287 C C . GLY C 1 180 ? 90.030 -41.808 75.002 1.00 136.75 208 GLY C C 1
ATOM 5288 O O . GLY C 1 180 ? 91.034 -41.120 74.929 1.00 139.74 208 GLY C O 1
ATOM 5289 N N . LYS C 1 181 ? 89.057 -41.783 74.098 1.00 128.80 209 LYS C N 1
ATOM 5290 C CA . LYS C 1 181 ? 89.186 -41.000 72.844 1.00 122.71 209 LYS C CA 1
ATOM 5291 C C . LYS C 1 181 ? 89.312 -39.504 73.166 1.00 122.32 209 LYS C C 1
ATOM 5292 O O . LYS C 1 181 ? 89.948 -38.785 72.373 1.00 125.58 209 LYS C O 1
ATOM 5298 N N . PHE C 1 182 ? 88.715 -39.047 74.271 1.00 119.00 210 PHE C N 1
ATOM 5299 C CA . PHE C 1 182 ? 88.683 -37.592 74.586 1.00 114.65 210 PHE C CA 1
ATOM 5300 C C . PHE C 1 182 ? 89.849 -37.111 75.462 1.00 110.24 210 PHE C C 1
ATOM 5301 O O . PHE C 1 182 ? 89.894 -35.909 75.759 1.00 103.49 210 PHE C O 1
ATOM 5309 N N . SER C 1 183 ? 90.792 -37.984 75.807 1.00 118.19 211 SER C N 1
ATOM 5310 C CA . SER C 1 183 ? 91.908 -37.565 76.695 1.00 127.26 211 SER C CA 1
ATOM 5311 C C . SER C 1 183 ? 92.747 -36.441 76.078 1.00 130.83 211 SER C C 1
ATOM 5312 O O . SER C 1 183 ? 93.236 -35.603 76.850 1.00 128.27 211 SER C O 1
ATOM 5315 N N . LYS C 1 184 ? 92.892 -36.421 74.768 1.00 134.70 212 LYS C N 1
ATOM 5316 C CA . LYS C 1 184 ? 93.745 -35.451 74.109 1.00 133.96 212 LYS C CA 1
ATOM 5317 C C . LYS C 1 184 ? 93.007 -34.236 73.590 1.00 130.27 212 LYS C C 1
ATOM 5318 O O . LYS C 1 184 ? 93.536 -33.483 72.784 1.00 131.97 212 LYS C O 1
ATOM 5324 N N . ASP C 1 185 ? 91.756 -34.083 73.990 1.00 123.17 213 ASP C N 1
ATOM 5325 C CA . ASP C 1 185 ? 90.967 -32.893 73.561 1.00 113.12 213 ASP C CA 1
ATOM 5326 C C . ASP C 1 185 ? 91.171 -31.679 74.481 1.00 105.95 213 ASP C C 1
ATOM 5327 O O . ASP C 1 185 ? 91.519 -31.870 75.664 1.00 102.40 213 ASP C O 1
ATOM 5332 N N . GLN C 1 186 ? 90.954 -30.476 73.929 1.00 102.40 214 GLN C N 1
ATOM 5333 C CA . GLN C 1 186 ? 91.046 -29.220 74.664 1.00 98.61 214 GLN C CA 1
ATOM 5334 C C . GLN C 1 186 ? 89.862 -28.845 75.549 1.00 92.66 214 GLN C C 1
ATOM 5335 O O . GLN C 1 186 ? 88.758 -29.320 75.355 1.00 93.95 214 GLN C O 1
ATOM 5341 N N . VAL C 1 187 ? 90.105 -27.950 76.503 1.00 89.10 215 VAL C N 1
ATOM 5342 C CA . VAL C 1 187 ? 89.075 -27.488 77.430 1.00 83.11 215 VAL C CA 1
ATOM 5343 C C . VAL C 1 187 ? 89.083 -25.981 77.696 1.00 75.22 215 VAL C C 1
ATOM 5344 O O . VAL C 1 187 ? 90.093 -25.313 77.533 1.00 71.40 215 VAL C O 1
ATOM 5348 N N . TRP C 1 188 ? 87.932 -25.476 78.120 1.00 68.27 216 TRP C N 1
ATOM 5349 C CA . TRP C 1 188 ? 87.714 -24.074 78.426 1.00 62.00 216 TRP C CA 1
ATOM 5350 C C . TRP C 1 188 ? 87.556 -23.935 79.912 1.00 61.02 216 TRP C C 1
ATOM 5351 O O . TRP C 1 188 ? 86.827 -24.696 80.512 1.00 61.28 216 TRP C O 1
ATOM 5362 N N . PRO C 1 189 ? 88.238 -22.964 80.523 1.00 63.78 217 PRO C N 1
ATOM 5363 C CA . PRO C 1 189 ? 88.028 -22.821 81.955 1.00 59.18 217 PRO C CA 1
ATOM 5364 C C . PRO C 1 189 ? 86.748 -22.052 82.125 1.00 62.68 217 PRO C C 1
ATOM 5365 O O . PRO C 1 189 ? 86.565 -21.063 81.445 1.00 65.70 217 PRO C O 1
ATOM 5369 N N . VAL C 1 190 ? 85.862 -22.501 82.997 1.00 63.26 218 VAL C N 1
ATOM 5370 C CA . VAL C 1 190 ? 84.624 -21.799 83.183 1.00 58.51 218 VAL C CA 1
ATOM 5371 C C . VAL C 1 190 ? 84.334 -21.539 84.631 1.00 56.89 218 VAL C C 1
ATOM 5372 O O . VAL C 1 190 ? 84.618 -22.337 85.465 1.00 56.46 218 VAL C O 1
ATOM 5376 N N . THR C 1 191 ? 83.765 -20.390 84.905 1.00 58.09 219 THR C N 1
ATOM 5377 C CA . THR C 1 191 ? 83.326 -20.018 86.236 1.00 57.89 219 THR C CA 1
ATOM 5378 C C . THR C 1 191 ? 81.865 -19.627 86.128 1.00 62.87 219 THR C C 1
ATOM 5379 O O . THR C 1 191 ? 81.503 -18.834 85.254 1.00 64.69 219 THR C O 1
ATOM 5383 N N . ILE C 1 192 ? 81.026 -20.190 86.993 1.00 59.94 220 ILE C N 1
ATOM 5384 C CA . ILE C 1 192 ? 79.617 -19.821 87.066 1.00 56.77 220 ILE C CA 1
ATOM 5385 C C . ILE C 1 192 ? 79.302 -19.509 88.516 1.00 56.46 220 ILE C C 1
ATOM 5386 O O . ILE C 1 192 ? 79.505 -20.358 89.391 1.00 64.41 220 ILE C O 1
ATOM 5391 N N . ALA C 1 193 ? 78.810 -18.301 88.771 1.00 50.91 221 ALA C N 1
ATOM 5392 C CA . ALA C 1 193 ? 78.425 -17.882 90.107 1.00 48.78 221 ALA C CA 1
ATOM 5393 C C . ALA C 1 193 ? 76.937 -17.591 90.135 1.00 51.49 221 ALA C C 1
ATOM 5394 O O . ALA C 1 193 ? 76.408 -16.959 89.224 1.00 54.81 221 ALA C O 1
ATOM 5396 N N . TYR C 1 194 ? 76.265 -18.058 91.177 1.00 55.04 222 TYR C N 1
ATOM 5397 C CA . TYR C 1 194 ? 74.815 -18.040 91.235 1.00 49.06 222 TYR C CA 1
ATOM 5398 C C . TYR C 1 194 ? 74.373 -17.036 92.285 1.00 52.75 222 TYR C C 1
ATOM 5399 O O . TYR C 1 194 ? 74.906 -17.010 93.382 1.00 53.58 222 TYR C O 1
ATOM 5408 N N . PHE C 1 195 ? 73.392 -16.214 91.936 1.00 54.91 223 PHE C N 1
ATOM 5409 C CA . PHE C 1 195 ? 72.964 -15.099 92.768 1.00 54.55 223 PHE C CA 1
ATOM 5410 C C . PHE C 1 195 ? 71.473 -15.209 93.018 1.00 57.74 223 PHE C C 1
ATOM 5411 O O . PHE C 1 195 ? 70.711 -15.472 92.107 1.00 62.53 223 PHE C O 1
ATOM 5419 N N . ASP C 1 196 ? 71.056 -15.018 94.257 1.00 62.32 224 ASP C N 1
ATOM 5420 C CA . ASP C 1 196 ? 69.644 -15.091 94.580 1.00 68.34 224 ASP C CA 1
ATOM 5421 C C . ASP C 1 196 ? 69.217 -13.820 95.279 1.00 71.57 224 ASP C C 1
ATOM 5422 O O . ASP C 1 196 ? 69.628 -13.563 96.401 1.00 75.13 224 ASP C O 1
ATOM 5427 N N . ASP C 1 197 ? 68.369 -13.033 94.636 1.00 76.00 225 ASP C N 1
ATOM 5428 C CA . ASP C 1 197 ? 68.019 -11.731 95.175 1.00 87.61 225 ASP C CA 1
ATOM 5429 C C . ASP C 1 197 ? 67.484 -11.759 96.600 1.00 89.43 225 ASP C C 1
ATOM 5430 O O . ASP C 1 197 ? 67.838 -10.885 97.386 1.00 85.08 225 ASP C O 1
ATOM 5435 N N . LYS C 1 198 ? 66.682 -12.748 96.968 1.00 95.19 226 LYS C N 1
ATOM 5436 C CA . LYS C 1 198 ? 66.220 -12.791 98.348 1.00 102.39 226 LYS C CA 1
ATOM 5437 C C . LYS C 1 198 ? 67.385 -12.994 99.324 1.00 108.38 226 LYS C C 1
ATOM 5438 O O . LYS C 1 198 ? 67.442 -12.346 100.364 1.00 115.39 226 LYS C O 1
ATOM 5444 N N . GLU C 1 199 ? 68.312 -13.887 98.984 1.00 104.35 227 GLU C N 1
ATOM 5445 C CA . GLU C 1 199 ? 69.471 -14.170 99.839 1.00 100.77 227 GLU C CA 1
ATOM 5446 C C . GLU C 1 199 ? 70.636 -13.222 99.566 1.00 96.71 227 GLU C C 1
ATOM 5447 O O . GLU C 1 199 ? 71.694 -13.635 99.089 1.00 92.17 227 GLU C O 1
ATOM 5453 N N . GLN C 1 200 ? 70.419 -11.948 99.839 1.00 92.89 228 GLN C N 1
ATOM 5454 C CA . GLN C 1 200 ? 71.435 -10.960 99.573 1.00 86.81 228 GLN C CA 1
ATOM 5455 C C . GLN C 1 200 ? 72.408 -10.757 100.701 1.00 84.31 228 GLN C C 1
ATOM 5456 O O . GLN C 1 200 ? 72.277 -9.806 101.448 1.00 89.34 228 GLN C O 1
ATOM 5462 N N . GLN C 1 201 ? 73.412 -11.610 100.817 1.00 79.09 229 GLN C N 1
ATOM 5463 C CA . GLN C 1 201 ? 74.408 -11.403 101.850 1.00 84.28 229 GLN C CA 1
ATOM 5464 C C . GLN C 1 201 ? 75.389 -10.515 101.125 1.00 77.28 229 GLN C C 1
ATOM 5465 O O . GLN C 1 201 ? 76.300 -11.015 100.483 1.00 68.92 229 GLN C O 1
ATOM 5471 N N . ASP C 1 202 ? 75.194 -9.199 101.256 1.00 79.77 230 ASP C N 1
ATOM 5472 C CA . ASP C 1 202 ? 75.961 -8.185 100.538 1.00 78.09 230 ASP C CA 1
ATOM 5473 C C . ASP C 1 202 ? 75.764 -8.489 99.066 1.00 74.76 230 ASP C C 1
ATOM 5474 O O . ASP C 1 202 ? 74.645 -8.484 98.582 1.00 74.00 230 ASP C O 1
ATOM 5479 N N . GLY C 1 203 ? 76.847 -8.693 98.342 1.00 72.20 231 GLY C N 1
ATOM 5480 C CA . GLY C 1 203 ? 76.761 -9.044 96.936 1.00 67.01 231 GLY C CA 1
ATOM 5481 C C . GLY C 1 203 ? 77.401 -10.401 96.683 1.00 62.73 231 GLY C C 1
ATOM 5482 O O . GLY C 1 203 ? 77.985 -10.615 95.636 1.00 62.48 231 GLY C O 1
ATOM 5491 N N . PRO C 1 205 ? 77.724 -14.408 95.988 1.00 57.17 233 PRO C N 1
ATOM 5492 C CA . PRO C 1 205 ? 76.946 -15.456 95.322 1.00 58.98 233 PRO C CA 1
ATOM 5493 C C . PRO C 1 205 ? 76.496 -16.539 96.298 1.00 62.21 233 PRO C C 1
ATOM 5494 O O . PRO C 1 205 ? 77.206 -16.878 97.247 1.00 68.47 233 PRO C O 1
ATOM 5498 N N . ILE C 1 206 ? 75.307 -17.105 96.057 1.00 59.13 234 ILE C N 1
ATOM 5499 C CA . ILE C 1 206 ? 74.843 -18.187 96.929 1.00 61.15 234 ILE C CA 1
ATOM 5500 C C . ILE C 1 206 ? 75.513 -19.514 96.625 1.00 47.40 234 ILE C C 1
ATOM 5501 O O . ILE C 1 206 ? 75.536 -20.395 97.487 1.00 48.28 234 ILE C O 1
ATOM 5506 N N . TYR C 1 207 ? 76.052 -19.681 95.425 1.00 45.95 235 TYR C N 1
ATOM 5507 C CA . TYR C 1 207 ? 76.824 -20.853 95.075 1.00 45.36 235 TYR C CA 1
ATOM 5508 C C . TYR C 1 207 ? 77.691 -20.482 93.889 1.00 44.93 235 TYR C C 1
ATOM 5509 O O . TYR C 1 207 ? 77.251 -19.763 93.004 1.00 44.21 235 TYR C O 1
ATOM 5518 N N . ARG C 1 208 ? 78.913 -20.977 93.870 1.00 48.04 236 ARG C N 1
ATOM 5519 C CA . ARG C 1 208 ? 79.819 -20.700 92.772 1.00 46.09 236 ARG C CA 1
ATOM 5520 C C . ARG C 1 208 ? 80.523 -21.984 92.381 1.00 46.09 236 ARG C C 1
ATOM 5521 O O . ARG C 1 208 ? 80.964 -22.735 93.254 1.00 47.22 236 ARG C O 1
ATOM 5529 N N . ILE C 1 209 ? 80.640 -22.234 91.081 1.00 45.29 237 ILE C N 1
ATOM 5530 C CA . ILE C 1 209 ? 81.364 -23.395 90.587 1.00 45.70 237 ILE C CA 1
ATOM 5531 C C . ILE C 1 209 ? 82.390 -22.973 89.549 1.00 47.13 237 ILE C C 1
ATOM 5532 O O . ILE C 1 209 ? 82.108 -22.153 88.670 1.00 48.75 237 ILE C O 1
ATOM 5537 N N . ASN C 1 210 ? 83.539 -23.622 89.592 1.00 55.97 238 ASN C N 1
ATOM 5538 C CA . ASN C 1 210 ? 84.608 -23.462 88.620 1.00 59.66 238 ASN C CA 1
ATOM 5539 C C . ASN C 1 210 ? 84.853 -24.865 88.042 1.00 60.58 238 ASN C C 1
ATOM 5540 O O . ASN C 1 210 ? 84.907 -25.829 88.780 1.00 58.90 238 ASN C O 1
ATOM 5545 N N . PHE C 1 211 ? 84.984 -24.963 86.726 1.00 62.02 239 PHE C N 1
ATOM 5546 C CA . PHE C 1 211 ? 85.182 -26.239 86.045 1.00 61.09 239 PHE C CA 1
ATOM 5547 C C . PHE C 1 211 ? 85.837 -26.088 84.684 1.00 62.42 239 PHE C C 1
ATOM 5548 O O . PHE C 1 211 ? 86.003 -24.989 84.206 1.00 67.51 239 PHE C O 1
ATOM 5556 N N . LYS C 1 212 ? 86.217 -27.203 84.070 1.00 61.83 240 LYS C N 1
ATOM 5557 C CA . LYS C 1 212 ? 86.821 -27.193 82.738 1.00 64.95 240 LYS C CA 1
ATOM 5558 C C . LYS C 1 212 ? 85.786 -27.763 81.771 1.00 69.19 240 LYS C C 1
ATOM 5559 O O . LYS C 1 212 ? 85.129 -28.734 82.078 1.00 71.46 240 LYS C O 1
ATOM 5565 N N . LEU C 1 213 ? 85.624 -27.134 80.616 1.00 69.38 241 LEU C N 1
ATOM 5566 C CA . LEU C 1 213 ? 84.604 -27.531 79.648 1.00 64.73 241 LEU C CA 1
ATOM 5567 C C . LEU C 1 213 ? 85.079 -28.055 78.293 1.00 70.50 241 LEU C C 1
ATOM 5568 O O . LEU C 1 213 ? 86.050 -27.572 77.741 1.00 80.17 241 LEU C O 1
ATOM 5573 N N . TYR C 1 214 ? 84.361 -29.048 77.771 1.00 69.56 242 TYR C N 1
ATOM 5574 C CA . TYR C 1 214 ? 84.637 -29.686 76.483 1.00 66.25 242 TYR C CA 1
ATOM 5575 C C . TYR C 1 214 ? 83.497 -29.322 75.568 1.00 63.92 242 TYR C C 1
ATOM 5576 O O . TYR C 1 214 ? 82.398 -29.106 76.040 1.00 61.18 242 TYR C O 1
ATOM 5585 N N . ARG C 1 215 ? 83.749 -29.254 74.266 1.00 68.22 243 ARG C N 1
ATOM 5586 C CA . ARG C 1 215 ? 82.712 -28.905 73.297 1.00 68.34 243 ARG C CA 1
ATOM 5587 C C . ARG C 1 215 ? 81.568 -29.908 73.273 1.00 63.49 243 ARG C C 1
ATOM 5588 O O . ARG C 1 215 ? 80.480 -29.585 72.788 1.00 63.28 243 ARG C O 1
ATOM 5596 N N . ASN C 1 216 ? 81.796 -31.121 73.740 1.00 65.77 244 ASN C N 1
ATOM 5597 C CA . ASN C 1 216 ? 80.752 -32.127 73.782 1.00 68.28 244 ASN C CA 1
ATOM 5598 C C . ASN C 1 216 ? 79.904 -32.034 75.035 1.00 71.10 244 ASN C C 1
ATOM 5599 O O . ASN C 1 216 ? 78.850 -32.674 75.109 1.00 77.86 244 ASN C O 1
ATOM 5604 N N . GLY C 1 217 ? 80.352 -31.273 76.025 1.00 69.15 245 GLY C N 1
ATOM 5605 C CA . GLY C 1 217 ? 79.579 -31.033 77.220 1.00 67.13 245 GLY C CA 1
ATOM 5606 C C . GLY C 1 217 ? 79.982 -31.820 78.443 1.00 68.57 245 GLY C C 1
ATOM 5607 O O . GLY C 1 217 ? 79.209 -31.869 79.404 1.00 69.03 245 GLY C O 1
ATOM 5608 N N . ILE C 1 218 ? 81.180 -32.380 78.440 1.00 69.62 246 ILE C N 1
ATOM 5609 C CA . ILE C 1 218 ? 81.670 -33.124 79.590 1.00 68.55 246 ILE C CA 1
ATOM 5610 C C . ILE C 1 218 ? 82.484 -32.194 80.486 1.00 70.23 246 ILE C C 1
ATOM 5611 O O . ILE C 1 218 ? 83.313 -31.436 80.005 1.00 69.62 246 ILE C O 1
ATOM 5616 N N . THR C 1 219 ? 82.283 -32.321 81.787 1.00 68.29 247 THR C N 1
ATOM 5617 C CA . THR C 1 219 ? 82.984 -31.500 82.750 1.00 62.20 247 THR C CA 1
ATOM 5618 C C . THR C 1 219 ? 83.846 -32.316 83.698 1.00 64.02 247 THR C C 1
ATOM 5619 O O . THR C 1 219 ? 83.421 -33.345 84.215 1.00 67.73 247 THR C O 1
ATOM 5623 N N . ARG C 1 220 ? 85.069 -31.841 83.894 1.00 54.04 248 ARG C N 1
ATOM 5624 C CA . ARG C 1 220 ? 86.045 -32.445 84.782 1.00 56.29 248 ARG C CA 1
ATOM 5625 C C . ARG C 1 220 ? 86.690 -31.361 85.636 1.00 83.61 248 ARG C C 1
ATOM 5626 O O . ARG C 1 220 ? 86.645 -30.187 85.292 1.00 86.45 248 ARG C O 1
ATOM 5634 N N . ASP C 1 221 ? 87.272 -31.750 86.761 1.00 82.00 249 ASP C N 1
ATOM 5635 C CA . ASP C 1 221 ? 87.927 -30.798 87.650 1.00 77.96 249 ASP C CA 1
ATOM 5636 C C . ASP C 1 221 ? 86.997 -29.734 88.204 1.00 70.84 249 ASP C C 1
ATOM 5637 O O . ASP C 1 221 ? 87.227 -28.562 88.011 1.00 72.55 249 ASP C O 1
ATOM 5650 N N . THR C 1 223 ? 85.306 -27.458 90.994 1.00 60.90 251 THR C N 1
ATOM 5651 C CA . THR C 1 223 ? 85.446 -26.920 92.324 1.00 59.78 251 THR C CA 1
ATOM 5652 C C . THR C 1 223 ? 84.108 -26.264 92.577 1.00 58.08 251 THR C C 1
ATOM 5653 O O . THR C 1 223 ? 83.597 -25.577 91.721 1.00 56.60 251 THR C O 1
ATOM 5665 N N . ASP C 1 225 ? 81.903 -23.950 95.363 1.00 57.75 253 ASP C N 1
ATOM 5666 C CA . ASP C 1 225 ? 81.897 -23.104 96.550 1.00 52.85 253 ASP C CA 1
ATOM 5667 C C . ASP C 1 225 ? 80.483 -22.920 97.067 1.00 55.93 253 ASP C C 1
ATOM 5668 O O . ASP C 1 225 ? 79.649 -22.374 96.384 1.00 56.84 253 ASP C O 1
ATOM 5673 N N . TYR C 1 226 ? 80.214 -23.373 98.280 1.00 58.04 254 TYR C N 1
ATOM 5674 C CA . TYR C 1 226 ? 78.884 -23.258 98.868 1.00 61.78 254 TYR C CA 1
ATOM 5675 C C . TYR C 1 226 ? 78.767 -22.215 99.972 1.00 68.21 254 TYR C C 1
ATOM 5676 O O . TYR C 1 226 ? 77.719 -22.083 100.581 1.00 70.62 254 TYR C O 1
ATOM 5685 N N . GLY C 1 227 ? 79.822 -21.448 100.203 1.00 74.26 255 GLY C N 1
ATOM 5686 C CA . GLY C 1 227 ? 79.832 -20.483 101.289 1.00 73.90 255 GLY C CA 1
ATOM 5687 C C . GLY C 1 227 ? 80.816 -20.938 102.349 1.00 72.17 255 GLY C C 1
ATOM 5688 O O . GLY C 1 227 ? 81.990 -20.627 102.266 1.00 68.43 255 GLY C O 1
ATOM 5689 N N . ASP C 1 228 ? 80.334 -21.670 103.343 1.00 75.46 256 ASP C N 1
ATOM 5690 C CA . ASP C 1 228 ? 81.185 -22.197 104.405 1.00 84.30 256 ASP C CA 1
ATOM 5691 C C . ASP C 1 228 ? 82.252 -23.174 103.933 1.00 84.24 256 ASP C C 1
ATOM 5692 O O . ASP C 1 228 ? 83.359 -23.161 104.438 1.00 92.60 256 ASP C O 1
ATOM 5697 N N . PHE C 1 229 ? 81.912 -24.045 102.993 1.00 78.57 257 PHE C N 1
ATOM 5698 C CA . PHE C 1 229 ? 82.859 -25.043 102.504 1.00 78.03 257 PHE C CA 1
ATOM 5699 C C . PHE C 1 229 ? 82.810 -25.238 100.999 1.00 75.91 257 PHE C C 1
ATOM 5700 O O . PHE C 1 229 ? 81.863 -24.824 100.357 1.00 75.13 257 PHE C O 1
ATOM 5708 N N . SER C 1 230 ? 83.861 -25.830 100.445 1.00 76.44 258 SER C N 1
ATOM 5709 C CA . SER C 1 230 ? 83.919 -26.124 99.026 1.00 69.91 258 SER C CA 1
ATOM 5710 C C . SER C 1 230 ? 84.558 -27.474 98.764 1.00 69.78 258 SER C C 1
ATOM 5711 O O . SER C 1 230 ? 85.455 -27.920 99.483 1.00 66.65 258 SER C O 1
ATOM 5722 N N . ARG C 1 232 ? 86.108 -30.361 95.840 1.00 65.15 260 ARG C N 1
ATOM 5723 C CA . ARG C 1 232 ? 86.733 -30.578 94.552 1.00 65.44 260 ARG C CA 1
ATOM 5724 C C . ARG C 1 232 ? 86.117 -31.804 93.907 1.00 65.76 260 ARG C C 1
ATOM 5725 O O . ARG C 1 232 ? 85.765 -32.764 94.599 1.00 61.69 260 ARG C O 1
ATOM 5733 N N . GLY C 1 233 ? 85.983 -31.754 92.580 1.00 64.72 261 GLY C N 1
ATOM 5734 C CA . GLY C 1 233 ? 85.420 -32.841 91.801 1.00 62.62 261 GLY C CA 1
ATOM 5735 C C . GLY C 1 233 ? 86.466 -33.503 90.930 1.00 66.57 261 GLY C C 1
ATOM 5736 O O . GLY C 1 233 ? 87.066 -32.846 90.081 1.00 69.75 261 GLY C O 1
ATOM 5737 N N . LYS C 1 234 ? 86.686 -34.804 91.141 1.00 68.35 262 LYS C N 1
ATOM 5738 C CA . LYS C 1 234 ? 87.714 -35.597 90.471 1.00 71.75 262 LYS C CA 1
ATOM 5739 C C . LYS C 1 234 ? 87.023 -36.628 89.587 1.00 71.55 262 LYS C C 1
ATOM 5740 O O . LYS C 1 234 ? 86.424 -37.584 90.096 1.00 74.64 262 LYS C O 1
ATOM 5746 N N . LEU C 1 235 ? 87.093 -36.442 88.268 1.00 63.04 263 LEU C N 1
ATOM 5747 C CA . LEU C 1 235 ? 86.519 -37.445 87.386 1.00 62.60 263 LEU C CA 1
ATOM 5748 C C . LEU C 1 235 ? 87.366 -38.707 87.430 1.00 77.18 263 LEU C C 1
ATOM 5749 O O . LEU C 1 235 ? 88.555 -38.664 87.105 1.00 80.58 263 LEU C O 1
ATOM 5754 N N . VAL C 1 236 ? 86.771 -39.833 87.827 1.00 67.09 264 VAL C N 1
ATOM 5755 C CA . VAL C 1 236 ? 87.518 -41.080 87.945 1.00 71.32 264 VAL C CA 1
ATOM 5756 C C . VAL C 1 236 ? 87.109 -42.136 86.931 1.00 76.77 264 VAL C C 1
ATOM 5757 O O . VAL C 1 236 ? 87.888 -43.072 86.695 1.00 85.74 264 VAL C O 1
ATOM 5761 N N . LYS C 1 237 ? 85.939 -42.016 86.309 1.00 73.29 265 LYS C N 1
ATOM 5762 C CA . LYS C 1 237 ? 85.490 -42.994 85.328 1.00 73.27 265 LYS C CA 1
ATOM 5763 C C . LYS C 1 237 ? 84.563 -42.318 84.341 1.00 66.01 265 LYS C C 1
ATOM 5764 O O . LYS C 1 237 ? 83.540 -41.769 84.738 1.00 65.16 265 LYS C O 1
ATOM 5770 N N . LEU C 1 238 ? 84.889 -42.397 83.064 1.00 67.22 266 LEU C N 1
ATOM 5771 C CA . LEU C 1 238 ? 84.054 -41.826 82.018 1.00 64.97 266 LEU C CA 1
ATOM 5772 C C . LEU C 1 238 ? 83.627 -42.917 81.044 1.00 81.88 266 LEU C C 1
ATOM 5773 O O . LEU C 1 238 ? 84.414 -43.342 80.192 1.00 89.70 266 LEU C O 1
ATOM 5778 N N . ASP C 1 239 ? 82.387 -43.365 81.166 1.00 73.73 267 ASP C N 1
ATOM 5779 C CA . ASP C 1 239 ? 81.768 -44.232 80.176 1.00 77.56 267 ASP C CA 1
ATOM 5780 C C . ASP C 1 239 ? 81.073 -43.335 79.166 1.00 79.59 267 ASP C C 1
ATOM 5781 O O . ASP C 1 239 ? 80.269 -42.485 79.551 1.00 83.49 267 ASP C O 1
ATOM 5786 N N . ILE C 1 240 ? 81.395 -43.492 77.890 1.00 79.36 268 ILE C N 1
ATOM 5787 C CA . ILE C 1 240 ? 80.820 -42.640 76.856 1.00 79.82 268 ILE C CA 1
ATOM 5788 C C . ILE C 1 240 ? 79.929 -43.503 75.969 1.00 78.39 268 ILE C C 1
ATOM 5789 O O . ILE C 1 240 ? 80.148 -44.707 75.792 1.00 77.59 268 ILE C O 1
ATOM 5794 N N . TYR C 1 241 ? 78.884 -42.881 75.448 1.00 82.31 269 TYR C N 1
ATOM 5795 C CA . TYR C 1 241 ? 77.909 -43.547 74.614 1.00 88.63 269 TYR C CA 1
ATOM 5796 C C . TYR C 1 241 ? 77.878 -42.893 73.239 1.00 87.48 269 TYR C C 1
ATOM 5797 O O . TYR C 1 241 ? 78.227 -41.745 73.098 1.00 81.73 269 TYR C O 1
ATOM 5806 N N . ASP C 1 242 ? 77.575 -43.678 72.213 1.00 95.06 270 ASP C N 1
ATOM 5807 C CA . ASP C 1 242 ? 77.590 -43.235 70.825 1.00 98.87 270 ASP C CA 1
ATOM 5808 C C . ASP C 1 242 ? 78.947 -42.631 70.499 1.00 105.41 270 ASP C C 1
ATOM 5809 O O . ASP C 1 242 ? 79.983 -43.195 70.841 1.00 109.84 270 ASP C O 1
ATOM 5814 N N . THR C 1 243 ? 78.930 -41.494 69.822 1.00 106.44 271 THR C N 1
ATOM 5815 C CA . THR C 1 243 ? 80.147 -40.803 69.440 1.00 109.30 271 THR C CA 1
ATOM 5816 C C . THR C 1 243 ? 79.794 -39.463 68.831 1.00 109.64 271 THR C C 1
ATOM 5817 O O . THR C 1 243 ? 78.627 -39.127 68.702 1.00 107.88 271 THR C O 1
ATOM 5821 N N . ALA D 1 2 ? 89.536 -0.271 105.834 1.00 72.32 30 ALA D N 1
ATOM 5822 C CA . ALA D 1 2 ? 90.687 0.562 106.136 1.00 75.48 30 ALA D CA 1
ATOM 5823 C C . ALA D 1 2 ? 91.849 0.297 105.188 1.00 83.17 30 ALA D C 1
ATOM 5824 O O . ALA D 1 2 ? 92.783 -0.424 105.516 1.00 83.59 30 ALA D O 1
ATOM 5826 N N . VAL D 1 3 ? 91.777 0.905 104.011 1.00 88.44 31 VAL D N 1
ATOM 5827 C CA . VAL D 1 3 ? 92.795 0.755 102.989 1.00 85.61 31 VAL D CA 1
ATOM 5828 C C . VAL D 1 3 ? 93.451 2.093 102.718 1.00 76.02 31 VAL D C 1
ATOM 5829 O O . VAL D 1 3 ? 92.775 3.100 102.604 1.00 72.66 31 VAL D O 1
ATOM 5833 N N . ARG D 1 4 ? 94.771 2.107 102.645 1.00 70.15 32 ARG D N 1
ATOM 5834 C CA . ARG D 1 4 ? 95.497 3.337 102.392 1.00 65.90 32 ARG D CA 1
ATOM 5835 C C . ARG D 1 4 ? 95.755 3.607 100.917 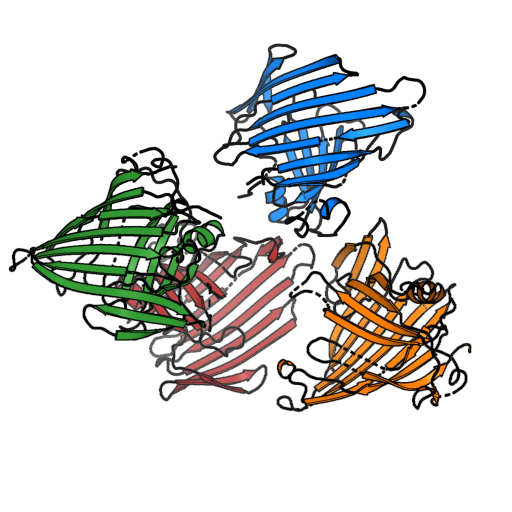1.00 66.39 32 ARG D C 1
ATOM 5836 O O . ARG D 1 4 ? 96.842 3.337 100.438 1.00 65.66 32 ARG D O 1
ATOM 5844 N N . LEU D 1 5 ? 94.789 4.139 100.184 1.00 66.11 33 LEU D N 1
ATOM 5845 C CA . LEU D 1 5 ? 95.038 4.413 98.770 1.00 59.71 33 LEU D CA 1
ATOM 5846 C C . LEU D 1 5 ? 96.168 5.412 98.679 1.00 60.38 33 LEU D C 1
ATOM 5847 O O . LEU D 1 5 ? 96.159 6.409 99.362 1.00 67.27 33 LEU D O 1
ATOM 5852 N N . VAL D 1 6 ? 97.135 5.153 97.824 1.00 54.07 34 VAL D N 1
ATOM 5853 C CA . VAL D 1 6 ? 98.274 6.022 97.722 1.00 51.68 34 VAL D CA 1
ATOM 5854 C C . VAL D 1 6 ? 98.191 7.020 96.603 1.00 55.57 34 VAL D C 1
ATOM 5855 O O . VAL D 1 6 ? 98.000 6.671 95.458 1.00 60.19 34 VAL D O 1
ATOM 5859 N N . PRO D 1 7 ? 98.330 8.291 96.936 1.00 54.65 35 PRO D N 1
ATOM 5860 C CA . PRO D 1 7 ? 98.313 9.330 95.927 1.00 53.56 35 PRO D CA 1
ATOM 5861 C C . PRO D 1 7 ? 99.374 9.046 94.913 1.00 54.72 35 PRO D C 1
ATOM 5862 O O . PRO D 1 7 ? 100.436 8.626 95.282 1.00 55.54 35 PRO D O 1
ATOM 5866 N N . HIS D 1 8 ? 99.084 9.237 93.644 1.00 53.27 36 HIS D N 1
ATOM 5867 C CA . HIS D 1 8 ? 100.081 8.976 92.635 1.00 51.82 36 HIS D CA 1
ATOM 5868 C C . HIS D 1 8 ? 99.693 9.479 91.275 1.00 52.13 36 HIS D C 1
ATOM 5869 O O . HIS D 1 8 ? 98.562 9.842 91.056 1.00 53.65 36 HIS D O 1
ATOM 5876 N N . ARG D 1 9 ? 100.644 9.492 90.359 1.00 51.67 37 ARG D N 1
ATOM 5877 C CA . ARG D 1 9 ? 100.369 9.835 88.971 1.00 48.45 37 ARG D CA 1
ATOM 5878 C C . ARG D 1 9 ? 100.988 8.772 88.081 1.00 54.29 37 ARG D C 1
ATOM 5879 O O . ARG D 1 9 ? 102.186 8.486 88.182 1.00 59.35 37 ARG D O 1
ATOM 5887 N N . ALA D 1 10 ? 100.173 8.206 87.199 1.00 52.70 38 ALA D N 1
ATOM 5888 C CA . ALA D 1 10 ? 100.554 7.055 86.406 1.00 42.80 38 ALA D CA 1
ATOM 5889 C C . ALA D 1 10 ? 100.158 7.284 84.960 1.00 44.23 38 ALA D C 1
ATOM 5890 O O . ALA D 1 10 ? 99.011 7.618 84.669 1.00 45.84 38 ALA D O 1
ATOM 5892 N N . ILE D 1 11 ? 101.105 7.118 84.062 1.00 45.28 39 ILE D N 1
ATOM 5893 C CA . ILE D 1 11 ? 100.862 7.235 82.636 1.00 48.66 39 ILE D CA 1
ATOM 5894 C C . ILE D 1 11 ? 100.789 5.835 82.070 1.00 57.47 39 ILE D C 1
ATOM 5895 O O . ILE D 1 11 ? 101.540 4.949 82.493 1.00 58.50 39 ILE D O 1
ATOM 5900 N N . TYR D 1 12 ? 99.915 5.642 81.094 1.00 57.78 40 TYR D N 1
ATOM 5901 C CA . TYR D 1 12 ? 99.787 4.358 80.432 1.00 49.99 40 TYR D CA 1
ATOM 5902 C C . TYR D 1 12 ? 99.810 4.555 78.925 1.00 52.20 40 TYR D C 1
ATOM 5903 O O . TYR D 1 12 ? 99.281 5.542 78.417 1.00 45.37 40 TYR D O 1
ATOM 5912 N N . ASP D 1 13 ? 100.402 3.613 78.205 1.00 71.50 41 ASP D N 1
ATOM 5913 C CA . ASP D 1 13 ? 100.379 3.638 76.749 1.00 79.19 41 ASP D CA 1
ATOM 5914 C C . ASP D 1 13 ? 99.309 2.697 76.224 1.00 70.51 41 ASP D C 1
ATOM 5915 O O . ASP D 1 13 ? 99.217 1.543 76.652 1.00 65.10 41 ASP D O 1
ATOM 5920 N N . LEU D 1 14 ? 98.522 3.185 75.284 1.00 59.40 42 LEU D N 1
ATOM 5921 C CA . LEU D 1 14 ? 97.366 2.464 74.798 1.00 55.34 42 LEU D CA 1
ATOM 5922 C C . LEU D 1 14 ? 97.680 1.852 73.452 1.00 41.59 42 LEU D C 1
ATOM 5923 O O . LEU D 1 14 ? 98.287 2.486 72.588 1.00 46.24 42 LEU D O 1
ATOM 5928 N N . THR D 1 15 ? 97.275 0.608 73.291 1.00 41.92 43 THR D N 1
ATOM 5929 C CA . THR D 1 15 ? 97.534 -0.113 72.067 1.00 43.10 43 THR D CA 1
ATOM 5930 C C . THR D 1 15 ? 96.306 -0.936 71.733 1.00 44.39 43 THR D C 1
ATOM 5931 O O . THR D 1 15 ? 95.514 -1.285 72.610 1.00 45.01 43 THR D O 1
ATOM 5935 N N . LEU D 1 16 ? 96.142 -1.226 70.456 1.00 45.99 44 LEU D N 1
ATOM 5936 C CA . LEU D 1 16 ? 95.050 -2.090 70.063 1.00 49.77 44 LEU D CA 1
ATOM 5937 C C . LEU D 1 16 ? 95.386 -3.512 70.471 1.00 55.79 44 LEU D C 1
ATOM 5938 O O . LEU D 1 16 ? 96.516 -3.967 70.274 1.00 62.62 44 LEU D O 1
ATOM 5943 N N . ASP D 1 17 ? 94.420 -4.196 71.083 1.00 55.22 45 ASP D N 1
ATOM 5944 C CA . ASP D 1 17 ? 94.520 -5.621 71.369 1.00 61.09 45 ASP D CA 1
ATOM 5945 C C . ASP D 1 17 ? 93.728 -6.440 70.363 1.00 59.32 45 ASP D C 1
ATOM 5946 O O . ASP D 1 17 ? 94.251 -7.368 69.743 1.00 62.51 45 ASP D O 1
ATOM 5951 N N . ARG D 1 18 ? 92.485 -6.058 70.150 1.00 58.57 46 ARG D N 1
ATOM 5952 C CA . ARG D 1 18 ? 91.561 -6.793 69.315 1.00 64.49 46 ARG D CA 1
ATOM 5953 C C . ARG D 1 18 ? 90.752 -5.797 68.507 1.00 66.72 46 ARG D C 1
ATOM 5954 O O . ARG D 1 18 ? 90.367 -4.758 69.036 1.00 72.96 46 ARG D O 1
ATOM 5962 N N . ALA D 1 19 ? 90.473 -6.103 67.244 1.00 67.20 47 ALA D N 1
ATOM 5963 C CA . ALA D 1 19 ? 89.521 -5.294 66.478 1.00 68.57 47 ALA D CA 1
ATOM 5964 C C . ALA D 1 19 ? 88.737 -6.207 65.543 1.00 73.82 47 ALA D C 1
ATOM 5965 O O . ALA D 1 19 ? 89.320 -6.834 64.647 1.00 79.63 47 ALA D O 1
ATOM 5967 N N . ASP D 1 20 ? 87.420 -6.267 65.728 1.00 72.51 48 ASP D N 1
ATOM 5968 C CA . ASP D 1 20 ? 86.598 -7.067 64.840 1.00 74.99 48 ASP D CA 1
ATOM 5969 C C . ASP D 1 20 ? 86.286 -6.282 63.578 1.00 69.07 48 ASP D C 1
ATOM 5970 O O . ASP D 1 20 ? 86.416 -5.055 63.528 1.00 68.45 48 ASP D O 1
ATOM 5975 N N . GLU D 1 21 ? 85.866 -7.005 62.547 1.00 69.51 49 GLU D N 1
ATOM 5976 C CA . GLU D 1 21 ? 85.615 -6.340 61.282 1.00 75.77 49 GLU D CA 1
ATOM 5977 C C . GLU D 1 21 ? 84.447 -5.377 61.389 1.00 78.50 49 GLU D C 1
ATOM 5978 O O . GLU D 1 21 ? 84.366 -4.412 60.624 1.00 81.41 49 GLU D O 1
ATOM 5984 N N . LYS D 1 22 ? 83.568 -5.635 62.342 1.00 76.37 50 LYS D N 1
ATOM 5985 C CA . LYS D 1 22 ? 82.420 -4.785 62.601 1.00 77.94 50 LYS D CA 1
ATOM 5986 C C . LYS D 1 22 ? 82.815 -3.373 63.086 1.00 76.79 50 LYS D C 1
ATOM 5987 O O . LYS D 1 22 ? 82.188 -2.389 62.725 1.00 82.76 50 LYS D O 1
ATOM 5993 N N . SER D 1 23 ? 83.836 -3.296 63.928 1.00 66.83 51 SER D N 1
ATOM 5994 C CA . SER D 1 23 ? 84.353 -2.032 64.428 1.00 62.42 51 SER D CA 1
ATOM 5995 C C . SER D 1 23 ? 84.859 -1.153 63.293 1.00 68.77 51 SER D C 1
ATOM 5996 O O . SER D 1 23 ? 84.689 0.072 63.317 1.00 72.53 51 SER D O 1
ATOM 5999 N N . GLY D 1 24 ? 85.492 -1.758 62.296 1.00 65.73 52 GLY D N 1
ATOM 6000 C CA . GLY D 1 24 ? 86.054 -1.001 61.205 1.00 66.16 52 GLY D CA 1
ATOM 6001 C C . GLY D 1 24 ? 87.378 -0.359 61.512 1.00 64.56 52 GLY D C 1
ATOM 6002 O O . GLY D 1 24 ? 87.878 0.412 60.690 1.00 70.31 52 GLY D O 1
ATOM 6003 N N . ILE D 1 25 ? 87.976 -0.678 62.649 1.00 61.59 53 ILE D N 1
ATOM 6004 C CA . ILE D 1 25 ? 89.141 0.034 63.163 1.00 60.60 53 ILE D CA 1
ATOM 6005 C C . ILE D 1 25 ? 90.405 -0.660 62.682 1.00 71.29 53 ILE D C 1
ATOM 6006 O O . ILE D 1 25 ? 90.554 -1.873 62.865 1.00 79.56 53 ILE D O 1
ATOM 6011 N N . SER D 1 26 ? 91.333 0.109 62.101 1.00 69.97 54 SER D N 1
ATOM 6012 C CA . SER D 1 26 ? 92.551 -0.474 61.547 1.00 65.73 54 SER D CA 1
ATOM 6013 C C . SER D 1 26 ? 93.748 -0.353 62.481 1.00 62.05 54 SER D C 1
ATOM 6014 O O . SER D 1 26 ? 94.590 -1.252 62.516 1.00 61.09 54 SER D O 1
ATOM 6017 N N . GLY D 1 27 ? 93.858 0.739 63.231 1.00 62.21 55 GLY D N 1
ATOM 6018 C CA . GLY D 1 27 ? 94.953 0.896 64.172 1.00 59.32 55 GLY D CA 1
ATOM 6019 C C . GLY D 1 27 ? 94.533 1.797 65.314 1.00 58.23 55 GLY D C 1
ATOM 6020 O O . GLY D 1 27 ? 93.588 2.581 65.193 1.00 55.88 55 GLY D O 1
ATOM 6021 N N . LEU D 1 28 ? 95.235 1.670 66.440 1.00 57.08 56 LEU D N 1
ATOM 6022 C CA . LEU D 1 28 ? 94.948 2.524 67.588 1.00 52.61 56 LEU D CA 1
ATOM 6023 C C . LEU D 1 28 ? 96.171 2.657 68.470 1.00 48.59 56 LEU D C 1
ATOM 6024 O O . LEU D 1 28 ? 96.823 1.669 68.808 1.00 52.88 56 LEU D O 1
ATOM 6029 N N . THR D 1 29 ? 96.446 3.887 68.856 1.00 44.32 57 THR D N 1
ATOM 6030 C CA . THR D 1 29 ? 97.495 4.207 69.792 1.00 43.33 57 THR D CA 1
ATOM 6031 C C . THR D 1 29 ? 96.981 5.341 70.647 1.00 42.52 57 THR D C 1
ATOM 6032 O O . THR D 1 29 ? 95.890 5.869 70.418 1.00 42.35 57 THR D O 1
ATOM 6036 N N . GLY D 1 30 ? 97.759 5.722 71.640 1.00 43.02 58 GLY D N 1
ATOM 6037 C CA . GLY D 1 30 ? 97.255 6.695 72.577 1.00 41.73 58 GLY D CA 1
ATOM 6038 C C . GLY D 1 30 ? 98.018 6.625 73.876 1.00 48.81 58 GLY D C 1
ATOM 6039 O O . GLY D 1 30 ? 99.035 5.939 73.990 1.00 48.47 58 GLY D O 1
ATOM 6040 N N A ARG D 1 31 ? 97.488 7.358 74.850 0.55 49.88 59 ARG D N 1
ATOM 6041 N N B ARG D 1 31 ? 97.427 7.382 74.787 0.45 49.75 59 ARG D N 1
ATOM 6042 C CA A ARG D 1 31 ? 98.139 7.564 76.131 0.55 50.24 59 ARG D CA 1
ATOM 6043 C CA B ARG D 1 31 ? 98.011 7.612 76.098 0.45 50.17 59 ARG D CA 1
ATOM 6044 C C A ARG D 1 31 ? 97.043 7.857 77.146 0.55 47.42 59 ARG D C 1
ATOM 6045 C C B ARG D 1 31 ? 96.929 7.754 77.141 0.45 47.35 59 ARG D C 1
ATOM 6046 O O A ARG D 1 31 ? 96.016 8.451 76.802 0.55 46.63 59 ARG D O 1
ATOM 6047 O O B ARG D 1 31 ? 95.923 8.359 76.891 0.45 46.58 59 ARG D O 1
ATOM 6070 N N . VAL D 1 33 ? 96.723 9.224 81.254 1.00 54.47 61 VAL D N 1
ATOM 6071 C CA . VAL D 1 33 ? 97.456 9.880 82.318 1.00 55.23 61 VAL D CA 1
ATOM 6072 C C . VAL D 1 33 ? 96.520 9.952 83.510 1.00 58.40 61 VAL D C 1
ATOM 6073 O O . VAL D 1 33 ? 95.579 10.753 83.507 1.00 64.65 61 VAL D O 1
ATOM 6077 N N . TYR D 1 34 ? 96.767 9.126 84.526 1.00 53.21 62 TYR D N 1
ATOM 6078 C CA . TYR D 1 34 ? 95.915 9.074 85.710 1.00 50.65 62 TYR D CA 1
ATOM 6079 C C . TYR D 1 34 ? 96.648 9.690 86.892 1.00 54.64 62 TYR D C 1
ATOM 6080 O O . TYR D 1 34 ? 97.815 9.372 87.131 1.00 61.22 62 TYR D O 1
ATOM 6089 N N . GLU D 1 35 ? 95.956 10.576 87.617 1.00 56.83 63 GLU D N 1
ATOM 6090 C CA . GLU D 1 35 ? 96.511 11.315 88.749 1.00 54.80 63 GLU D CA 1
ATOM 6091 C C . GLU D 1 35 ? 95.552 11.217 89.925 1.00 48.48 63 GLU D C 1
ATOM 6092 O O . GLU D 1 35 ? 94.426 11.718 89.859 1.00 46.12 63 GLU D O 1
ATOM 6098 N N . PHE D 1 36 ? 95.995 10.587 91.005 1.00 50.22 64 PHE D N 1
ATOM 6099 C CA . PHE D 1 36 ? 95.153 10.395 92.174 1.00 53.68 64 PHE D CA 1
ATOM 6100 C C . PHE D 1 36 ? 95.741 11.139 93.360 1.00 57.18 64 PHE D C 1
ATOM 6101 O O . PHE D 1 36 ? 96.906 10.924 93.712 1.00 56.16 64 PHE D O 1
ATOM 6109 N N . ASN D 1 37 ? 94.925 11.999 93.977 1.00 56.82 65 ASN D N 1
ATOM 6110 C CA . ASN D 1 37 ? 95.349 12.853 95.078 1.00 59.52 65 ASN D CA 1
ATOM 6111 C C . ASN D 1 37 ? 94.286 12.827 96.170 1.00 62.58 65 ASN D C 1
ATOM 6112 O O . ASN D 1 37 ? 93.153 12.387 95.959 1.00 63.24 65 ASN D O 1
ATOM 6117 N N . GLY D 1 38 ? 94.656 13.386 97.316 1.00 64.75 66 GLY D N 1
ATOM 6118 C CA . GLY D 1 38 ? 93.774 13.460 98.455 1.00 65.26 66 GLY D CA 1
ATOM 6119 C C . GLY D 1 38 ? 94.213 12.627 99.622 1.00 65.31 66 GLY D C 1
ATOM 6120 O O . GLY D 1 38 ? 95.325 12.159 99.664 1.00 66.07 66 GLY D O 1
ATOM 6121 N N . SER D 1 39 ? 93.331 12.492 100.594 1.00 66.51 67 SER D N 1
ATOM 6122 C CA . SER D 1 39 ? 93.590 11.709 101.782 1.00 68.70 67 SER D CA 1
ATOM 6123 C C . SER D 1 39 ? 92.286 11.326 102.440 1.00 64.90 67 SER D C 1
ATOM 6124 O O . SER D 1 39 ? 91.239 11.756 102.022 1.00 63.67 67 SER D O 1
ATOM 6127 N N . ALA D 1 40 ? 92.353 10.503 103.471 1.00 75.75 68 ALA D N 1
ATOM 6128 C CA . ALA D 1 40 ? 91.156 10.067 104.166 1.00 77.08 68 ALA D CA 1
ATOM 6129 C C . ALA D 1 40 ? 90.432 11.261 104.747 1.00 78.02 68 ALA D C 1
ATOM 6130 O O . ALA D 1 40 ? 89.219 11.347 104.701 1.00 79.68 68 ALA D O 1
ATOM 6132 N N . CYS D 1 41 ? 91.182 12.180 105.321 1.00 79.97 69 CYS D N 1
ATOM 6133 C CA . CYS D 1 41 ? 90.589 13.405 105.834 1.00 88.91 69 CYS D CA 1
ATOM 6134 C C . CYS D 1 41 ? 90.193 14.423 104.763 1.00 88.66 69 CYS D C 1
ATOM 6135 O O . CYS D 1 41 ? 89.121 15.010 104.801 1.00 89.48 69 CYS D O 1
ATOM 6138 N N . GLU D 1 42 ? 91.120 14.714 103.865 1.00 85.63 70 GLU D N 1
ATOM 6139 C CA . GLU D 1 42 ? 90.913 15.699 102.804 1.00 79.14 70 GLU D CA 1
ATOM 6140 C C . GLU D 1 42 ? 89.855 15.397 101.752 1.00 74.01 70 GLU D C 1
ATOM 6141 O O . GLU D 1 42 ? 89.130 16.274 101.310 1.00 71.69 70 GLU D O 1
ATOM 6147 N N . GLY D 1 43 ? 89.775 14.139 101.363 1.00 71.86 71 GLY D N 1
ATOM 6148 C CA . GLY D 1 43 ? 88.901 13.715 100.288 1.00 58.90 71 GLY D CA 1
ATOM 6149 C C . GLY D 1 43 ? 89.785 13.394 99.094 1.00 63.01 71 GLY D C 1
ATOM 6150 O O . GLY D 1 43 ? 90.992 13.628 99.105 1.00 67.78 71 GLY D O 1
ATOM 6151 N N . TYR D 1 44 ? 89.204 12.870 98.031 1.00 58.43 72 TYR D N 1
ATOM 6152 C CA . TYR D 1 44 ? 90.039 12.487 96.907 1.00 55.59 72 TYR D CA 1
ATOM 6153 C C . TYR D 1 44 ? 89.775 13.192 95.596 1.00 54.99 72 TYR D C 1
ATOM 6154 O O . TYR D 1 44 ? 88.649 13.331 95.162 1.00 50.11 72 TYR D O 1
ATOM 6163 N N . THR D 1 45 ? 90.849 13.631 94.971 1.00 50.82 73 THR D N 1
ATOM 6164 C CA . THR D 1 45 ? 90.746 14.320 93.708 1.00 54.61 73 THR D CA 1
ATOM 6165 C C . THR D 1 45 ? 91.364 13.513 92.609 1.00 57.87 73 THR D C 1
ATOM 6166 O O . THR D 1 45 ? 92.483 13.058 92.720 1.00 56.92 73 THR D O 1
ATOM 6170 N N . THR D 1 46 ? 90.613 13.355 91.536 1.00 61.10 74 THR D N 1
ATOM 6171 C CA . THR D 1 46 ? 91.063 12.581 90.404 1.00 54.71 74 THR D CA 1
ATOM 6172 C C . THR D 1 46 ? 91.069 13.336 89.093 1.00 44.37 74 THR D C 1
ATOM 6173 O O . THR D 1 46 ? 90.102 13.961 88.722 1.00 43.93 74 THR D O 1
ATOM 6177 N N . ASN D 1 47 ? 92.187 13.251 88.404 1.00 50.51 75 ASN D N 1
ATOM 6178 C CA . ASN D 1 47 ? 92.355 13.845 87.103 1.00 50.42 75 ASN D CA 1
ATOM 6179 C C . ASN D 1 47 ? 92.841 12.798 86.127 1.00 49.79 75 ASN D C 1
ATOM 6180 O O . ASN D 1 47 ? 93.789 12.099 86.410 1.00 54.53 75 ASN D O 1
ATOM 6185 N N . PHE D 1 48 ? 92.202 12.688 84.978 1.00 50.79 76 PHE D N 1
ATOM 6186 C CA . PHE D 1 48 ? 92.671 11.755 83.976 1.00 53.49 76 PHE D CA 1
ATOM 6187 C C . PHE D 1 48 ? 92.458 12.232 82.552 1.00 56.53 76 PHE D C 1
ATOM 6188 O O . PHE D 1 48 ? 91.486 12.892 82.261 1.00 57.18 76 PHE D O 1
ATOM 6196 N N . ARG D 1 49 ? 93.393 11.880 81.683 1.00 59.53 77 ARG D N 1
ATOM 6197 C CA . ARG D 1 49 ? 93.353 12.197 80.263 1.00 56.36 77 ARG D CA 1
ATOM 6198 C C . ARG D 1 49 ? 93.377 10.850 79.547 1.00 54.17 77 ARG D C 1
ATOM 6199 O O . ARG D 1 49 ? 94.106 9.959 79.937 1.00 53.88 77 ARG D O 1
ATOM 6207 N N . PHE D 1 50 ? 92.478 10.655 78.604 1.00 57.27 78 PHE D N 1
ATOM 6208 C CA . PHE D 1 50 ? 92.398 9.426 77.840 1.00 60.46 78 PHE D CA 1
ATOM 6209 C C . PHE D 1 50 ? 92.439 9.822 76.372 1.00 59.50 78 PHE D C 1
ATOM 6210 O O . PHE D 1 50 ? 91.429 10.172 75.812 1.00 58.78 78 PHE D O 1
ATOM 6218 N N . VAL D 1 51 ? 93.587 9.693 75.732 1.00 57.05 79 VAL D N 1
ATOM 6219 C CA . VAL D 1 51 ? 93.750 10.097 74.346 1.00 54.30 79 VAL D CA 1
ATOM 6220 C C . VAL D 1 51 ? 93.915 8.858 73.475 1.00 51.99 79 VAL D C 1
ATOM 6221 O O . VAL D 1 51 ? 94.761 8.002 73.757 1.00 50.28 79 VAL D O 1
ATOM 6225 N N . THR D 1 52 ? 93.110 8.770 72.413 1.00 51.75 80 THR D N 1
ATOM 6226 C CA . THR D 1 52 ? 93.142 7.658 71.474 1.00 48.94 80 THR D CA 1
ATOM 6227 C C . THR D 1 52 ? 93.288 8.198 70.062 1.00 57.45 80 THR D C 1
ATOM 6228 O O . THR D 1 52 ? 92.526 9.074 69.652 1.00 59.00 80 THR D O 1
ATOM 6232 N N . ARG D 1 53 ? 94.269 7.712 69.319 1.00 58.25 81 ARG D N 1
ATOM 6233 C CA . ARG D 1 53 ? 94.467 8.152 67.954 1.00 55.76 81 ARG D CA 1
ATOM 6234 C C . ARG D 1 53 ? 94.061 6.980 67.079 1.00 57.57 81 ARG D C 1
ATOM 6235 O O . ARG D 1 53 ? 94.748 5.982 66.993 1.00 56.94 81 ARG D O 1
ATOM 6243 N N . VAL D 1 54 ? 92.931 7.123 66.416 1.00 63.88 82 VAL D N 1
ATOM 6244 C CA . VAL D 1 54 ? 92.378 6.057 65.618 1.00 65.40 82 VAL D CA 1
ATOM 6245 C C . VAL D 1 54 ? 92.406 6.255 64.118 1.00 71.87 82 VAL D C 1
ATOM 6246 O O . VAL D 1 54 ? 91.839 7.182 63.600 1.00 74.75 82 VAL D O 1
ATOM 6250 N N . ASP D 1 55 ? 93.036 5.324 63.428 1.00 76.29 83 ASP D N 1
ATOM 6251 C CA . ASP D 1 55 ? 93.087 5.358 61.986 1.00 81.64 83 ASP D CA 1
ATOM 6252 C C . ASP D 1 55 ? 92.137 4.248 61.545 1.00 84.92 83 ASP D C 1
ATOM 6253 O O . ASP D 1 55 ? 92.210 3.136 62.037 1.00 80.10 83 ASP D O 1
ATOM 6266 N N . ASP D 1 57 ? 90.775 2.975 57.697 1.00 171.22 85 ASP D N 1
ATOM 6267 C CA . ASP D 1 57 ? 91.136 3.258 56.301 1.00 184.01 85 ASP D CA 1
ATOM 6268 C C . ASP D 1 57 ? 90.069 4.114 55.628 1.00 188.05 85 ASP D C 1
ATOM 6269 O O . ASP D 1 57 ? 90.389 5.044 54.888 1.00 192.23 85 ASP D O 1
ATOM 6274 N N . GLU D 1 58 ? 88.807 3.815 55.906 1.00 171.83 86 GLU D N 1
ATOM 6275 C CA . GLU D 1 58 ? 87.709 4.629 55.387 1.00 146.21 86 GLU D CA 1
ATOM 6276 C C . GLU D 1 58 ? 87.612 6.092 55.840 1.00 120.01 86 GLU D C 1
ATOM 6277 O O . GLU D 1 58 ? 87.212 6.941 55.057 1.00 118.52 86 GLU D O 1
ATOM 6283 N N . GLN D 1 59 ? 87.893 6.373 57.101 1.00 102.19 87 GLN D N 1
ATOM 6284 C CA . GLN D 1 59 ? 87.848 7.738 57.591 1.00 95.14 87 GLN D CA 1
ATOM 6285 C C . GLN D 1 59 ? 89.194 8.078 58.190 1.00 90.21 87 GLN D C 1
ATOM 6286 O O . GLN D 1 59 ? 89.687 7.348 59.002 1.00 92.02 87 GLN D O 1
ATOM 6292 N N . PRO D 1 60 ? 89.760 9.231 57.855 1.00 83.34 88 PRO D N 1
ATOM 6293 C CA . PRO D 1 60 ? 91.119 9.543 58.312 1.00 79.63 88 PRO D CA 1
ATOM 6294 C C . PRO D 1 60 ? 91.201 9.515 59.831 1.00 73.76 88 PRO D C 1
ATOM 6295 O O . PRO D 1 60 ? 90.196 9.477 60.545 1.00 70.93 88 PRO D O 1
ATOM 6299 N N . GLN D 1 61 ? 92.437 9.524 60.323 1.00 70.72 89 GLN D N 1
ATOM 6300 C CA . GLN D 1 61 ? 92.732 9.301 61.732 1.00 69.82 89 GLN D CA 1
ATOM 6301 C C . GLN D 1 61 ? 91.955 10.228 62.660 1.00 71.88 89 GLN D C 1
ATOM 6302 O O . GLN D 1 61 ? 92.177 11.439 62.661 1.00 81.29 89 GLN D O 1
ATOM 6308 N N . ARG D 1 62 ? 91.040 9.672 63.449 1.00 65.15 90 ARG D N 1
ATOM 6309 C CA . ARG D 1 62 ? 90.214 10.446 64.371 1.00 62.23 90 ARG D CA 1
ATOM 6310 C C . ARG D 1 62 ? 90.821 10.394 65.764 1.00 56.09 90 ARG D C 1
ATOM 6311 O O . ARG D 1 62 ? 90.929 9.316 66.358 1.00 54.85 90 ARG D O 1
ATOM 6319 N N . VAL D 1 63 ? 91.174 11.550 66.298 1.00 54.20 91 VAL D N 1
ATOM 6320 C CA . VAL D 1 63 ? 91.743 11.623 67.623 1.00 52.17 91 VAL D CA 1
ATOM 6321 C C . VAL D 1 63 ? 90.673 11.987 68.627 1.00 50.51 91 VAL D C 1
ATOM 6322 O O . VAL D 1 63 ? 89.872 12.853 68.389 1.00 50.73 91 VAL D O 1
ATOM 6326 N N . THR D 1 64 ? 90.645 11.277 69.737 1.00 53.89 92 THR D N 1
ATOM 6327 C CA . THR D 1 64 ? 89.675 11.519 70.780 1.00 56.10 92 THR D CA 1
ATOM 6328 C C . THR D 1 64 ? 90.457 11.828 72.037 1.00 66.36 92 THR D C 1
ATOM 6329 O O . THR D 1 64 ? 91.371 11.104 72.391 1.00 65.16 92 THR D O 1
ATOM 6333 N N . ASP D 1 65 ? 90.113 12.925 72.695 1.00 78.21 93 ASP D N 1
ATOM 6334 C CA . ASP D 1 65 ? 90.800 13.340 73.905 1.00 78.06 93 ASP D CA 1
ATOM 6335 C C . ASP D 1 65 ? 89.759 13.622 74.977 1.00 78.19 93 ASP D C 1
ATOM 6336 O O . ASP D 1 65 ? 88.992 14.561 74.854 1.00 86.16 93 ASP D O 1
ATOM 6341 N N . GLN D 1 66 ? 89.745 12.832 76.040 1.00 66.79 94 GLN D N 1
ATOM 6342 C CA . GLN D 1 66 ? 88.776 13.029 77.102 1.00 56.08 94 GLN D CA 1
ATOM 6343 C C . GLN D 1 66 ? 89.492 13.432 78.369 1.00 48.36 94 GLN D C 1
ATOM 6344 O O . GLN D 1 66 ? 90.416 12.768 78.787 1.00 49.17 94 GLN D O 1
ATOM 6350 N N . GLN D 1 67 ? 89.066 14.533 78.971 1.00 50.80 95 GLN D N 1
ATOM 6351 C CA . GLN D 1 67 ? 89.678 15.026 80.198 1.00 54.84 95 GLN D CA 1
ATOM 6352 C C . GLN D 1 67 ? 88.619 15.083 81.267 1.00 60.91 95 GLN D C 1
ATOM 6353 O O . GLN D 1 67 ? 87.599 15.705 81.092 1.00 62.06 95 GLN D O 1
ATOM 6359 N N . THR D 1 68 ? 88.877 14.428 82.386 1.00 61.49 96 THR D N 1
ATOM 6360 C CA . THR D 1 68 ? 87.912 14.322 83.465 1.00 55.03 96 THR D CA 1
ATOM 6361 C C . THR D 1 68 ? 88.620 14.737 84.749 1.00 49.01 96 THR D C 1
ATOM 6362 O O . THR D 1 68 ? 89.812 14.466 84.926 1.00 46.84 96 THR D O 1
ATOM 6366 N N . THR D 1 69 ? 87.906 15.465 85.606 1.00 44.87 97 THR D N 1
ATOM 6367 C CA . THR D 1 69 ? 88.386 15.810 86.933 1.00 43.24 97 THR D CA 1
ATOM 6368 C C . THR D 1 69 ? 87.251 15.566 87.906 1.00 46.38 97 THR D C 1
ATOM 6369 O O . THR D 1 69 ? 86.135 16.036 87.674 1.00 47.16 97 THR D O 1
ATOM 6373 N N . THR D 1 70 ? 87.510 14.817 88.975 1.00 47.18 98 THR D N 1
ATOM 6374 C CA . THR D 1 70 ? 86.453 14.557 89.942 1.00 50.19 98 THR D CA 1
ATOM 6375 C C . THR D 1 70 ? 86.981 14.770 91.346 1.00 52.87 98 THR D C 1
ATOM 6376 O O . THR D 1 70 ? 88.190 14.776 91.587 1.00 52.91 98 THR D O 1
ATOM 6380 N N . PHE D 1 71 ? 86.046 14.923 92.276 1.00 52.01 99 PHE D N 1
ATOM 6381 C CA . PHE D 1 71 ? 86.364 14.981 93.690 1.00 52.96 99 PHE D CA 1
ATOM 6382 C C . PHE D 1 71 ? 85.300 14.216 94.441 1.00 51.33 99 PHE D C 1
ATOM 6383 O O . PHE D 1 71 ? 84.107 14.394 94.176 1.00 51.51 99 PHE D O 1
ATOM 6391 N N . GLU D 1 72 ? 85.741 13.404 95.398 1.00 50.31 100 GLU D N 1
ATOM 6392 C CA . GLU D 1 72 ? 84.873 12.578 96.216 1.00 51.31 100 GLU D CA 1
ATOM 6393 C C . GLU D 1 72 ? 85.197 12.851 97.669 1.00 65.83 100 GLU D C 1
ATOM 6394 O O . GLU D 1 72 ? 86.364 12.766 98.061 1.00 66.62 100 GLU D O 1
ATOM 6400 N N . ASP D 1 73 ? 84.179 13.173 98.463 1.00 65.93 101 ASP D N 1
ATOM 6401 C CA . ASP D 1 73 ? 84.443 13.566 99.835 1.00 69.61 101 ASP D CA 1
ATOM 6402 C C . ASP D 1 73 ? 85.059 12.414 100.625 1.00 73.89 101 ASP D C 1
ATOM 6403 O O . ASP D 1 73 ? 85.117 11.270 100.174 1.00 79.28 101 ASP D O 1
ATOM 6408 N N . ALA D 1 74 ? 85.542 12.732 101.825 1.00 74.80 102 ALA D N 1
ATOM 6409 C CA . ALA D 1 74 ? 86.016 11.679 102.715 1.00 79.68 102 ALA D CA 1
ATOM 6410 C C . ALA D 1 74 ? 84.853 10.834 103.220 1.00 84.33 102 ALA D C 1
ATOM 6411 O O . ALA D 1 74 ? 84.942 9.599 103.271 1.00 79.68 102 ALA D O 1
ATOM 6413 N N . ASP D 1 75 ? 83.749 11.491 103.594 1.00 89.19 103 ASP D N 1
ATOM 6414 C CA . ASP D 1 75 ? 82.543 10.769 103.975 1.00 92.05 103 ASP D CA 1
ATOM 6415 C C . ASP D 1 75 ? 82.082 9.846 102.860 1.00 99.22 103 ASP D C 1
ATOM 6416 O O . ASP D 1 75 ? 81.519 8.781 103.128 1.00 105.22 103 ASP D O 1
ATOM 6421 N N . GLY D 1 76 ? 82.337 10.222 101.609 1.00 98.46 104 GLY D N 1
ATOM 6422 C CA . GLY D 1 76 ? 81.816 9.507 100.467 1.00 89.24 104 GLY D CA 1
ATOM 6423 C C . GLY D 1 76 ? 80.392 9.859 100.111 1.00 81.18 104 GLY D C 1
ATOM 6424 O O . GLY D 1 76 ? 79.844 9.269 99.174 1.00 76.07 104 GLY D O 1
ATOM 6425 N N . LYS D 1 77 ? 79.779 10.806 100.822 1.00 80.80 105 LYS D N 1
ATOM 6426 C CA . LYS D 1 77 ? 78.374 11.131 100.618 1.00 78.87 105 LYS D CA 1
ATOM 6427 C C . LYS D 1 77 ? 78.131 11.929 99.344 1.00 71.59 105 LYS D C 1
ATOM 6428 O O . LYS D 1 77 ? 77.000 11.944 98.840 1.00 65.45 105 LYS D O 1
ATOM 6434 N N . ASP D 1 78 ? 79.136 12.656 98.872 1.00 71.62 106 ASP D N 1
ATOM 6435 C CA . ASP D 1 78 ? 78.989 13.529 97.707 1.00 68.83 106 ASP D CA 1
ATOM 6436 C C . ASP D 1 78 ? 80.117 13.354 96.689 1.00 66.03 106 ASP D C 1
ATOM 6437 O O . ASP D 1 78 ? 81.240 13.056 97.059 1.00 60.73 106 ASP D O 1
ATOM 6442 N N . PHE D 1 79 ? 79.796 13.521 95.409 1.00 68.11 107 PHE D N 1
ATOM 6443 C CA . PHE D 1 79 ? 80.762 13.362 94.322 1.00 65.27 107 PHE D CA 1
ATOM 6444 C C . PHE D 1 79 ? 80.700 14.504 93.302 1.00 66.86 107 PHE D C 1
ATOM 6445 O O . PHE D 1 79 ? 79.640 14.796 92.797 1.00 68.06 107 PHE D O 1
ATOM 6453 N N . ARG D 1 80 ? 81.840 15.115 92.985 1.00 64.10 108 ARG D N 1
ATOM 6454 C CA . ARG D 1 80 ? 81.905 16.241 92.039 1.00 60.84 108 ARG D CA 1
ATOM 6455 C C . ARG D 1 80 ? 82.678 15.899 90.769 1.00 53.06 108 ARG D C 1
ATOM 6456 O O . ARG D 1 80 ? 83.799 15.442 90.845 1.00 50.37 108 ARG D O 1
ATOM 6464 N N . PHE D 1 81 ? 82.095 16.164 89.606 1.00 53.70 109 PHE D N 1
ATOM 6465 C CA . PHE D 1 81 ? 82.734 15.800 88.343 1.00 56.36 109 PHE D CA 1
ATOM 6466 C C . PHE D 1 81 ? 82.524 16.665 87.095 1.00 58.82 109 PHE D C 1
ATOM 6467 O O . PHE D 1 81 ? 81.505 17.307 86.935 1.00 60.15 109 PHE D O 1
ATOM 6475 N N . VAL D 1 82 ? 83.515 16.665 86.215 1.00 58.63 110 VAL D N 1
ATOM 6476 C CA . VAL D 1 82 ? 83.401 17.309 84.913 1.00 56.86 110 VAL D CA 1
ATOM 6477 C C . VAL D 1 82 ? 84.102 16.463 83.837 1.00 51.97 110 VAL D C 1
ATOM 6478 O O . VAL D 1 82 ? 85.270 16.170 83.970 1.00 49.72 110 VAL D O 1
ATOM 6482 N N . ASN D 1 83 ? 83.412 16.100 82.763 1.00 49.03 111 ASN D N 1
ATOM 6483 C CA . ASN D 1 83 ? 84.069 15.341 81.698 1.00 53.04 111 ASN D CA 1
ATOM 6484 C C . ASN D 1 83 ? 83.938 16.089 80.387 1.00 59.98 111 ASN D C 1
ATOM 6485 O O . ASN D 1 83 ? 82.836 16.187 79.836 1.00 69.76 111 ASN D O 1
ATOM 6490 N N . LYS D 1 84 ? 85.063 16.553 79.860 1.00 55.34 112 LYS D N 1
ATOM 6491 C CA . LYS D 1 84 ? 85.106 17.169 78.546 1.00 52.22 112 LYS D CA 1
ATOM 6492 C C . LYS D 1 84 ? 85.569 16.129 77.543 1.00 54.55 112 LYS D C 1
ATOM 6493 O O . LYS D 1 84 ? 86.536 15.413 77.800 1.00 59.67 112 LYS D O 1
ATOM 6499 N N . THR D 1 85 ? 84.898 16.053 76.398 1.00 53.32 113 THR D N 1
ATOM 6500 C CA . THR D 1 85 ? 85.339 15.192 75.307 1.00 54.19 113 THR D CA 1
ATOM 6501 C C . THR D 1 85 ? 85.560 16.061 74.074 1.00 54.67 113 THR D C 1
ATOM 6502 O O . THR D 1 85 ? 84.630 16.724 73.612 1.00 53.12 113 THR D O 1
ATOM 6506 N N . PHE D 1 86 ? 86.789 16.035 73.549 1.00 58.89 114 PHE D N 1
ATOM 6507 C CA . PHE D 1 86 ? 87.218 16.728 72.330 1.00 68.78 114 PHE D CA 1
ATOM 6508 C C . PHE D 1 86 ? 87.621 15.707 71.277 1.00 73.03 114 PHE D C 1
ATOM 6509 O O . PHE D 1 86 ? 88.512 14.886 71.513 1.00 75.25 114 PHE D O 1
ATOM 6517 N N . VAL D 1 87 ? 87.012 15.793 70.099 1.00 73.01 115 VAL D N 1
ATOM 6518 C CA . VAL D 1 87 ? 87.332 14.899 68.988 1.00 70.21 115 VAL D CA 1
ATOM 6519 C C . VAL D 1 87 ? 87.846 15.743 67.835 1.00 73.32 115 VAL D C 1
ATOM 6520 O O . VAL D 1 87 ? 87.160 16.671 67.391 1.00 75.95 115 VAL D O 1
ATOM 6524 N N . ASP D 1 88 ? 89.030 15.400 67.329 1.00 71.99 116 ASP D N 1
ATOM 6525 C CA . ASP D 1 88 ? 89.660 16.146 66.245 1.00 73.85 116 ASP D CA 1
ATOM 6526 C C . ASP D 1 88 ? 89.738 17.636 66.595 1.00 74.69 116 ASP D C 1
ATOM 6527 O O . ASP D 1 88 ? 89.572 18.512 65.740 1.00 73.94 116 ASP D O 1
ATOM 6532 N N . LYS D 1 89 ? 89.965 17.914 67.884 1.00 74.39 117 LYS D N 1
ATOM 6533 C CA . LYS D 1 89 ? 90.169 19.268 68.425 1.00 75.67 117 LYS D CA 1
ATOM 6534 C C . LYS D 1 89 ? 88.890 20.101 68.421 1.00 73.96 117 LYS D C 1
ATOM 6535 O O . LYS D 1 89 ? 88.913 21.287 68.098 1.00 76.79 117 LYS D O 1
ATOM 6541 N N . GLU D 1 90 ? 87.770 19.511 68.795 1.00 70.61 118 GLU D N 1
ATOM 6542 C CA . GLU D 1 90 ? 86.523 20.247 68.887 1.00 69.10 118 GLU D CA 1
ATOM 6543 C C . GLU D 1 90 ? 85.831 19.722 70.116 1.00 61.10 118 GLU D C 1
ATOM 6544 O O . GLU D 1 90 ? 85.742 18.531 70.274 1.00 60.55 118 GLU D O 1
ATOM 6550 N N . LEU D 1 91 ? 85.305 20.587 70.966 1.00 58.90 119 LEU D N 1
ATOM 6551 C CA . LEU D 1 91 ? 84.647 20.119 72.158 1.00 53.92 119 LEU D CA 1
ATOM 6552 C C . LEU D 1 91 ? 83.320 19.648 71.665 1.00 51.15 119 LEU D C 1
ATOM 6553 O O . LEU D 1 91 ? 82.507 20.423 71.219 1.00 54.96 119 LEU D O 1
ATOM 6558 N N . VAL D 1 92 ? 83.120 18.345 71.746 1.00 50.50 120 VAL D N 1
ATOM 6559 C CA . VAL D 1 92 ? 81.915 17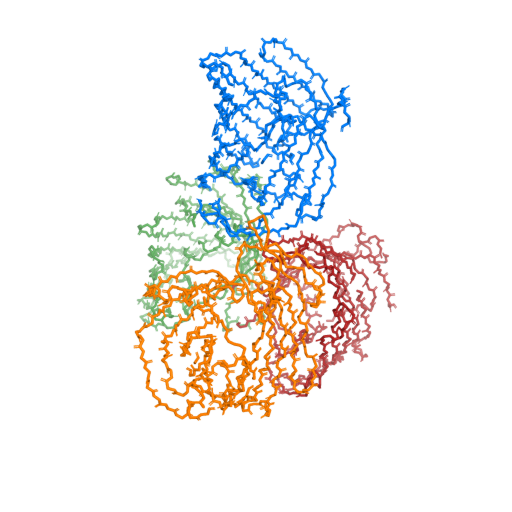.722 71.273 1.00 58.21 120 VAL D CA 1
ATOM 6560 C C . VAL D 1 92 ? 81.002 17.310 72.392 1.00 57.27 120 VAL D C 1
ATOM 6561 O O . VAL D 1 92 ? 79.866 16.932 72.178 1.00 52.78 120 VAL D O 1
ATOM 6565 N N . LYS D 1 93 ? 81.520 17.363 73.600 1.00 56.28 121 LYS D N 1
ATOM 6566 C CA . LYS D 1 93 ? 80.706 17.042 74.744 1.00 57.27 121 LYS D CA 1
ATOM 6567 C C . LYS D 1 93 ? 81.258 17.575 76.048 1.00 55.22 121 LYS D C 1
ATOM 6568 O O . LYS D 1 93 ? 82.439 17.548 76.272 1.00 53.60 121 LYS D O 1
ATOM 6574 N N . GLU D 1 94 ? 80.377 18.019 76.913 1.00 55.22 122 GLU D N 1
ATOM 6575 C CA . GLU D 1 94 ? 80.751 18.409 78.243 1.00 55.87 122 GLU D CA 1
ATOM 6576 C C . GLU D 1 94 ? 79.687 17.962 79.227 1.00 66.00 122 GLU D C 1
ATOM 6577 O O . GLU D 1 94 ? 78.538 18.217 79.012 1.00 72.86 122 GLU D O 1
ATOM 6583 N N . VAL D 1 95 ? 80.078 17.264 80.282 1.00 62.95 123 VAL D N 1
ATOM 6584 C CA . VAL D 1 95 ? 79.196 16.877 81.375 1.00 57.27 123 VAL D CA 1
ATOM 6585 C C . VAL D 1 95 ? 79.819 17.376 82.662 1.00 47.12 123 VAL D C 1
ATOM 6586 O O . VAL D 1 95 ? 81.009 17.160 82.901 1.00 45.82 123 VAL D O 1
ATOM 6590 N N . ARG D 1 96 ? 79.011 18.022 83.489 1.00 48.43 124 ARG D N 1
ATOM 6591 C CA . ARG D 1 96 ? 79.476 18.674 84.699 1.00 48.53 124 ARG D CA 1
ATOM 6592 C C . ARG D 1 96 ? 78.329 18.570 85.683 1.00 50.04 124 ARG D C 1
ATOM 6593 O O . ARG D 1 96 ? 77.181 18.773 85.295 1.00 57.12 124 ARG D O 1
ATOM 6601 N N . GLY D 1 97 ? 78.610 18.211 86.927 1.00 49.92 125 GLY D N 1
ATOM 6602 C CA . GLY D 1 97 ? 77.511 18.051 87.858 1.00 57.04 125 GLY D CA 1
ATOM 6603 C C . GLY D 1 97 ? 77.960 17.607 89.231 1.00 58.05 125 GLY D C 1
ATOM 6604 O O . GLY D 1 97 ? 79.152 17.514 89.526 1.00 50.33 125 GLY D O 1
ATOM 6605 N N . ASP D 1 98 ? 76.967 17.351 90.077 1.00 61.44 126 ASP D N 1
ATOM 6606 C CA . ASP D 1 98 ? 77.193 16.912 91.444 1.00 68.74 126 ASP D CA 1
ATOM 6607 C C . ASP D 1 98 ? 76.243 15.777 91.786 1.00 68.60 126 ASP D C 1
ATOM 6608 O O . ASP D 1 98 ? 75.030 15.898 91.586 1.00 72.60 126 ASP D O 1
ATOM 6613 N N . ALA D 1 99 ? 76.798 14.687 92.310 1.00 63.27 127 ALA D N 1
ATOM 6614 C CA . ALA D 1 99 ? 76.017 13.566 92.808 1.00 62.60 127 ALA D CA 1
ATOM 6615 C C . ALA D 1 99 ? 76.143 13.515 94.322 1.00 63.03 127 ALA D C 1
ATOM 6616 O O . ALA D 1 99 ? 77.249 13.456 94.865 1.00 62.41 127 ALA D O 1
ATOM 6618 N N . LYS D 1 100 ? 75.015 13.545 95.000 1.00 64.99 128 LYS D N 1
ATOM 6619 C CA . LYS D 1 100 ? 74.985 13.493 96.450 1.00 71.57 128 LYS D CA 1
ATOM 6620 C C . LYS D 1 100 ? 74.213 12.251 96.862 1.00 74.17 128 LYS D C 1
ATOM 6621 O O . LYS D 1 100 ? 73.155 11.960 96.296 1.00 72.73 128 LYS D O 1
ATOM 6627 N N . LEU D 1 101 ? 74.727 11.513 97.833 1.00 73.30 129 LEU D N 1
ATOM 6628 C CA . LEU D 1 101 ? 74.013 10.352 98.345 1.00 77.71 129 LEU D CA 1
ATOM 6629 C C . LEU D 1 101 ? 73.250 10.775 99.588 1.00 89.42 129 LEU D C 1
ATOM 6630 O O . LEU D 1 101 ? 73.835 10.938 100.666 1.00 95.04 129 LEU D O 1
ATOM 6635 N N . GLU D 1 102 ? 71.936 10.913 99.442 1.00 98.18 130 GLU D N 1
ATOM 6636 C CA . GLU D 1 102 ? 71.091 11.416 100.511 1.00 111.22 130 GLU D CA 1
ATOM 6637 C C . GLU D 1 102 ? 69.768 10.669 100.551 1.00 123.30 130 GLU D C 1
ATOM 6638 O O . GLU D 1 102 ? 69.165 10.393 99.508 1.00 121.05 130 GLU D O 1
ATOM 6644 N N . ASP D 1 103 ? 69.314 10.381 101.773 1.00 137.36 131 ASP D N 1
ATOM 6645 C CA . ASP D 1 103 ? 68.058 9.679 102.014 1.00 152.10 131 ASP D CA 1
ATOM 6646 C C . ASP D 1 103 ? 68.054 8.338 101.293 1.00 173.05 131 ASP D C 1
ATOM 6647 O O . ASP D 1 103 ? 67.105 7.987 100.590 1.00 171.51 131 ASP D O 1
ATOM 6652 N N . GLY D 1 104 ? 69.145 7.594 101.462 1.00 193.78 132 GLY D N 1
ATOM 6653 C CA . GLY D 1 104 ? 69.270 6.284 100.854 1.00 194.48 132 GLY D CA 1
ATOM 6654 C C . GLY D 1 104 ? 69.144 6.276 99.354 1.00 191.10 132 GLY D C 1
ATOM 6655 O O . GLY D 1 104 ? 68.855 5.233 98.763 1.00 194.40 132 GLY D O 1
ATOM 6656 N N . LYS D 1 105 ? 69.330 7.422 98.715 1.00 151.34 133 LYS D N 1
ATOM 6657 C CA . LYS D 1 105 ? 69.272 7.505 97.266 1.00 114.11 133 LYS D CA 1
ATOM 6658 C C . LYS D 1 105 ? 70.569 8.133 96.775 1.00 100.11 133 LYS D C 1
ATOM 6659 O O . LYS D 1 105 ? 71.545 8.288 97.520 1.00 99.95 133 LYS D O 1
ATOM 6665 N N . THR D 1 106 ? 70.584 8.497 95.498 1.00 93.34 134 THR D N 1
ATOM 6666 C CA . THR D 1 106 ? 71.638 9.330 94.941 1.00 89.72 134 THR D CA 1
ATOM 6667 C C . THR D 1 106 ? 70.956 10.469 94.187 1.00 96.82 134 THR D C 1
ATOM 6668 O O . THR D 1 106 ? 70.175 10.229 93.258 1.00 101.12 134 THR D O 1
ATOM 6672 N N . VAL D 1 107 ? 71.292 11.686 94.587 1.00 94.48 135 VAL D N 1
ATOM 6673 C CA . VAL D 1 107 ? 70.749 12.846 93.935 1.00 88.36 135 VAL D CA 1
ATOM 6674 C C . VAL D 1 107 ? 71.883 13.405 93.126 1.00 73.68 135 VAL D C 1
ATOM 6675 O O . VAL D 1 107 ? 72.975 13.648 93.618 1.00 65.05 135 VAL D O 1
ATOM 6679 N N . VAL D 1 108 ? 71.589 13.574 91.857 1.00 73.23 136 VAL D N 1
ATOM 6680 C CA . VAL D 1 108 ? 72.539 14.064 90.914 1.00 70.24 136 VAL D CA 1
ATOM 6681 C C . VAL D 1 108 ? 72.039 15.333 90.278 1.00 69.80 136 VAL D C 1
ATOM 6682 O O . VAL D 1 108 ? 70.898 15.424 89.869 1.00 67.37 136 VAL D O 1
ATOM 6686 N N . LYS D 1 109 ? 72.910 16.317 90.209 1.00 70.40 137 LYS D N 1
ATOM 6687 C CA . LYS D 1 109 ? 72.542 17.551 89.583 1.00 69.91 137 LYS D CA 1
ATOM 6688 C C . LYS D 1 109 ? 73.554 17.871 88.518 1.00 70.09 137 LYS D C 1
ATOM 6689 O O . LYS D 1 109 ? 74.724 18.031 88.781 1.00 72.93 137 LYS D O 1
ATOM 6695 N N . LEU D 1 110 ? 73.071 17.971 87.303 1.00 69.66 138 LEU D N 1
ATOM 6696 C CA . LEU D 1 110 ? 73.893 18.273 86.137 1.00 71.31 138 LEU D CA 1
ATOM 6697 C C . LEU D 1 110 ? 73.620 19.682 85.620 1.00 71.76 138 LEU D C 1
ATOM 6698 O O . LEU D 1 110 ? 72.470 20.114 85.544 1.00 78.32 138 LEU D O 1
ATOM 6703 N N . SER D 1 111 ? 74.698 20.380 85.292 1.00 64.94 139 SER D N 1
ATOM 6704 C CA . SER D 1 111 ? 74.671 21.724 84.767 1.00 66.71 139 SER D CA 1
ATOM 6705 C C . SER D 1 111 ? 74.990 21.769 83.281 1.00 57.42 139 SER D C 1
ATOM 6706 O O . SER D 1 111 ? 74.643 22.704 82.596 1.00 65.86 139 SER D O 1
ATOM 6709 N N . LYS D 1 112 ? 75.816 20.833 82.865 1.00 64.14 140 LYS D N 1
ATOM 6710 C CA . LYS D 1 112 ? 76.200 20.703 81.491 1.00 54.59 140 LYS D CA 1
ATOM 6711 C C . LYS D 1 112 ? 75.971 19.259 81.063 1.00 52.61 140 LYS D C 1
ATOM 6712 O O . LYS D 1 112 ? 76.099 18.351 81.851 1.00 51.56 140 LYS D O 1
ATOM 6718 N N . PRO D 1 113 ? 75.566 19.047 79.824 1.00 70.12 141 PRO D N 1
ATOM 6719 C CA . PRO D 1 113 ? 75.301 19.908 78.679 1.00 78.86 141 PRO D CA 1
ATOM 6720 C C . PRO D 1 113 ? 74.071 20.784 78.904 1.00 86.79 141 PRO D C 1
ATOM 6721 O O . PRO D 1 113 ? 73.973 21.834 78.314 1.00 83.46 141 PRO D O 1
ATOM 6725 N N . LYS D 1 114 ? 73.185 20.340 79.790 1.00 96.86 142 LYS D N 1
ATOM 6726 C CA . LYS D 1 114 ? 71.987 21.114 80.089 1.00 104.50 142 LYS D CA 1
ATOM 6727 C C . LYS D 1 114 ? 71.653 20.879 81.551 1.00 104.50 142 LYS D C 1
ATOM 6728 O O . LYS D 1 114 ? 71.860 19.789 82.040 1.00 108.12 142 LYS D O 1
ATOM 6734 N N . GLU D 1 115 ? 71.139 21.874 82.260 1.00 102.28 143 GLU D N 1
ATOM 6735 C CA . GLU D 1 115 ? 70.830 21.676 83.673 1.00 100.82 143 GLU D CA 1
ATOM 6736 C C . GLU D 1 115 ? 69.753 20.621 83.804 1.00 101.03 143 GLU D C 1
ATOM 6737 O O . GLU D 1 115 ? 68.774 20.641 83.081 1.00 106.73 143 GLU D O 1
ATOM 6743 N N . ASN D 1 116 ? 69.942 19.687 84.725 1.00 93.93 144 ASN D N 1
ATOM 6744 C CA . ASN D 1 116 ? 68.975 18.631 84.941 1.00 83.79 144 ASN D CA 1
ATOM 6745 C C . ASN D 1 116 ? 69.179 18.021 86.299 1.00 78.96 144 ASN D C 1
ATOM 6746 O O . ASN D 1 116 ? 70.262 18.085 86.837 1.00 77.85 144 ASN D O 1
ATOM 6751 N N . THR D 1 117 ? 68.143 17.399 86.837 1.00 79.36 145 THR D N 1
ATOM 6752 C CA . THR D 1 117 ? 68.259 16.667 88.092 1.00 78.32 145 THR D CA 1
ATOM 6753 C C . THR D 1 117 ? 67.574 15.302 88.018 1.00 77.75 145 THR D C 1
ATOM 6754 O O . THR D 1 117 ? 66.420 15.207 87.623 1.00 80.75 145 THR D O 1
ATOM 6758 N N . LEU D 1 118 ? 68.293 14.251 88.404 1.00 74.98 146 LEU D N 1
ATOM 6759 C CA . LEU D 1 118 ? 67.722 12.916 88.443 1.00 82.42 146 LEU D CA 1
ATOM 6760 C C . LEU D 1 118 ? 67.820 12.348 89.845 1.00 87.32 146 LEU D C 1
ATOM 6761 O O . LEU D 1 118 ? 68.713 12.705 90.621 1.00 85.30 146 LEU D O 1
ATOM 6766 N N . ASP D 1 119 ? 66.889 11.451 90.148 1.00 91.48 147 ASP D N 1
ATOM 6767 C CA . ASP D 1 119 ? 66.924 10.641 91.352 1.00 95.63 147 ASP D CA 1
ATOM 6768 C C . ASP D 1 119 ? 67.048 9.183 90.944 1.00 99.22 147 ASP D C 1
ATOM 6769 O O . ASP D 1 119 ? 66.207 8.661 90.202 1.00 100.27 147 ASP D O 1
ATOM 6774 N N . LEU D 1 120 ? 68.106 8.542 91.421 1.00 100.61 148 LEU D N 1
ATOM 6775 C CA . LEU D 1 120 ? 68.388 7.142 91.165 1.00 98.51 148 LEU D CA 1
ATOM 6776 C C . LEU D 1 120 ? 68.689 6.452 92.488 1.00 93.28 148 LEU D C 1
ATOM 6777 O O . LEU D 1 120 ? 68.860 7.100 93.522 1.00 100.10 148 LEU D O 1
ATOM 6782 N N . LYS D 1 121 ? 68.815 5.135 92.456 1.00 81.95 149 LYS D N 1
ATOM 6783 C CA . LYS D 1 121 ? 69.083 4.367 93.664 1.00 76.11 149 LYS D CA 1
ATOM 6784 C C . LYS D 1 121 ? 70.441 4.670 94.286 1.00 67.52 149 LYS D C 1
ATOM 6785 O O . LYS D 1 121 ? 71.353 5.124 93.611 1.00 57.67 149 LYS D O 1
ATOM 6791 N N . GLY D 1 122 ? 70.544 4.410 95.580 1.00 68.15 150 GLY D N 1
ATOM 6792 C CA . GLY D 1 122 ? 71.753 4.635 96.343 1.00 67.07 150 GLY D CA 1
ATOM 6793 C C . GLY D 1 122 ? 72.895 3.766 95.888 1.00 68.38 150 GLY D C 1
ATOM 6794 O O . GLY D 1 122 ? 72.709 2.609 95.564 1.00 74.31 150 GLY D O 1
ATOM 6795 N N . THR D 1 123 ? 74.088 4.338 95.871 1.00 62.93 151 THR D N 1
ATOM 6796 C CA . THR D 1 123 ? 75.262 3.637 95.416 1.00 61.07 151 THR D CA 1
ATOM 6797 C C . THR D 1 123 ? 76.524 4.232 96.000 1.00 61.28 151 THR D C 1
ATOM 6798 O O . THR D 1 123 ? 76.468 4.901 97.001 1.00 69.19 151 THR D O 1
ATOM 6802 N N . GLN D 1 124 ? 77.661 3.949 95.392 1.00 56.83 152 GLN D N 1
ATOM 6803 C CA . GLN D 1 124 ? 78.955 4.438 95.861 1.00 58.41 152 GLN D CA 1
ATOM 6804 C C . GLN D 1 124 ? 79.741 5.129 94.748 1.00 54.11 152 GLN D C 1
ATOM 6805 O O . GLN D 1 124 ? 79.475 4.888 93.585 1.00 53.40 152 GLN D O 1
ATOM 6811 N N . PHE D 1 125 ? 80.692 5.985 95.115 1.00 52.69 153 PHE D N 1
ATOM 6812 C CA . PHE D 1 125 ? 81.508 6.707 94.154 1.00 52.81 153 PHE D CA 1
ATOM 6813 C C . PHE D 1 125 ? 82.794 5.932 93.908 1.00 54.86 153 PHE D C 1
ATOM 6814 O O . PHE D 1 125 ? 83.136 5.068 94.691 1.00 59.69 153 PHE D O 1
ATOM 6822 N N . PRO D 1 126 ? 83.485 6.210 92.812 1.00 51.17 154 PRO D N 1
ATOM 6823 C CA . PRO D 1 126 ? 84.630 5.401 92.402 1.00 46.82 154 PRO D CA 1
ATOM 6824 C C . PRO D 1 126 ? 85.629 5.042 93.479 1.00 48.06 154 PRO D C 1
ATOM 6825 O O . PRO D 1 126 ? 86.179 3.941 93.438 1.00 52.31 154 PRO D O 1
ATOM 6829 N N . THR D 1 127 ? 85.861 5.908 94.455 1.00 47.13 155 THR D N 1
ATOM 6830 C CA . THR D 1 127 ? 86.893 5.576 95.428 1.00 48.39 155 THR D CA 1
ATOM 6831 C C . THR D 1 127 ? 86.377 4.611 96.477 1.00 47.00 155 THR D C 1
ATOM 6832 O O . THR D 1 127 ? 87.078 3.675 96.854 1.00 47.28 155 THR D O 1
ATOM 6836 N N . ARG D 1 128 ? 85.172 4.840 96.982 1.00 48.72 156 ARG D N 1
ATOM 6837 C CA . ARG D 1 128 ? 84.592 3.896 97.920 1.00 44.92 156 ARG D CA 1
ATOM 6838 C C . ARG D 1 128 ? 84.455 2.538 97.272 1.00 50.50 156 ARG D C 1
ATOM 6839 O O . ARG D 1 128 ? 84.728 1.503 97.890 1.00 56.21 156 ARG D O 1
ATOM 6847 N N . HIS D 1 129 ? 84.112 2.540 95.986 1.00 47.32 157 HIS D N 1
ATOM 6848 C CA . HIS D 1 129 ? 84.051 1.323 95.183 1.00 43.62 157 HIS D CA 1
ATOM 6849 C C . HIS D 1 129 ? 85.463 0.745 95.036 1.00 43.75 157 HIS D C 1
ATOM 6850 O O . HIS D 1 129 ? 85.660 -0.454 95.171 1.00 44.52 157 HIS D O 1
ATOM 6865 N N . GLU D 1 131 ? 87.750 1.255 97.120 1.00 51.65 159 GLU D N 1
ATOM 6866 C CA . GLU D 1 131 ? 88.141 0.826 98.460 1.00 50.27 159 GLU D CA 1
ATOM 6867 C C . GLU D 1 131 ? 87.524 -0.521 98.798 1.00 54.25 159 GLU D C 1
ATOM 6868 O O . GLU D 1 131 ? 88.180 -1.386 99.387 1.00 62.02 159 GLU D O 1
ATOM 6874 N N . GLU D 1 132 ? 86.254 -0.703 98.448 1.00 49.47 160 GLU D N 1
ATOM 6875 C CA . GLU D 1 132 ? 85.571 -1.967 98.682 1.00 45.75 160 GLU D CA 1
ATOM 6876 C C . GLU D 1 132 ? 86.311 -3.113 98.024 1.00 44.79 160 GLU D C 1
ATOM 6877 O O . GLU D 1 132 ? 86.629 -4.119 98.668 1.00 48.00 160 GLU D O 1
ATOM 6883 N N . LEU D 1 133 ? 86.601 -2.961 96.732 1.00 42.46 161 LEU D N 1
ATOM 6884 C CA . LEU D 1 133 ? 87.282 -4.007 96.001 1.00 38.55 161 LEU D CA 1
ATOM 6885 C C . LEU D 1 133 ? 88.516 -4.469 96.757 1.00 38.78 161 LEU D C 1
ATOM 6886 O O . LEU D 1 133 ? 88.787 -5.663 96.845 1.00 48.02 161 LEU D O 1
ATOM 6891 N N . ILE D 1 134 ? 89.240 -3.545 97.374 1.00 41.76 162 ILE D N 1
ATOM 6892 C CA . ILE D 1 134 ? 90.474 -3.916 98.068 1.00 45.80 162 ILE D CA 1
ATOM 6893 C C . ILE D 1 134 ? 90.156 -4.625 99.370 1.00 46.76 162 ILE D C 1
ATOM 6894 O O . ILE D 1 134 ? 90.832 -5.582 99.744 1.00 53.54 162 ILE D O 1
ATOM 6899 N N . GLY D 1 135 ? 89.155 -4.150 100.103 1.00 45.68 163 GLY D N 1
ATOM 6900 C CA . GLY D 1 135 ? 88.763 -4.854 101.311 1.00 50.28 163 GLY D CA 1
ATOM 6901 C C . GLY D 1 135 ? 88.299 -6.270 101.024 1.00 55.88 163 GLY D C 1
ATOM 6902 O O . GLY D 1 135 ? 88.609 -7.202 101.767 1.00 56.95 163 GLY D O 1
ATOM 6903 N N . LYS D 1 136 ? 87.546 -6.449 99.943 1.00 57.78 164 LYS D N 1
ATOM 6904 C CA . LYS D 1 136 ? 87.112 -7.779 99.569 1.00 44.27 164 LYS D CA 1
ATOM 6905 C C . LYS D 1 136 ? 88.287 -8.622 99.111 1.00 43.82 164 LYS D C 1
ATOM 6906 O O . LYS D 1 136 ? 88.480 -9.740 99.592 1.00 50.67 164 LYS D O 1
ATOM 6912 N N . ALA D 1 137 ? 89.099 -8.097 98.200 1.00 41.38 165 ALA D N 1
ATOM 6913 C CA . ALA D 1 137 ? 90.272 -8.835 97.754 1.00 40.92 165 ALA D CA 1
ATOM 6914 C C . ALA D 1 137 ? 91.162 -9.228 98.921 1.00 57.88 165 ALA D C 1
ATOM 6915 O O . ALA D 1 137 ? 91.716 -10.329 98.940 1.00 63.95 165 ALA D O 1
ATOM 6917 N N . GLU D 1 138 ? 91.308 -8.339 99.908 1.00 60.22 166 GLU D N 1
ATOM 6918 C CA . GLU D 1 138 ? 92.126 -8.631 101.084 1.00 64.04 166 GLU D CA 1
ATOM 6919 C C . GLU D 1 138 ? 91.490 -9.697 101.961 1.00 67.52 166 GLU D C 1
ATOM 6920 O O . GLU D 1 138 ? 92.199 -10.520 102.550 1.00 68.39 166 GLU D O 1
ATOM 6926 N N . ALA D 1 139 ? 90.169 -9.694 102.070 1.00 65.34 167 ALA D N 1
ATOM 6927 C CA . ALA D 1 139 ? 89.473 -10.775 102.739 1.00 62.70 167 ALA D CA 1
ATOM 6928 C C . ALA D 1 139 ? 89.435 -12.030 101.898 1.00 56.50 167 ALA D C 1
ATOM 6929 O O . ALA D 1 139 ? 88.698 -12.959 102.247 1.00 57.30 167 ALA D O 1
ATOM 6931 N N . GLY D 1 140 ? 90.176 -12.067 100.804 1.00 52.31 168 GLY D N 1
ATOM 6932 C CA . GLY D 1 140 ? 90.246 -13.236 99.952 1.00 52.93 168 GLY D CA 1
ATOM 6933 C C . GLY D 1 140 ? 89.033 -13.600 99.126 1.00 55.20 168 GLY D C 1
ATOM 6934 O O . GLY D 1 140 ? 88.978 -14.685 98.574 1.00 56.82 168 GLY D O 1
ATOM 6935 N N . GLN D 1 141 ? 88.062 -12.709 99.036 1.00 54.82 169 GLN D N 1
ATOM 6936 C CA . GLN D 1 141 ? 86.869 -12.979 98.251 1.00 50.77 169 GLN D CA 1
ATOM 6937 C C . GLN D 1 141 ? 87.232 -12.938 96.774 1.00 48.63 169 GLN D C 1
ATOM 6938 O O . GLN D 1 141 ? 88.154 -12.241 96.391 1.00 49.77 169 GLN D O 1
ATOM 6944 N N . LYS D 1 142 ? 86.554 -13.720 95.954 1.00 47.57 170 LYS D N 1
ATOM 6945 C CA . LYS D 1 142 ? 86.887 -13.755 94.549 1.00 43.79 170 LYS D CA 1
ATOM 6946 C C . LYS D 1 142 ? 85.763 -13.477 93.587 1.00 43.21 170 LYS D C 1
ATOM 6947 O O . LYS D 1 142 ? 85.987 -13.422 92.402 1.00 43.86 170 LYS D O 1
ATOM 6953 N N . PHE D 1 143 ? 84.549 -13.343 94.083 1.00 44.51 171 PHE D N 1
ATOM 6954 C CA . PHE D 1 143 ? 83.428 -13.084 93.209 1.00 42.27 171 PHE D CA 1
ATOM 6955 C C . PHE D 1 143 ? 82.345 -12.320 93.939 1.00 42.98 171 PHE D C 1
ATOM 6956 O O . PHE D 1 143 ? 81.848 -12.783 94.947 1.00 45.35 171 PHE D O 1
ATOM 6964 N N . TYR D 1 144 ? 81.968 -11.162 93.412 1.00 41.82 172 TYR D N 1
ATOM 6965 C CA . TYR D 1 144 ? 80.926 -10.347 94.011 1.00 44.49 172 TYR D CA 1
ATOM 6966 C C . TYR D 1 144 ? 80.316 -9.359 93.038 1.00 47.17 172 TYR D C 1
ATOM 6967 O O . TYR D 1 144 ? 80.839 -9.128 91.972 1.00 47.85 172 TYR D O 1
ATOM 6976 N N . GLN D 1 145 ? 79.189 -8.790 93.415 1.00 52.20 173 GLN D N 1
ATOM 6977 C CA . GLN D 1 145 ? 78.531 -7.803 92.587 1.00 51.81 173 GLN D CA 1
ATOM 6978 C C . GLN D 1 145 ? 78.224 -6.552 93.405 1.00 55.10 173 GLN D C 1
ATOM 6979 O O . GLN D 1 145 ? 77.895 -6.640 94.571 1.00 61.66 173 GLN D O 1
ATOM 6985 N N . THR D 1 146 ? 78.339 -5.387 92.788 1.00 51.89 174 THR D N 1
ATOM 6986 C CA . THR D 1 146 ? 78.076 -4.142 93.486 1.00 51.48 174 THR D CA 1
ATOM 6987 C C . THR D 1 146 ? 77.747 -3.078 92.449 1.00 56.26 174 THR D C 1
ATOM 6988 O O . THR D 1 146 ? 77.567 -3.359 91.259 1.00 57.96 174 THR D O 1
ATOM 6992 N N . THR D 1 147 ? 77.643 -1.852 92.919 1.00 60.52 175 THR D N 1
ATOM 6993 C CA . THR D 1 147 ? 77.106 -0.765 92.125 1.00 58.81 175 THR D CA 1
ATOM 6994 C C . THR D 1 147 ? 78.019 0.439 92.211 1.00 48.97 175 THR D C 1
ATOM 6995 O O . THR D 1 147 ? 78.800 0.591 93.142 1.00 46.05 175 THR D O 1
ATOM 6999 N N . LEU D 1 148 ? 77.992 1.251 91.177 1.00 47.64 176 LEU D N 1
ATOM 7000 C CA . LEU D 1 148 ? 78.842 2.404 91.142 1.00 47.26 176 LEU D CA 1
ATOM 7001 C C . LEU D 1 148 ? 78.265 3.515 90.308 1.00 50.71 176 LEU D C 1
ATOM 7002 O O . LEU D 1 148 ? 77.618 3.273 89.313 1.00 49.52 176 LEU D O 1
ATOM 7007 N N . PHE D 1 149 ? 78.530 4.746 90.710 1.00 55.24 177 PHE D N 1
ATOM 7008 C CA . PHE D 1 149 ? 78.130 5.891 89.927 1.00 54.78 177 PHE D CA 1
ATOM 7009 C C . PHE D 1 149 ? 79.472 6.436 89.534 1.00 55.27 177 PHE D C 1
ATOM 7010 O O . PHE D 1 149 ? 80.213 6.838 90.387 1.00 55.32 177 PHE D O 1
ATOM 7018 N N . ASP D 1 150 ? 79.804 6.424 88.257 1.00 57.93 178 ASP D N 1
ATOM 7019 C CA . ASP D 1 150 ? 81.104 6.922 87.838 1.00 59.96 178 ASP D CA 1
ATOM 7020 C C . ASP D 1 150 ? 81.058 8.148 86.927 1.00 57.20 178 ASP D C 1
ATOM 7021 O O . ASP D 1 150 ? 82.052 8.593 86.406 1.00 56.48 178 ASP D O 1
ATOM 7026 N N . ALA D 1 151 ? 79.866 8.665 86.734 1.00 57.17 179 ALA D N 1
ATOM 7027 C CA . ALA D 1 151 ? 79.647 9.843 85.937 1.00 66.44 179 ALA D CA 1
ATOM 7028 C C . ALA D 1 151 ? 80.211 9.678 84.562 1.00 67.36 179 ALA D C 1
ATOM 7029 O O . ALA D 1 151 ? 80.642 10.637 83.953 1.00 74.46 179 ALA D O 1
ATOM 7031 N N . SER D 1 152 ? 80.192 8.459 84.068 1.00 63.75 180 SER D N 1
ATOM 7032 C CA . SER D 1 152 ? 80.679 8.183 82.736 1.00 64.77 180 SER D CA 1
ATOM 7033 C C . SER D 1 152 ? 79.660 8.671 81.734 1.00 60.97 180 SER D C 1
ATOM 7034 O O . SER D 1 152 ? 78.493 8.726 82.030 1.00 55.54 180 SER D O 1
ATOM 7037 N N . GLU D 1 153 ? 80.102 9.022 80.541 1.00 62.45 181 GLU D N 1
ATOM 7038 C CA . GLU D 1 153 ? 79.167 9.448 79.513 1.00 62.09 181 GLU D CA 1
ATOM 7039 C C . GLU D 1 153 ? 78.282 10.579 80.025 1.00 61.13 181 GLU D C 1
ATOM 7040 O O . GLU D 1 153 ? 78.778 11.619 80.419 1.00 69.03 181 GLU D O 1
ATOM 7046 N N . ASP D 1 154 ? 76.976 10.365 80.013 1.00 51.17 182 ASP D N 1
ATOM 7047 C CA . ASP D 1 154 ? 76.004 11.344 80.459 1.00 49.06 182 ASP D CA 1
ATOM 7048 C C . ASP D 1 154 ? 75.837 11.454 81.964 1.00 43.79 182 ASP D C 1
ATOM 7049 O O . ASP D 1 154 ? 75.069 12.266 82.420 1.00 51.56 182 ASP D O 1
ATOM 7054 N N . ALA D 1 155 ? 76.521 10.624 82.734 1.00 44.86 183 ALA D N 1
ATOM 7055 C CA . ALA D 1 155 ? 76.404 10.696 84.183 1.00 47.01 183 ALA D CA 1
ATOM 7056 C C . ALA D 1 155 ? 74.944 10.623 84.557 1.00 57.66 183 ALA D C 1
ATOM 7057 O O . ALA D 1 155 ? 74.449 11.431 85.320 1.00 63.55 183 ALA D O 1
ATOM 7059 N N . ASP D 1 156 ? 74.249 9.654 83.994 1.00 59.47 184 ASP D N 1
ATOM 7060 C CA . ASP D 1 156 ? 72.805 9.559 84.166 1.00 55.78 184 ASP D CA 1
ATOM 7061 C C . ASP D 1 156 ? 72.290 8.227 84.685 1.00 55.65 184 ASP D C 1
ATOM 7062 O O . ASP D 1 156 ? 71.106 8.148 85.013 1.00 62.25 184 ASP D O 1
ATOM 7067 N N . ARG D 1 157 ? 73.112 7.192 84.778 1.00 52.07 185 ARG D N 1
ATOM 7068 C CA . ARG D 1 157 ? 72.657 5.886 85.224 1.00 51.22 185 ARG D CA 1
ATOM 7069 C C . ARG D 1 157 ? 73.531 5.414 86.377 1.00 50.98 185 ARG D C 1
ATOM 7070 O O . ARG D 1 157 ? 74.585 5.980 86.658 1.00 46.38 185 ARG D O 1
ATOM 7078 N N . VAL D 1 158 ? 73.081 4.373 87.060 1.00 60.46 186 VAL D N 1
ATOM 7079 C CA . VAL D 1 158 ? 73.916 3.611 87.980 1.00 57.42 186 VAL D CA 1
ATOM 7080 C C . VAL D 1 158 ? 74.194 2.263 87.332 1.00 58.40 186 VAL D C 1
ATOM 7081 O O . VAL D 1 158 ? 73.271 1.477 87.092 1.00 63.27 186 VAL D O 1
ATOM 7085 N N . VAL D 1 159 ? 75.450 1.991 87.041 1.00 67.17 187 VAL D N 1
ATOM 7086 C CA . VAL D 1 159 ? 75.803 0.767 86.348 1.00 70.79 187 VAL D CA 1
ATOM 7087 C C . VAL D 1 159 ? 75.945 -0.352 87.362 1.00 70.46 187 VAL D C 1
ATOM 7088 O O . VAL D 1 159 ? 76.176 -0.129 88.552 1.00 68.16 187 VAL D O 1
ATOM 7092 N N . ALA D 1 160 ? 75.828 -1.575 86.865 1.00 73.77 188 ALA D N 1
ATOM 7093 C CA . ALA D 1 160 ? 76.043 -2.777 87.647 1.00 72.15 188 ALA D CA 1
ATOM 7094 C C . ALA D 1 160 ? 77.454 -3.285 87.407 1.00 62.17 188 ALA D C 1
ATOM 7095 O O . ALA D 1 160 ? 77.898 -3.394 86.258 1.00 56.88 188 ALA D O 1
ATOM 7097 N N . THR D 1 161 ? 78.157 -3.595 88.491 1.00 59.37 189 THR D N 1
ATOM 7098 C CA . THR D 1 161 ? 79.490 -4.170 88.410 1.00 54.43 189 THR D CA 1
ATOM 7099 C C . THR D 1 161 ? 79.497 -5.551 89.047 1.00 48.36 189 THR D C 1
ATOM 7100 O O . THR D 1 161 ? 78.940 -5.747 90.132 1.00 48.29 189 THR D O 1
ATOM 7104 N N . THR D 1 162 ? 80.098 -6.508 88.356 1.00 46.43 190 THR D N 1
ATOM 7105 C CA . THR D 1 162 ? 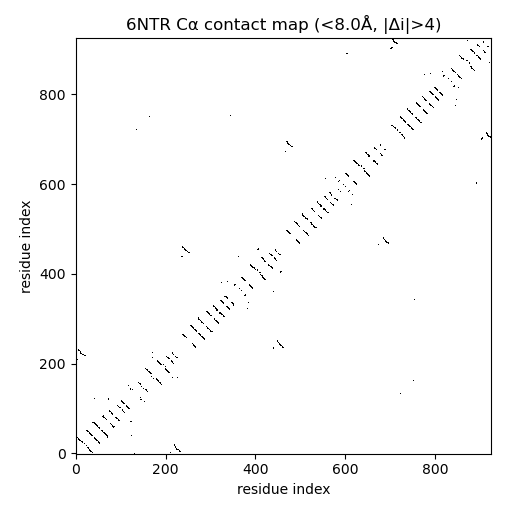80.371 -7.801 88.946 1.00 49.31 190 THR D CA 1
ATOM 7106 C C . THR D 1 162 ? 81.872 -7.974 88.931 1.00 45.70 190 THR D C 1
ATOM 7107 O O . THR D 1 162 ? 82.511 -7.780 87.900 1.00 45.67 190 THR D O 1
ATOM 7111 N N . VAL D 1 163 ? 82.428 -8.298 90.078 1.00 43.79 191 VAL D N 1
ATOM 7112 C CA . VAL D 1 163 ? 83.859 -8.262 90.285 1.00 44.69 191 VAL D CA 1
ATOM 7113 C C . VAL D 1 163 ? 84.345 -9.688 90.445 1.00 42.18 191 VAL D C 1
ATOM 7114 O O . VAL D 1 163 ? 83.734 -10.479 91.162 1.00 43.78 191 VAL D O 1
ATOM 7118 N N . VAL D 1 164 ? 85.452 -10.001 89.789 1.00 48.52 192 VAL D N 1
ATOM 7119 C CA . VAL D 1 164 ? 85.991 -11.342 89.684 1.00 52.35 192 VAL D CA 1
ATOM 7120 C C . VAL D 1 164 ? 87.480 -11.219 89.963 1.00 51.58 192 VAL D C 1
ATOM 7121 O O . VAL D 1 164 ? 88.251 -10.831 89.083 1.00 46.39 192 VAL D O 1
ATOM 7125 N N . VAL D 1 165 ? 87.884 -11.527 91.172 1.00 59.90 193 VAL D N 1
ATOM 7126 C CA . VAL D 1 165 ? 89.283 -11.476 91.581 1.00 59.06 193 VAL D CA 1
ATOM 7127 C C . VAL D 1 165 ? 89.957 -12.802 91.250 1.00 64.78 193 VAL D C 1
ATOM 7128 O O . VAL D 1 165 ? 89.355 -13.874 91.382 1.00 65.19 193 VAL D O 1
ATOM 7132 N N . GLY D 1 166 ? 91.211 -12.700 90.851 1.00 66.98 194 GLY D N 1
ATOM 7133 C CA . GLY D 1 166 ? 92.059 -13.815 90.506 1.00 66.29 194 GLY D CA 1
ATOM 7134 C C . GLY D 1 166 ? 93.067 -14.077 91.598 1.00 66.56 194 GLY D C 1
ATOM 7135 O O . GLY D 1 166 ? 93.056 -13.439 92.630 1.00 58.73 194 GLY D O 1
ATOM 7136 N N . LYS D 1 167 ? 93.925 -15.057 91.383 1.00 75.99 195 LYS D N 1
ATOM 7137 C CA . LYS D 1 167 ? 94.932 -15.382 92.368 1.00 78.21 195 LYS D CA 1
ATOM 7138 C C . LYS D 1 167 ? 96.071 -14.381 92.351 1.00 69.55 195 LYS D C 1
ATOM 7139 O O . LYS D 1 167 ? 96.600 -14.035 91.311 1.00 62.03 195 LYS D O 1
ATOM 7145 N N . GLN D 1 168 ? 96.460 -13.957 93.538 1.00 69.77 196 GLN D N 1
ATOM 7146 C CA . GLN D 1 168 ? 97.511 -12.987 93.725 1.00 66.04 196 GLN D CA 1
ATOM 7147 C C . GLN D 1 168 ? 98.835 -13.481 93.195 1.00 71.68 196 GLN D C 1
ATOM 7148 O O . GLN D 1 168 ? 99.113 -14.661 93.213 1.00 81.48 196 GLN D O 1
ATOM 7154 N N . GLN D 1 169 ? 99.641 -12.568 92.687 1.00 73.62 197 GLN D N 1
ATOM 7155 C CA . GLN D 1 169 ? 100.938 -12.920 92.150 1.00 78.82 197 GLN D CA 1
ATOM 7156 C C . GLN D 1 169 ? 101.895 -11.737 92.144 1.00 75.92 197 GLN D C 1
ATOM 7157 O O . GLN D 1 169 ? 101.481 -10.599 92.261 1.00 69.86 197 GLN D O 1
ATOM 7163 N N . ALA D 1 170 ? 103.182 -12.019 92.031 1.00 75.83 198 ALA D N 1
ATOM 7164 C CA . ALA D 1 170 ? 104.178 -10.975 91.980 1.00 71.98 198 ALA D CA 1
ATOM 7165 C C . ALA D 1 170 ? 105.205 -11.280 90.911 1.00 73.87 198 ALA D C 1
ATOM 7166 O O . ALA D 1 170 ? 106.360 -11.520 91.211 1.00 81.65 198 ALA D O 1
ATOM 7168 N N . VAL D 1 171 ? 104.796 -11.271 89.669 1.00 66.77 199 VAL D N 1
ATOM 7169 C CA . VAL D 1 171 ? 105.720 -11.550 88.625 1.00 68.69 199 VAL D CA 1
ATOM 7170 C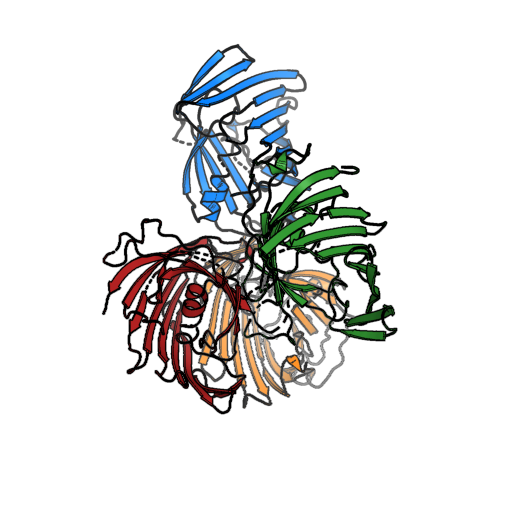 C . VAL D 1 171 ? 106.203 -10.232 88.108 1.00 75.60 199 VAL D C 1
ATOM 7171 O O . VAL D 1 171 ? 105.408 -9.404 87.705 1.00 77.39 199 VAL D O 1
ATOM 7175 N N . PRO D 1 172 ? 107.512 -10.011 88.140 1.00 78.95 200 PRO D N 1
ATOM 7176 C CA . PRO D 1 172 ? 108.104 -8.772 87.655 1.00 79.88 200 PRO D CA 1
ATOM 7177 C C . PRO D 1 172 ? 108.045 -8.766 86.157 1.00 86.46 200 PRO D C 1
ATOM 7178 O O . PRO D 1 172 ? 108.167 -9.813 85.591 1.00 88.37 200 PRO D O 1
ATOM 7182 N N . ASP D 1 173 ? 107.873 -7.612 85.530 1.00 92.54 201 ASP D N 1
ATOM 7183 C CA . ASP D 1 173 ? 107.777 -7.526 84.079 1.00 96.53 201 ASP D CA 1
ATOM 7184 C C . ASP D 1 173 ? 108.242 -6.154 83.593 1.00 90.70 201 ASP D C 1
ATOM 7185 O O . ASP D 1 173 ? 109.003 -5.441 84.258 1.00 92.65 201 ASP D O 1
ATOM 7190 N N . ASP D 1 174 ? 107.772 -5.772 82.404 1.00 82.14 202 ASP D N 1
ATOM 7191 C CA . ASP D 1 174 ? 108.106 -4.479 81.828 1.00 76.55 202 ASP D CA 1
ATOM 7192 C C . ASP D 1 174 ? 107.503 -3.317 82.604 1.00 69.90 202 ASP D C 1
ATOM 7193 O O . ASP D 1 174 ? 107.981 -2.188 82.476 1.00 71.72 202 ASP D O 1
ATOM 7198 N N . GLU D 1 175 ? 106.458 -3.549 83.383 1.00 64.77 203 GLU D N 1
ATOM 7199 C CA . GLU D 1 175 ? 105.835 -2.437 84.081 1.00 61.56 203 GLU D CA 1
ATOM 7200 C C . GLU D 1 175 ? 106.321 -2.322 85.513 1.00 63.72 203 GLU D C 1
ATOM 7201 O O . GLU D 1 175 ? 106.593 -1.210 85.977 1.00 64.20 203 GLU D O 1
ATOM 7207 N N . THR D 1 176 ? 106.457 -3.449 86.222 1.00 63.51 204 THR D N 1
ATOM 7208 C CA . THR D 1 176 ? 106.973 -3.391 87.587 1.00 61.91 204 THR D CA 1
ATOM 7209 C C . THR D 1 176 ? 108.300 -2.653 87.646 1.00 64.15 204 THR D C 1
ATOM 7210 O O . THR D 1 176 ? 108.654 -2.103 88.691 1.00 64.38 204 THR D O 1
ATOM 7214 N N . LYS D 1 177 ? 109.043 -2.622 86.539 1.00 66.75 205 LYS D N 1
ATOM 7215 C CA . LYS D 1 177 ? 110.401 -2.118 86.622 1.00 73.43 205 LYS D CA 1
ATOM 7216 C C . LYS D 1 177 ? 110.423 -0.622 86.898 1.00 76.60 205 LYS D C 1
ATOM 7217 O O . LYS D 1 177 ? 111.371 -0.129 87.523 1.00 83.33 205 LYS D O 1
ATOM 7223 N N . VAL D 1 178 ? 109.369 0.103 86.505 1.00 72.55 206 VAL D N 1
ATOM 7224 C CA . VAL D 1 178 ? 109.318 1.559 86.652 1.00 71.52 206 VAL D CA 1
ATOM 7225 C C . VAL D 1 178 ? 108.521 1.971 87.873 1.00 70.04 206 VAL D C 1
ATOM 7226 O O . VAL D 1 178 ? 108.112 3.131 87.990 1.00 68.37 206 VAL D O 1
ATOM 7238 N N . GLY D 1 180 ? 109.633 1.483 91.049 1.00 75.15 208 GLY D N 1
ATOM 7239 C CA . GLY D 1 180 ? 110.422 1.820 92.203 1.00 81.60 208 GLY D CA 1
ATOM 7240 C C . GLY D 1 180 ? 110.127 1.001 93.432 1.00 86.77 208 GLY D C 1
ATOM 7241 O O . GLY D 1 180 ? 110.193 -0.213 93.441 1.00 92.54 208 GLY D O 1
ATOM 7242 N N . LYS D 1 181 ? 109.719 1.706 94.465 1.00 79.59 209 LYS D N 1
ATOM 7243 C CA . LYS D 1 181 ? 109.458 1.141 95.764 1.00 70.54 209 LYS D CA 1
ATOM 7244 C C . LYS D 1 181 ? 108.399 0.060 95.738 1.00 65.62 209 LYS D C 1
ATOM 7245 O O . LYS D 1 181 ? 108.327 -0.738 96.659 1.00 58.47 209 LYS D O 1
ATOM 7251 N N . PHE D 1 182 ? 107.549 0.065 94.716 1.00 61.74 210 PHE D N 1
ATOM 7252 C CA . PHE D 1 182 ? 106.471 -0.905 94.633 1.00 59.52 210 PHE D CA 1
ATOM 7253 C C . PHE D 1 182 ? 106.683 -1.900 93.509 1.00 58.54 210 PHE D C 1
ATOM 7254 O O . PHE D 1 182 ? 105.716 -2.499 93.040 1.00 59.91 210 PHE D O 1
ATOM 7262 N N . SER D 1 183 ? 107.928 -2.095 93.072 1.00 63.11 211 SER D N 1
ATOM 7263 C CA . SER D 1 183 ? 108.173 -2.908 91.885 1.00 63.47 211 SER D CA 1
ATOM 7264 C C . SER D 1 183 ? 107.871 -4.383 92.119 1.00 66.59 211 SER D C 1
ATOM 7265 O O . SER D 1 183 ? 107.427 -5.069 91.193 1.00 68.87 211 SER D O 1
ATOM 7268 N N . LYS D 1 184 ? 108.092 -4.893 93.333 1.00 70.77 212 LYS D N 1
ATOM 7269 C CA . LYS D 1 184 ? 107.905 -6.316 93.612 1.00 78.63 212 LYS D CA 1
ATOM 7270 C C . LYS D 1 184 ? 106.780 -6.597 94.603 1.00 79.49 212 LYS D C 1
ATOM 7271 O O . LYS D 1 184 ? 106.675 -7.725 95.102 1.00 77.36 212 LYS D O 1
ATOM 7277 N N . ASP D 1 185 ? 105.918 -5.624 94.844 1.00 78.92 213 ASP D N 1
ATOM 7278 C CA . ASP D 1 185 ? 104.790 -5.831 95.728 1.00 70.80 213 ASP D CA 1
ATOM 7279 C C . ASP D 1 185 ? 103.791 -6.726 95.008 1.00 63.11 213 ASP D C 1
ATOM 7280 O O . ASP D 1 185 ? 103.864 -6.898 93.812 1.00 58.25 213 ASP D O 1
ATOM 7285 N N . GLN D 1 186 ? 102.890 -7.331 95.754 1.00 64.07 214 GLN D N 1
ATOM 7286 C CA . GLN D 1 186 ? 101.893 -8.228 95.187 1.00 62.83 214 GLN D CA 1
ATOM 7287 C C . GLN D 1 186 ? 100.757 -7.551 94.435 1.00 61.39 214 GLN D C 1
ATOM 7288 O O . GLN D 1 186 ? 100.388 -6.427 94.746 1.00 67.28 214 GLN D O 1
ATOM 7294 N N . VAL D 1 187 ? 100.219 -8.227 93.426 1.00 55.40 215 VAL D N 1
ATOM 7295 C CA . VAL D 1 187 ? 99.083 -7.729 92.677 1.00 54.12 215 VAL D CA 1
ATOM 7296 C C . VAL D 1 187 ? 98.024 -8.773 92.462 1.00 51.06 215 VAL D C 1
ATOM 7297 O O . VAL D 1 187 ? 98.316 -9.908 92.310 1.00 53.92 215 VAL D O 1
ATOM 7301 N N . TRP D 1 188 ? 96.779 -8.335 92.403 1.00 51.09 216 TRP D N 1
ATOM 7302 C CA . TRP D 1 188 ? 95.664 -9.221 92.172 1.00 52.87 216 TRP D CA 1
ATOM 7303 C C . TRP D 1 188 ? 95.148 -8.971 90.782 1.00 51.26 216 TRP D C 1
ATOM 7304 O O . TRP D 1 188 ? 94.913 -7.834 90.418 1.00 50.43 216 TRP D O 1
ATOM 7315 N N . PRO D 1 189 ? 94.999 -10.023 89.980 1.00 51.05 217 PRO D N 1
ATOM 7316 C CA . PRO D 1 189 ? 94.385 -9.773 88.683 1.00 48.33 217 PRO D CA 1
ATOM 7317 C C . PRO D 1 189 ? 92.924 -9.469 88.930 1.00 49.76 217 PRO D C 1
ATOM 7318 O O . PRO D 1 189 ? 92.319 -10.115 89.757 1.00 50.56 217 PRO D O 1
ATOM 7322 N N . VAL D 1 190 ? 92.359 -8.499 88.232 1.00 49.65 218 VAL D N 1
ATOM 7323 C CA . VAL D 1 190 ? 90.961 -8.160 88.444 1.00 47.44 218 VAL D CA 1
ATOM 7324 C C . VAL D 1 190 ? 90.189 -7.981 87.153 1.00 48.65 218 VAL D C 1
ATOM 7325 O O . VAL D 1 190 ? 90.740 -7.617 86.140 1.00 48.13 218 VAL D O 1
ATOM 7329 N N . THR D 1 191 ? 88.898 -8.246 87.216 1.00 47.11 219 THR D N 1
ATOM 7330 C CA . THR D 1 191 ? 88.019 -8.068 86.095 1.00 44.12 219 THR D CA 1
ATOM 7331 C C . THR D 1 191 ? 86.803 -7.374 86.618 1.00 44.68 219 THR D C 1
ATOM 7332 O O . THR D 1 191 ? 86.345 -7.686 87.689 1.00 46.76 219 THR D O 1
ATOM 7336 N N . ILE D 1 192 ? 86.278 -6.427 85.866 1.00 44.08 220 ILE D N 1
ATOM 7337 C CA . ILE D 1 192 ? 85.060 -5.755 86.239 1.00 44.81 220 ILE D CA 1
ATOM 7338 C C . ILE D 1 192 ? 84.223 -5.672 84.984 1.00 45.07 220 ILE D C 1
ATOM 7339 O O . ILE D 1 192 ? 84.712 -5.266 83.957 1.00 48.74 220 ILE D O 1
ATOM 7344 N N . ALA D 1 193 ? 82.964 -6.066 85.071 1.00 39.51 221 ALA D N 1
ATOM 7345 C CA . ALA D 1 193 ? 82.070 -6.054 83.927 1.00 40.67 221 ALA D CA 1
ATOM 7346 C C . ALA D 1 193 ? 80.900 -5.163 84.239 1.00 44.81 221 ALA D C 1
ATOM 7347 O O . ALA D 1 193 ? 80.353 -5.245 85.316 1.00 41.59 221 ALA D O 1
ATOM 7349 N N . TYR D 1 194 ? 80.527 -4.308 83.292 1.00 47.04 222 TYR D N 1
ATOM 7350 C CA . TYR D 1 194 ? 79.474 -3.334 83.515 1.00 49.84 222 TYR D CA 1
ATOM 7351 C C . TYR D 1 194 ? 78.246 -3.735 82.722 1.00 54.31 222 TYR D C 1
ATOM 7352 O O . TYR D 1 194 ? 78.349 -4.195 81.586 1.00 53.53 222 TYR D O 1
ATOM 7361 N N . PHE D 1 195 ? 77.083 -3.565 83.327 1.00 64.72 223 PHE D N 1
ATOM 7362 C CA . PHE D 1 195 ? 75.830 -3.907 82.680 1.00 75.49 223 PHE D CA 1
ATOM 7363 C C . PHE D 1 195 ? 74.864 -2.763 82.878 1.00 80.07 223 PHE D C 1
ATOM 7364 O O . PHE D 1 195 ? 75.103 -1.836 83.655 1.00 79.01 223 PHE D O 1
ATOM 7372 N N . ASP D 1 196 ? 73.741 -2.870 82.191 1.00 88.36 224 ASP D N 1
ATOM 7373 C CA . ASP D 1 196 ? 72.585 -2.062 82.504 1.00 97.14 224 ASP D CA 1
ATOM 7374 C C . ASP D 1 196 ? 71.344 -2.913 82.297 1.00 97.37 224 ASP D C 1
ATOM 7375 O O . ASP D 1 196 ? 71.404 -4.017 81.748 1.00 96.76 224 ASP D O 1
ATOM 7380 N N . ASP D 1 197 ? 70.214 -2.371 82.730 1.00 97.83 225 ASP D N 1
ATOM 7381 C CA . ASP D 1 197 ? 68.931 -3.027 82.581 1.00 97.72 225 ASP D CA 1
ATOM 7382 C C . ASP D 1 197 ? 68.679 -3.407 81.123 1.00 98.82 225 ASP D C 1
ATOM 7383 O O . ASP D 1 197 ? 69.351 -2.913 80.215 1.00 99.18 225 ASP D O 1
ATOM 7388 N N . GLY D 1 203 ? 72.676 -9.977 78.169 1.00 67.82 231 GLY D N 1
ATOM 7389 C CA . GLY D 1 203 ? 73.781 -10.698 77.568 1.00 70.89 231 GLY D CA 1
ATOM 7390 C C . GLY D 1 203 ? 75.141 -10.379 78.151 1.00 71.68 231 GLY D C 1
ATOM 7391 O O . GLY D 1 203 ? 75.366 -10.483 79.339 1.00 55.18 231 GLY D O 1
ATOM 7400 N N . PRO D 1 205 ? 78.417 -7.922 79.032 1.00 58.88 233 PRO D N 1
ATOM 7401 C CA . PRO D 1 205 ? 78.439 -6.588 79.604 1.00 57.12 233 PRO D CA 1
ATOM 7402 C C . PRO D 1 205 ? 78.624 -5.466 78.579 1.00 60.91 233 PRO D C 1
ATOM 7403 O O . PRO D 1 205 ? 79.102 -5.680 77.493 1.00 63.91 233 PRO D O 1
ATOM 7407 N N . ILE D 1 206 ? 78.188 -4.273 78.928 1.00 58.95 234 ILE D N 1
ATOM 7408 C CA . ILE D 1 206 ? 78.386 -3.131 78.061 1.00 60.77 234 ILE D CA 1
ATOM 7409 C C . ILE D 1 206 ? 79.880 -2.868 77.954 1.00 60.58 234 ILE D C 1
ATOM 7410 O O . ILE D 1 206 ? 80.380 -2.516 76.909 1.00 58.84 234 ILE D O 1
ATOM 7415 N N . TYR D 1 207 ? 80.581 -3.055 79.062 1.00 62.93 235 TYR D N 1
ATOM 7416 C CA . TYR D 1 207 ? 82.009 -2.844 79.147 1.00 59.52 235 TYR D CA 1
ATOM 7417 C C . TYR D 1 207 ? 82.651 -3.880 80.093 1.00 58.98 235 TYR D C 1
ATOM 7418 O O . TYR D 1 207 ? 81.989 -4.424 80.936 1.00 42.24 235 TYR D O 1
ATOM 7427 N N . ARG D 1 208 ? 83.941 -4.138 79.946 1.00 54.45 236 ARG D N 1
ATOM 7428 C CA . ARG D 1 208 ? 84.619 -5.104 80.788 1.00 48.44 236 ARG D CA 1
ATOM 7429 C C . ARG D 1 208 ? 86.076 -4.686 80.883 1.00 44.64 236 ARG D C 1
ATOM 7430 O O . ARG D 1 208 ? 86.687 -4.338 79.876 1.00 45.60 236 ARG D O 1
ATOM 7438 N N . ILE D 1 209 ? 86.615 -4.724 82.083 1.00 42.67 237 ILE D N 1
ATOM 7439 C CA . ILE D 1 209 ? 87.982 -4.342 82.310 1.00 41.47 237 ILE D CA 1
ATOM 7440 C C . ILE D 1 209 ? 88.800 -5.401 83.016 1.00 42.36 237 ILE D C 1
ATOM 7441 O O . ILE D 1 209 ? 88.349 -6.004 83.948 1.00 46.89 237 ILE D O 1
ATOM 7446 N N . ASN D 1 210 ? 90.012 -5.611 82.552 1.00 43.47 238 ASN D N 1
ATOM 7447 C CA . ASN D 1 210 ? 90.904 -6.557 83.171 1.00 43.49 238 ASN D CA 1
ATOM 7448 C C . ASN D 1 210 ? 92.169 -5.866 83.621 1.00 50.04 238 ASN D C 1
ATOM 7449 O O . ASN D 1 210 ? 92.800 -5.191 82.855 1.00 55.49 238 ASN D O 1
ATOM 7454 N N . PHE D 1 211 ? 92.546 -6.057 84.867 1.00 48.00 239 PHE D N 1
ATOM 7455 C CA . PHE D 1 211 ? 93.735 -5.427 85.388 1.00 40.38 239 PHE D CA 1
ATOM 7456 C C . PHE D 1 211 ? 94.336 -6.099 86.621 1.00 42.88 239 PHE D C 1
ATOM 7457 O O . PHE D 1 211 ? 93.754 -6.975 87.217 1.00 41.27 239 PHE D O 1
ATOM 7465 N N . LYS D 1 212 ? 95.525 -5.637 86.969 1.00 49.17 240 LYS D N 1
ATOM 7466 C CA . LYS D 1 212 ? 96.263 -6.055 88.142 1.00 46.64 240 LYS D CA 1
ATOM 7467 C C . LYS D 1 212 ? 96.154 -4.893 89.124 1.00 38.61 240 LYS D C 1
ATOM 7468 O O . LYS D 1 212 ? 96.235 -3.750 88.743 1.00 37.45 240 LYS D O 1
ATOM 7474 N N . LEU D 1 213 ? 95.931 -5.202 90.384 1.00 41.24 241 LEU D N 1
ATOM 7475 C CA . LEU D 1 213 ? 95.743 -4.209 91.410 1.00 45.46 241 LEU D CA 1
ATOM 7476 C C . LEU D 1 213 ? 96.686 -4.349 92.586 1.00 48.89 241 LEU D C 1
ATOM 7477 O O . LEU D 1 213 ? 96.982 -5.450 93.007 1.00 54.38 241 LEU D O 1
ATOM 7482 N N . TYR D 1 214 ? 97.144 -3.214 93.102 1.00 46.27 242 TYR D N 1
ATOM 7483 C CA . TYR D 1 214 ? 98.036 -3.129 94.254 1.00 49.25 242 TYR D CA 1
ATOM 7484 C C . TYR D 1 214 ? 97.200 -2.716 95.447 1.00 55.73 242 TYR D C 1
ATOM 7485 O O . TYR D 1 214 ? 96.169 -2.114 95.285 1.00 61.94 242 TYR D O 1
ATOM 7494 N N . ARG D 1 215 ? 97.635 -3.046 96.645 1.00 57.19 243 ARG D N 1
ATOM 7495 C CA . ARG D 1 215 ? 96.859 -2.786 97.855 1.00 56.71 243 ARG D CA 1
ATOM 7496 C C . ARG D 1 215 ? 96.640 -1.298 98.117 1.00 51.57 243 ARG D C 1
ATOM 7497 O O . ARG D 1 215 ? 95.727 -0.934 98.869 1.00 52.65 243 ARG D O 1
ATOM 7505 N N . ASN D 1 216 ? 97.445 -0.436 97.510 1.00 51.10 244 ASN D N 1
ATOM 7506 C CA . ASN D 1 216 ? 97.337 1.000 97.686 1.00 54.37 244 ASN D CA 1
ATOM 7507 C C . ASN D 1 216 ? 96.535 1.660 96.578 1.00 58.29 244 ASN D C 1
ATOM 7508 O O . ASN D 1 216 ? 96.422 2.887 96.559 1.00 62.47 244 ASN D O 1
ATOM 7513 N N . GLY D 1 217 ? 96.021 0.877 95.631 1.00 58.32 245 GLY D N 1
ATOM 7514 C CA . GLY D 1 217 ? 95.151 1.373 94.585 1.00 53.55 245 GLY D CA 1
ATOM 7515 C C . GLY D 1 217 ? 95.775 1.569 93.222 1.00 48.59 245 GLY D C 1
ATOM 7516 O O . GLY D 1 217 ? 95.122 2.129 92.342 1.00 48.89 245 GLY D O 1
ATOM 7517 N N . ILE D 1 218 ? 96.999 1.128 93.009 1.00 45.81 246 ILE D N 1
ATOM 7518 C CA . ILE D 1 218 ? 97.734 1.456 91.795 1.00 43.13 246 ILE D CA 1
ATOM 7519 C C . ILE D 1 218 ? 97.511 0.357 90.764 1.00 43.81 246 ILE D C 1
ATOM 7520 O O . ILE D 1 218 ? 97.943 -0.775 90.970 1.00 43.74 246 ILE D O 1
ATOM 7525 N N . THR D 1 219 ? 96.877 0.693 89.638 1.00 43.74 247 THR D N 1
ATOM 7526 C CA . THR D 1 219 ? 96.522 -0.269 88.603 1.00 40.69 247 THR D CA 1
ATOM 7527 C C . THR D 1 219 ? 97.538 -0.316 87.469 1.00 43.98 247 THR D C 1
ATOM 7528 O O . THR D 1 219 ? 98.098 0.704 87.080 1.00 45.80 247 THR D O 1
ATOM 7532 N N . ARG D 1 220 ? 97.723 -1.508 86.894 1.00 50.04 248 ARG D N 1
ATOM 7533 C CA . ARG D 1 220 ? 98.581 -1.679 85.725 1.00 51.06 248 ARG D CA 1
ATOM 7534 C C . ARG D 1 220 ? 98.141 -2.894 84.907 1.00 54.18 248 ARG D C 1
ATOM 7535 O O . ARG D 1 220 ? 97.333 -3.707 85.350 1.00 60.43 248 ARG D O 1
ATOM 7543 N N . ASP D 1 221 ? 98.702 -3.023 83.708 1.00 51.97 249 ASP D N 1
ATOM 7544 C CA . ASP D 1 221 ? 98.365 -4.104 82.772 1.00 53.65 249 ASP D CA 1
ATOM 7545 C C . ASP D 1 221 ? 96.860 -4.151 82.510 1.00 56.46 249 ASP D C 1
ATOM 7546 O O . ASP D 1 221 ? 96.186 -5.153 82.739 1.00 60.85 249 ASP D O 1
ATOM 7559 N N . THR D 1 223 ? 93.471 -4.165 80.272 1.00 44.59 251 THR D N 1
ATOM 7560 C CA . THR D 1 223 ? 92.931 -4.636 79.002 1.00 44.05 251 THR D CA 1
ATOM 7561 C C . THR D 1 223 ? 91.446 -4.310 79.019 1.00 47.82 251 THR D C 1
ATOM 7562 O O . THR D 1 223 ? 90.719 -4.768 79.903 1.00 49.66 251 THR D O 1
ATOM 7574 N N . ASP D 1 225 ? 87.744 -4.093 77.156 1.00 47.81 253 ASP D N 1
ATOM 7575 C CA . ASP D 1 225 ? 86.990 -4.700 76.074 1.00 54.66 253 ASP D CA 1
ATOM 7576 C C . ASP D 1 225 ? 85.685 -3.946 75.901 1.00 56.80 253 ASP D C 1
ATOM 7577 O O . ASP D 1 225 ? 84.833 -3.949 76.791 1.00 52.96 253 ASP D O 1
ATOM 7582 N N . TYR D 1 226 ? 85.535 -3.309 74.750 1.00 60.01 254 TYR D N 1
ATOM 7583 C CA . TYR D 1 226 ? 84.355 -2.537 74.429 1.00 55.18 254 TYR D CA 1
ATOM 7584 C C . TYR D 1 226 ? 83.414 -3.303 73.533 1.00 55.33 254 TYR D C 1
ATOM 7585 O O . TYR D 1 226 ? 82.382 -2.761 73.133 1.00 60.42 254 TYR D O 1
ATOM 7594 N N . GLY D 1 227 ? 83.751 -4.540 73.198 1.00 51.95 255 GLY D N 1
ATOM 7595 C CA . GLY D 1 227 ? 82.932 -5.325 72.305 1.00 54.75 255 GLY D CA 1
ATOM 7596 C C . GLY D 1 227 ? 83.554 -5.493 70.941 1.00 66.68 255 GLY D C 1
ATOM 7597 O O . GLY D 1 227 ? 84.369 -6.395 70.728 1.00 71.07 255 GLY D O 1
ATOM 7598 N N . ASP D 1 228 ? 83.201 -4.602 70.015 1.00 68.20 256 ASP D N 1
ATOM 7599 C CA . ASP D 1 228 ? 83.708 -4.669 68.651 1.00 75.45 256 ASP D CA 1
ATOM 7600 C C . ASP D 1 228 ? 85.224 -4.506 68.598 1.00 72.58 256 ASP D C 1
ATOM 7601 O O . ASP D 1 228 ? 85.825 -4.597 67.521 1.00 74.74 256 ASP D O 1
ATOM 7606 N N . PHE D 1 229 ? 85.804 -4.157 69.737 1.00 71.26 257 PHE D N 1
ATOM 7607 C CA . PHE D 1 229 ? 87.242 -3.978 69.866 1.00 67.92 257 PHE D CA 1
ATOM 7608 C C . PHE D 1 229 ? 87.702 -3.944 71.325 1.00 59.37 257 PHE D C 1
ATOM 7609 O O . PHE D 1 229 ? 86.934 -3.612 72.211 1.00 55.98 257 PHE D O 1
ATOM 7617 N N . SER D 1 230 ? 88.973 -4.250 71.536 1.00 56.93 258 SER D N 1
ATOM 7618 C CA . SER D 1 230 ? 89.593 -4.222 72.844 1.00 56.23 258 SER D CA 1
ATOM 7619 C C . SER D 1 230 ? 90.909 -3.457 72.775 1.00 54.03 258 SER D C 1
ATOM 7620 O O . SER D 1 230 ? 91.589 -3.466 71.772 1.00 52.75 258 SER D O 1
ATOM 7631 N N . ARG D 1 232 ? 94.565 -2.098 75.009 1.00 48.27 260 ARG D N 1
ATOM 7632 C CA . ARG D 1 232 ? 95.488 -2.402 76.068 1.00 47.68 260 ARG D CA 1
ATOM 7633 C C . ARG D 1 232 ? 96.143 -1.151 76.644 1.00 47.24 260 ARG D C 1
ATOM 7634 O O . ARG D 1 232 ? 96.595 -0.293 75.928 1.00 54.34 260 ARG D O 1
ATOM 7642 N N . GLY D 1 233 ? 96.149 -1.046 77.956 1.00 46.36 261 GLY D N 1
ATOM 7643 C CA . GLY D 1 233 ? 96.798 0.062 78.608 1.00 45.43 261 GLY D CA 1
ATOM 7644 C C . GLY D 1 233 ? 97.982 -0.406 79.409 1.00 52.68 261 GLY D C 1
ATOM 7645 O O . GLY D 1 233 ? 97.830 -1.091 80.407 1.00 61.41 261 GLY D O 1
ATOM 7646 N N . LYS D 1 234 ? 99.170 -0.033 78.969 1.00 53.21 262 LYS D N 1
ATOM 7647 C CA . LYS D 1 234 ? 100.398 -0.487 79.619 1.00 57.55 262 LYS D CA 1
ATOM 7648 C C . LYS D 1 234 ? 101.001 0.648 80.429 1.00 56.06 262 LYS D C 1
ATOM 7649 O O . LYS D 1 234 ? 101.113 1.769 79.939 1.00 54.58 262 LYS D O 1
ATOM 7655 N N . LEU D 1 235 ? 101.418 0.356 81.657 1.00 51.93 263 LEU D N 1
ATOM 7656 C CA . LEU D 1 235 ? 101.982 1.390 82.520 1.00 53.21 263 LEU D CA 1
ATOM 7657 C C . LEU D 1 235 ? 103.411 1.741 82.110 1.00 57.66 263 LEU D C 1
ATOM 7658 O O . LEU D 1 235 ? 104.245 0.857 81.895 1.00 57.96 263 LEU D O 1
ATOM 7663 N N . VAL D 1 236 ? 103.712 3.035 82.031 1.00 60.59 264 VAL D N 1
ATOM 7664 C CA . VAL D 1 236 ? 105.025 3.420 81.534 1.00 56.28 264 VAL D CA 1
ATOM 7665 C C . VAL D 1 236 ? 105.715 4.422 82.454 1.00 53.58 264 VAL D C 1
ATOM 7666 O O . VAL D 1 236 ? 106.932 4.607 82.375 1.00 53.93 264 VAL D O 1
ATOM 7670 N N . LYS D 1 237 ? 104.971 5.063 83.349 1.00 49.02 265 LYS D N 1
ATOM 7671 C CA . LYS D 1 237 ? 105.592 6.041 84.229 1.00 46.66 265 LYS D CA 1
ATOM 7672 C C . LYS D 1 237 ? 104.782 6.126 85.511 1.00 44.33 265 LYS D C 1
ATOM 7673 O O . LYS D 1 237 ? 103.553 6.161 85.474 1.00 42.96 265 LYS D O 1
ATOM 7679 N N . LEU D 1 238 ? 105.482 6.163 86.639 1.00 49.49 266 LEU D N 1
ATOM 7680 C CA . LEU D 1 238 ? 104.845 6.132 87.947 1.00 47.16 266 LEU D CA 1
ATOM 7681 C C . LEU D 1 238 ? 105.557 7.089 88.891 1.00 54.18 266 LEU D C 1
ATOM 7682 O O . LEU D 1 238 ? 106.745 6.913 89.180 1.00 60.39 266 LEU D O 1
ATOM 7687 N N . ASP D 1 239 ? 104.828 8.089 89.377 1.00 52.00 267 ASP D N 1
ATOM 7688 C CA . ASP D 1 239 ? 105.341 9.061 90.332 1.00 48.33 267 ASP D CA 1
ATOM 7689 C C . ASP D 1 239 ? 104.536 8.925 91.616 1.00 53.83 267 ASP D C 1
ATOM 7690 O O . ASP D 1 239 ? 103.321 9.137 91.613 1.00 47.13 267 ASP D O 1
ATOM 7695 N N . ILE D 1 240 ? 105.215 8.586 92.706 1.00 57.49 268 ILE D N 1
ATOM 7696 C CA . ILE D 1 240 ? 104.592 8.296 93.996 1.00 64.34 268 ILE D CA 1
ATOM 7697 C C . ILE D 1 240 ? 104.557 9.557 94.848 1.00 69.85 268 ILE D C 1
ATOM 7698 O O . ILE D 1 240 ? 105.606 10.078 95.244 1.00 74.19 268 ILE D O 1
ATOM 7703 N N . TYR D 1 241 ? 103.351 10.016 95.187 1.00 73.70 269 TYR D N 1
ATOM 7704 C CA . TYR D 1 241 ? 103.160 11.288 95.869 1.00 81.93 269 TYR D CA 1
ATOM 7705 C C . TYR D 1 241 ? 102.936 11.137 97.369 1.00 91.28 269 TYR D C 1
ATOM 7706 O O . TYR D 1 241 ? 102.385 12.047 97.995 1.00 98.35 269 TYR D O 1
ATOM 7715 N N . ASP D 1 242 ? 103.349 10.023 97.964 1.00 95.13 270 ASP D N 1
ATOM 7716 C CA . ASP D 1 242 ? 103.231 9.873 99.413 1.00 102.93 270 ASP D CA 1
ATOM 7717 C C . ASP D 1 242 ? 104.578 10.065 100.100 1.00 109.28 270 ASP D C 1
ATOM 7718 O O . ASP D 1 242 ? 104.658 10.705 101.152 1.00 113.99 270 ASP D O 1
#